Protein AF-A0A1I7CDZ8-F1 (afdb_monomer_lite)

Sequence (957 aa):
MADSITEDAATSIVWHSARNPETGARWKSVYTPDVLAVGEGPATWRDFFTQQHRWACGADQTILRHFRTSFWKLSWAGRAHYTMLLAYYPSAAISWVLGALNLTAFMLTGVGGLVVTAQVWLMLYVNSAVLHLGVYFWNRRHNVSPHEQEGSSGVAGMAMSAMSAPVYVQALSQALRQREPAFVVTRKGAVSGDHLGVFRRHLAWGALLVGVLVASVPLGHVHVAVSAWAVLSAVMCLFPVALLAGHHLHRPSPSGGRHLPDRGQHRPGTARHRSCGRRRTGAARGPPAGEPPMTRRVAGPLRRLRNAALVGAAVTGVVAANGPVVVDVADRLVYDFERNQQDYKQQYGFWETVELSEEYRLSAVHAALLSSGKVLLIAGSGNNAERFEAGTFRSIVWDPVTGDTKEVPTPEDLFCGGHAYLPNGNLLIAGGTRRYERLDEQVDRAAGVLSLTNEHDEPLTLPVGTTFTNGGLTYTSTEEVRLPAAHEMPDGSAMDGVADVWVEAEGTGDEYVVEEERTFGAPDLPAEHRGEVHVRGAGVTKDKQNFQGLDASYEFDVATETYRRTGRLDEARWYPTLIGLDGGRVLAVSGLDEYGRILPGDNELYDPATRTWTDQPDLFRYFPTFPALFRLADGRRVFYSGSNTGYGPAEAGRQPGIWDVSDNSWQDVHGLEDAEYNETSASFFLAPVQDQRVGIVGGGLVGDSPESTTRFNVVDLDGSVAPRYEPAPDYPSPVRYLNAVTLPDDTTLLTGGSEDYRGNEESDLHLTTIYDPETGTLDEAAPNFVGRNYHATALLLPDGRVMTMGSDPLFADAEETRTGTFDTRIEIYSPPYLFADERPAITGAPEEISRGSSFSVDVEGTEVAEARLLRPSAVTHQTDTEQRSVALDVRPASCPEGASGHTTADGGAHCPDGCCGSGTVELTVPEEEGLTPSGWYTLVVLDSDGVPSPARWVHVA

Structure (mmCIF, N/CA/C/O backbone):
data_AF-A0A1I7CDZ8-F1
#
_entry.id   AF-A0A1I7CDZ8-F1
#
loop_
_atom_site.group_PDB
_atom_site.id
_atom_site.type_symbol
_atom_site.label_atom_id
_atom_site.label_alt_id
_atom_site.label_comp_id
_atom_site.label_asym_id
_atom_site.label_entity_id
_atom_site.label_seq_id
_atom_site.pdbx_PDB_ins_code
_atom_site.Cartn_x
_atom_site.Cartn_y
_atom_site.Cartn_z
_atom_site.occupancy
_atom_site.B_iso_or_equiv
_atom_site.auth_seq_id
_atom_site.auth_comp_id
_atom_site.auth_asym_id
_atom_site.auth_atom_id
_atom_site.pdbx_PDB_model_num
ATOM 1 N N . MET A 1 1 ? 71.237 -8.829 31.958 1.00 38.34 1 MET A N 1
ATOM 2 C CA . MET A 1 1 ? 70.256 -8.000 31.231 1.00 38.34 1 MET A CA 1
ATOM 3 C C . MET A 1 1 ? 70.984 -7.398 30.044 1.00 38.34 1 MET A C 1
ATOM 5 O O . MET A 1 1 ? 72.159 -7.097 30.187 1.00 38.34 1 MET A O 1
ATOM 9 N N . ALA A 1 2 ? 70.355 -7.331 28.870 1.00 39.50 2 ALA A N 1
ATOM 10 C CA . ALA A 1 2 ? 70.866 -6.480 27.797 1.00 39.50 2 ALA A CA 1
ATOM 11 C C . ALA A 1 2 ? 70.647 -5.014 28.217 1.00 39.50 2 ALA A C 1
ATOM 13 O O . ALA A 1 2 ? 69.610 -4.734 28.820 1.00 39.50 2 ALA A O 1
ATOM 14 N N . ASP A 1 3 ? 71.594 -4.120 27.919 1.00 48.84 3 ASP A N 1
ATOM 15 C CA . ASP A 1 3 ? 71.579 -2.696 28.302 1.00 48.84 3 ASP A CA 1
ATOM 16 C C . ASP A 1 3 ? 70.377 -1.944 27.689 1.00 48.84 3 ASP A C 1
ATOM 18 O O . ASP A 1 3 ? 70.468 -1.280 26.647 1.00 48.84 3 ASP A O 1
ATOM 22 N N . SER A 1 4 ? 69.219 -2.042 28.341 1.00 56.09 4 SER A N 1
ATOM 23 C CA . SER A 1 4 ? 68.016 -1.275 28.027 1.00 56.09 4 SER A CA 1
ATOM 24 C C . SER A 1 4 ? 67.905 -0.088 28.976 1.00 56.09 4 SER A C 1
ATOM 26 O O . SER A 1 4 ? 68.057 -0.237 30.182 1.00 56.09 4 SER A O 1
ATOM 28 N N . ILE A 1 5 ? 67.531 1.089 28.463 1.00 60.44 5 ILE A N 1
ATOM 29 C CA . ILE A 1 5 ? 67.241 2.259 29.316 1.00 60.44 5 ILE A CA 1
ATOM 30 C C . ILE A 1 5 ? 66.019 1.997 30.232 1.00 60.44 5 ILE A C 1
ATOM 32 O O . ILE A 1 5 ? 65.785 2.726 31.187 1.00 60.44 5 ILE A O 1
ATOM 36 N N . THR A 1 6 ? 65.239 0.942 29.972 1.00 67.69 6 THR A N 1
ATOM 37 C CA . THR A 1 6 ? 64.107 0.511 30.808 1.00 67.69 6 THR A CA 1
ATOM 38 C C . THR A 1 6 ? 64.467 -0.597 31.807 1.00 67.69 6 THR A C 1
ATOM 40 O O . THR A 1 6 ? 63.564 -1.229 32.359 1.00 67.69 6 THR A O 1
ATOM 43 N N . GLU A 1 7 ? 65.756 -0.872 32.036 1.00 73.00 7 GLU A N 1
ATOM 44 C CA . GLU A 1 7 ? 66.220 -1.886 32.996 1.00 73.00 7 GLU A CA 1
ATOM 45 C C . GLU A 1 7 ? 65.650 -1.654 34.401 1.00 73.00 7 GLU A C 1
ATOM 47 O O . GLU A 1 7 ? 65.219 -2.608 35.050 1.00 73.00 7 GLU A O 1
ATOM 52 N N . ASP A 1 8 ? 65.535 -0.397 34.830 1.00 76.75 8 ASP A N 1
ATOM 53 C CA . ASP A 1 8 ? 64.936 -0.031 36.117 1.00 76.75 8 ASP A CA 1
ATOM 54 C C . ASP A 1 8 ? 63.470 -0.477 36.213 1.00 76.75 8 ASP A C 1
ATOM 56 O O . ASP A 1 8 ? 63.036 -1.027 37.229 1.00 76.75 8 ASP A O 1
ATOM 60 N N . ALA A 1 9 ? 62.705 -0.313 35.129 1.00 80.00 9 ALA A N 1
ATOM 61 C CA . ALA A 1 9 ? 61.312 -0.741 35.069 1.00 80.00 9 ALA A CA 1
ATOM 62 C C . ALA A 1 9 ? 61.206 -2.273 35.130 1.00 80.00 9 ALA A C 1
ATOM 64 O O . ALA A 1 9 ? 60.458 -2.800 35.954 1.00 80.00 9 ALA A O 1
ATOM 65 N N . ALA A 1 10 ? 62.003 -2.995 34.336 1.00 82.38 10 ALA A N 1
ATOM 66 C CA . ALA A 1 10 ? 62.044 -4.458 34.365 1.00 82.38 10 ALA A CA 1
ATOM 67 C C . ALA A 1 10 ? 62.472 -4.999 35.742 1.00 82.38 10 ALA A C 1
ATOM 69 O O . ALA A 1 10 ? 61.846 -5.916 36.276 1.00 82.38 10 ALA A O 1
ATOM 70 N N . THR A 1 11 ? 63.485 -4.383 36.352 1.00 85.44 11 THR A N 1
ATOM 71 C CA . THR A 1 11 ? 63.972 -4.707 37.697 1.00 85.44 11 THR A CA 1
ATOM 72 C C . THR A 1 11 ? 62.876 -4.482 38.732 1.00 85.44 11 THR A C 1
ATOM 74 O O . THR A 1 11 ? 62.584 -5.378 39.524 1.00 85.44 11 THR A O 1
ATOM 77 N N . SER A 1 12 ? 62.196 -3.334 38.689 1.00 86.12 12 SER A N 1
ATOM 78 C CA . SER A 1 12 ? 61.110 -3.026 39.622 1.00 86.12 12 SER A CA 1
ATOM 79 C C . SER A 1 12 ? 59.958 -4.039 39.542 1.00 86.12 12 SER A C 1
ATOM 81 O O . SER A 1 12 ? 59.493 -4.502 40.582 1.00 86.12 12 SER A O 1
ATOM 83 N N . ILE A 1 13 ? 59.578 -4.485 38.335 1.00 88.75 13 ILE A N 1
ATOM 84 C CA . ILE A 1 13 ? 58.550 -5.520 38.126 1.00 88.75 13 ILE A CA 1
ATOM 85 C C . ILE A 1 13 ? 58.965 -6.834 38.786 1.00 88.75 13 ILE A C 1
ATOM 87 O O . ILE A 1 13 ? 58.153 -7.471 39.460 1.00 88.75 13 ILE A O 1
ATOM 91 N N . VAL A 1 14 ? 60.227 -7.242 38.619 1.00 87.31 14 VAL A N 1
ATOM 92 C CA . VAL A 1 14 ? 60.755 -8.465 39.237 1.00 87.31 14 VAL A CA 1
ATOM 93 C C . VAL A 1 14 ? 60.692 -8.359 40.761 1.00 87.31 14 VAL A C 1
ATOM 95 O O . VAL A 1 14 ? 60.115 -9.244 41.395 1.00 87.31 14 VAL A O 1
ATOM 98 N N . TRP A 1 15 ? 61.179 -7.264 41.349 1.00 88.19 15 TRP A N 1
ATOM 99 C CA . TRP A 1 15 ? 61.152 -7.063 42.802 1.00 88.19 15 TRP A CA 1
ATOM 100 C C . TRP A 1 15 ? 59.730 -6.990 43.364 1.00 88.19 15 TRP A C 1
ATOM 102 O O . TRP A 1 15 ? 59.428 -7.677 44.336 1.00 88.19 15 TRP A O 1
ATOM 112 N N . HIS A 1 16 ? 58.822 -6.231 42.745 1.00 90.19 16 HIS A N 1
ATOM 113 C CA . HIS A 1 16 ? 57.424 -6.129 43.196 1.00 90.19 16 HIS A CA 1
ATOM 114 C C . HIS A 1 16 ? 56.636 -7.429 43.014 1.00 90.19 16 HIS A C 1
ATOM 116 O O . HIS A 1 16 ? 55.662 -7.665 43.733 1.00 90.19 16 HIS A O 1
ATOM 122 N N . SER A 1 17 ? 57.051 -8.284 42.075 1.00 88.06 17 SER A N 1
ATOM 123 C CA . SER A 1 17 ? 56.494 -9.631 41.901 1.00 88.06 17 SER A CA 1
ATOM 124 C C . SER A 1 17 ? 57.056 -10.656 42.894 1.00 88.06 17 SER A C 1
ATOM 126 O O . SER A 1 17 ? 56.474 -11.730 43.066 1.00 88.06 17 SER A O 1
ATOM 128 N N . ALA A 1 18 ? 58.166 -10.328 43.560 1.00 87.88 18 ALA A N 1
ATOM 129 C CA . ALA A 1 18 ? 58.827 -11.166 44.546 1.00 87.88 18 ALA A CA 1
ATOM 130 C C . ALA A 1 18 ? 58.397 -10.818 45.982 1.00 87.88 18 ALA A C 1
ATOM 132 O O . ALA A 1 18 ? 57.879 -9.740 46.288 1.00 87.88 18 ALA A O 1
ATOM 133 N N . ARG A 1 19 ? 58.640 -11.758 46.897 1.00 86.94 19 ARG A N 1
ATOM 134 C CA . ARG A 1 19 ? 58.535 -11.537 48.343 1.00 86.94 19 ARG A CA 1
ATOM 135 C C . ARG A 1 19 ? 59.935 -11.460 48.934 1.00 86.94 19 ARG A C 1
ATOM 137 O O . ARG A 1 19 ? 60.848 -12.131 48.460 1.00 86.94 19 ARG A O 1
ATOM 144 N N . ASN A 1 20 ? 60.098 -10.632 49.954 1.00 85.00 20 ASN A N 1
ATOM 145 C CA . ASN A 1 20 ? 61.309 -10.589 50.749 1.00 85.00 20 ASN A CA 1
ATOM 146 C C . ASN A 1 20 ? 61.481 -11.961 51.440 1.00 85.00 20 ASN A C 1
ATOM 148 O O . ASN A 1 20 ? 60.555 -12.396 52.128 1.00 85.00 20 ASN A O 1
ATOM 152 N N . PRO A 1 21 ? 62.615 -12.655 51.247 1.00 82.69 21 PRO A N 1
ATOM 153 C CA . PRO A 1 21 ? 62.815 -14.004 51.776 1.00 82.69 21 PRO A CA 1
ATOM 154 C C . PRO A 1 21 ? 62.925 -14.053 53.308 1.00 82.69 21 PRO A C 1
ATOM 156 O O . PRO A 1 21 ? 62.626 -15.086 53.893 1.00 82.69 21 PRO A O 1
ATOM 159 N N . GLU A 1 22 ? 63.304 -12.952 53.961 1.00 85.06 22 GLU A N 1
ATOM 160 C CA . GLU A 1 22 ? 63.434 -12.867 55.421 1.00 85.06 22 GLU A CA 1
ATOM 161 C C . GLU A 1 22 ? 62.103 -12.536 56.108 1.00 85.06 22 GLU A C 1
ATOM 163 O O . GLU A 1 22 ? 61.815 -13.049 57.184 1.00 85.06 22 GLU A O 1
ATOM 168 N N . THR A 1 23 ? 61.273 -11.683 55.496 1.00 88.00 23 THR A N 1
ATOM 169 C CA . THR A 1 23 ? 60.029 -11.186 56.122 1.00 88.00 23 THR A CA 1
ATOM 170 C C . THR A 1 23 ? 58.748 -11.751 55.509 1.00 88.00 23 THR A C 1
ATOM 172 O O . THR A 1 23 ? 57.662 -11.544 56.045 1.00 88.00 23 THR A O 1
ATOM 175 N N . GLY A 1 24 ? 58.828 -12.410 54.350 1.00 84.56 24 GLY A N 1
ATOM 176 C CA . GLY A 1 24 ? 57.675 -12.909 53.590 1.00 84.56 24 GLY A CA 1
ATOM 177 C C . GLY A 1 24 ? 56.776 -11.819 52.981 1.00 84.56 24 GLY A C 1
ATOM 178 O O . GLY A 1 24 ? 55.832 -12.135 52.243 1.00 84.56 24 GLY A O 1
ATOM 179 N N . ALA A 1 25 ? 57.049 -10.539 53.255 1.00 85.31 25 ALA A N 1
ATOM 180 C CA . ALA A 1 25 ? 56.298 -9.397 52.745 1.00 85.31 25 ALA A CA 1
ATOM 181 C C . ALA A 1 25 ? 56.669 -9.078 51.288 1.00 85.31 25 ALA A C 1
ATOM 183 O O . ALA A 1 25 ? 57.765 -9.382 50.823 1.00 85.31 25 ALA A O 1
ATOM 184 N N . ARG A 1 26 ? 55.755 -8.449 50.540 1.00 83.56 26 ARG A N 1
ATOM 185 C CA . ARG A 1 26 ? 56.053 -7.960 49.182 1.00 83.56 26 ARG A CA 1
ATOM 186 C C . ARG A 1 26 ? 56.919 -6.707 49.239 1.00 83.56 26 ARG A C 1
ATOM 188 O O . ARG A 1 26 ? 56.719 -5.861 50.112 1.00 83.56 26 ARG A O 1
ATOM 195 N N . TRP A 1 27 ? 57.819 -6.567 48.273 1.00 86.25 27 TRP A N 1
ATOM 196 C CA . TRP A 1 27 ? 58.584 -5.337 48.093 1.00 86.25 27 TRP A CA 1
ATOM 197 C C . TRP A 1 27 ? 57.664 -4.175 47.707 1.00 86.25 27 TRP A C 1
ATOM 199 O O . TRP A 1 27 ? 56.708 -4.349 46.951 1.00 86.25 27 TRP A O 1
ATOM 209 N N . LYS A 1 28 ? 57.953 -2.987 48.245 1.00 82.31 28 LYS A N 1
ATOM 210 C CA . LYS A 1 28 ? 57.250 -1.734 47.949 1.00 82.31 28 LYS A CA 1
ATOM 211 C C . LYS A 1 28 ? 58.274 -0.681 47.544 1.00 82.31 28 LYS A C 1
ATOM 213 O O . LYS A 1 28 ? 59.359 -0.640 48.118 1.00 82.31 28 LYS A O 1
ATOM 218 N N . SER A 1 29 ? 57.911 0.175 46.596 1.00 81.62 29 SER A N 1
ATOM 219 C CA . SER A 1 29 ? 58.701 1.360 46.254 1.00 81.62 29 SER A CA 1
ATOM 220 C C . SER A 1 29 ? 58.178 2.585 46.991 1.00 81.62 29 SER A C 1
ATOM 222 O O . SER A 1 29 ? 56.975 2.712 47.220 1.00 81.62 29 SER A O 1
ATOM 224 N N . VAL A 1 30 ? 59.086 3.499 47.318 1.00 79.94 30 VAL A N 1
ATOM 225 C CA . VAL A 1 30 ? 58.765 4.850 47.779 1.00 79.94 30 VAL A CA 1
ATOM 226 C C . VAL A 1 30 ? 59.178 5.806 46.669 1.00 79.94 30 VAL A C 1
ATOM 228 O O . VAL A 1 30 ? 60.310 5.747 46.197 1.00 79.94 30 VAL A O 1
ATOM 231 N N . TYR A 1 31 ? 58.250 6.649 46.227 1.00 72.81 31 TYR A N 1
ATOM 232 C CA . TYR A 1 31 ? 58.556 7.720 45.286 1.00 72.81 31 TYR A CA 1
ATOM 233 C C . TYR A 1 31 ? 59.167 8.895 46.049 1.00 72.81 31 TYR A C 1
ATOM 235 O O . TYR A 1 31 ? 58.586 9.345 47.037 1.00 72.81 31 TYR A O 1
ATOM 243 N N . THR A 1 32 ? 60.306 9.400 45.577 1.00 71.81 32 THR A N 1
ATOM 244 C CA . THR A 1 32 ? 60.838 10.693 46.011 1.00 71.81 32 THR A CA 1
ATOM 245 C C . THR A 1 32 ? 60.820 11.671 44.831 1.00 71.81 32 THR A C 1
ATOM 247 O O . THR A 1 32 ? 61.225 11.282 43.734 1.00 71.81 32 THR A O 1
ATOM 250 N N . PRO A 1 33 ? 60.346 12.919 45.013 1.00 62.72 33 PRO A N 1
ATOM 251 C CA . PRO A 1 33 ? 60.399 13.950 43.977 1.00 62.72 33 PRO A CA 1
ATOM 252 C C . PRO A 1 33 ? 61.808 14.542 43.783 1.00 62.72 33 PRO A C 1
ATOM 254 O O . PRO A 1 33 ? 61.970 15.459 42.978 1.00 62.72 33 PRO A O 1
ATOM 257 N N . ASP A 1 34 ? 62.816 14.060 44.515 1.00 72.56 34 ASP A N 1
ATOM 258 C CA . ASP A 1 34 ? 64.187 14.554 44.414 1.00 72.56 34 ASP A CA 1
ATOM 259 C C . ASP A 1 34 ? 64.779 14.270 43.026 1.00 72.56 34 ASP A C 1
ATOM 261 O O . ASP A 1 34 ? 64.844 13.127 42.565 1.00 72.56 34 ASP A O 1
ATOM 265 N N . VAL A 1 35 ? 65.271 15.314 42.358 1.00 67.06 35 VAL A N 1
ATOM 266 C CA . VAL A 1 35 ? 66.001 15.165 41.094 1.00 67.06 35 VAL A CA 1
ATOM 267 C C . VAL A 1 35 ? 67.400 14.632 41.404 1.00 67.06 35 VAL A C 1
ATOM 269 O O . VAL A 1 35 ? 68.291 15.383 41.791 1.00 67.06 35 VAL A O 1
ATOM 272 N N . LEU A 1 36 ? 67.593 13.322 41.240 1.00 65.19 36 LEU A N 1
ATOM 273 C CA . LEU A 1 36 ? 68.857 12.647 41.567 1.00 65.19 36 LEU A CA 1
ATOM 274 C C . LEU A 1 36 ? 69.955 12.848 40.507 1.00 65.19 36 LEU A C 1
ATOM 276 O O . LEU A 1 36 ? 71.138 12.740 40.823 1.00 65.19 36 LEU A O 1
ATOM 280 N N . ALA A 1 37 ? 69.582 13.143 39.258 1.00 66.06 37 ALA A N 1
ATOM 281 C CA . ALA A 1 37 ? 70.508 13.474 38.176 1.00 66.06 37 ALA A CA 1
ATOM 282 C C . ALA A 1 37 ? 69.796 14.246 37.053 1.00 66.06 37 ALA A C 1
ATOM 284 O O . ALA A 1 37 ? 68.650 13.948 36.718 1.00 66.06 37 ALA A O 1
ATOM 285 N N . VAL A 1 38 ? 70.498 15.197 36.430 1.00 63.03 38 VAL A N 1
ATOM 286 C CA . VAL A 1 38 ? 70.045 15.910 35.225 1.00 63.03 38 VAL A CA 1
ATOM 287 C C . VAL A 1 38 ? 70.972 15.529 34.075 1.00 63.03 38 VAL A C 1
ATOM 289 O O . VAL A 1 38 ? 72.188 15.690 34.168 1.00 63.03 38 VAL A O 1
ATOM 292 N N . GLY A 1 39 ? 70.407 14.974 33.006 1.00 63.44 39 GLY A N 1
ATOM 293 C CA . GLY A 1 39 ? 71.138 14.640 31.784 1.00 63.44 39 GLY A CA 1
ATOM 294 C C . GLY A 1 39 ? 70.936 15.695 30.698 1.00 63.44 39 GLY A C 1
ATOM 295 O O . GLY A 1 39 ? 69.878 16.314 30.625 1.00 63.44 39 GLY A O 1
ATOM 296 N N . GLU A 1 40 ? 71.930 15.871 29.828 1.00 65.38 40 GLU A N 1
ATOM 297 C CA . GLU A 1 40 ? 71.762 16.642 28.591 1.00 65.38 40 GLU A CA 1
ATOM 298 C C . GLU A 1 40 ? 70.789 15.919 27.643 1.00 65.38 40 GLU A C 1
ATOM 300 O O . GLU A 1 40 ? 70.895 14.705 27.440 1.00 65.38 40 GLU A O 1
ATOM 305 N N . GLY A 1 41 ? 69.832 16.665 27.084 1.00 68.31 41 GLY A N 1
ATOM 306 C CA . GLY A 1 41 ? 68.895 16.166 26.077 1.00 68.31 41 GLY A CA 1
ATOM 307 C C . GLY A 1 41 ? 69.540 16.014 24.690 1.00 68.31 41 GLY A C 1
ATOM 308 O O . GLY A 1 41 ? 70.629 16.540 24.452 1.00 68.31 41 GLY A O 1
ATOM 309 N N . PRO A 1 42 ? 68.885 15.301 23.758 1.00 76.06 42 PRO A N 1
ATOM 310 C CA . PRO A 1 42 ? 69.388 15.150 22.397 1.00 76.06 42 PRO A CA 1
ATOM 311 C C . PRO A 1 42 ? 69.431 16.502 21.673 1.00 76.06 42 PRO A C 1
ATOM 313 O O . PRO A 1 42 ? 68.471 17.268 21.714 1.00 76.06 42 PRO A O 1
ATOM 316 N N . ALA A 1 43 ? 70.542 16.773 20.983 1.00 77.38 43 ALA A N 1
ATOM 317 C CA . ALA A 1 43 ? 70.745 18.001 20.209 1.00 77.38 43 ALA A CA 1
ATOM 318 C C . ALA A 1 43 ? 70.424 17.840 18.707 1.00 77.38 43 ALA A C 1
ATOM 320 O O . ALA A 1 43 ? 70.486 18.816 17.964 1.00 77.38 43 ALA A O 1
ATOM 321 N N . THR A 1 44 ? 70.109 16.618 18.255 1.00 82.00 44 THR A N 1
ATOM 322 C CA . THR A 1 44 ? 69.807 16.272 16.853 1.00 82.00 44 THR A CA 1
ATOM 323 C C . THR A 1 44 ? 68.596 15.339 16.757 1.00 82.00 44 THR A C 1
ATOM 325 O O . THR A 1 44 ? 68.301 14.597 17.703 1.00 82.00 44 THR A O 1
ATOM 328 N N . TRP A 1 45 ? 67.916 15.318 15.605 1.00 84.44 45 TRP A N 1
ATOM 329 C CA . TRP A 1 45 ? 66.825 14.371 15.334 1.00 84.44 45 TRP A CA 1
ATOM 330 C C . TRP A 1 45 ? 67.307 12.924 15.360 1.00 84.44 45 TRP A C 1
ATOM 332 O O . TRP A 1 45 ? 66.594 12.042 15.843 1.00 84.44 45 TRP A O 1
ATOM 342 N N . ARG A 1 46 ? 68.532 12.665 14.887 1.00 84.00 46 ARG A N 1
ATOM 343 C CA . ARG A 1 46 ? 69.144 11.335 14.972 1.00 84.00 46 ARG A CA 1
ATOM 344 C C . ARG A 1 46 ? 69.231 10.846 16.415 1.00 84.00 46 ARG A C 1
ATOM 346 O O . ARG A 1 46 ? 68.826 9.716 16.691 1.00 84.00 46 ARG A O 1
ATOM 353 N N . ASP A 1 47 ? 69.762 11.667 17.318 1.00 82.25 47 ASP A N 1
ATOM 354 C CA . ASP A 1 47 ? 69.928 11.287 18.723 1.00 82.25 47 ASP A CA 1
ATOM 355 C C . ASP A 1 47 ? 68.569 11.136 19.413 1.00 82.25 47 ASP A C 1
ATOM 357 O O . ASP A 1 47 ? 68.360 10.170 20.149 1.00 82.25 47 ASP A O 1
ATOM 361 N N . PHE A 1 48 ? 67.619 12.027 19.109 1.00 86.44 48 PHE A N 1
ATOM 362 C CA . PHE A 1 48 ? 66.257 11.960 19.634 1.00 86.44 48 PHE A CA 1
ATOM 363 C C . PHE A 1 48 ? 65.538 10.676 19.200 1.00 86.44 48 PHE A C 1
ATOM 365 O O . PHE A 1 48 ? 65.084 9.912 20.050 1.00 86.44 48 PHE A O 1
ATOM 372 N N . PHE A 1 49 ? 65.494 10.365 17.901 1.00 88.31 49 PHE A N 1
ATOM 373 C CA . PHE A 1 49 ? 64.860 9.134 17.419 1.00 88.31 49 PHE A CA 1
ATOM 374 C C . PHE A 1 49 ? 65.585 7.876 17.889 1.00 88.31 49 PHE A C 1
ATOM 376 O O . PHE A 1 49 ? 64.936 6.870 18.168 1.00 88.31 49 PHE A O 1
ATOM 383 N N . THR A 1 50 ? 66.912 7.918 18.032 1.00 84.12 50 THR A N 1
ATOM 384 C CA . THR A 1 50 ? 67.673 6.803 18.614 1.00 84.12 50 THR A CA 1
ATOM 385 C C . THR A 1 50 ? 67.271 6.573 20.070 1.00 84.12 50 THR A C 1
ATOM 387 O O . THR A 1 50 ? 67.078 5.429 20.482 1.00 84.12 50 THR A O 1
ATOM 390 N N . GLN A 1 51 ? 67.091 7.643 20.848 1.00 84.31 51 GLN A N 1
ATOM 391 C CA . GLN A 1 51 ? 66.624 7.559 22.229 1.00 84.31 51 GLN A CA 1
ATOM 392 C C . GLN A 1 51 ? 65.185 7.025 22.311 1.00 84.31 51 GLN A C 1
ATOM 394 O O . GLN A 1 51 ? 64.940 6.068 23.046 1.00 84.31 51 GLN A O 1
ATOM 399 N N . GLN A 1 52 ? 64.264 7.566 21.507 1.00 88.44 52 GLN A N 1
ATOM 400 C CA . GLN A 1 52 ? 62.871 7.109 21.433 1.00 88.44 52 GLN A CA 1
ATOM 401 C C . GLN A 1 52 ? 62.769 5.631 21.028 1.00 88.44 52 GLN A C 1
ATOM 403 O O . GLN A 1 52 ? 62.038 4.864 21.651 1.00 88.44 52 GLN A O 1
ATOM 408 N N . HIS A 1 53 ? 63.562 5.199 20.041 1.00 87.31 53 HIS A N 1
ATOM 409 C CA . HIS A 1 53 ? 63.629 3.801 19.603 1.00 87.31 53 HIS A CA 1
ATOM 410 C C . HIS A 1 53 ? 64.070 2.865 20.732 1.00 87.31 53 HIS A C 1
ATOM 412 O O . HIS A 1 53 ? 63.515 1.778 20.884 1.00 87.31 53 HIS A O 1
ATOM 418 N N . ARG A 1 54 ? 65.052 3.281 21.546 1.00 84.50 54 ARG A N 1
ATOM 419 C CA . ARG A 1 54 ? 65.543 2.494 22.689 1.00 84.50 54 ARG A CA 1
ATOM 420 C C . ARG A 1 54 ? 64.503 2.389 23.801 1.00 84.50 54 ARG A C 1
ATOM 422 O O . ARG A 1 54 ? 64.339 1.304 24.350 1.00 84.50 54 ARG A O 1
ATOM 429 N N . TRP A 1 55 ? 63.805 3.480 24.119 1.00 85.75 55 TRP A N 1
ATOM 430 C CA . TRP A 1 55 ? 62.722 3.472 25.108 1.00 85.75 55 TRP A CA 1
ATOM 431 C C . TRP A 1 55 ? 61.559 2.582 24.680 1.00 85.75 55 TRP A C 1
ATOM 433 O O . TRP A 1 55 ? 61.144 1.729 25.462 1.00 85.75 55 TRP A O 1
ATOM 443 N N . ALA A 1 56 ? 61.107 2.713 23.432 1.00 89.19 56 ALA A N 1
ATOM 444 C CA . ALA A 1 56 ? 60.041 1.881 22.884 1.00 89.19 56 ALA A CA 1
ATOM 445 C C . ALA A 1 56 ? 60.434 0.394 22.862 1.00 89.19 56 ALA A C 1
ATOM 447 O O . ALA A 1 56 ? 59.740 -0.426 23.455 1.00 89.19 56 ALA A O 1
ATOM 448 N N . CYS A 1 57 ? 61.609 0.048 22.309 1.00 86.75 57 CYS A N 1
ATOM 449 C CA . CYS A 1 57 ? 62.095 -1.339 22.297 1.00 86.75 57 CYS A CA 1
ATOM 450 C C . CYS A 1 57 ? 62.197 -1.923 23.709 1.00 86.75 57 CYS A C 1
ATOM 452 O O . CYS A 1 57 ? 61.835 -3.076 23.933 1.00 86.75 57 CYS A O 1
ATOM 454 N N . GLY A 1 58 ? 62.719 -1.138 24.656 1.00 85.88 58 GLY A N 1
ATOM 455 C CA . GLY A 1 58 ? 62.874 -1.554 26.043 1.00 85.88 58 GLY A CA 1
ATOM 456 C C . GLY A 1 58 ? 61.533 -1.833 26.718 1.00 85.88 58 GLY A C 1
ATOM 457 O O . GLY A 1 58 ? 61.383 -2.867 27.373 1.00 85.88 58 GLY A O 1
ATOM 458 N N . ALA A 1 59 ? 60.546 -0.956 26.524 1.00 87.81 59 ALA A N 1
ATOM 459 C CA . ALA A 1 59 ? 59.195 -1.138 27.044 1.00 87.81 59 ALA A CA 1
ATOM 460 C C . ALA A 1 59 ? 58.523 -2.379 26.435 1.00 87.81 59 ALA A C 1
ATOM 462 O O . ALA A 1 59 ? 58.075 -3.252 27.181 1.00 87.81 59 ALA A O 1
ATOM 463 N N . ASP A 1 60 ? 58.552 -2.520 25.107 1.00 88.50 60 ASP A N 1
ATOM 464 C CA . ASP A 1 60 ? 57.950 -3.650 24.388 1.00 88.50 60 ASP A CA 1
ATOM 465 C C . ASP A 1 60 ? 58.587 -4.989 24.794 1.00 88.50 60 ASP A C 1
ATOM 467 O O . ASP A 1 60 ? 57.896 -5.969 25.079 1.00 88.50 60 ASP A O 1
ATOM 471 N N . GLN A 1 61 ? 59.917 -5.047 24.913 1.00 85.81 61 GLN A N 1
ATOM 472 C CA . GLN A 1 61 ? 60.609 -6.244 25.400 1.00 85.81 61 GLN A CA 1
ATOM 473 C C . GLN A 1 61 ? 60.298 -6.536 26.869 1.00 85.81 61 GLN A C 1
ATOM 475 O O . GLN A 1 61 ? 60.155 -7.703 27.239 1.00 85.81 61 GLN A O 1
ATOM 480 N N . THR A 1 62 ? 60.169 -5.502 27.706 1.00 87.12 62 THR A N 1
ATOM 481 C CA . THR A 1 62 ? 59.773 -5.662 29.112 1.00 87.12 62 THR A CA 1
ATOM 482 C C . THR A 1 62 ? 58.373 -6.260 29.203 1.00 87.12 62 THR A C 1
ATOM 484 O O . THR A 1 62 ? 58.171 -7.185 29.992 1.00 87.12 62 THR A O 1
ATOM 487 N N . ILE A 1 63 ? 57.437 -5.815 28.355 1.00 87.88 63 ILE A N 1
ATOM 488 C CA . ILE A 1 63 ? 56.097 -6.402 28.240 1.00 87.88 63 ILE A CA 1
ATOM 489 C C . ILE A 1 63 ? 56.193 -7.891 27.890 1.00 87.88 63 ILE A C 1
ATOM 491 O O . ILE A 1 63 ? 55.678 -8.738 28.626 1.00 87.88 63 ILE A O 1
ATOM 495 N N . LEU A 1 64 ? 56.890 -8.210 26.795 1.00 85.06 64 LEU A N 1
ATOM 496 C CA . LEU A 1 64 ? 56.940 -9.559 26.227 1.00 85.06 64 LEU A CA 1
ATOM 497 C C . LEU A 1 64 ? 57.692 -10.567 27.109 1.00 85.06 64 LEU A C 1
ATOM 499 O O . LEU A 1 64 ? 57.275 -11.722 27.205 1.00 85.06 64 LEU A O 1
ATOM 503 N N . ARG A 1 65 ? 58.796 -10.154 27.749 1.00 82.94 65 ARG A N 1
ATOM 504 C CA . ARG A 1 65 ? 59.704 -11.058 28.479 1.00 82.94 65 ARG A CA 1
ATOM 505 C C . ARG A 1 65 ? 59.466 -11.101 29.987 1.00 82.94 65 ARG A C 1
ATOM 507 O O . ARG A 1 65 ? 59.625 -12.166 30.572 1.00 82.94 65 ARG A O 1
ATOM 514 N N . HIS A 1 66 ? 59.116 -9.979 30.619 1.00 83.06 66 HIS A N 1
ATOM 515 C CA . HIS A 1 66 ? 59.090 -9.871 32.086 1.00 83.06 66 HIS A CA 1
ATOM 516 C C . HIS A 1 66 ? 57.689 -9.616 32.640 1.00 83.06 66 HIS A C 1
ATOM 518 O O . HIS A 1 66 ? 57.242 -10.318 33.549 1.00 83.06 66 HIS A O 1
ATOM 524 N N . PHE A 1 67 ? 56.967 -8.640 32.088 1.00 87.12 67 PHE A N 1
ATOM 525 C CA . PHE A 1 67 ? 55.644 -8.277 32.579 1.00 87.12 67 PHE A CA 1
ATOM 526 C C . PHE A 1 67 ? 54.644 -9.412 32.358 1.00 87.12 67 PHE A C 1
ATOM 528 O O . PHE A 1 67 ? 53.971 -9.796 33.309 1.00 87.12 67 PHE A O 1
ATOM 535 N N . ARG A 1 68 ? 54.626 -10.041 31.171 1.00 84.38 68 ARG A N 1
ATOM 536 C CA . ARG A 1 68 ? 53.753 -11.194 30.871 1.00 84.38 68 ARG A CA 1
ATOM 537 C C . ARG A 1 68 ? 53.883 -12.322 31.899 1.00 84.38 68 ARG A C 1
ATOM 539 O O . ARG A 1 68 ? 52.884 -12.880 32.339 1.00 84.38 68 ARG A O 1
ATOM 546 N N . THR A 1 69 ? 55.108 -12.653 32.305 1.00 84.81 69 THR A N 1
ATOM 547 C CA . THR A 1 69 ? 55.379 -13.745 33.258 1.00 84.81 69 THR A CA 1
ATOM 548 C C . THR A 1 69 ? 55.128 -13.359 34.715 1.00 84.81 69 THR A C 1
ATOM 550 O O . THR A 1 69 ? 54.830 -14.222 35.542 1.00 84.81 69 THR A O 1
ATOM 553 N N . SER A 1 70 ? 55.253 -12.073 35.049 1.00 86.81 70 SER A N 1
ATOM 554 C CA . SER A 1 70 ? 55.094 -11.559 36.414 1.00 86.81 70 SER A CA 1
ATOM 555 C C . SER A 1 70 ? 53.710 -10.962 36.689 1.00 86.81 70 SER A C 1
ATOM 557 O O . SER A 1 70 ? 53.386 -10.714 37.849 1.00 86.81 70 SER A O 1
ATOM 559 N N . PHE A 1 71 ? 52.869 -10.786 35.666 1.00 89.00 71 PHE A N 1
ATOM 560 C CA . PHE A 1 71 ? 51.563 -10.123 35.740 1.00 89.00 71 PHE A CA 1
ATOM 561 C C . PHE A 1 71 ? 50.683 -10.667 36.871 1.00 89.00 71 PHE A C 1
ATOM 563 O O . PHE A 1 71 ? 50.202 -9.929 37.735 1.00 89.00 71 PHE A O 1
ATOM 570 N N . TRP A 1 72 ? 50.543 -11.991 36.929 1.00 88.62 72 TRP A N 1
ATOM 571 C CA . TRP A 1 72 ? 49.710 -12.656 37.928 1.00 88.62 72 TRP A CA 1
ATOM 572 C C . TRP A 1 72 ? 50.303 -12.613 39.342 1.00 88.62 72 TRP A C 1
ATOM 574 O O . TRP A 1 72 ? 49.555 -12.679 40.316 1.00 88.62 72 TRP A O 1
ATOM 584 N N . LYS A 1 73 ? 51.621 -12.413 39.470 1.00 89.06 73 LYS A N 1
ATOM 585 C CA . LYS A 1 73 ? 52.340 -12.335 40.754 1.00 89.06 73 LYS A CA 1
ATOM 586 C C . LYS A 1 73 ? 52.246 -10.950 41.412 1.00 89.06 73 LYS A C 1
ATOM 588 O O . LYS A 1 73 ? 52.415 -10.834 42.626 1.00 89.06 73 LYS A O 1
ATOM 593 N N . LEU A 1 74 ? 51.940 -9.909 40.637 1.00 89.00 74 LEU A N 1
ATOM 594 C CA . LEU A 1 74 ? 51.757 -8.538 41.123 1.00 89.00 74 LEU A CA 1
ATOM 595 C C . LEU A 1 74 ? 50.432 -8.359 41.889 1.00 89.00 74 LEU A C 1
ATOM 597 O O . LEU A 1 74 ? 49.509 -9.170 41.798 1.00 89.00 74 LEU A O 1
ATOM 601 N N . SER A 1 75 ? 50.331 -7.290 42.688 1.00 88.31 75 SER A N 1
ATOM 602 C CA . SER A 1 75 ? 49.043 -6.837 43.244 1.00 88.31 75 SER A CA 1
ATOM 603 C C . SER A 1 75 ? 48.176 -6.215 42.149 1.00 88.31 75 SER A C 1
ATOM 605 O O . SER A 1 75 ? 48.697 -5.825 41.108 1.00 88.31 75 SER A O 1
ATOM 607 N N . TRP A 1 76 ? 46.874 -6.054 42.400 1.00 88.81 76 TRP A N 1
ATOM 608 C CA . TRP A 1 76 ? 45.982 -5.302 41.509 1.00 88.81 76 TRP A CA 1
ATOM 609 C C . TRP A 1 76 ? 46.542 -3.911 41.160 1.00 88.81 76 TRP A C 1
ATOM 611 O O . TRP A 1 76 ? 46.700 -3.588 39.986 1.00 88.81 76 TRP A O 1
ATOM 621 N N . ALA A 1 77 ? 46.957 -3.139 42.171 1.00 86.75 77 ALA A N 1
ATOM 622 C CA . ALA A 1 77 ? 47.563 -1.823 41.967 1.00 86.75 77 ALA A CA 1
ATOM 623 C C . ALA A 1 77 ? 48.865 -1.889 41.147 1.00 86.75 77 ALA A C 1
ATOM 625 O O . ALA A 1 77 ? 49.101 -1.035 40.299 1.00 86.75 77 ALA A O 1
ATOM 626 N N . GLY A 1 78 ? 49.688 -2.924 41.354 1.00 87.94 78 GLY A N 1
ATOM 627 C CA . GLY A 1 78 ? 50.894 -3.150 40.557 1.00 87.94 78 GLY A CA 1
ATOM 628 C C . GLY A 1 78 ? 50.575 -3.482 39.099 1.00 87.94 78 GLY A C 1
ATOM 629 O O . GLY A 1 78 ? 51.210 -2.939 38.200 1.00 87.94 78 GLY A O 1
ATOM 630 N N . ARG A 1 79 ? 49.558 -4.317 38.845 1.00 92.00 79 ARG A N 1
ATOM 631 C CA . ARG A 1 79 ? 49.091 -4.622 37.484 1.00 92.00 79 ARG A CA 1
ATOM 632 C C . ARG A 1 79 ? 48.633 -3.354 36.778 1.00 92.00 79 ARG A C 1
ATOM 634 O O . ARG A 1 79 ? 49.108 -3.091 35.679 1.00 92.00 79 ARG A O 1
ATOM 641 N N . ALA A 1 80 ? 47.781 -2.554 37.418 1.00 89.00 80 ALA A N 1
ATOM 642 C CA . ALA A 1 80 ? 47.302 -1.295 36.855 1.00 89.00 80 ALA A CA 1
ATOM 643 C C . ALA A 1 80 ? 48.462 -0.322 36.574 1.00 89.00 80 ALA A C 1
ATOM 645 O O . ALA A 1 80 ? 48.604 0.151 35.450 1.00 89.00 80 ALA A O 1
ATOM 646 N N . HIS A 1 81 ? 49.349 -0.103 37.551 1.00 87.94 81 HIS A N 1
ATOM 647 C CA . HIS A 1 81 ? 50.492 0.803 37.418 1.00 87.94 81 HIS A CA 1
ATOM 648 C C . HIS A 1 81 ? 51.416 0.433 36.250 1.00 87.94 81 HIS A C 1
ATOM 650 O O . HIS A 1 81 ? 51.690 1.269 35.392 1.00 87.94 81 HIS A O 1
ATOM 656 N N . TYR A 1 82 ? 51.874 -0.821 36.188 1.00 89.06 82 TYR A N 1
ATOM 657 C CA . TYR A 1 82 ? 52.803 -1.258 35.144 1.00 89.06 82 TYR A CA 1
ATOM 658 C C . TYR A 1 82 ? 52.141 -1.395 33.773 1.00 89.06 82 TYR A C 1
ATOM 660 O O . TYR A 1 82 ? 52.799 -1.136 32.768 1.00 89.06 82 TYR A O 1
ATOM 668 N N . THR A 1 83 ? 50.847 -1.732 33.717 1.00 89.50 83 THR A N 1
ATOM 669 C CA . THR A 1 83 ? 50.089 -1.711 32.456 1.00 89.50 83 THR A CA 1
ATOM 670 C C . THR A 1 83 ? 50.038 -0.290 31.904 1.00 89.50 83 THR A C 1
ATOM 672 O O . THR A 1 83 ? 50.421 -0.076 30.761 1.00 89.50 83 THR A O 1
ATOM 675 N N . MET A 1 84 ? 49.658 0.698 32.722 1.00 86.50 84 MET A N 1
ATOM 676 C CA . MET A 1 84 ? 49.606 2.101 32.292 1.00 86.50 84 MET A CA 1
ATOM 677 C C . MET A 1 84 ? 50.989 2.646 31.911 1.00 86.50 84 MET A C 1
ATOM 679 O O . MET A 1 84 ? 51.110 3.366 30.924 1.00 86.50 84 MET A O 1
ATOM 683 N N . LEU A 1 85 ? 52.035 2.285 32.662 1.00 86.19 85 LEU A N 1
ATOM 684 C CA . LEU A 1 85 ? 53.404 2.729 32.397 1.00 86.19 85 LEU A CA 1
ATOM 685 C C . LEU A 1 85 ? 53.948 2.191 31.065 1.00 86.19 85 LEU A C 1
ATOM 687 O O . LEU A 1 85 ? 54.613 2.919 30.332 1.00 86.19 85 LEU A O 1
ATOM 691 N N . LEU A 1 86 ? 53.696 0.913 30.766 1.00 88.94 86 LEU A N 1
ATOM 692 C CA . LEU A 1 86 ? 54.283 0.238 29.608 1.00 88.94 86 LEU A CA 1
ATOM 693 C C . LEU A 1 86 ? 53.426 0.349 28.338 1.00 88.94 86 LEU A C 1
ATOM 695 O O . LEU A 1 86 ? 53.960 0.174 27.248 1.00 88.94 86 LEU A O 1
ATOM 699 N N . ALA A 1 87 ? 52.128 0.656 28.444 1.00 88.94 87 ALA A N 1
ATOM 700 C CA . ALA A 1 87 ? 51.207 0.628 27.304 1.00 88.94 87 ALA A CA 1
ATOM 701 C C . ALA A 1 87 ? 51.424 1.746 26.267 1.00 88.94 87 ALA A C 1
ATOM 703 O O . ALA A 1 87 ? 50.974 1.602 25.131 1.00 88.94 87 ALA A O 1
ATOM 704 N N . TYR A 1 88 ? 52.100 2.849 26.612 1.00 88.06 88 TYR A N 1
ATOM 705 C CA . TYR A 1 88 ? 52.191 4.029 25.738 1.00 88.06 88 TYR A CA 1
ATOM 706 C C . TYR A 1 88 ? 52.814 3.733 24.361 1.00 88.06 88 TYR A C 1
ATOM 708 O O . TYR A 1 88 ? 52.187 3.972 23.334 1.00 88.06 88 TYR A O 1
ATOM 716 N N . TYR A 1 89 ? 54.028 3.179 24.322 1.00 90.50 89 TYR A N 1
ATOM 717 C CA . TYR A 1 89 ? 54.732 2.900 23.065 1.00 90.50 89 TYR A CA 1
ATOM 718 C C . TYR A 1 89 ? 54.035 1.861 22.167 1.00 90.50 89 TYR A C 1
ATOM 720 O O . TYR A 1 89 ? 53.854 2.154 20.980 1.00 90.50 89 TYR A O 1
ATOM 728 N N . PRO A 1 90 ? 53.589 0.693 22.676 1.00 90.25 90 PRO A N 1
ATOM 729 C CA . PRO A 1 90 ? 52.904 -0.284 21.836 1.00 90.25 90 PRO A CA 1
ATOM 730 C C . PRO A 1 90 ? 51.528 0.208 21.384 1.00 90.25 90 PRO A C 1
ATOM 732 O O . PRO A 1 90 ? 51.163 -0.042 20.240 1.00 90.25 90 PRO A O 1
ATOM 735 N N . SER A 1 91 ? 50.780 0.940 22.221 1.00 89.62 91 SER A N 1
ATOM 736 C CA . SER A 1 91 ? 49.487 1.505 21.799 1.00 89.62 91 SER A CA 1
ATOM 737 C C . SER A 1 91 ? 49.667 2.535 20.687 1.00 89.62 91 SER A C 1
ATOM 739 O O . SER A 1 91 ? 48.981 2.447 19.677 1.00 89.62 91 SER A O 1
ATOM 741 N N . ALA A 1 92 ? 50.648 3.437 20.793 1.00 89.31 92 ALA A N 1
ATOM 742 C CA . ALA A 1 92 ? 50.948 4.389 19.726 1.00 89.31 92 ALA A CA 1
ATOM 743 C C . ALA A 1 92 ? 51.338 3.687 18.411 1.00 89.31 92 ALA A C 1
ATOM 745 O O . ALA A 1 92 ? 50.883 4.086 17.340 1.00 89.31 92 ALA A O 1
ATOM 746 N N . ALA A 1 93 ? 52.142 2.621 18.482 1.00 91.44 93 ALA A N 1
ATOM 747 C CA . ALA A 1 93 ? 52.532 1.836 17.312 1.00 91.44 93 ALA A CA 1
ATOM 748 C C . ALA A 1 93 ? 51.349 1.085 16.673 1.00 91.44 93 ALA A C 1
ATOM 750 O O . ALA A 1 93 ? 51.185 1.126 15.455 1.00 91.44 93 ALA A O 1
ATOM 751 N N . ILE A 1 94 ? 50.524 0.413 17.480 1.00 91.88 94 ILE A N 1
ATOM 752 C CA . ILE A 1 94 ? 49.353 -0.338 17.008 1.00 91.88 94 ILE A CA 1
ATOM 753 C C . ILE A 1 94 ? 48.328 0.615 16.393 1.00 91.88 94 ILE A C 1
ATOM 755 O O . ILE A 1 94 ? 47.893 0.380 15.269 1.00 91.88 94 ILE A O 1
ATOM 759 N N . SER A 1 95 ? 47.999 1.714 17.077 1.00 88.56 95 SER A N 1
ATOM 760 C CA . SER A 1 95 ? 47.057 2.717 16.571 1.00 88.56 95 SER A CA 1
ATOM 761 C C . SER A 1 95 ? 47.527 3.329 15.254 1.00 88.56 95 SER A C 1
ATOM 763 O O . SER A 1 95 ? 46.717 3.527 14.355 1.00 88.56 95 SER A O 1
ATOM 765 N N . TRP A 1 96 ? 48.833 3.579 15.103 1.00 91.44 96 TRP A N 1
ATOM 766 C CA . TRP A 1 96 ? 49.396 4.074 13.847 1.00 91.44 96 TRP A CA 1
ATOM 767 C C . TRP A 1 96 ? 49.209 3.078 12.695 1.00 91.44 96 TRP A C 1
ATOM 769 O O . TRP A 1 96 ? 48.784 3.459 11.607 1.00 91.44 96 TRP A O 1
ATOM 779 N N . VAL A 1 97 ? 49.497 1.794 12.934 1.00 92.62 97 VAL A N 1
ATOM 780 C CA . VAL A 1 97 ? 49.353 0.740 11.917 1.00 92.62 97 VAL A CA 1
ATOM 781 C C . VAL A 1 97 ? 47.889 0.518 11.553 1.00 92.62 97 VAL A C 1
ATOM 783 O O . VAL A 1 97 ? 47.569 0.507 10.370 1.00 92.62 97 VAL A O 1
ATOM 786 N N . LEU A 1 98 ? 47.001 0.377 12.540 1.00 90.06 98 LEU A N 1
ATOM 787 C CA . LEU A 1 98 ? 45.569 0.182 12.295 1.00 90.06 98 LEU A CA 1
ATOM 788 C C . LEU A 1 98 ? 44.951 1.387 11.585 1.00 90.06 98 LEU A C 1
ATOM 790 O O . LEU A 1 98 ? 44.187 1.205 10.644 1.00 90.06 98 LEU A O 1
ATOM 794 N N . GLY A 1 99 ? 45.326 2.607 11.981 1.00 87.88 99 GLY A N 1
ATOM 795 C CA . GLY A 1 99 ? 44.881 3.827 11.315 1.00 87.88 99 GLY A CA 1
ATOM 796 C C . GLY A 1 99 ? 45.314 3.866 9.851 1.00 87.88 99 GLY A C 1
ATOM 797 O O . GLY A 1 99 ? 44.481 4.075 8.976 1.00 87.88 99 GLY A O 1
ATOM 798 N N . ALA A 1 100 ? 46.591 3.600 9.565 1.00 89.75 100 ALA A N 1
ATOM 799 C CA . ALA A 1 100 ? 47.086 3.577 8.191 1.00 89.75 100 ALA A CA 1
ATOM 800 C C . ALA A 1 100 ? 46.467 2.443 7.352 1.00 89.75 100 ALA A C 1
ATOM 802 O O . ALA A 1 100 ? 46.148 2.666 6.187 1.00 89.75 100 ALA A O 1
ATOM 803 N N . LEU A 1 101 ? 46.268 1.251 7.928 1.00 90.50 101 LEU A N 1
ATOM 804 C CA . LEU A 1 101 ? 45.610 0.126 7.252 1.00 90.50 101 LEU A CA 1
ATOM 805 C C . LEU A 1 101 ? 44.155 0.443 6.911 1.00 90.50 101 LEU A C 1
ATOM 807 O O . LEU A 1 101 ? 43.756 0.213 5.777 1.00 90.50 101 LEU A O 1
ATOM 811 N N . ASN A 1 102 ? 43.395 0.999 7.856 1.00 86.62 102 ASN A N 1
ATOM 812 C CA . ASN A 1 102 ? 41.992 1.346 7.638 1.00 86.62 102 ASN A CA 1
ATOM 813 C C . ASN A 1 102 ? 41.849 2.440 6.567 1.00 86.62 102 ASN A C 1
ATOM 815 O O . ASN A 1 102 ? 41.084 2.285 5.622 1.00 86.62 102 ASN A O 1
ATOM 819 N N . LEU A 1 103 ? 42.672 3.495 6.653 1.00 88.69 103 LEU A N 1
ATOM 820 C CA . LEU A 1 103 ? 42.756 4.527 5.613 1.00 88.69 103 LEU A CA 1
ATOM 821 C C . LEU A 1 103 ? 43.066 3.923 4.239 1.00 88.69 103 LEU A C 1
ATOM 823 O O . LEU A 1 103 ? 42.407 4.255 3.261 1.00 88.69 103 LEU A O 1
ATOM 827 N N . THR A 1 104 ? 44.061 3.034 4.171 1.00 90.00 104 THR A N 1
ATOM 828 C CA . THR A 1 104 ? 44.478 2.403 2.911 1.00 90.00 104 THR A CA 1
ATOM 829 C C . THR A 1 104 ? 43.387 1.510 2.338 1.00 90.00 104 THR A C 1
ATOM 831 O O . THR A 1 104 ? 43.134 1.571 1.142 1.00 90.00 104 THR A O 1
ATOM 834 N N . ALA A 1 105 ? 42.727 0.712 3.176 1.00 87.88 105 ALA A N 1
ATOM 835 C CA . ALA A 1 105 ? 41.638 -0.153 2.748 1.00 87.88 105 ALA A CA 1
ATOM 836 C C . ALA A 1 105 ? 40.484 0.669 2.163 1.00 87.88 105 ALA A C 1
ATOM 838 O O . ALA A 1 105 ? 40.114 0.444 1.015 1.00 87.88 105 ALA A O 1
ATOM 839 N N . PHE A 1 106 ? 39.995 1.675 2.891 1.00 86.00 106 PHE A N 1
ATOM 840 C CA . PHE A 1 106 ? 38.905 2.527 2.419 1.00 86.00 106 PHE A CA 1
ATOM 841 C C . PHE A 1 106 ? 39.271 3.259 1.120 1.00 86.00 106 PHE A C 1
ATOM 843 O O . PHE A 1 106 ? 38.565 3.158 0.127 1.00 86.00 106 PHE A O 1
ATOM 850 N N . MET A 1 107 ? 40.414 3.950 1.090 1.00 88.69 107 MET A N 1
ATOM 851 C CA . MET A 1 107 ? 40.799 4.775 -0.061 1.00 88.69 107 MET A CA 1
ATOM 852 C C . MET A 1 107 ? 41.103 3.961 -1.328 1.00 88.69 107 MET A C 1
ATOM 854 O O . MET A 1 107 ? 40.954 4.482 -2.431 1.00 88.69 107 MET A O 1
ATOM 858 N N . LEU A 1 108 ? 41.527 2.700 -1.198 1.00 89.75 108 LEU A N 1
ATOM 859 C CA . LEU A 1 108 ? 41.786 1.836 -2.354 1.00 89.75 108 LEU A CA 1
ATOM 860 C C . LEU A 1 108 ? 40.572 1.010 -2.790 1.00 89.75 108 LEU A C 1
ATOM 862 O O . LEU A 1 108 ? 40.514 0.642 -3.957 1.00 89.75 108 LEU A O 1
ATOM 866 N N . THR A 1 109 ? 39.635 0.697 -1.889 1.00 86.50 109 THR A N 1
ATOM 867 C CA . THR A 1 109 ? 38.553 -0.272 -2.169 1.00 86.50 109 THR A CA 1
ATOM 868 C C . THR A 1 109 ? 37.136 0.281 -2.040 1.00 86.50 109 THR A C 1
ATOM 870 O O . THR A 1 109 ? 36.209 -0.404 -2.442 1.00 86.50 109 THR A O 1
ATOM 873 N N . GLY A 1 110 ? 36.944 1.459 -1.441 1.00 79.50 110 GLY A N 1
ATOM 874 C CA . GLY A 1 110 ? 35.620 2.027 -1.156 1.00 79.50 110 GLY A CA 1
ATOM 875 C C . GLY A 1 110 ? 34.876 1.361 0.013 1.00 79.50 110 GLY A C 1
ATOM 876 O O . GLY A 1 110 ? 33.902 1.914 0.514 1.00 79.50 110 GLY A O 1
ATOM 877 N N . VAL A 1 111 ? 35.346 0.211 0.514 1.00 78.25 111 VAL A N 1
ATOM 878 C CA . VAL A 1 111 ? 34.657 -0.559 1.560 1.00 78.25 111 VAL A CA 1
ATOM 879 C C . VAL A 1 111 ? 34.852 0.081 2.941 1.00 78.25 111 VAL A C 1
ATOM 881 O O . VAL A 1 111 ? 35.962 0.111 3.483 1.00 78.25 111 VAL A O 1
ATOM 884 N N . GLY A 1 112 ? 33.759 0.564 3.538 1.00 68.56 112 GLY A N 1
ATOM 885 C CA . GLY A 1 112 ? 33.684 1.020 4.930 1.00 68.56 112 GLY A CA 1
ATOM 886 C C . GLY A 1 112 ? 32.944 0.012 5.817 1.00 68.56 112 GLY A C 1
ATOM 887 O O . GLY A 1 112 ? 31.913 -0.513 5.423 1.00 68.56 112 GLY A O 1
ATOM 888 N N . GLY A 1 113 ? 33.456 -0.273 7.020 1.00 56.78 113 GLY A N 1
ATOM 889 C CA . GLY A 1 113 ? 32.851 -1.263 7.931 1.00 56.78 113 GLY A CA 1
ATOM 890 C C . GLY A 1 113 ? 31.785 -0.725 8.898 1.00 56.78 113 GLY A C 1
ATOM 891 O O . GLY A 1 113 ? 31.142 -1.521 9.572 1.00 56.78 113 GLY A O 1
ATOM 892 N N . LEU A 1 114 ? 31.631 0.599 9.036 1.00 57.00 114 LEU A N 1
ATOM 893 C CA . LEU A 1 114 ? 30.652 1.214 9.944 1.00 57.00 114 LEU A CA 1
ATOM 894 C C . LEU A 1 114 ? 30.342 2.646 9.486 1.00 57.00 114 LEU A C 1
ATOM 896 O O . LEU A 1 114 ? 31.242 3.489 9.455 1.00 57.00 114 LEU A O 1
ATOM 900 N N . VAL A 1 115 ? 29.085 2.912 9.127 1.00 56.81 115 VAL A N 1
ATOM 901 C CA . VAL A 1 115 ? 28.603 4.250 8.759 1.00 56.81 115 VAL A CA 1
ATOM 902 C C . VAL A 1 115 ? 28.157 4.941 10.045 1.00 56.81 115 VAL A C 1
ATOM 904 O O . VAL A 1 115 ? 27.182 4.546 10.673 1.00 56.81 115 VAL A O 1
ATOM 907 N N . VAL A 1 116 ? 28.921 5.934 10.493 1.00 62.22 116 VAL A N 1
ATOM 908 C CA . VAL A 1 116 ? 28.563 6.777 11.640 1.00 62.22 116 VAL A CA 1
ATOM 909 C C . VAL A 1 116 ? 28.333 8.177 11.102 1.00 62.22 116 VAL A C 1
ATOM 911 O O . VAL A 1 116 ? 29.184 8.681 10.366 1.00 62.22 116 VAL A O 1
ATOM 914 N N . THR A 1 117 ? 27.221 8.815 11.477 1.00 65.44 117 THR A N 1
ATOM 915 C CA . THR A 1 117 ? 26.949 10.192 11.051 1.00 65.44 117 THR A CA 1
ATOM 916 C C . THR A 1 117 ? 28.101 11.108 11.466 1.00 65.44 117 THR A C 1
ATOM 918 O O . THR A 1 117 ? 28.723 10.936 12.525 1.00 65.44 117 THR A O 1
ATOM 921 N N . ALA A 1 118 ? 28.408 12.106 10.635 1.00 64.62 118 ALA A N 1
ATOM 922 C CA . ALA A 1 118 ? 29.504 13.036 10.904 1.00 64.62 118 ALA A CA 1
ATOM 923 C C . ALA A 1 118 ? 29.354 13.723 12.276 1.00 64.62 118 ALA A C 1
ATOM 925 O O . ALA A 1 118 ? 30.352 13.993 12.947 1.00 64.62 118 ALA A O 1
ATOM 926 N N . GLN A 1 119 ? 28.111 13.940 12.718 1.00 65.88 119 GLN A N 1
ATOM 927 C CA . GLN A 1 119 ? 27.774 14.531 14.013 1.00 65.88 119 GLN A CA 1
ATOM 928 C C . GLN A 1 119 ? 28.182 13.619 15.179 1.00 65.88 119 GLN A C 1
ATOM 930 O O . GLN A 1 119 ? 28.907 14.058 16.073 1.00 65.88 119 GLN A O 1
ATOM 935 N N . VAL A 1 120 ? 27.798 12.336 15.152 1.00 68.75 120 VAL A N 1
ATOM 936 C CA . VAL A 1 120 ? 28.158 11.366 16.203 1.00 68.75 120 VAL A CA 1
ATOM 937 C C . VAL A 1 120 ? 29.669 11.139 16.236 1.00 68.75 120 VAL A C 1
ATOM 939 O O . VAL A 1 120 ? 30.278 11.094 17.310 1.00 68.75 120 VAL A O 1
ATOM 942 N N . TRP A 1 121 ? 30.307 11.062 15.067 1.00 72.56 121 TRP A N 1
ATOM 943 C CA . TRP A 1 121 ? 31.761 10.962 14.974 1.00 72.56 121 TRP A CA 1
ATOM 944 C C . TRP A 1 121 ? 32.452 12.169 15.625 1.00 72.56 121 TRP A C 1
ATOM 946 O O . TRP A 1 121 ? 33.349 12.001 16.460 1.00 72.56 121 TRP A O 1
ATOM 956 N N . LEU A 1 122 ? 32.007 13.387 15.297 1.00 70.69 122 LEU A N 1
ATOM 957 C CA . LEU A 1 122 ? 32.556 14.623 15.851 1.00 70.69 122 LEU A CA 1
ATOM 958 C C . LEU A 1 122 ? 32.359 14.682 17.370 1.00 70.69 122 LEU A C 1
ATOM 960 O O . LEU A 1 122 ? 33.307 14.998 18.090 1.00 70.69 122 LEU A O 1
ATOM 964 N N . MET A 1 123 ? 31.173 14.310 17.861 1.00 80.06 123 MET A N 1
ATOM 965 C CA . MET A 1 123 ? 30.854 14.226 19.286 1.00 80.06 123 MET A CA 1
ATOM 966 C C . MET A 1 123 ? 31.865 13.345 20.036 1.00 80.06 123 MET A C 1
ATOM 968 O O . MET A 1 123 ? 32.509 13.795 20.988 1.00 80.06 123 MET A O 1
ATOM 972 N N . LEU A 1 124 ? 32.063 12.102 19.583 1.00 77.19 124 LEU A N 1
ATOM 973 C CA . LEU A 1 124 ? 32.956 11.139 20.237 1.00 77.19 124 LEU A CA 1
ATOM 974 C C . LEU A 1 124 ? 34.417 11.616 20.245 1.00 77.19 124 LEU A C 1
ATOM 976 O O . LEU A 1 124 ? 35.094 11.564 21.280 1.00 77.19 124 LEU A O 1
ATOM 980 N N . TYR A 1 125 ? 34.911 12.117 19.111 1.00 77.31 125 TYR A N 1
ATOM 981 C CA . TYR A 1 125 ? 36.308 12.532 18.978 1.00 77.31 125 TYR A CA 1
ATOM 982 C C . TYR A 1 125 ? 36.622 13.838 19.708 1.00 77.31 125 TYR A C 1
ATOM 984 O O . TYR A 1 125 ? 37.656 13.918 20.381 1.00 77.31 125 TYR A O 1
ATOM 992 N N . VAL A 1 126 ? 35.747 14.847 19.626 1.00 79.75 126 VAL A N 1
ATOM 993 C CA . VAL A 1 126 ? 35.925 16.123 20.340 1.00 79.75 126 VAL A CA 1
ATOM 994 C C . VAL A 1 126 ? 35.940 15.879 21.846 1.00 79.75 126 VAL A C 1
ATOM 996 O O . VAL A 1 126 ? 36.852 16.350 22.530 1.00 79.75 126 VAL A O 1
ATOM 999 N N . ASN A 1 127 ? 35.013 15.064 22.358 1.00 78.81 127 ASN A N 1
ATOM 1000 C CA . ASN A 1 127 ? 34.951 14.725 23.779 1.00 78.81 127 ASN A CA 1
ATOM 1001 C C . ASN A 1 127 ? 36.232 14.009 24.247 1.00 78.81 127 ASN A C 1
ATOM 1003 O O . ASN A 1 127 ? 36.836 14.397 25.254 1.00 78.81 127 ASN A O 1
ATOM 1007 N N . SER A 1 128 ? 36.712 13.022 23.481 1.00 79.94 128 SER A N 1
ATOM 1008 C CA . SER A 1 128 ? 37.968 12.319 23.778 1.00 79.94 128 SER A CA 1
ATOM 1009 C C . SER A 1 128 ? 39.189 13.252 23.745 1.00 79.94 128 SER A C 1
ATOM 1011 O O . SER A 1 128 ? 40.043 13.203 24.637 1.00 79.94 128 SER A O 1
ATOM 1013 N N . ALA A 1 129 ? 39.283 14.135 22.746 1.00 78.19 129 ALA A N 1
ATOM 1014 C CA . ALA A 1 129 ? 40.392 15.079 22.610 1.00 78.19 129 ALA A CA 1
ATOM 1015 C C . ALA A 1 129 ? 40.432 16.092 23.765 1.00 78.19 129 ALA A C 1
ATOM 1017 O O . ALA A 1 129 ? 41.497 16.329 24.344 1.00 78.19 129 ALA A O 1
ATOM 1018 N N . VAL A 1 130 ? 39.275 16.646 24.141 1.00 80.75 130 VAL A N 1
ATOM 1019 C CA . VAL A 1 130 ? 39.146 17.581 25.268 1.00 80.75 130 VAL A CA 1
ATOM 1020 C C . VAL A 1 130 ? 39.530 16.904 26.580 1.00 80.75 130 VAL A C 1
ATOM 1022 O O . VAL A 1 130 ? 40.307 17.477 27.348 1.00 80.75 130 VAL A O 1
ATOM 1025 N N . LEU A 1 131 ? 39.072 15.672 26.821 1.00 82.00 131 LEU A N 1
ATOM 1026 C CA . LEU A 1 131 ? 39.444 14.910 28.014 1.00 82.00 131 LEU A CA 1
ATOM 1027 C C . LEU A 1 131 ? 40.957 14.655 28.070 1.00 82.00 131 LEU A C 1
ATOM 1029 O O . LEU A 1 131 ? 41.591 14.909 29.097 1.00 82.00 131 LEU A O 1
ATOM 1033 N N . HIS A 1 132 ? 41.554 14.198 26.967 1.00 78.94 132 HIS A N 1
ATOM 1034 C CA . HIS A 1 132 ? 42.983 13.893 26.903 1.00 78.94 132 HIS A CA 1
ATOM 1035 C C . HIS A 1 132 ? 43.849 15.140 27.148 1.00 78.94 132 HIS A C 1
ATOM 1037 O O . HIS A 1 132 ? 44.768 15.110 27.975 1.00 78.94 132 HIS A O 1
ATOM 1043 N N . LEU A 1 133 ? 43.522 16.261 26.495 1.00 80.44 133 LEU A N 1
ATOM 1044 C CA . LEU A 1 133 ? 44.195 17.544 26.713 1.00 80.44 133 LEU A CA 1
ATOM 1045 C C . LEU A 1 133 ? 43.969 18.065 28.138 1.00 80.44 133 LEU A C 1
ATOM 1047 O O . LEU A 1 133 ? 44.911 18.540 28.776 1.00 80.44 133 LEU A O 1
ATOM 1051 N N . GLY A 1 134 ? 42.753 17.930 28.669 1.00 79.69 134 GLY A N 1
ATOM 1052 C CA . GLY A 1 134 ? 42.402 18.323 30.032 1.00 79.69 134 GLY A CA 1
ATOM 1053 C C . GLY A 1 134 ? 43.230 17.583 31.083 1.00 79.69 134 GLY A C 1
ATOM 1054 O O . GLY A 1 134 ? 43.860 18.216 31.934 1.00 79.69 134 GLY A O 1
ATOM 1055 N N . VAL A 1 135 ? 43.312 16.252 30.982 1.00 82.25 135 VAL A N 1
ATOM 1056 C CA . VAL A 1 135 ? 44.137 15.412 31.866 1.00 82.25 135 VAL A CA 1
ATOM 1057 C C . VAL A 1 135 ? 45.623 15.751 31.722 1.00 82.25 135 VAL A C 1
ATOM 1059 O O . VAL A 1 135 ? 46.329 15.842 32.728 1.00 82.25 135 VAL A O 1
ATOM 1062 N N . TYR A 1 136 ? 46.110 15.995 30.502 1.00 80.25 136 TYR A N 1
ATOM 1063 C CA . TYR A 1 136 ? 47.495 16.410 30.265 1.00 80.25 136 TYR A CA 1
ATOM 1064 C C . TYR A 1 136 ? 47.828 17.723 30.986 1.00 80.25 136 TYR A C 1
ATOM 1066 O O . TYR A 1 136 ? 48.780 17.782 31.774 1.00 80.25 136 TYR A O 1
ATOM 1074 N N . PHE A 1 137 ? 47.028 18.772 30.775 1.00 77.75 137 PHE A N 1
ATOM 1075 C CA . PHE A 1 137 ? 47.251 20.067 31.418 1.00 77.75 137 PHE A CA 1
ATOM 1076 C C . PHE A 1 137 ? 47.083 19.996 32.938 1.00 77.75 137 PHE A C 1
ATOM 1078 O O . PHE A 1 137 ? 47.854 20.627 33.664 1.00 77.75 137 PHE A O 1
ATOM 1085 N N . TRP A 1 138 ? 46.145 19.185 33.433 1.00 78.44 138 TRP A N 1
ATOM 1086 C CA . TRP A 1 138 ? 46.007 18.908 34.859 1.00 78.44 138 TRP A CA 1
ATOM 1087 C C . TRP A 1 138 ? 47.264 18.243 35.423 1.00 78.44 138 TRP A C 1
ATOM 1089 O O . TRP A 1 138 ? 47.778 18.684 36.447 1.00 78.44 138 TRP A O 1
ATOM 1099 N N . ASN A 1 139 ? 47.799 17.206 34.776 1.00 76.12 139 ASN A N 1
ATOM 1100 C CA . ASN A 1 139 ? 48.966 16.471 35.274 1.00 76.12 139 ASN A CA 1
ATOM 1101 C C . ASN A 1 139 ? 50.241 17.319 35.293 1.00 76.12 139 ASN A C 1
ATOM 1103 O O . ASN A 1 139 ? 51.058 17.183 36.208 1.00 76.12 139 ASN A O 1
ATOM 1107 N N . ARG A 1 140 ? 50.379 18.270 34.362 1.00 75.00 140 ARG A N 1
ATOM 1108 C CA . ARG A 1 140 ? 51.495 19.228 34.357 1.00 75.00 140 ARG A CA 1
ATOM 1109 C C . ARG A 1 140 ? 51.582 20.075 35.627 1.00 75.00 140 ARG A C 1
ATOM 1111 O O . ARG A 1 140 ? 52.667 20.535 35.956 1.00 75.00 140 ARG A O 1
ATOM 1118 N N . ARG A 1 141 ? 50.504 20.249 36.403 1.00 68.50 141 ARG A N 1
ATOM 1119 C CA . ARG A 1 141 ? 50.594 20.969 37.690 1.00 68.50 141 ARG A CA 1
ATOM 1120 C C . ARG A 1 141 ? 51.469 20.254 38.728 1.00 68.50 141 ARG A C 1
ATOM 1122 O O . ARG A 1 141 ? 51.901 20.893 39.681 1.00 68.50 141 ARG A O 1
ATOM 1129 N N . HIS A 1 142 ? 51.728 18.958 38.540 1.00 69.12 142 HIS A N 1
ATOM 1130 C CA . HIS A 1 142 ? 52.522 18.133 39.454 1.00 69.12 142 HIS A CA 1
ATOM 1131 C C . HIS A 1 142 ? 53.838 17.626 38.850 1.00 69.12 142 HIS A C 1
ATOM 1133 O O . HIS A 1 142 ? 54.694 17.168 39.598 1.00 69.12 142 HIS A O 1
ATOM 1139 N N . ASN A 1 143 ? 53.993 17.661 37.522 1.00 66.00 143 ASN A N 1
ATOM 1140 C CA . ASN A 1 143 ? 55.063 16.953 36.818 1.00 66.00 143 ASN A CA 1
ATOM 1141 C C . ASN A 1 143 ? 55.722 17.836 35.741 1.00 66.00 143 ASN A C 1
ATOM 1143 O O . ASN A 1 143 ? 55.671 17.532 34.550 1.00 66.00 143 ASN A O 1
ATOM 1147 N N . VAL A 1 144 ? 56.279 18.976 36.162 1.00 68.31 144 VAL A N 1
ATOM 1148 C CA . VAL A 1 144 ? 57.058 19.891 35.310 1.00 68.31 144 VAL A CA 1
ATOM 1149 C C . VAL A 1 144 ? 58.484 19.948 35.836 1.00 68.31 144 VAL A C 1
ATOM 1151 O O . VAL A 1 144 ? 58.707 20.171 37.026 1.00 68.31 144 VAL A O 1
ATOM 1154 N N . SER A 1 145 ? 59.448 19.733 34.940 1.00 64.81 145 SER A N 1
ATOM 1155 C CA . SER A 1 145 ? 60.866 19.815 35.286 1.00 64.81 145 SER A CA 1
ATOM 1156 C C . SER A 1 145 ? 61.219 21.243 35.714 1.00 64.81 145 SER A C 1
ATOM 1158 O O . SER A 1 145 ? 60.854 22.180 35.002 1.00 64.81 145 SER A O 1
ATOM 1160 N N . PRO A 1 146 ? 62.014 21.432 36.784 1.00 64.94 146 PRO A N 1
ATOM 1161 C CA . PRO A 1 146 ? 62.574 22.740 37.135 1.00 64.94 146 PRO A CA 1
ATOM 1162 C C . PRO A 1 146 ? 63.416 23.383 36.018 1.00 64.94 146 PRO A C 1
ATOM 1164 O O . PRO A 1 146 ? 63.695 24.574 36.073 1.00 64.94 146 PRO A O 1
ATOM 1167 N N . HIS A 1 147 ? 63.831 22.594 35.018 1.00 65.19 147 HIS A N 1
ATOM 1168 C CA . HIS A 1 147 ? 64.648 23.024 33.880 1.00 65.19 147 HIS A CA 1
ATOM 1169 C C . HIS A 1 147 ? 63.822 23.306 32.612 1.00 65.19 147 HIS A C 1
ATOM 1171 O O . HIS A 1 147 ? 64.390 23.663 31.581 1.00 65.19 147 HIS A O 1
ATOM 1177 N N . GLU A 1 148 ? 62.498 23.109 32.639 1.00 68.75 148 GLU A N 1
ATOM 1178 C CA . GLU A 1 148 ? 61.634 23.502 31.524 1.00 68.75 148 GLU A CA 1
ATOM 1179 C C . GLU A 1 148 ? 61.477 25.032 31.507 1.00 68.75 148 GLU A C 1
ATOM 1181 O O . GLU A 1 148 ? 61.310 25.653 32.556 1.00 68.75 148 GLU A O 1
ATOM 1186 N N . GLN A 1 149 ? 61.528 25.653 30.322 1.00 68.81 149 GLN A N 1
ATOM 1187 C CA . GLN A 1 149 ? 61.385 27.108 30.200 1.00 68.81 149 GLN A CA 1
ATOM 1188 C C . GLN A 1 149 ? 60.071 27.586 30.835 1.00 68.81 149 GLN A C 1
ATOM 1190 O O . GLN A 1 149 ? 58.990 27.061 30.537 1.00 68.81 149 GLN A O 1
ATOM 1195 N N . GLU A 1 150 ? 60.154 28.608 31.691 1.00 57.66 150 GLU A N 1
ATOM 1196 C CA . GLU A 1 150 ? 58.989 29.164 32.375 1.00 57.66 150 GLU A CA 1
ATOM 1197 C C . GLU A 1 150 ? 57.920 29.616 31.366 1.00 57.66 150 GLU A C 1
ATOM 1199 O O . GLU A 1 150 ? 58.151 30.461 30.506 1.00 57.66 150 GLU A O 1
ATOM 1204 N N . GLY A 1 151 ? 56.713 29.052 31.479 1.00 62.03 151 GLY A N 1
ATOM 1205 C CA . GLY A 1 151 ? 55.593 29.371 30.585 1.00 62.03 151 GLY A CA 1
ATOM 1206 C C . GLY A 1 151 ? 55.442 28.457 29.365 1.00 62.03 151 GLY A C 1
ATOM 1207 O O . GLY A 1 151 ? 54.470 28.634 28.625 1.00 62.03 151 GLY A O 1
ATOM 1208 N N . SER A 1 152 ? 56.316 27.459 29.192 1.00 71.81 152 SER A N 1
ATOM 1209 C CA . SER A 1 152 ? 56.141 26.384 28.209 1.00 71.81 152 SER A CA 1
ATOM 1210 C C . SER A 1 152 ? 54.814 25.639 28.418 1.00 71.81 152 SER A C 1
ATOM 1212 O O . SER A 1 152 ? 54.453 25.256 29.536 1.00 71.81 152 SER A O 1
ATOM 1214 N N . SER A 1 153 ? 54.084 25.415 27.322 1.00 69.44 153 SER A N 1
ATOM 1215 C CA . SER A 1 153 ? 52.893 24.555 27.293 1.00 69.44 153 SER A CA 1
ATOM 1216 C C . SER A 1 153 ? 53.241 23.066 27.176 1.00 69.44 153 SER A C 1
ATOM 1218 O O . SER A 1 153 ? 52.369 22.225 27.371 1.00 69.44 153 SER A O 1
ATOM 1220 N N . GLY A 1 154 ? 54.493 22.748 26.814 1.00 73.25 154 GLY A N 1
ATOM 1221 C CA . GLY A 1 154 ? 54.983 21.420 26.424 1.00 73.25 154 GLY A CA 1
ATOM 1222 C C . GLY A 1 154 ? 54.301 20.782 25.219 1.00 73.25 154 GLY A C 1
ATOM 1223 O O . GLY A 1 154 ? 54.580 19.623 24.913 1.00 73.25 154 GLY A O 1
ATOM 1224 N N . VAL A 1 155 ? 53.474 21.540 24.494 1.00 75.25 155 VAL A N 1
ATOM 1225 C CA . VAL A 1 155 ? 52.856 21.111 23.231 1.00 75.25 155 VAL A CA 1
ATOM 1226 C C . VAL A 1 155 ? 53.924 20.738 22.202 1.00 75.25 155 VAL A C 1
ATOM 1228 O O . VAL A 1 155 ? 53.756 19.765 21.480 1.00 75.25 155 VAL A O 1
ATOM 1231 N N . ALA A 1 156 ? 55.067 21.434 22.192 1.00 76.12 156 ALA A N 1
ATOM 1232 C CA . ALA A 1 156 ? 56.202 21.073 21.343 1.00 76.12 156 ALA A CA 1
ATOM 1233 C C . ALA A 1 156 ? 56.727 19.656 21.643 1.00 76.12 156 ALA A C 1
ATOM 1235 O O . ALA A 1 156 ? 56.985 18.887 20.724 1.00 76.12 156 ALA A O 1
ATOM 1236 N N . GLY A 1 157 ? 56.821 19.277 22.923 1.00 77.75 157 GLY A N 1
ATOM 1237 C CA . GLY A 1 157 ? 57.199 17.920 23.323 1.00 77.75 157 GLY A CA 1
ATOM 1238 C C . GLY A 1 157 ? 56.154 16.883 22.911 1.00 77.75 157 GLY A C 1
ATOM 1239 O O . GLY A 1 157 ? 56.513 15.841 22.375 1.00 77.75 157 GLY A O 1
ATOM 1240 N N . MET A 1 158 ? 54.864 17.196 23.080 1.00 79.19 158 MET A N 1
ATOM 1241 C CA . MET A 1 158 ? 53.759 16.337 22.634 1.00 79.19 158 MET A CA 1
ATOM 1242 C C . MET A 1 158 ? 53.788 16.113 21.116 1.00 79.19 158 MET A C 1
ATOM 1244 O O . MET A 1 158 ? 53.677 14.975 20.665 1.00 79.19 158 MET A O 1
ATOM 1248 N N . ALA A 1 159 ? 54.010 17.175 20.338 1.00 80.50 159 ALA A N 1
ATOM 1249 C CA . ALA A 1 159 ? 54.163 17.090 18.892 1.00 80.50 159 ALA A CA 1
ATOM 1250 C C . ALA A 1 159 ? 55.376 16.228 18.510 1.00 80.50 159 ALA A C 1
ATOM 1252 O O . ALA A 1 159 ? 55.261 15.360 17.650 1.00 80.50 159 ALA A O 1
ATOM 1253 N N . MET A 1 160 ? 56.526 16.397 19.175 1.00 84.62 160 MET A N 1
ATOM 1254 C CA . MET A 1 160 ? 57.707 15.555 18.928 1.00 84.62 160 MET A CA 1
ATOM 1255 C C . MET A 1 160 ? 57.480 14.076 19.263 1.00 84.62 160 MET A C 1
ATOM 1257 O O . MET A 1 160 ? 57.963 13.205 18.533 1.00 84.62 160 MET A O 1
ATOM 1261 N N . SER A 1 161 ? 56.718 13.772 20.316 1.00 82.94 161 SER A N 1
ATOM 1262 C CA . SER A 1 161 ? 56.315 12.397 20.624 1.00 82.94 161 SER A CA 1
ATOM 1263 C C . SER A 1 161 ? 55.362 11.828 19.568 1.00 82.94 161 SER A C 1
ATOM 1265 O O . SER A 1 161 ? 55.575 10.710 19.107 1.00 82.94 161 SER A O 1
ATOM 1267 N N . ALA A 1 162 ? 54.368 12.599 19.111 1.00 83.19 162 ALA A N 1
ATOM 1268 C CA . ALA A 1 162 ? 53.461 12.177 18.037 1.00 83.19 162 ALA A CA 1
ATOM 1269 C C . ALA A 1 162 ? 54.221 11.888 16.728 1.00 83.19 162 ALA A C 1
ATOM 1271 O O . ALA A 1 162 ? 54.041 10.838 16.114 1.00 83.19 162 ALA A O 1
ATOM 1272 N N . MET A 1 163 ? 55.173 12.753 16.364 1.00 88.75 163 MET A N 1
ATOM 1273 C CA . MET A 1 163 ? 56.051 12.572 15.199 1.00 88.75 163 MET A CA 1
ATOM 1274 C C . MET A 1 163 ? 57.004 11.370 15.328 1.00 88.75 163 MET A C 1
ATOM 1276 O O . MET A 1 163 ? 57.664 10.998 14.360 1.00 88.75 163 MET A O 1
ATOM 1280 N N . SER A 1 164 ? 57.091 10.731 16.497 1.00 91.25 164 SER A N 1
ATOM 1281 C CA . SER A 1 164 ? 57.901 9.526 16.710 1.00 91.25 164 SER A CA 1
ATOM 1282 C C . SER A 1 164 ? 57.141 8.223 16.427 1.00 91.25 164 SER A C 1
ATOM 1284 O O . SER A 1 164 ? 57.751 7.156 16.479 1.00 91.25 164 SER A O 1
ATOM 1286 N N . ALA A 1 165 ? 55.854 8.273 16.061 1.00 89.62 165 ALA A N 1
ATOM 1287 C CA . ALA A 1 165 ? 55.045 7.078 15.799 1.00 89.62 165 ALA A CA 1
ATOM 1288 C C . ALA A 1 165 ? 55.680 6.083 14.794 1.00 89.62 165 ALA A C 1
ATOM 1290 O O . ALA A 1 165 ? 55.777 4.899 15.134 1.00 89.62 165 ALA A O 1
ATOM 1291 N N . PRO A 1 166 ? 56.255 6.505 13.642 1.00 90.56 166 PRO A N 1
ATOM 1292 C CA . PRO A 1 166 ? 56.971 5.589 12.740 1.00 90.56 166 PRO A CA 1
ATOM 1293 C C . PRO A 1 166 ? 58.163 4.864 13.387 1.00 90.56 166 PRO A C 1
ATOM 1295 O O . PRO A 1 166 ? 58.538 3.761 12.980 1.00 90.56 166 PRO A O 1
ATOM 1298 N N . VAL A 1 167 ? 58.788 5.482 14.393 1.00 91.12 167 VAL A N 1
ATOM 1299 C CA . VAL A 1 167 ? 59.892 4.890 15.159 1.00 91.12 167 VAL A CA 1
ATOM 1300 C C . VAL A 1 167 ? 59.358 3.822 16.114 1.00 91.12 167 VAL A C 1
ATOM 1302 O O . VAL A 1 167 ? 59.947 2.743 16.193 1.00 91.12 167 VAL A O 1
ATOM 1305 N N . TYR A 1 168 ? 58.224 4.079 16.772 1.00 93.81 168 TYR A N 1
ATOM 1306 C CA . TYR A 1 168 ? 57.569 3.126 17.673 1.00 93.81 168 TYR A CA 1
ATOM 1307 C C . TYR A 1 168 ? 57.103 1.865 16.938 1.00 93.81 168 TYR A C 1
ATOM 1309 O O . TYR A 1 168 ? 57.334 0.761 17.424 1.00 93.81 168 TYR A O 1
ATOM 1317 N N . VAL A 1 169 ? 56.563 1.998 15.720 1.00 92.75 169 VAL A N 1
ATOM 1318 C CA . VAL A 1 169 ? 56.188 0.840 14.883 1.00 92.75 169 VAL A CA 1
ATOM 1319 C C . VAL A 1 169 ? 57.382 -0.074 14.616 1.00 92.75 169 VAL A C 1
ATOM 1321 O O . VAL A 1 169 ? 57.277 -1.301 14.711 1.00 92.75 169 VAL A O 1
ATOM 1324 N N . GLN A 1 170 ? 58.550 0.503 14.321 1.00 89.44 170 GLN A N 1
ATOM 1325 C CA . GLN A 1 170 ? 59.746 -0.310 14.135 1.00 89.44 170 GLN A CA 1
ATOM 1326 C C . GLN A 1 170 ? 60.186 -0.989 15.434 1.00 89.44 170 GLN A C 1
ATOM 1328 O O . GLN A 1 170 ? 60.581 -2.156 15.396 1.00 89.44 170 GLN A O 1
ATOM 1333 N N . ALA A 1 171 ? 60.173 -0.266 16.552 1.00 89.25 171 ALA A N 1
ATOM 1334 C CA . ALA A 1 171 ? 60.551 -0.818 17.845 1.00 89.25 171 ALA A CA 1
ATOM 1335 C C . ALA A 1 171 ? 59.683 -2.031 18.215 1.00 89.25 171 ALA A C 1
ATOM 1337 O O . ALA A 1 171 ? 60.227 -3.095 18.521 1.00 89.25 171 ALA A O 1
ATOM 1338 N N . LEU A 1 172 ? 58.365 -1.916 18.028 1.00 91.06 172 LEU A N 1
ATOM 1339 C CA . LEU A 1 172 ? 57.416 -2.999 18.262 1.00 91.06 172 LEU A CA 1
ATOM 1340 C C . LEU A 1 172 ? 57.683 -4.197 17.340 1.00 91.06 172 LEU A C 1
ATOM 1342 O O . LEU A 1 172 ? 57.793 -5.331 17.803 1.00 91.06 172 LEU A O 1
ATOM 1346 N N . SER A 1 173 ? 57.879 -3.958 16.038 1.00 88.88 173 SER A N 1
ATOM 1347 C CA . SER A 1 173 ? 58.226 -5.015 15.074 1.00 88.88 173 SER A CA 1
ATOM 1348 C C . SER A 1 173 ? 59.523 -5.746 15.452 1.00 88.88 173 SER A C 1
ATOM 1350 O O . SER A 1 173 ? 59.623 -6.971 15.347 1.00 88.88 173 SER A O 1
ATOM 1352 N N . GLN A 1 174 ? 60.528 -5.004 15.924 1.00 87.38 174 GLN A N 1
ATOM 1353 C CA . GLN A 1 174 ? 61.807 -5.557 16.355 1.00 87.38 174 GLN A CA 1
ATOM 1354 C C . GLN A 1 174 ? 61.668 -6.398 17.632 1.00 87.38 174 GLN A C 1
ATOM 1356 O O . GLN A 1 174 ? 62.245 -7.488 17.707 1.00 87.38 174 GLN A O 1
ATOM 1361 N N . ALA A 1 175 ? 60.887 -5.918 18.604 1.00 85.50 175 ALA A N 1
ATOM 1362 C CA . ALA A 1 175 ? 60.599 -6.626 19.846 1.00 85.50 175 ALA A CA 1
ATOM 1363 C C . ALA A 1 175 ? 59.818 -7.928 19.594 1.00 85.50 175 ALA A C 1
ATOM 1365 O O . ALA A 1 175 ? 60.208 -8.976 20.112 1.00 85.50 175 ALA A O 1
ATOM 1366 N N . LEU A 1 176 ? 58.795 -7.894 18.730 1.00 87.00 176 LEU A N 1
ATOM 1367 C CA . LEU A 1 176 ? 58.021 -9.074 18.320 1.00 87.00 176 LEU A CA 1
ATOM 1368 C C . LEU A 1 176 ? 58.889 -10.128 17.614 1.00 87.00 176 LEU A C 1
ATOM 1370 O O . LEU A 1 176 ? 58.730 -11.322 17.850 1.00 87.00 176 LEU A O 1
ATOM 1374 N N . ARG A 1 177 ? 59.864 -9.696 16.803 1.00 86.19 177 ARG A N 1
ATOM 1375 C CA . ARG A 1 177 ? 60.840 -10.578 16.130 1.00 86.19 177 ARG A CA 1
ATOM 1376 C C . ARG A 1 177 ? 62.004 -11.019 17.029 1.00 86.19 177 ARG A C 1
ATOM 1378 O O . ARG A 1 177 ? 62.952 -11.617 16.529 1.00 86.19 177 ARG A O 1
ATOM 1385 N N . GLN A 1 178 ? 61.962 -10.696 18.324 1.00 77.56 178 GLN A N 1
ATOM 1386 C CA . GLN A 1 178 ? 62.984 -11.020 19.328 1.00 77.56 178 GLN A CA 1
ATOM 1387 C C . GLN A 1 178 ? 64.417 -10.580 18.965 1.00 77.56 178 GLN A C 1
ATOM 1389 O O . GLN A 1 178 ? 65.387 -11.179 19.426 1.00 77.56 178 GLN A O 1
ATOM 1394 N N . ARG A 1 179 ? 64.580 -9.520 18.164 1.00 74.50 179 ARG A N 1
ATOM 1395 C CA . ARG A 1 179 ? 65.906 -9.019 17.763 1.00 74.50 179 ARG A CA 1
ATOM 1396 C C . ARG A 1 179 ? 66.444 -8.017 18.782 1.00 74.50 179 ARG A C 1
ATOM 1398 O O . ARG A 1 179 ? 65.754 -7.062 19.136 1.00 74.50 179 ARG A O 1
ATOM 1405 N N . GLU A 1 180 ? 67.694 -8.182 19.205 1.00 62.09 180 GLU A N 1
ATOM 1406 C CA . GLU A 1 180 ? 68.335 -7.246 20.137 1.00 62.09 180 GLU A CA 1
ATOM 1407 C C . GLU A 1 180 ? 68.710 -5.924 19.437 1.00 62.09 180 GLU A C 1
ATOM 1409 O O . GLU A 1 180 ? 69.178 -5.941 18.293 1.00 62.09 180 GLU A O 1
ATOM 1414 N N . PRO A 1 181 ? 68.466 -4.756 20.060 1.00 61.34 181 PRO A N 1
ATOM 1415 C CA . PRO A 1 181 ? 68.906 -3.478 19.512 1.00 61.34 181 PRO A CA 1
ATOM 1416 C C . PRO A 1 181 ? 70.433 -3.354 19.597 1.00 61.34 181 PRO A C 1
ATOM 1418 O O . PRO A 1 181 ? 71.034 -3.665 20.620 1.00 61.34 181 PRO A O 1
ATOM 1421 N N . ALA A 1 182 ? 71.067 -2.870 18.524 1.00 58.16 182 ALA A N 1
ATOM 1422 C CA . ALA A 1 182 ? 72.503 -2.604 18.522 1.00 58.16 182 ALA A CA 1
ATOM 1423 C C . ALA A 1 182 ? 72.853 -1.498 19.535 1.00 58.16 182 ALA A C 1
ATOM 1425 O O . ALA A 1 182 ? 72.164 -0.477 19.614 1.00 58.16 182 ALA A O 1
ATOM 1426 N N . PHE A 1 183 ? 73.936 -1.687 20.291 1.00 54.53 183 PHE A N 1
ATOM 1427 C CA . PHE A 1 183 ? 74.411 -0.706 21.262 1.00 54.53 183 PHE A CA 1
ATOM 1428 C C . PHE A 1 183 ? 74.997 0.516 20.544 1.00 54.53 183 PHE A C 1
ATOM 1430 O O . PHE A 1 183 ? 76.089 0.464 19.978 1.00 54.53 183 PHE A O 1
ATOM 1437 N N . VAL A 1 184 ? 74.260 1.627 20.561 1.00 57.66 184 VAL A N 1
ATOM 1438 C CA . VAL A 1 184 ? 74.702 2.913 20.011 1.00 57.66 184 VAL A CA 1
ATOM 1439 C C . VAL A 1 184 ? 74.787 3.921 21.152 1.00 57.66 184 VAL A C 1
ATOM 1441 O O . VAL A 1 184 ? 73.773 4.303 21.740 1.00 57.66 184 VAL A O 1
ATOM 1444 N N . VAL A 1 185 ? 76.007 4.354 21.477 1.00 54.28 185 VAL A N 1
ATOM 1445 C CA . VAL A 1 185 ? 76.235 5.445 22.430 1.00 54.28 185 VAL A CA 1
ATOM 1446 C C . VAL A 1 185 ? 75.855 6.757 21.750 1.00 54.28 185 VAL A C 1
ATOM 1448 O O . VAL A 1 185 ? 76.522 7.186 20.808 1.00 54.28 185 VAL A O 1
ATOM 1451 N N . THR A 1 186 ? 74.802 7.412 22.235 1.00 53.19 186 THR A N 1
ATOM 1452 C CA . THR A 1 186 ? 74.543 8.827 21.936 1.00 53.19 186 THR A CA 1
ATOM 1453 C C . THR A 1 186 ? 75.712 9.633 22.495 1.00 53.19 186 THR A C 1
ATOM 1455 O O . THR A 1 186 ? 75.886 9.702 23.716 1.00 53.19 186 THR A O 1
ATOM 1458 N N . ARG A 1 187 ? 76.574 10.169 21.624 1.00 54.25 187 ARG A N 1
ATOM 1459 C CA . ARG A 1 187 ? 77.732 10.960 22.060 1.00 54.25 187 ARG A CA 1
ATOM 1460 C C . ARG A 1 187 ? 77.229 12.242 22.719 1.00 54.25 187 ARG A C 1
ATOM 1462 O O . ARG A 1 187 ? 76.407 12.946 22.146 1.00 54.25 187 ARG A O 1
ATOM 1469 N N . LYS A 1 188 ? 77.727 12.532 23.921 1.00 45.06 188 LYS A N 1
ATOM 1470 C CA . LYS A 1 188 ? 77.512 13.816 24.598 1.00 45.06 188 LYS A CA 1
ATOM 1471 C C . LYS A 1 188 ? 78.586 14.792 24.116 1.00 45.06 188 LYS A C 1
ATOM 1473 O O . LYS A 1 188 ? 79.765 14.441 24.134 1.00 45.06 188 LYS A O 1
ATOM 1478 N N . GLY A 1 189 ? 78.183 15.981 23.677 1.00 48.94 189 GLY A N 1
ATOM 1479 C CA . GLY A 1 189 ? 79.073 16.956 23.039 1.00 48.94 189 GLY A CA 1
ATOM 1480 C C . GLY A 1 189 ? 79.236 16.735 21.528 1.00 48.94 189 GLY A C 1
ATOM 1481 O O . GLY A 1 189 ? 79.221 15.610 21.038 1.00 48.94 189 GLY A O 1
ATOM 1482 N N . ALA A 1 190 ? 79.332 17.849 20.798 1.00 48.56 190 ALA A N 1
ATOM 1483 C CA . ALA A 1 190 ? 79.162 17.989 19.349 1.00 48.56 190 ALA A CA 1
ATOM 1484 C C . ALA A 1 190 ? 79.757 16.874 18.455 1.00 48.56 190 ALA A C 1
ATOM 1486 O O . ALA A 1 190 ? 80.887 16.439 18.671 1.00 48.56 190 ALA A O 1
ATOM 1487 N N . VAL A 1 191 ? 79.013 16.525 17.383 1.00 52.25 191 VAL A N 1
ATOM 1488 C CA . VAL A 1 191 ? 79.442 16.278 15.974 1.00 52.25 191 VAL A CA 1
ATOM 1489 C C . VAL A 1 191 ? 78.574 15.195 15.290 1.00 52.25 191 VAL A C 1
ATOM 1491 O O . VAL A 1 191 ? 78.810 13.999 15.436 1.00 52.25 191 VAL A O 1
ATOM 1494 N N . SER A 1 192 ? 77.579 15.624 14.500 1.00 52.41 192 SER A N 1
ATOM 1495 C CA . SER A 1 192 ? 77.309 15.279 13.081 1.00 52.41 192 SER A CA 1
ATOM 1496 C C . SER A 1 192 ? 75.912 15.809 12.713 1.00 52.41 192 SER A C 1
ATOM 1498 O O . SER A 1 192 ? 74.991 15.672 13.509 1.00 52.41 192 SER A O 1
ATOM 1500 N N . GLY A 1 193 ? 75.752 16.462 11.558 1.00 64.00 193 GLY A N 1
ATOM 1501 C CA . GLY A 1 193 ? 74.464 17.045 11.158 1.00 64.00 193 GLY A CA 1
ATOM 1502 C C . GLY A 1 193 ? 73.395 15.988 10.869 1.00 64.00 193 GLY A C 1
ATOM 1503 O O . GLY A 1 193 ? 73.710 14.880 10.421 1.00 64.00 193 GLY A O 1
ATOM 1504 N N . ASP A 1 194 ? 72.132 16.344 11.105 1.00 73.94 194 ASP A N 1
ATOM 1505 C CA . ASP A 1 194 ? 70.998 15.570 10.611 1.00 73.94 194 ASP A CA 1
ATOM 1506 C C . ASP A 1 194 ? 71.048 15.493 9.075 1.00 73.94 194 ASP A C 1
ATOM 1508 O O . ASP A 1 194 ? 71.503 16.405 8.390 1.00 73.94 194 ASP A O 1
ATOM 1512 N N . HIS A 1 195 ? 70.624 14.358 8.531 1.00 79.38 195 HIS A N 1
ATOM 1513 C CA . HIS A 1 195 ? 70.626 14.073 7.094 1.00 79.38 195 HIS A CA 1
ATOM 1514 C C . HIS A 1 195 ? 69.373 13.264 6.765 1.00 79.38 195 HIS A C 1
ATOM 1516 O O . HIS A 1 195 ? 68.854 12.567 7.642 1.00 79.38 195 HIS A O 1
ATOM 1522 N N . LEU A 1 196 ? 68.910 13.314 5.512 1.00 80.56 196 LEU A N 1
ATOM 1523 C CA . LEU A 1 196 ? 67.645 12.698 5.082 1.00 80.56 196 LEU A CA 1
ATOM 1524 C C . LEU A 1 196 ? 67.525 11.208 5.448 1.00 80.56 196 LEU A C 1
ATOM 1526 O O . LEU A 1 196 ? 66.436 10.740 5.766 1.00 80.56 196 LEU A O 1
ATOM 1530 N N . GLY A 1 197 ? 68.644 10.476 5.504 1.00 79.69 197 GLY A N 1
ATOM 1531 C CA . GLY A 1 197 ? 68.671 9.067 5.912 1.00 79.69 197 GLY A CA 1
ATOM 1532 C C . GLY A 1 197 ? 68.130 8.793 7.325 1.00 79.69 197 GLY A C 1
ATOM 1533 O O . GLY A 1 197 ? 67.639 7.694 7.578 1.00 79.69 197 GLY A O 1
ATOM 1534 N N . VAL A 1 198 ? 68.149 9.783 8.229 1.00 84.00 198 VAL A N 1
ATOM 1535 C CA . VAL A 1 198 ? 67.529 9.686 9.571 1.00 84.00 198 VAL A CA 1
ATOM 1536 C C . VAL A 1 198 ? 66.013 9.509 9.467 1.00 84.00 198 VAL A C 1
ATOM 1538 O O . VAL A 1 198 ? 65.428 8.773 10.257 1.00 84.00 198 VAL A O 1
ATOM 1541 N N . PHE A 1 199 ? 65.393 10.115 8.455 1.00 88.06 199 PHE A N 1
ATOM 1542 C CA . PHE A 1 199 ? 63.945 10.167 8.263 1.00 88.06 199 PHE A CA 1
ATOM 1543 C C . PHE A 1 199 ? 63.425 9.114 7.282 1.00 88.06 199 PHE A C 1
ATOM 1545 O O . PHE A 1 199 ? 62.270 9.172 6.879 1.00 88.06 199 PHE A O 1
ATOM 1552 N N . ARG A 1 200 ? 64.236 8.117 6.895 1.00 88.56 200 ARG A N 1
ATOM 1553 C CA . ARG A 1 200 ? 63.843 7.088 5.909 1.00 88.56 200 ARG A CA 1
ATOM 1554 C C . ARG A 1 200 ? 62.482 6.445 6.213 1.00 88.56 200 ARG A C 1
ATOM 1556 O O . ARG A 1 200 ? 61.739 6.118 5.299 1.00 88.56 200 ARG A O 1
ATOM 1563 N N . ARG A 1 201 ? 62.163 6.245 7.495 1.00 86.88 201 ARG A N 1
ATOM 1564 C CA . ARG A 1 201 ? 60.903 5.622 7.940 1.00 86.88 201 ARG A CA 1
ATOM 1565 C C . ARG A 1 201 ? 59.728 6.579 7.789 1.00 86.88 201 ARG A C 1
ATOM 1567 O O . ARG A 1 201 ? 58.701 6.188 7.257 1.00 86.88 201 ARG A O 1
ATOM 1574 N N . HIS A 1 202 ? 59.907 7.825 8.213 1.00 91.12 202 HIS A N 1
ATOM 1575 C CA . HIS A 1 202 ? 58.942 8.901 8.012 1.00 91.12 202 HIS A CA 1
ATOM 1576 C C . HIS A 1 202 ? 58.642 9.122 6.531 1.00 91.12 202 HIS A C 1
ATOM 1578 O O . HIS A 1 202 ? 57.484 9.236 6.161 1.00 91.12 202 HIS A O 1
ATOM 1584 N N . LEU A 1 203 ? 59.669 9.089 5.679 1.00 91.62 203 LEU A N 1
ATOM 1585 C CA . LEU A 1 203 ? 59.513 9.173 4.228 1.00 91.62 203 LEU A CA 1
ATOM 1586 C C . LEU A 1 203 ? 58.754 7.970 3.654 1.00 91.62 203 LEU A C 1
ATOM 1588 O O . LEU A 1 203 ? 57.904 8.164 2.797 1.00 91.62 203 LEU A O 1
ATOM 1592 N N . ALA A 1 204 ? 59.011 6.749 4.136 1.00 91.69 204 ALA A N 1
ATOM 1593 C CA . ALA A 1 204 ? 58.288 5.559 3.682 1.00 91.69 204 ALA A CA 1
ATOM 1594 C C . ALA A 1 204 ? 56.792 5.606 4.044 1.00 91.69 204 ALA A C 1
ATOM 1596 O O . ALA A 1 204 ? 55.948 5.370 3.185 1.00 91.69 204 ALA A O 1
ATOM 1597 N N . TRP A 1 205 ? 56.457 5.957 5.291 1.00 92.06 205 TRP A N 1
ATOM 1598 C CA . TRP A 1 205 ? 55.062 6.124 5.719 1.00 92.06 205 TRP A CA 1
ATOM 1599 C C . TRP A 1 205 ? 54.384 7.317 5.038 1.00 92.06 205 TRP A C 1
ATOM 1601 O O . TRP A 1 205 ? 53.238 7.205 4.620 1.00 92.06 205 TRP A O 1
ATOM 1611 N N . GLY A 1 206 ? 55.098 8.434 4.872 1.00 92.69 206 GLY A N 1
ATOM 1612 C CA . GLY A 1 206 ? 54.603 9.598 4.141 1.00 92.69 206 GLY A CA 1
ATOM 1613 C C . GLY A 1 206 ? 54.315 9.283 2.672 1.00 92.69 206 GLY A C 1
ATOM 1614 O O . GLY A 1 206 ? 53.266 9.667 2.173 1.00 92.69 206 GLY A O 1
ATOM 1615 N N . ALA A 1 207 ? 55.194 8.533 2.000 1.00 93.38 207 ALA A N 1
ATOM 1616 C CA . ALA A 1 207 ? 54.986 8.102 0.618 1.00 93.38 207 ALA A CA 1
ATOM 1617 C C . ALA A 1 207 ? 53.769 7.177 0.476 1.00 93.38 207 ALA A C 1
ATOM 1619 O O . ALA A 1 207 ? 53.004 7.343 -0.467 1.00 93.38 207 ALA A O 1
ATOM 1620 N N . LEU A 1 208 ? 53.563 6.250 1.420 1.00 93.50 208 LEU A N 1
ATOM 1621 C CA . LEU A 1 208 ? 52.369 5.401 1.445 1.00 93.50 208 LEU A CA 1
ATOM 1622 C C . LEU A 1 208 ? 51.093 6.246 1.579 1.00 93.50 208 LEU A C 1
ATOM 1624 O O . LEU A 1 208 ? 50.200 6.133 0.749 1.00 93.50 208 LEU A O 1
ATOM 1628 N N . LEU A 1 209 ? 51.027 7.118 2.589 1.00 93.56 209 LEU A N 1
ATOM 1629 C CA . LEU A 1 209 ? 49.832 7.921 2.879 1.00 93.56 209 LEU A CA 1
ATOM 1630 C C . LEU A 1 209 ? 49.499 8.906 1.752 1.00 93.56 209 LEU A C 1
ATOM 1632 O O . LEU A 1 209 ? 48.341 9.028 1.370 1.00 93.56 209 LEU A O 1
ATOM 1636 N N . VAL A 1 210 ? 50.509 9.583 1.197 1.00 94.38 210 VAL A N 1
ATOM 1637 C CA . VAL A 1 210 ? 50.321 10.488 0.052 1.00 94.38 210 VAL A CA 1
ATOM 1638 C C . VAL A 1 210 ? 49.949 9.705 -1.205 1.00 94.38 210 VAL A C 1
ATOM 1640 O O . VAL A 1 210 ? 49.074 10.138 -1.943 1.00 94.38 210 VAL A O 1
ATOM 1643 N N . GLY A 1 211 ? 50.574 8.549 -1.446 1.00 93.69 211 GLY A N 1
ATOM 1644 C CA . GLY A 1 211 ? 50.276 7.714 -2.610 1.00 93.69 211 GLY A CA 1
ATOM 1645 C C . GLY A 1 211 ? 48.833 7.218 -2.617 1.00 93.69 211 GLY A C 1
ATOM 1646 O O . GLY A 1 211 ? 48.163 7.313 -3.638 1.00 93.69 211 GLY A O 1
ATOM 1647 N N . VAL A 1 212 ? 48.336 6.763 -1.467 1.00 92.75 212 VAL A N 1
ATOM 1648 C CA . VAL A 1 212 ? 46.942 6.329 -1.304 1.00 92.75 212 VAL A CA 1
ATOM 1649 C C . VAL A 1 212 ? 45.969 7.508 -1.447 1.00 92.75 212 VAL A C 1
ATOM 1651 O O . VAL A 1 212 ? 44.966 7.370 -2.135 1.00 92.75 212 VAL A O 1
ATOM 1654 N N . LEU A 1 213 ? 46.288 8.679 -0.879 1.00 92.00 213 LEU A N 1
ATOM 1655 C CA . LEU A 1 213 ? 45.468 9.893 -1.019 1.00 92.00 213 LEU A CA 1
ATOM 1656 C C . LEU A 1 213 ? 45.376 10.377 -2.476 1.00 92.00 213 LEU A C 1
ATOM 1658 O O . LEU A 1 213 ? 44.345 10.877 -2.906 1.00 92.00 213 LEU A O 1
ATOM 1662 N N . VAL A 1 214 ? 46.459 10.249 -3.247 1.00 93.19 214 VAL A N 1
ATOM 1663 C CA . VAL A 1 214 ? 46.454 10.584 -4.679 1.00 93.19 214 VAL A CA 1
ATOM 1664 C C . VAL A 1 214 ? 45.697 9.527 -5.481 1.00 93.19 214 VAL A C 1
ATOM 1666 O O . VAL A 1 214 ? 44.976 9.883 -6.406 1.00 93.19 214 VAL A O 1
ATOM 1669 N N . ALA A 1 215 ? 45.832 8.246 -5.128 1.00 90.75 215 ALA A N 1
ATOM 1670 C CA . ALA A 1 215 ? 45.134 7.150 -5.794 1.00 90.75 215 ALA A CA 1
ATOM 1671 C C . ALA A 1 215 ? 43.616 7.174 -5.556 1.00 90.75 215 ALA A C 1
ATOM 1673 O O . ALA A 1 215 ? 42.873 6.765 -6.440 1.00 90.75 215 ALA A O 1
ATOM 1674 N N . SER A 1 216 ? 43.141 7.682 -4.414 1.00 91.62 216 SER A N 1
ATOM 1675 C CA . SER A 1 216 ? 41.704 7.720 -4.110 1.00 91.62 216 SER A CA 1
ATOM 1676 C C . SER A 1 216 ? 40.912 8.668 -5.012 1.00 91.62 216 SER A C 1
ATOM 1678 O O . SER A 1 216 ? 39.724 8.452 -5.212 1.00 91.62 216 SER A O 1
ATOM 1680 N N . VAL A 1 217 ? 41.550 9.709 -5.562 1.00 88.88 217 VAL A N 1
ATOM 1681 C CA . VAL A 1 217 ? 40.896 10.704 -6.430 1.00 88.88 217 VAL A CA 1
ATOM 1682 C C . VAL A 1 217 ? 40.391 10.087 -7.743 1.00 88.88 217 VAL A C 1
ATOM 1684 O O . VAL A 1 217 ? 39.195 10.180 -7.993 1.00 88.88 217 VAL A O 1
ATOM 1687 N N . PRO A 1 218 ? 41.226 9.427 -8.574 1.00 85.62 218 PRO A N 1
ATOM 1688 C CA . PRO A 1 218 ? 40.740 8.767 -9.787 1.00 85.62 218 PRO A CA 1
ATOM 1689 C C . PRO A 1 218 ? 39.868 7.534 -9.509 1.00 85.62 218 PRO A C 1
ATOM 1691 O O . PRO A 1 218 ? 39.168 7.093 -10.409 1.00 85.62 218 PRO A O 1
ATOM 1694 N N . LEU A 1 219 ? 39.911 6.972 -8.295 1.00 83.88 219 LEU A N 1
ATOM 1695 C CA . LEU A 1 219 ? 39.057 5.850 -7.890 1.00 83.88 219 LEU A CA 1
ATOM 1696 C C . LEU A 1 219 ? 37.668 6.291 -7.391 1.00 83.88 219 LEU A C 1
ATOM 1698 O O . LEU A 1 219 ? 36.862 5.436 -7.063 1.00 83.88 219 LEU A O 1
ATOM 1702 N N . GLY A 1 220 ? 37.389 7.594 -7.265 1.00 82.62 220 GLY A N 1
ATOM 1703 C CA . GLY A 1 220 ? 36.115 8.094 -6.724 1.00 82.62 220 GLY A CA 1
ATOM 1704 C C . GLY A 1 220 ? 35.939 7.907 -5.207 1.00 82.62 220 GLY A C 1
ATOM 1705 O O . GLY A 1 220 ? 34.932 8.315 -4.642 1.00 82.62 220 GLY A O 1
ATOM 1706 N N . HIS A 1 221 ? 36.928 7.356 -4.499 1.00 84.81 221 HIS A N 1
ATOM 1707 C CA . HIS A 1 221 ? 36.839 7.015 -3.072 1.00 84.81 221 HIS A CA 1
ATOM 1708 C C . HIS A 1 221 ? 37.241 8.180 -2.145 1.00 84.81 221 HIS A C 1
ATOM 1710 O O . HIS A 1 221 ? 38.082 8.031 -1.248 1.00 84.81 221 HIS A O 1
ATOM 1716 N N . VAL A 1 222 ? 36.690 9.376 -2.364 1.00 80.00 222 VAL A N 1
ATOM 1717 C CA . VAL A 1 222 ? 37.051 10.583 -1.600 1.00 80.00 222 VAL A CA 1
ATOM 1718 C C . VAL A 1 222 ? 36.033 10.843 -0.488 1.00 80.00 222 VAL A C 1
ATOM 1720 O O . VAL A 1 222 ? 34.935 11.316 -0.736 1.00 80.00 222 VAL A O 1
ATOM 1723 N N . HIS A 1 223 ? 36.426 10.605 0.768 1.00 79.62 223 HIS A N 1
ATOM 1724 C CA . HIS A 1 223 ? 35.613 10.947 1.944 1.00 79.62 223 HIS A CA 1
ATOM 1725 C C . HIS A 1 223 ? 36.309 11.998 2.815 1.00 79.62 223 HIS A C 1
ATOM 1727 O O . HIS A 1 223 ? 37.498 11.865 3.129 1.00 79.62 223 HIS A O 1
ATOM 1733 N N . VAL A 1 224 ? 35.576 13.025 3.262 1.00 77.69 224 VAL A N 1
ATOM 1734 C CA . VAL A 1 224 ? 36.136 14.203 3.958 1.00 77.69 224 VAL A CA 1
ATOM 1735 C C . VAL A 1 224 ? 36.892 13.820 5.233 1.00 77.69 224 VAL A C 1
ATOM 1737 O O . VAL A 1 224 ? 38.054 14.194 5.402 1.00 77.69 224 VAL A O 1
ATOM 1740 N N . ALA A 1 225 ? 36.282 13.023 6.117 1.00 72.81 225 ALA A N 1
ATOM 1741 C CA . ALA A 1 225 ? 36.899 12.652 7.396 1.00 72.81 225 ALA A CA 1
ATOM 1742 C C . ALA A 1 225 ? 38.152 11.769 7.222 1.00 72.81 225 ALA A C 1
ATOM 1744 O O . ALA A 1 225 ? 39.165 11.955 7.901 1.00 72.81 225 ALA A O 1
ATOM 1745 N N . VAL A 1 226 ? 38.100 10.835 6.268 1.00 81.94 226 VAL A N 1
ATOM 1746 C CA . VAL A 1 226 ? 39.187 9.893 5.963 1.00 81.94 226 VAL A CA 1
ATOM 1747 C C . VAL A 1 226 ? 40.358 10.660 5.337 1.00 81.94 226 VAL A C 1
ATOM 1749 O O . VAL A 1 226 ? 41.508 10.492 5.745 1.00 81.94 226 VAL A O 1
ATOM 1752 N N . SER A 1 227 ? 40.057 11.590 4.428 1.00 84.12 227 SER A N 1
ATOM 1753 C CA . SER A 1 227 ? 41.035 12.479 3.794 1.00 84.12 227 SER A CA 1
ATOM 1754 C C . SER A 1 227 ? 41.705 13.407 4.805 1.00 84.12 227 SER A C 1
ATOM 1756 O O . SER A 1 227 ? 42.929 13.522 4.812 1.00 84.12 227 SER A O 1
ATOM 1758 N N . ALA A 1 228 ? 40.941 14.010 5.720 1.00 81.69 228 ALA A N 1
ATOM 1759 C CA . ALA A 1 228 ? 41.490 14.860 6.774 1.00 81.69 228 ALA A CA 1
ATOM 1760 C C . ALA A 1 228 ? 42.484 14.096 7.669 1.00 81.69 228 ALA A C 1
ATOM 1762 O O . ALA A 1 228 ? 43.563 14.607 7.986 1.00 81.69 228 ALA A O 1
ATOM 1763 N N . TRP A 1 229 ? 42.162 12.851 8.036 1.00 83.75 229 TRP A N 1
ATOM 1764 C CA . TRP A 1 229 ? 43.046 12.015 8.849 1.00 83.75 229 TRP A CA 1
ATOM 1765 C C . TRP A 1 229 ? 44.295 11.547 8.088 1.00 83.75 229 TRP A C 1
ATOM 1767 O O . TRP A 1 229 ? 45.400 11.551 8.647 1.00 83.75 229 TRP A O 1
ATOM 1777 N N . ALA A 1 230 ? 44.155 11.206 6.803 1.00 88.12 230 ALA A N 1
ATOM 1778 C CA . ALA A 1 230 ? 45.278 10.866 5.931 1.00 88.12 230 ALA A CA 1
ATOM 1779 C C . ALA A 1 230 ? 46.239 12.053 5.753 1.00 88.12 230 ALA A C 1
ATOM 1781 O O . ALA A 1 230 ? 47.451 11.895 5.920 1.00 88.12 230 ALA A O 1
ATOM 1782 N N . VAL A 1 231 ? 45.704 13.255 5.513 1.00 89.62 231 VAL A N 1
ATOM 1783 C CA . VAL A 1 231 ? 46.480 14.500 5.414 1.00 89.62 231 VAL A CA 1
ATOM 1784 C C . VAL A 1 231 ? 47.205 14.791 6.725 1.00 89.62 231 VAL A C 1
ATOM 1786 O O . VAL A 1 231 ? 48.415 15.013 6.715 1.00 89.62 231 VAL A O 1
ATOM 1789 N N . LEU A 1 232 ? 46.511 14.739 7.865 1.00 87.12 232 LEU A N 1
ATOM 1790 C CA . LEU A 1 232 ? 47.128 14.978 9.171 1.00 87.12 232 LEU A CA 1
ATOM 1791 C C . LEU A 1 232 ? 48.273 13.989 9.450 1.00 87.12 232 LEU A C 1
ATOM 1793 O O . LEU A 1 232 ? 49.355 14.395 9.882 1.00 87.12 232 LEU A O 1
ATOM 1797 N N . SER A 1 233 ? 48.068 12.705 9.152 1.00 89.19 233 SER A N 1
ATOM 1798 C CA . SER A 1 233 ? 49.077 11.652 9.330 1.00 89.19 233 SER A CA 1
ATOM 1799 C C . SER A 1 233 ? 50.280 11.837 8.395 1.00 89.19 233 SER A C 1
ATOM 1801 O O . SER A 1 233 ? 51.432 11.661 8.812 1.00 89.19 233 SER A O 1
ATOM 1803 N N . ALA A 1 234 ? 50.039 12.252 7.147 1.00 90.62 234 ALA A N 1
ATOM 1804 C CA . ALA A 1 234 ? 51.089 12.583 6.188 1.00 90.62 234 ALA A CA 1
ATOM 1805 C C . ALA A 1 234 ? 51.902 13.802 6.650 1.00 90.62 234 ALA A C 1
ATOM 1807 O O . ALA A 1 234 ? 53.135 13.764 6.634 1.00 90.62 234 ALA A O 1
ATOM 1808 N N . VAL A 1 235 ? 51.237 14.846 7.157 1.00 89.62 235 VAL A N 1
ATOM 1809 C CA . VAL A 1 235 ? 51.893 16.020 7.752 1.00 89.62 235 VAL A CA 1
ATOM 1810 C C . VAL A 1 235 ? 52.763 15.605 8.936 1.00 89.62 235 VAL A C 1
ATOM 1812 O O . VAL A 1 235 ? 53.932 15.981 8.980 1.00 89.62 235 VAL A O 1
ATOM 1815 N N . MET A 1 236 ? 52.266 14.771 9.856 1.00 87.06 236 MET A N 1
ATOM 1816 C CA . MET A 1 236 ? 53.064 14.280 10.991 1.00 87.06 236 MET A CA 1
ATOM 1817 C C . MET A 1 236 ? 54.328 13.522 10.553 1.00 87.06 236 MET A C 1
ATOM 1819 O O . MET A 1 236 ? 55.360 13.610 11.222 1.00 87.06 236 MET A O 1
ATOM 1823 N N . CYS A 1 237 ? 54.282 12.810 9.424 1.00 88.88 237 CYS A N 1
ATOM 1824 C CA . CYS A 1 237 ? 55.452 12.136 8.860 1.00 88.88 237 CYS A CA 1
ATOM 1825 C C . CYS A 1 237 ? 56.439 13.110 8.210 1.00 88.88 237 CYS A C 1
ATOM 1827 O O . CYS A 1 237 ? 57.647 13.006 8.417 1.00 88.88 237 CYS A O 1
ATOM 1829 N N . LEU A 1 238 ? 55.943 14.045 7.403 1.00 89.38 238 LEU A N 1
ATOM 1830 C CA . LEU A 1 238 ? 56.779 14.880 6.540 1.00 89.38 238 LEU A CA 1
ATOM 1831 C C . LEU A 1 238 ? 57.286 16.150 7.237 1.00 89.38 238 LEU A C 1
ATOM 1833 O O . LEU A 1 238 ? 58.315 16.699 6.842 1.00 89.38 238 LEU A O 1
ATOM 1837 N N . PHE A 1 239 ? 56.631 16.595 8.309 1.00 87.19 239 PHE A N 1
ATOM 1838 C CA . PHE A 1 239 ? 56.978 17.828 9.017 1.00 87.19 239 PHE A CA 1
ATOM 1839 C C . PHE A 1 239 ? 58.409 17.843 9.598 1.00 87.19 239 PHE A C 1
ATOM 1841 O O . PHE A 1 239 ? 59.124 18.818 9.353 1.00 87.19 239 PHE A O 1
ATOM 1848 N N . PRO A 1 240 ? 58.917 16.784 10.268 1.00 83.75 240 PRO A N 1
ATOM 1849 C CA . PRO A 1 240 ? 60.321 16.739 10.697 1.00 83.75 240 PRO A CA 1
ATOM 1850 C C . PRO A 1 240 ? 61.324 16.864 9.537 1.00 83.75 240 PRO A C 1
ATOM 1852 O O . PRO A 1 240 ? 62.392 17.457 9.693 1.00 83.75 240 PRO A O 1
ATOM 1855 N N . VAL A 1 241 ? 60.970 16.337 8.359 1.00 84.44 241 VAL A N 1
ATOM 1856 C CA . VAL A 1 241 ? 61.792 16.413 7.141 1.00 84.44 241 VAL A CA 1
ATOM 1857 C C . VAL A 1 241 ? 61.806 17.838 6.589 1.00 84.44 241 VAL A C 1
ATOM 1859 O O . VAL A 1 241 ? 62.866 18.352 6.227 1.00 84.44 241 VAL A O 1
ATOM 1862 N N . ALA A 1 242 ? 60.648 18.501 6.579 1.00 82.56 242 ALA A N 1
ATOM 1863 C CA . ALA A 1 242 ? 60.516 19.895 6.165 1.00 82.56 242 ALA A CA 1
ATOM 1864 C C . ALA A 1 242 ? 61.328 20.842 7.068 1.00 82.56 242 ALA A C 1
ATOM 1866 O O . ALA A 1 242 ? 62.014 21.735 6.566 1.00 82.56 242 ALA A O 1
ATOM 1867 N N . LEU A 1 243 ? 61.334 20.605 8.387 1.00 82.00 243 LEU A N 1
ATOM 1868 C CA . LEU A 1 243 ? 62.152 21.372 9.335 1.00 82.00 243 LEU A CA 1
ATOM 1869 C C . LEU A 1 243 ? 63.658 21.240 9.057 1.00 82.00 243 LEU A C 1
ATOM 1871 O O . LEU A 1 243 ? 64.385 22.232 9.141 1.00 82.00 243 LEU A O 1
ATOM 1875 N N . LEU A 1 244 ? 64.133 20.046 8.679 1.00 78.06 244 LEU A N 1
ATOM 1876 C CA . LEU A 1 244 ? 65.527 19.847 8.269 1.00 78.06 244 LEU A CA 1
ATOM 1877 C C . LEU A 1 244 ? 65.857 20.642 6.993 1.00 78.06 244 LEU A C 1
ATOM 1879 O O . LEU A 1 244 ? 66.882 21.325 6.940 1.00 78.06 244 LEU A O 1
ATOM 1883 N N . ALA A 1 245 ? 64.994 20.575 5.975 1.00 72.12 245 ALA A N 1
ATOM 1884 C CA . ALA A 1 245 ? 65.186 21.285 4.709 1.00 72.12 245 ALA A CA 1
ATOM 1885 C C . ALA A 1 245 ? 65.238 22.812 4.906 1.00 72.12 245 ALA A C 1
ATOM 1887 O O . ALA A 1 245 ? 66.136 23.474 4.380 1.00 72.12 245 ALA A O 1
ATOM 1888 N N . GLY A 1 246 ? 64.347 23.360 5.740 1.00 69.94 246 GLY A N 1
ATOM 1889 C CA . GLY A 1 246 ? 64.343 24.779 6.106 1.00 69.94 246 GLY A CA 1
ATOM 1890 C C . GLY A 1 246 ? 65.616 25.221 6.835 1.00 69.94 246 GLY A C 1
ATOM 1891 O O . GLY A 1 246 ? 66.139 26.302 6.570 1.00 69.94 246 GLY A O 1
ATOM 1892 N N . HIS A 1 247 ? 66.184 24.368 7.695 1.00 68.56 247 HIS A N 1
ATOM 1893 C CA . HIS A 1 247 ? 67.426 24.683 8.407 1.00 68.56 247 HIS A CA 1
ATOM 1894 C C . HIS A 1 247 ? 68.659 24.727 7.482 1.00 68.56 247 HIS A C 1
ATOM 1896 O O . HIS A 1 247 ? 69.570 25.530 7.698 1.00 68.56 247 HIS A O 1
ATOM 1902 N N . HIS A 1 248 ? 68.685 23.920 6.414 1.00 62.34 248 HIS A N 1
ATOM 1903 C CA . HIS A 1 248 ? 69.748 23.962 5.402 1.00 62.34 248 HIS A CA 1
ATOM 1904 C C . HIS A 1 248 ? 69.675 25.193 4.485 1.00 62.34 248 HIS A C 1
ATOM 1906 O O . HIS A 1 248 ? 70.720 25.668 4.039 1.00 62.34 248 HIS A O 1
ATOM 1912 N N . LEU A 1 249 ? 68.478 25.743 4.258 1.00 56.47 249 LEU A N 1
ATOM 1913 C CA . LEU A 1 249 ? 68.245 26.943 3.442 1.00 56.47 249 LEU A CA 1
ATOM 1914 C C . LEU A 1 249 ? 68.601 28.264 4.156 1.00 56.47 249 LEU A C 1
ATOM 1916 O O . LEU A 1 249 ? 68.627 29.308 3.513 1.00 56.47 249 LEU A O 1
ATOM 1920 N N . HIS A 1 250 ? 68.866 28.254 5.469 1.00 50.47 250 HIS A N 1
ATOM 1921 C CA . HIS A 1 250 ? 69.080 29.460 6.294 1.00 50.47 250 HIS A CA 1
ATOM 1922 C C . HIS A 1 250 ? 70.491 29.585 6.912 1.00 50.47 250 HIS A C 1
ATOM 1924 O O . HIS A 1 250 ? 70.675 30.269 7.919 1.00 50.47 250 HIS A O 1
ATOM 1930 N N . ARG A 1 251 ? 71.528 28.965 6.329 1.00 43.69 251 ARG A N 1
ATOM 1931 C CA . ARG A 1 251 ? 72.920 29.206 6.772 1.00 43.69 251 ARG A CA 1
ATOM 1932 C C . ARG A 1 251 ? 73.453 30.556 6.252 1.00 43.69 251 ARG A C 1
ATOM 1934 O O . ARG A 1 251 ? 73.509 30.724 5.037 1.00 43.69 251 ARG A O 1
ATOM 1941 N N . PRO A 1 252 ? 73.930 31.483 7.110 1.00 42.75 252 PRO A N 1
ATOM 1942 C CA . PRO A 1 252 ? 74.674 32.659 6.656 1.00 42.75 252 PRO A CA 1
ATOM 1943 C C . PRO A 1 252 ? 76.095 32.269 6.207 1.00 42.75 252 PRO A C 1
ATOM 1945 O O . PRO A 1 252 ? 76.741 31.433 6.844 1.00 42.75 252 PRO A O 1
ATOM 1948 N N . SER A 1 253 ? 76.592 32.884 5.128 1.00 33.41 253 SER A N 1
ATOM 1949 C CA . SER A 1 253 ? 77.958 32.698 4.604 1.00 33.41 253 SER A CA 1
ATOM 1950 C C . SER A 1 253 ? 79.057 33.119 5.596 1.00 33.41 253 SER A C 1
ATOM 1952 O O . SER A 1 253 ? 78.867 34.075 6.350 1.00 33.41 253 SER A O 1
ATOM 1954 N N . PRO A 1 254 ? 80.248 32.483 5.571 1.00 44.69 254 PRO A N 1
ATOM 1955 C CA . PRO A 1 254 ? 81.382 32.909 6.379 1.00 44.69 254 PRO A CA 1
ATOM 1956 C C . PRO A 1 254 ? 82.112 34.081 5.703 1.00 44.69 254 PRO A C 1
ATOM 1958 O O . PRO A 1 254 ? 82.700 33.922 4.635 1.00 44.69 254 PRO A O 1
ATOM 1961 N N . SER A 1 255 ? 82.134 35.252 6.341 1.00 35.34 255 SER A N 1
ATOM 1962 C CA . SER A 1 255 ? 83.010 36.360 5.940 1.00 35.34 255 SER A CA 1
ATOM 1963 C C . SER A 1 255 ? 83.502 37.182 7.133 1.00 35.34 255 SER A C 1
ATOM 1965 O O . SER A 1 255 ? 82.696 37.755 7.859 1.00 35.34 255 SER A O 1
ATOM 1967 N N . GLY A 1 256 ? 84.830 37.306 7.246 1.00 31.86 256 GLY A N 1
ATOM 1968 C CA . GLY A 1 256 ? 85.505 38.544 7.665 1.00 31.86 256 GLY A CA 1
ATOM 1969 C C . GLY A 1 256 ? 85.761 38.740 9.162 1.00 31.86 256 GLY A C 1
ATOM 1970 O O . GLY A 1 256 ? 84.879 39.138 9.909 1.00 31.86 256 GLY A O 1
ATOM 1971 N N . GLY A 1 257 ? 87.010 38.517 9.578 1.00 29.89 257 GLY A N 1
ATOM 1972 C CA . GLY A 1 257 ? 87.497 38.598 10.959 1.00 29.89 257 GLY A CA 1
ATOM 1973 C C . GLY A 1 257 ? 87.330 39.926 11.715 1.00 29.89 257 GLY A C 1
ATOM 1974 O O . GLY A 1 257 ? 87.200 40.999 11.134 1.00 29.89 257 GLY A O 1
ATOM 1975 N N . ARG A 1 258 ? 87.519 39.835 13.039 1.00 30.16 258 ARG A N 1
ATOM 1976 C CA . ARG A 1 258 ? 88.340 40.771 13.828 1.00 30.16 258 ARG A CA 1
ATOM 1977 C C . ARG A 1 258 ? 88.939 40.057 15.047 1.00 30.16 258 ARG A C 1
ATOM 1979 O O . ARG A 1 258 ? 88.227 39.485 15.863 1.00 30.16 258 ARG A O 1
ATOM 1986 N N . HIS A 1 259 ? 90.267 40.093 15.119 1.00 30.66 259 HIS A N 1
ATOM 1987 C CA . HIS A 1 259 ? 91.095 39.723 16.268 1.00 30.66 259 HIS A CA 1
ATOM 1988 C C . HIS A 1 259 ? 90.825 40.622 17.483 1.00 30.66 259 HIS A C 1
ATOM 1990 O O . HIS A 1 259 ? 90.625 41.819 17.289 1.00 30.66 259 HIS A O 1
ATOM 1996 N N . LEU A 1 260 ? 90.942 40.060 18.700 1.00 29.92 260 LEU A N 1
ATOM 1997 C CA . LEU A 1 260 ? 91.732 40.544 19.862 1.00 29.92 260 LEU A CA 1
ATOM 1998 C C . LEU A 1 260 ? 91.563 39.563 21.065 1.00 29.92 260 LEU A C 1
ATOM 2000 O O . LEU A 1 260 ? 90.664 38.729 21.011 1.00 29.92 260 LEU A O 1
ATOM 2004 N N . PRO A 1 261 ? 92.473 39.520 22.068 1.00 39.91 261 PRO A N 1
ATOM 2005 C CA . PRO A 1 261 ? 93.423 38.413 22.180 1.00 39.91 261 PRO A CA 1
ATOM 2006 C C . PRO A 1 261 ? 93.317 37.536 23.444 1.00 39.91 261 PRO A C 1
ATOM 2008 O O . PRO A 1 261 ? 92.661 37.846 24.434 1.00 39.91 261 PRO A O 1
ATOM 2011 N N . ASP A 1 262 ? 94.082 36.453 23.342 1.00 34.59 262 ASP A N 1
ATOM 2012 C CA . ASP A 1 262 ? 94.553 35.465 24.310 1.00 34.59 262 ASP A CA 1
ATOM 2013 C C . ASP A 1 262 ? 94.917 35.993 25.719 1.00 34.59 262 ASP A C 1
ATOM 2015 O O . ASP A 1 262 ? 95.689 36.944 25.868 1.00 34.59 262 ASP A O 1
ATOM 2019 N N . ARG A 1 263 ? 94.438 35.287 26.755 1.00 29.94 263 ARG A N 1
ATOM 2020 C CA . ARG A 1 263 ? 95.133 35.127 28.042 1.00 29.94 263 ARG A CA 1
ATOM 2021 C C . ARG A 1 263 ? 94.833 33.752 28.647 1.00 29.94 263 ARG A C 1
ATOM 2023 O O . ARG A 1 263 ? 93.806 33.559 29.288 1.00 29.94 263 ARG A O 1
ATOM 2030 N N . GLY A 1 264 ? 95.834 32.876 28.583 1.00 29.00 264 GLY A N 1
ATOM 2031 C CA . GLY A 1 264 ? 96.335 32.220 29.794 1.00 29.00 264 GLY A CA 1
ATOM 2032 C C . GLY A 1 264 ? 96.063 30.725 29.922 1.00 29.00 264 GLY A C 1
ATOM 2033 O O . GLY A 1 264 ? 95.089 30.297 30.531 1.00 29.00 264 GLY A O 1
ATOM 2034 N N . GLN A 1 265 ? 97.022 29.939 29.437 1.00 32.19 265 GLN A N 1
ATOM 2035 C CA . GLN A 1 265 ? 97.259 28.548 29.817 1.00 32.19 265 GLN A CA 1
ATOM 2036 C C . GLN A 1 265 ? 97.327 28.365 31.344 1.00 32.19 265 GLN A C 1
ATOM 2038 O O . GLN A 1 265 ? 98.041 29.103 32.015 1.00 32.19 265 GLN A O 1
ATOM 2043 N N . HIS A 1 266 ? 96.760 27.271 31.862 1.00 28.48 266 HIS A N 1
ATOM 2044 C CA . HIS A 1 266 ? 97.441 26.501 32.906 1.00 28.48 266 HIS A CA 1
ATOM 2045 C C . HIS A 1 266 ? 97.203 24.995 32.743 1.00 28.48 266 HIS A C 1
ATOM 2047 O O . HIS A 1 266 ? 96.080 24.511 32.629 1.00 28.48 266 HIS A O 1
ATOM 2053 N N . ARG A 1 267 ? 98.329 24.275 32.685 1.00 29.72 267 ARG A N 1
ATOM 2054 C CA . ARG A 1 267 ? 98.482 22.817 32.613 1.00 29.72 267 ARG A CA 1
ATOM 2055 C C . ARG A 1 267 ? 98.177 22.129 33.962 1.00 29.72 267 ARG A C 1
ATOM 2057 O O . ARG A 1 267 ? 98.156 22.804 34.988 1.00 29.72 267 ARG A O 1
ATOM 2064 N N . PRO A 1 268 ? 97.991 20.793 33.968 1.00 39.09 268 PRO A N 1
ATOM 2065 C CA . PRO A 1 268 ? 97.370 20.046 35.057 1.00 39.09 268 PRO A CA 1
ATOM 2066 C C . PRO A 1 268 ? 98.377 19.547 36.103 1.00 39.09 268 PRO A C 1
ATOM 2068 O O . PRO A 1 268 ? 99.506 19.186 35.774 1.00 39.09 268 PRO A O 1
ATOM 2071 N N . GLY A 1 269 ? 97.932 19.469 37.360 1.00 27.70 269 GLY A N 1
ATOM 2072 C CA . GLY A 1 269 ? 98.663 18.876 38.477 1.00 27.70 269 GLY A CA 1
ATOM 2073 C C . GLY A 1 269 ? 97.888 17.710 39.091 1.00 27.70 269 GLY A C 1
ATOM 2074 O O . GLY A 1 269 ? 96.794 17.877 39.617 1.00 27.70 269 GLY A O 1
ATOM 2075 N N . THR A 1 270 ? 98.477 16.524 39.005 1.00 31.97 270 THR A N 1
ATOM 2076 C CA . THR A 1 270 ? 98.091 15.270 39.662 1.00 31.97 270 THR A CA 1
ATOM 2077 C C . THR A 1 270 ? 98.268 15.326 41.183 1.00 31.97 270 THR A C 1
ATOM 2079 O O . THR A 1 270 ? 99.314 15.793 41.625 1.00 31.97 270 THR A O 1
ATOM 2082 N N . ALA A 1 271 ? 97.386 14.700 41.973 1.00 27.56 271 ALA A N 1
ATOM 2083 C CA . ALA A 1 271 ? 97.791 14.052 43.230 1.00 27.56 271 ALA A CA 1
ATOM 2084 C C . ALA A 1 271 ? 96.759 13.044 43.763 1.00 27.56 271 ALA A C 1
ATOM 2086 O O . ALA A 1 271 ? 95.550 13.219 43.668 1.00 27.56 271 ALA A O 1
ATOM 2087 N N . ARG A 1 272 ? 97.324 11.971 44.318 1.00 27.47 272 ARG A N 1
ATOM 2088 C CA . ARG A 1 272 ? 96.753 10.720 44.822 1.00 27.47 272 ARG A CA 1
ATOM 2089 C C . ARG A 1 272 ? 96.171 10.814 46.245 1.00 27.47 272 ARG A C 1
ATOM 2091 O O . ARG A 1 272 ? 96.600 11.641 47.035 1.00 27.47 272 ARG A O 1
ATOM 2098 N N . HIS A 1 273 ? 95.332 9.813 46.546 1.00 29.45 273 HIS A N 1
ATOM 2099 C CA . HIS A 1 273 ? 95.176 9.034 47.793 1.00 29.45 273 HIS A CA 1
ATOM 2100 C C . HIS A 1 273 ? 95.350 9.698 49.170 1.00 29.45 273 HIS A C 1
ATOM 2102 O O . HIS A 1 273 ? 96.454 10.102 49.521 1.00 29.45 273 HIS A O 1
ATOM 2108 N N . ARG A 1 274 ? 94.343 9.494 50.039 1.00 27.27 274 ARG A N 1
ATOM 2109 C CA . ARG A 1 274 ? 94.421 8.805 51.360 1.00 27.27 274 ARG A CA 1
ATOM 2110 C C . ARG A 1 274 ? 93.047 8.888 52.049 1.00 27.27 274 ARG A C 1
ATOM 2112 O O . ARG A 1 274 ? 92.458 9.952 52.113 1.00 27.27 274 ARG A O 1
ATOM 2119 N N . SER A 1 275 ? 92.366 7.763 52.263 1.00 26.16 275 SER A N 1
ATOM 2120 C CA . SER A 1 275 ? 92.438 6.836 53.409 1.00 26.16 275 SER A CA 1
ATOM 2121 C C . SER A 1 275 ? 91.509 7.200 54.575 1.00 26.16 275 SER A C 1
ATOM 2123 O O . SER A 1 275 ? 91.589 8.274 55.157 1.00 26.16 275 SER A O 1
ATOM 2125 N N . CYS A 1 276 ? 90.687 6.204 54.901 1.00 26.84 276 CYS A N 1
ATOM 2126 C CA . CYS A 1 276 ? 89.817 5.999 56.054 1.00 26.84 276 CYS A CA 1
ATOM 2127 C C . CYS A 1 276 ? 90.365 6.521 57.401 1.00 26.84 276 CYS A C 1
ATOM 2129 O O . CYS A 1 276 ? 91.531 6.302 57.726 1.00 26.84 276 CYS A O 1
ATOM 2131 N N . GLY A 1 277 ? 89.492 7.123 58.220 1.00 27.36 277 GLY A N 1
ATOM 2132 C CA . GLY A 1 277 ? 89.797 7.562 59.585 1.00 27.36 277 GLY A CA 1
ATOM 2133 C C . GLY A 1 277 ? 88.531 7.777 60.419 1.00 27.36 277 GLY A C 1
ATOM 2134 O O . GLY A 1 277 ? 87.758 8.694 60.184 1.00 27.36 277 GLY A O 1
ATOM 2135 N N . ARG A 1 278 ? 88.321 6.868 61.370 1.00 29.12 278 ARG A N 1
ATOM 2136 C CA . ARG A 1 278 ? 87.177 6.691 62.279 1.00 29.12 278 ARG A CA 1
ATOM 2137 C C . ARG A 1 278 ? 87.132 7.720 63.424 1.00 29.12 278 ARG A C 1
ATOM 2139 O O . ARG A 1 278 ? 88.174 7.975 64.014 1.00 29.12 278 ARG A O 1
ATOM 2146 N N . ARG A 1 279 ? 85.897 7.985 63.901 1.00 27.83 279 ARG A N 1
ATOM 2147 C CA . ARG A 1 279 ? 85.489 8.364 65.288 1.00 27.83 279 ARG A CA 1
ATOM 2148 C C . ARG A 1 279 ? 85.897 9.794 65.708 1.00 27.83 279 ARG A C 1
ATOM 2150 O O . ARG A 1 279 ? 86.950 10.261 65.332 1.00 27.83 279 ARG A O 1
ATOM 2157 N N . ARG A 1 280 ? 85.152 10.557 66.514 1.00 28.00 280 ARG A N 1
ATOM 2158 C CA . ARG A 1 280 ? 84.265 10.246 67.646 1.00 28.00 280 ARG A CA 1
ATOM 2159 C C . ARG A 1 280 ? 83.555 11.567 68.044 1.00 28.00 280 ARG A C 1
ATOM 2161 O O . ARG A 1 280 ? 84.196 12.603 67.978 1.00 28.00 280 ARG A O 1
ATOM 2168 N N . THR A 1 281 ? 82.301 11.484 68.502 1.00 30.55 281 THR A N 1
ATOM 2169 C CA . THR A 1 281 ? 81.660 12.321 69.553 1.00 30.55 281 THR A CA 1
ATOM 2170 C C . THR A 1 281 ? 81.729 13.855 69.505 1.00 30.55 281 THR A C 1
ATOM 2172 O O . THR A 1 281 ? 82.797 14.438 69.627 1.00 30.55 281 THR A O 1
ATOM 2175 N N . GLY A 1 282 ? 80.550 14.477 69.632 1.00 28.67 282 GLY A N 1
ATOM 2176 C CA . GLY A 1 282 ? 80.376 15.639 70.513 1.00 28.67 282 GLY A CA 1
ATOM 2177 C C . GLY A 1 282 ? 79.851 16.917 69.857 1.00 28.67 282 GLY A C 1
ATOM 2178 O O . GLY A 1 282 ? 80.579 17.585 69.142 1.00 28.67 282 GLY A O 1
ATOM 2179 N N . ALA A 1 283 ? 78.608 17.254 70.215 1.00 29.62 283 ALA A N 1
ATOM 2180 C CA . ALA A 1 283 ? 78.013 18.592 70.332 1.00 29.62 283 ALA A CA 1
ATOM 2181 C C . ALA A 1 283 ? 77.954 19.553 69.113 1.00 29.62 283 ALA A C 1
ATOM 2183 O O . ALA A 1 283 ? 78.945 20.094 68.641 1.00 29.62 283 ALA A O 1
ATOM 2184 N N . ALA A 1 284 ? 76.702 19.823 68.721 1.00 33.47 284 ALA A N 1
ATOM 2185 C CA . ALA A 1 284 ? 76.100 21.076 68.244 1.00 33.47 284 ALA A CA 1
ATOM 2186 C C . ALA A 1 284 ? 76.947 22.107 67.459 1.00 33.47 284 ALA A C 1
ATOM 2188 O O . ALA A 1 284 ? 77.742 22.857 68.022 1.00 33.47 284 ALA A O 1
ATOM 2189 N N . ARG A 1 285 ? 76.580 22.303 66.184 1.00 31.61 285 ARG A N 1
ATOM 2190 C CA . ARG A 1 285 ? 76.600 23.608 65.499 1.00 31.61 285 ARG A CA 1
ATOM 2191 C C . ARG A 1 285 ? 75.296 23.773 64.716 1.00 31.61 285 ARG A C 1
ATOM 2193 O O . ARG A 1 285 ? 74.931 22.883 63.954 1.00 31.61 285 ARG A O 1
ATOM 2200 N N . GLY A 1 286 ? 74.592 24.881 64.952 1.00 33.34 286 GLY A N 1
ATOM 2201 C CA . GLY A 1 286 ? 73.392 25.260 64.200 1.00 33.34 286 GLY A CA 1
ATOM 2202 C C . GLY A 1 286 ? 73.701 25.522 62.717 1.00 33.34 286 GLY A C 1
ATOM 2203 O O . GLY A 1 286 ? 74.849 25.842 62.391 1.00 33.34 286 GLY A O 1
ATOM 2204 N N . PRO A 1 287 ? 72.715 25.366 61.815 1.00 37.09 287 PRO A N 1
ATOM 2205 C CA . PRO A 1 287 ? 72.920 25.580 60.390 1.00 37.09 287 PRO A CA 1
ATOM 2206 C C . PRO A 1 287 ? 72.948 27.083 60.035 1.00 37.09 287 PRO A C 1
ATOM 2208 O O . PRO A 1 287 ? 72.273 27.881 60.690 1.00 37.09 287 PRO A O 1
ATOM 2211 N N . PRO A 1 288 ? 73.741 27.478 59.020 1.00 37.59 288 PRO A N 1
ATOM 2212 C CA . PRO A 1 288 ? 73.904 28.861 58.586 1.00 37.59 288 PRO A CA 1
ATOM 2213 C C . PRO A 1 288 ? 72.737 29.351 57.708 1.00 37.59 288 PRO A C 1
ATOM 2215 O O . PRO A 1 288 ? 71.916 28.570 57.235 1.00 37.59 288 PRO A O 1
ATOM 2218 N N . ALA A 1 289 ? 72.696 30.675 57.542 1.00 34.50 289 ALA A N 1
ATOM 2219 C CA . ALA A 1 289 ? 71.640 31.503 56.964 1.00 34.50 289 ALA A CA 1
ATOM 2220 C C . ALA A 1 289 ? 71.062 31.030 55.614 1.00 34.50 289 ALA A C 1
ATOM 2222 O O . ALA A 1 289 ? 71.791 30.605 54.721 1.00 34.50 289 ALA A O 1
ATOM 2223 N N . GLY A 1 290 ? 69.737 31.169 55.492 1.00 33.53 290 GLY A N 1
ATOM 2224 C CA . GLY A 1 290 ? 68.947 30.807 54.319 1.00 33.53 290 GLY A CA 1
ATOM 2225 C C . GLY A 1 290 ? 69.091 31.759 53.128 1.00 33.53 290 GLY A C 1
ATOM 2226 O O . GLY A 1 290 ? 69.273 32.968 53.281 1.00 33.53 290 GLY A O 1
ATOM 2227 N N . GLU A 1 291 ? 68.960 31.173 51.940 1.00 36.91 291 GLU A N 1
ATOM 2228 C CA . GLU A 1 291 ? 68.703 31.850 50.668 1.00 36.91 291 GLU A CA 1
ATOM 2229 C C . GLU A 1 291 ? 67.302 32.507 50.664 1.00 36.91 291 GLU A C 1
ATOM 2231 O O . GLU A 1 291 ? 66.396 32.039 51.362 1.00 36.91 291 GLU A O 1
ATOM 2236 N N . PRO A 1 292 ? 67.096 33.610 49.919 1.00 35.16 292 PRO A N 1
ATOM 2237 C CA . PRO A 1 292 ? 65.870 34.401 49.992 1.00 35.16 292 PRO A CA 1
ATOM 2238 C C . PRO A 1 292 ? 64.649 33.669 49.396 1.00 35.16 292 PRO A C 1
ATOM 2240 O O . PRO A 1 292 ? 64.789 32.860 48.478 1.00 35.16 292 PRO A O 1
ATOM 2243 N N . PRO A 1 293 ? 63.424 33.973 49.869 1.00 35.09 293 PRO A N 1
ATOM 2244 C CA . PRO A 1 293 ? 62.211 33.286 49.439 1.00 35.09 293 PRO A CA 1
ATOM 2245 C C . PRO A 1 293 ? 61.834 33.642 47.992 1.00 35.09 293 PRO A C 1
ATOM 2247 O O . PRO A 1 293 ? 61.722 34.816 47.632 1.00 35.09 293 PRO A O 1
ATOM 2250 N N . MET A 1 294 ? 61.555 32.623 47.169 1.00 33.75 294 MET A N 1
ATOM 2251 C CA . MET A 1 294 ? 60.918 32.803 45.861 1.00 33.75 294 MET A CA 1
ATOM 2252 C C . MET A 1 294 ? 59.493 33.343 46.043 1.00 33.75 294 MET A C 1
ATOM 2254 O O . MET A 1 294 ? 58.593 32.658 46.528 1.00 33.75 294 MET A O 1
ATOM 2258 N N . THR A 1 295 ? 59.278 34.591 45.636 1.00 34.16 295 THR A N 1
ATOM 2259 C CA . THR A 1 295 ? 57.957 35.222 45.585 1.00 34.16 295 THR A CA 1
ATOM 2260 C C . THR A 1 295 ? 57.157 34.666 44.402 1.00 34.16 295 THR A C 1
ATOM 2262 O O . THR A 1 295 ? 57.565 34.763 43.246 1.00 34.16 295 THR A O 1
ATOM 2265 N N . ARG A 1 296 ? 55.984 34.081 44.673 1.00 40.03 296 ARG A N 1
ATOM 2266 C CA . ARG A 1 296 ? 55.048 33.593 43.647 1.00 40.03 296 ARG A CA 1
ATOM 2267 C C . ARG A 1 296 ? 54.407 34.804 42.948 1.00 40.03 296 ARG A C 1
ATOM 2269 O O . ARG A 1 296 ? 53.456 35.385 43.466 1.00 40.03 296 ARG A O 1
ATOM 2276 N N . ARG A 1 297 ? 54.938 35.235 41.796 1.00 42.66 297 ARG A N 1
ATOM 2277 C CA . ARG A 1 297 ? 54.340 36.333 41.011 1.00 42.66 297 ARG A CA 1
ATOM 2278 C C . ARG A 1 297 ? 53.033 35.879 40.350 1.00 42.66 297 ARG A C 1
ATOM 2280 O O . ARG A 1 297 ? 52.977 34.847 39.686 1.00 42.66 297 ARG A O 1
ATOM 2287 N N . VAL A 1 298 ? 51.978 36.672 40.539 1.00 44.22 298 VAL A N 1
ATOM 2288 C CA . VAL A 1 298 ? 50.649 36.481 39.939 1.00 44.22 298 VAL A CA 1
ATOM 2289 C C . VAL A 1 298 ? 50.753 36.582 38.410 1.00 44.22 298 VAL A C 1
ATOM 2291 O O . VAL A 1 298 ? 51.367 37.509 37.889 1.00 44.22 298 VAL A O 1
ATOM 2294 N N . ALA A 1 299 ? 50.163 35.625 37.684 1.00 44.75 299 ALA A N 1
ATOM 2295 C CA . ALA A 1 299 ? 50.183 35.593 36.219 1.00 44.75 299 ALA A CA 1
ATOM 2296 C C . ALA A 1 299 ? 49.572 36.870 35.604 1.00 44.75 299 ALA A C 1
ATOM 2298 O O . ALA A 1 299 ? 48.467 37.263 35.980 1.00 44.75 299 ALA A O 1
ATOM 2299 N N . GLY A 1 300 ? 50.275 37.478 34.641 1.00 53.00 300 GLY A N 1
ATOM 2300 C CA . GLY A 1 300 ? 49.851 38.710 33.969 1.00 53.00 300 GLY A CA 1
ATOM 2301 C C . GLY A 1 300 ? 48.546 38.578 33.154 1.00 53.00 300 GLY A C 1
ATOM 2302 O O . GLY A 1 300 ? 48.186 37.471 32.738 1.00 53.00 300 GLY A O 1
ATOM 2303 N N . PRO A 1 301 ? 47.844 39.698 32.892 1.00 54.94 301 PRO A N 1
ATOM 2304 C CA . PRO A 1 301 ? 46.491 39.730 32.317 1.00 54.94 301 PRO A CA 1
ATOM 2305 C C . PRO A 1 301 ? 46.371 39.048 30.944 1.00 54.94 301 PRO A C 1
ATOM 2307 O O . PRO A 1 301 ? 45.418 38.308 30.712 1.00 54.94 301 PRO A O 1
ATOM 2310 N N . LEU A 1 302 ? 47.382 39.176 30.079 1.00 57.25 302 LEU A N 1
ATOM 2311 C CA . LEU A 1 302 ? 47.426 38.525 28.759 1.00 57.25 302 LEU A CA 1
ATOM 2312 C C . LEU A 1 302 ? 47.386 36.988 28.836 1.00 57.25 302 LEU A C 1
ATOM 2314 O O . LEU A 1 302 ? 46.790 36.327 27.988 1.00 57.25 302 LEU A O 1
ATOM 2318 N N . ARG A 1 303 ? 47.980 36.396 29.880 1.00 57.75 303 ARG A N 1
ATOM 2319 C CA . ARG A 1 303 ? 48.000 34.937 30.071 1.00 57.75 303 ARG A CA 1
ATOM 2320 C C . ARG A 1 303 ? 46.647 34.410 30.550 1.00 57.75 303 ARG A C 1
ATOM 2322 O O . ARG A 1 303 ? 46.268 33.302 30.181 1.00 57.75 303 ARG A O 1
ATOM 2329 N N . ARG A 1 304 ? 45.913 35.202 31.341 1.00 57.06 304 ARG A N 1
ATOM 2330 C CA . ARG A 1 304 ? 44.541 34.879 31.765 1.00 57.06 304 ARG A CA 1
ATOM 2331 C C . ARG A 1 304 ? 43.570 34.954 30.590 1.00 57.06 304 ARG A C 1
ATOM 2333 O O . ARG A 1 304 ? 42.795 34.025 30.417 1.00 57.06 304 ARG A O 1
ATOM 2340 N N . LEU A 1 305 ? 43.692 35.987 29.755 1.00 63.44 305 LEU A N 1
ATOM 2341 C CA . LEU A 1 305 ? 42.908 36.152 28.525 1.00 63.44 305 LEU A CA 1
ATOM 2342 C C . LEU A 1 305 ? 43.118 34.993 27.545 1.00 63.44 305 LEU A C 1
ATOM 2344 O O . LEU A 1 305 ? 42.149 34.394 27.095 1.00 63.44 305 LEU A O 1
ATOM 2348 N N . ARG A 1 306 ? 44.373 34.601 27.289 1.00 66.19 306 ARG A N 1
ATOM 2349 C CA . ARG A 1 306 ? 44.684 33.443 26.434 1.00 66.19 306 ARG A CA 1
ATOM 2350 C C . ARG A 1 306 ? 44.084 32.141 26.969 1.00 66.19 306 ARG A C 1
ATOM 2352 O O . ARG A 1 306 ? 43.540 31.355 26.204 1.00 66.19 306 ARG A O 1
ATOM 2359 N N . ASN A 1 307 ? 44.191 31.901 28.275 1.00 63.78 307 ASN A N 1
ATOM 2360 C CA . ASN A 1 307 ? 43.645 30.690 28.885 1.00 63.78 307 ASN A CA 1
ATOM 2361 C C . ASN A 1 307 ? 42.109 30.688 28.872 1.00 63.78 307 ASN A C 1
ATOM 2363 O O . ASN A 1 307 ? 41.519 29.651 28.598 1.00 63.78 307 ASN A O 1
ATOM 2367 N N . ALA A 1 308 ? 41.472 31.834 29.123 1.00 64.00 308 ALA A N 1
ATOM 2368 C CA . ALA A 1 308 ? 40.022 31.979 29.032 1.00 64.00 308 ALA A CA 1
ATOM 2369 C C . ALA A 1 308 ? 39.520 31.761 27.596 1.00 64.00 308 ALA A C 1
ATOM 2371 O O . ALA A 1 308 ? 38.541 31.052 27.408 1.00 64.00 308 ALA A O 1
ATOM 2372 N N . ALA A 1 309 ? 40.230 32.282 26.590 1.00 66.44 309 ALA A N 1
ATOM 2373 C CA . ALA A 1 309 ? 39.908 32.056 25.181 1.00 66.44 309 ALA A CA 1
ATOM 2374 C C . ALA A 1 309 ? 40.027 30.574 24.785 1.00 66.44 309 ALA A C 1
ATOM 2376 O O . ALA A 1 309 ? 39.156 30.053 24.100 1.00 66.44 309 ALA A O 1
ATOM 2377 N N . LEU A 1 310 ? 41.064 29.871 25.256 1.00 67.50 310 LEU A N 1
ATOM 2378 C CA . LEU A 1 310 ? 41.233 28.434 25.000 1.00 67.50 310 LEU A CA 1
ATOM 2379 C C . LEU A 1 310 ? 40.147 27.585 25.673 1.00 67.50 310 LEU A C 1
ATOM 2381 O O . LEU A 1 310 ? 39.646 26.645 25.065 1.00 67.50 310 LEU A O 1
ATOM 2385 N N . VAL A 1 311 ? 39.766 27.922 26.910 1.00 69.50 311 VAL A N 1
ATOM 2386 C CA . VAL A 1 311 ? 38.658 27.253 27.611 1.00 69.50 311 VAL A CA 1
ATOM 2387 C C . VAL A 1 311 ? 37.330 27.546 26.913 1.00 69.50 311 VAL A C 1
ATOM 2389 O O . VAL A 1 311 ? 36.561 26.622 26.682 1.00 69.50 311 VAL A O 1
ATOM 2392 N N . GLY A 1 312 ? 37.088 28.798 26.516 1.00 69.50 312 GLY A N 1
ATOM 2393 C CA . GLY A 1 312 ? 35.896 29.189 25.764 1.00 69.50 312 GLY A CA 1
ATOM 2394 C C . GLY A 1 312 ? 35.783 28.454 24.428 1.00 69.50 312 GLY A C 1
ATOM 2395 O O . GLY A 1 312 ? 34.725 27.913 24.122 1.00 69.50 312 GLY A O 1
ATOM 2396 N N . ALA A 1 313 ? 36.879 28.348 23.673 1.00 71.81 313 ALA A N 1
ATOM 2397 C CA . ALA A 1 313 ? 36.919 27.590 22.424 1.00 71.81 313 ALA A CA 1
ATOM 2398 C C . ALA A 1 313 ? 36.651 26.090 22.642 1.00 71.81 313 ALA A C 1
ATOM 2400 O O . ALA A 1 313 ? 35.904 25.489 21.876 1.00 71.81 313 ALA A O 1
ATOM 2401 N N . ALA A 1 314 ? 37.202 25.491 23.705 1.00 69.69 314 ALA A N 1
ATOM 2402 C CA . ALA A 1 314 ? 36.952 24.088 24.038 1.00 69.69 314 ALA A CA 1
ATOM 2403 C C . ALA A 1 314 ? 35.486 23.835 24.427 1.00 69.69 314 ALA A C 1
ATOM 2405 O O . ALA A 1 314 ? 34.882 22.890 23.932 1.00 69.69 314 ALA A O 1
ATOM 2406 N N . VAL A 1 315 ? 34.899 24.694 25.268 1.00 73.31 315 VAL A N 1
ATOM 2407 C CA . VAL A 1 315 ? 33.482 24.599 25.657 1.00 73.31 315 VAL A CA 1
ATOM 2408 C C . VAL A 1 315 ? 32.573 24.781 24.443 1.00 73.31 315 VAL A C 1
ATOM 2410 O O . VAL A 1 315 ? 31.661 23.987 24.249 1.00 73.31 315 VAL A O 1
ATOM 2413 N N . THR A 1 316 ? 32.859 25.768 23.590 1.00 74.88 316 THR A N 1
ATOM 2414 C CA . THR A 1 316 ? 32.089 26.009 22.358 1.00 74.88 316 THR A CA 1
ATOM 2415 C C . THR A 1 316 ? 32.167 24.810 21.417 1.00 74.88 316 THR A C 1
ATOM 2417 O O . THR A 1 316 ? 31.145 24.383 20.898 1.00 74.88 316 THR A O 1
ATOM 2420 N N . GLY A 1 317 ? 33.354 24.218 21.243 1.00 73.19 317 GLY A N 1
ATOM 2421 C CA . GLY A 1 317 ? 33.528 23.016 20.426 1.00 73.19 317 GLY A CA 1
ATOM 2422 C C . GLY A 1 317 ? 32.755 21.808 20.959 1.00 73.19 317 GLY A C 1
ATOM 2423 O O . GLY A 1 317 ? 32.156 21.081 20.175 1.00 73.19 317 GLY A O 1
ATOM 2424 N N . VAL A 1 318 ? 32.709 21.617 22.283 1.00 77.25 318 VAL A N 1
ATOM 2425 C CA . VAL A 1 318 ? 31.897 20.558 22.908 1.00 77.25 318 VAL A CA 1
ATOM 2426 C C . VAL A 1 318 ? 30.407 20.824 22.693 1.00 77.25 318 VAL A C 1
ATOM 2428 O O . VAL A 1 318 ? 29.703 19.928 22.243 1.00 77.25 318 VAL A O 1
ATOM 2431 N N . VAL A 1 319 ? 29.919 22.040 22.953 1.00 75.56 319 VAL A N 1
ATOM 2432 C CA . VAL A 1 319 ? 28.497 22.377 22.766 1.00 75.56 319 VAL A CA 1
ATOM 2433 C C . VAL A 1 319 ? 28.082 22.245 21.300 1.00 75.56 319 VAL A C 1
ATOM 2435 O O . VAL A 1 319 ? 27.056 21.641 21.029 1.00 75.56 319 VAL A O 1
ATOM 2438 N N . ALA A 1 320 ? 28.888 22.722 20.352 1.00 74.56 320 ALA A N 1
ATOM 2439 C CA . ALA A 1 320 ? 28.590 22.593 18.926 1.00 74.56 320 ALA A CA 1
ATOM 2440 C C . ALA A 1 320 ? 28.581 21.128 18.451 1.00 74.56 320 ALA A C 1
ATOM 2442 O O . ALA A 1 320 ? 27.761 20.764 17.617 1.00 74.56 320 ALA A O 1
ATOM 2443 N N . ALA A 1 321 ? 29.462 20.280 18.993 1.00 74.31 321 ALA A N 1
ATOM 2444 C CA . ALA A 1 321 ? 29.527 18.866 18.625 1.00 74.31 321 ALA A CA 1
ATOM 2445 C C . ALA A 1 321 ? 28.440 18.003 19.291 1.00 74.31 321 ALA A C 1
ATOM 2447 O O . ALA A 1 321 ? 28.057 16.984 18.730 1.00 74.31 321 ALA A O 1
ATOM 2448 N N . ASN A 1 322 ? 27.969 18.376 20.487 1.00 72.56 322 ASN A N 1
ATOM 2449 C CA . ASN A 1 322 ? 27.000 17.581 21.255 1.00 72.56 322 ASN A CA 1
ATOM 2450 C C . ASN A 1 322 ? 25.567 18.137 21.163 1.00 72.56 322 ASN A C 1
ATOM 2452 O O . ASN A 1 322 ? 24.623 17.372 21.294 1.00 72.56 322 ASN A O 1
ATOM 2456 N N . GLY A 1 323 ? 25.387 19.444 20.951 1.00 74.62 323 GLY A N 1
ATOM 2457 C CA . GLY A 1 323 ? 24.092 20.131 21.005 1.00 74.62 323 GLY A CA 1
ATOM 2458 C C . GLY A 1 323 ? 23.024 19.520 20.093 1.00 74.62 323 GLY A C 1
ATOM 2459 O O . GLY A 1 323 ? 21.993 19.113 20.616 1.00 74.62 323 GLY A O 1
ATOM 2460 N N . PRO A 1 324 ? 23.273 19.380 18.777 1.00 77.50 324 PRO A N 1
ATOM 2461 C CA . PRO A 1 324 ? 22.306 18.778 17.856 1.00 77.50 324 PRO A CA 1
ATOM 2462 C C . PRO A 1 324 ? 21.925 17.340 18.226 1.00 77.50 324 PRO A C 1
ATOM 2464 O O . PRO A 1 324 ? 20.756 16.990 18.182 1.00 77.50 324 PRO A O 1
ATOM 2467 N N . VAL A 1 325 ? 22.895 16.528 18.664 1.00 73.69 325 VAL A N 1
ATOM 2468 C CA . VAL A 1 325 ? 22.647 15.137 19.084 1.00 73.69 325 VAL A CA 1
ATOM 2469 C C . VAL A 1 325 ? 21.803 15.089 20.358 1.00 73.69 325 VAL A C 1
ATOM 2471 O O . VAL A 1 325 ? 20.930 14.244 20.486 1.00 73.69 325 VAL A O 1
ATOM 2474 N N . VAL A 1 326 ? 22.051 15.989 21.313 1.00 74.44 326 VAL A N 1
ATOM 2475 C CA . VAL A 1 326 ? 21.264 16.062 22.552 1.00 74.44 326 VAL A CA 1
ATOM 2476 C C . VAL A 1 326 ? 19.830 16.496 22.271 1.00 74.44 326 VAL A C 1
ATOM 2478 O O . VAL A 1 326 ? 18.934 15.957 22.906 1.00 74.44 326 VAL A O 1
ATOM 2481 N N . VAL A 1 327 ? 19.618 17.438 21.348 1.00 77.12 327 VAL A N 1
ATOM 2482 C CA . VAL A 1 327 ? 18.274 17.871 20.936 1.00 77.12 327 VAL A CA 1
ATOM 2483 C C . VAL A 1 327 ? 17.544 16.731 20.231 1.00 77.12 327 VAL A C 1
ATOM 2485 O O . VAL A 1 327 ? 16.497 16.336 20.712 1.00 77.12 327 VAL A O 1
ATOM 2488 N N . ASP A 1 328 ? 18.143 16.111 19.211 1.00 73.19 328 ASP A N 1
ATOM 2489 C CA . ASP A 1 328 ? 17.540 14.973 18.495 1.00 73.19 328 ASP A CA 1
ATOM 2490 C C . ASP A 1 328 ? 17.186 13.810 19.439 1.00 73.19 328 ASP A C 1
ATOM 2492 O O . ASP A 1 328 ? 16.087 13.265 19.397 1.00 73.19 328 ASP A O 1
ATOM 2496 N N . VAL A 1 329 ? 18.084 13.454 20.363 1.00 73.94 329 VAL A N 1
ATOM 2497 C CA . VAL A 1 329 ? 17.797 12.415 21.365 1.00 73.94 329 VAL A CA 1
ATOM 2498 C C . VAL A 1 329 ? 16.709 12.860 22.345 1.00 73.94 329 VAL A C 1
ATOM 2500 O O . VAL A 1 329 ? 15.888 12.038 22.740 1.00 73.94 329 VAL A O 1
ATOM 2503 N N . ALA A 1 330 ? 16.700 14.126 22.768 1.00 76.31 330 ALA A N 1
ATOM 2504 C CA . ALA A 1 330 ? 15.676 14.642 23.671 1.00 76.31 330 ALA A CA 1
ATOM 2505 C C . ALA A 1 330 ? 14.297 14.652 23.004 1.00 76.31 330 ALA A C 1
ATOM 2507 O O . ALA A 1 330 ? 13.352 14.165 23.615 1.00 76.31 330 ALA A O 1
ATOM 2508 N N . ASP A 1 331 ? 14.203 15.125 21.763 1.00 78.00 331 ASP A N 1
ATOM 2509 C CA . ASP A 1 331 ? 12.964 15.170 20.989 1.00 78.00 331 ASP A CA 1
ATOM 2510 C C . ASP A 1 331 ? 12.422 13.755 20.766 1.00 78.00 331 ASP A C 1
ATOM 2512 O O . ASP A 1 331 ? 11.249 13.506 21.030 1.00 78.00 331 ASP A O 1
ATOM 2516 N N . ARG A 1 332 ? 13.283 12.783 20.424 1.00 79.81 332 ARG A N 1
ATOM 2517 C CA . ARG A 1 332 ? 12.878 11.368 20.331 1.00 79.81 332 ARG A CA 1
ATOM 2518 C C . ARG A 1 332 ? 12.373 10.807 21.652 1.00 79.81 332 ARG A C 1
ATOM 2520 O O . ARG A 1 332 ? 11.361 10.124 21.663 1.00 79.81 332 ARG A O 1
ATOM 2527 N N . LEU A 1 333 ? 13.050 11.090 22.767 1.00 81.19 333 LEU A N 1
ATOM 2528 C CA . LEU A 1 333 ? 12.623 10.602 24.083 1.00 81.19 333 LEU A CA 1
ATOM 2529 C C . LEU A 1 333 ? 11.303 11.233 24.538 1.00 81.19 333 LEU A C 1
ATOM 2531 O O . LEU A 1 333 ? 10.510 10.558 25.191 1.00 81.19 333 LEU A O 1
ATOM 2535 N N . VAL A 1 334 ? 11.082 12.514 24.231 1.00 84.88 334 VAL A N 1
ATOM 2536 C CA . VAL A 1 334 ? 9.822 13.210 24.518 1.00 84.88 334 VAL A CA 1
ATOM 2537 C C . VAL A 1 334 ? 8.708 12.643 23.649 1.00 84.88 334 VAL A C 1
ATOM 2539 O O . VAL A 1 334 ? 7.701 12.213 24.200 1.00 84.88 334 VAL A O 1
ATOM 2542 N N . TYR A 1 335 ? 8.921 12.534 22.338 1.00 83.31 335 TYR A N 1
ATOM 2543 C CA . TYR A 1 335 ? 7.960 11.934 21.416 1.00 83.31 335 TYR A CA 1
ATOM 2544 C C . TYR A 1 335 ? 7.618 10.490 21.808 1.00 83.31 335 TYR A C 1
ATOM 2546 O O . TYR A 1 335 ? 6.449 10.125 21.898 1.00 83.31 335 TYR A O 1
ATOM 2554 N N . ASP A 1 336 ? 8.627 9.678 22.142 1.00 85.12 336 ASP A N 1
ATOM 2555 C CA . ASP A 1 336 ? 8.441 8.314 22.639 1.00 85.12 336 ASP A CA 1
ATOM 2556 C C . ASP A 1 336 ? 7.637 8.271 23.937 1.00 85.12 336 ASP A C 1
ATOM 2558 O O . ASP A 1 336 ? 6.830 7.363 24.135 1.00 85.12 336 ASP A O 1
ATOM 2562 N N . PHE A 1 337 ? 7.851 9.227 24.838 1.00 88.56 337 PHE A N 1
ATOM 2563 C CA . PHE A 1 337 ? 7.090 9.321 26.075 1.00 88.56 337 PHE A CA 1
ATOM 2564 C C . PHE A 1 337 ? 5.636 9.738 25.824 1.00 88.56 337 PHE A C 1
ATOM 2566 O O . PHE A 1 337 ? 4.735 9.131 26.405 1.00 88.56 337 PHE A O 1
ATOM 2573 N N . GLU A 1 338 ? 5.412 10.742 24.974 1.00 89.88 338 GLU A N 1
ATOM 2574 C CA . GLU A 1 338 ? 4.097 11.294 24.634 1.00 89.88 338 GLU A CA 1
ATOM 2575 C C . GLU A 1 338 ? 3.239 10.270 23.891 1.00 89.88 338 GLU A C 1
ATOM 2577 O O . GLU A 1 338 ? 2.141 9.961 24.351 1.00 89.88 338 GLU A O 1
ATOM 2582 N N . ARG A 1 339 ? 3.770 9.638 22.836 1.00 90.25 339 ARG A N 1
ATOM 2583 C CA . ARG A 1 339 ? 3.030 8.640 22.041 1.00 90.25 339 ARG A CA 1
ATOM 2584 C C . ARG A 1 339 ? 2.623 7.394 22.827 1.00 90.25 339 ARG A C 1
ATOM 2586 O O . ARG A 1 339 ? 1.740 6.643 22.423 1.00 90.25 339 ARG A O 1
ATOM 2593 N N . ASN A 1 340 ? 3.303 7.128 23.943 1.00 91.38 340 ASN A N 1
ATOM 2594 C CA . ASN A 1 340 ? 2.995 6.002 24.818 1.00 91.38 340 ASN A CA 1
ATOM 2595 C C . ASN A 1 340 ? 1.973 6.336 25.915 1.00 91.38 340 ASN A C 1
ATOM 2597 O O . ASN A 1 340 ? 1.557 5.416 26.624 1.00 91.38 340 ASN A O 1
ATOM 2601 N N . GLN A 1 341 ? 1.554 7.599 26.053 1.00 93.44 341 GLN A N 1
ATOM 2602 C CA . GLN A 1 341 ? 0.478 7.982 26.969 1.00 93.44 341 GLN A CA 1
ATOM 2603 C C . GLN A 1 341 ? -0.879 7.492 26.459 1.00 93.44 341 GLN A C 1
ATOM 2605 O O . GLN A 1 341 ? -1.127 7.471 25.257 1.00 93.44 341 GLN A O 1
ATOM 2610 N N . GLN A 1 342 ? -1.769 7.137 27.387 1.00 93.88 342 GLN A N 1
ATOM 2611 C CA . GLN A 1 342 ? -3.119 6.682 27.053 1.00 93.88 342 GLN A CA 1
ATOM 2612 C C . GLN A 1 342 ? -3.911 7.768 26.314 1.00 93.88 342 GLN A C 1
ATOM 2614 O O . GLN A 1 342 ? -4.464 7.482 25.260 1.00 93.88 342 GLN A O 1
ATOM 2619 N N . ASP A 1 343 ? -3.879 9.008 26.811 1.00 94.62 343 ASP A N 1
ATOM 2620 C CA . ASP A 1 343 ? -4.591 10.144 26.210 1.00 94.62 343 ASP A CA 1
ATOM 2621 C C . ASP A 1 343 ? -4.164 10.385 24.751 1.00 94.62 343 ASP A C 1
ATOM 2623 O O . ASP A 1 343 ? -5.000 10.663 23.898 1.00 94.62 343 ASP A O 1
ATOM 2627 N N . TYR A 1 344 ? -2.871 10.217 24.439 1.00 94.94 344 TYR A N 1
ATOM 2628 C CA . TYR A 1 344 ? -2.379 10.318 23.062 1.00 94.94 344 TYR A CA 1
ATOM 2629 C C . TYR A 1 344 ? -2.960 9.205 22.187 1.00 94.94 344 TYR A C 1
ATOM 2631 O O . TYR A 1 344 ? -3.451 9.472 21.097 1.00 94.94 344 TYR A O 1
ATOM 2639 N N . LYS A 1 345 ? -2.933 7.955 22.662 1.00 96.44 345 LYS A N 1
ATOM 2640 C CA . LYS A 1 345 ? -3.427 6.799 21.899 1.00 96.44 345 LYS A CA 1
ATOM 2641 C C . LYS A 1 345 ? -4.936 6.852 21.672 1.00 96.44 345 LYS A C 1
ATOM 2643 O O . LYS A 1 345 ? -5.396 6.504 20.592 1.00 96.44 345 LYS A O 1
ATOM 2648 N N . GLN A 1 346 ? -5.690 7.330 22.660 1.00 94.75 346 GLN A N 1
ATOM 2649 C CA . GLN A 1 346 ? -7.132 7.558 22.548 1.00 94.75 346 GLN A CA 1
ATOM 2650 C C . GLN A 1 346 ? -7.487 8.678 21.571 1.00 94.75 346 GLN A C 1
ATOM 2652 O O . GLN A 1 346 ? -8.602 8.693 21.070 1.00 94.75 346 GLN A O 1
ATOM 2657 N N . GLN A 1 347 ? -6.567 9.605 21.304 1.00 94.88 347 GLN A N 1
ATOM 2658 C CA . GLN A 1 347 ? -6.796 10.688 20.354 1.00 94.88 347 GLN A CA 1
ATOM 2659 C C . GLN A 1 347 ? -6.298 10.345 18.944 1.00 94.88 347 GLN A C 1
ATOM 2661 O O . GLN A 1 347 ? -6.996 10.595 17.972 1.00 94.88 347 GLN A O 1
ATOM 2666 N N . TYR A 1 348 ? -5.098 9.777 18.828 1.00 97.31 348 TYR A N 1
ATOM 2667 C CA . TYR A 1 348 ? -4.376 9.653 17.558 1.00 97.31 348 TYR A CA 1
ATOM 2668 C C . TYR A 1 348 ? -4.150 8.201 17.116 1.00 97.31 348 TYR A C 1
ATOM 2670 O O . TYR A 1 348 ? -3.671 7.956 16.008 1.00 97.31 348 TYR A O 1
ATOM 2678 N N . GLY A 1 349 ? -4.447 7.218 17.965 1.00 97.62 349 GLY A N 1
ATOM 2679 C CA . GLY A 1 349 ? -4.063 5.827 17.746 1.00 97.62 349 GLY A CA 1
ATOM 2680 C C . GLY A 1 349 ? -2.570 5.577 17.987 1.00 97.62 349 GLY A C 1
ATOM 2681 O O . GLY A 1 349 ? -1.880 6.341 18.669 1.00 97.62 349 GLY A O 1
ATOM 2682 N N . PHE A 1 350 ? -2.058 4.461 17.468 1.00 97.50 350 PHE A N 1
ATOM 2683 C CA . PHE A 1 350 ? -0.682 4.030 17.719 1.00 97.50 350 PHE A CA 1
ATOM 2684 C C . PHE A 1 350 ? -0.126 3.157 16.595 1.00 97.50 350 PHE A C 1
ATOM 2686 O O . PHE A 1 350 ? -0.755 2.176 16.209 1.00 97.50 350 PHE A O 1
ATOM 2693 N N . TRP A 1 351 ? 1.087 3.463 16.137 1.00 97.38 351 TRP A N 1
ATOM 2694 C CA . TRP A 1 351 ? 1.831 2.629 15.196 1.00 97.38 351 TRP A CA 1
ATOM 2695 C C . TRP A 1 351 ? 2.830 1.720 15.910 1.00 97.38 351 TRP A C 1
ATOM 2697 O O . TRP A 1 351 ? 3.522 2.135 16.844 1.00 97.38 351 TRP A O 1
ATOM 2707 N N . GLU A 1 352 ? 2.973 0.499 15.406 1.00 95.06 352 GLU A N 1
ATOM 2708 C CA . GLU A 1 352 ? 4.060 -0.418 15.737 1.00 95.06 352 GLU A CA 1
ATOM 2709 C C . GLU A 1 352 ? 4.665 -1.031 14.471 1.00 95.06 352 GLU A C 1
ATOM 2711 O O . GLU A 1 352 ? 3.970 -1.257 13.486 1.00 95.06 352 GLU A O 1
ATOM 2716 N N . THR A 1 353 ? 5.966 -1.319 14.486 1.00 93.56 353 THR A N 1
ATOM 2717 C CA . THR A 1 353 ? 6.642 -1.995 13.370 1.00 93.56 353 THR A CA 1
ATOM 2718 C C . THR A 1 353 ? 6.791 -3.481 13.678 1.00 93.56 353 THR A C 1
ATOM 2720 O O . THR A 1 353 ? 7.331 -3.858 14.721 1.00 93.56 353 THR A O 1
ATOM 2723 N N . VAL A 1 354 ? 6.365 -4.323 12.741 1.00 90.56 354 VAL A N 1
ATOM 2724 C CA . VAL A 1 354 ? 6.533 -5.774 12.761 1.00 90.56 354 VAL A CA 1
ATOM 2725 C C . VAL A 1 354 ? 7.571 -6.152 11.708 1.00 90.56 354 VAL A C 1
ATOM 2727 O O . VAL A 1 354 ? 7.435 -5.854 10.521 1.00 90.56 354 VAL A O 1
ATOM 2730 N N . GLU A 1 355 ? 8.635 -6.827 12.136 1.00 81.94 355 GLU A N 1
ATOM 2731 C CA . GLU A 1 355 ? 9.634 -7.370 11.220 1.00 81.94 355 GLU A CA 1
ATOM 2732 C C . GLU A 1 355 ? 9.437 -8.873 11.051 1.00 81.94 355 GLU A C 1
ATOM 2734 O O . GLU A 1 355 ? 9.528 -9.640 12.011 1.00 81.94 355 GLU A O 1
ATOM 2739 N N . LEU A 1 356 ? 9.244 -9.300 9.804 1.00 87.25 356 LEU A N 1
ATOM 2740 C CA . LEU A 1 356 ? 9.333 -10.710 9.448 1.00 87.25 356 LEU A CA 1
ATOM 2741 C C . LEU A 1 356 ? 10.775 -11.209 9.617 1.00 87.25 356 LEU A C 1
ATOM 2743 O O . LEU A 1 356 ? 11.749 -10.451 9.458 1.00 87.25 356 LEU A O 1
ATOM 2747 N N . SER A 1 357 ? 10.915 -12.505 9.911 1.00 87.19 357 SER A N 1
ATOM 2748 C CA . SER A 1 357 ? 12.222 -13.164 9.901 1.00 87.19 357 SER A CA 1
ATOM 2749 C C . SER A 1 357 ? 12.873 -13.016 8.524 1.00 87.19 357 SER A C 1
ATOM 2751 O O . SER A 1 357 ? 12.197 -12.930 7.501 1.00 87.19 357 SER A O 1
ATOM 2753 N N . GLU A 1 358 ? 14.206 -12.971 8.496 1.00 87.06 358 GLU A N 1
ATOM 2754 C CA . GLU A 1 358 ? 14.984 -12.678 7.283 1.00 87.06 358 GLU A CA 1
ATOM 2755 C C . GLU A 1 358 ? 14.626 -13.596 6.100 1.00 87.06 358 GLU A C 1
ATOM 2757 O O . GLU A 1 358 ? 14.592 -13.140 4.962 1.00 87.06 358 GLU A O 1
ATOM 2762 N N . GLU A 1 359 ? 14.274 -14.858 6.367 1.00 88.06 359 GLU A N 1
ATOM 2763 C CA . GLU A 1 359 ? 13.857 -15.828 5.344 1.00 88.06 359 GLU A CA 1
ATOM 2764 C C . GLU A 1 359 ? 12.521 -15.476 4.660 1.00 88.06 359 GLU A C 1
ATOM 2766 O O . GLU A 1 359 ? 12.342 -15.774 3.478 1.00 88.06 359 GLU A O 1
ATOM 2771 N N . TYR A 1 360 ? 11.601 -14.810 5.366 1.00 90.12 360 TYR A N 1
ATOM 2772 C CA . TYR A 1 360 ? 10.277 -14.440 4.855 1.00 90.12 360 TYR A CA 1
ATOM 2773 C C . TYR A 1 360 ? 10.183 -12.976 4.431 1.00 90.12 360 TYR A C 1
ATOM 2775 O O . TYR A 1 360 ? 9.120 -12.536 4.006 1.00 90.12 360 TYR A O 1
ATOM 2783 N N . ARG A 1 361 ? 11.280 -12.213 4.489 1.00 89.94 361 ARG A N 1
ATOM 2784 C CA . ARG A 1 361 ? 11.316 -10.881 3.878 1.00 89.94 361 ARG A CA 1
ATOM 2785 C C . ARG A 1 361 ? 11.236 -11.033 2.362 1.00 89.94 361 ARG A C 1
ATOM 2787 O O . ARG A 1 361 ? 12.044 -11.728 1.741 1.00 89.94 361 ARG A O 1
ATOM 2794 N N . LEU A 1 362 ? 10.245 -10.386 1.766 1.00 89.25 362 LEU A N 1
ATOM 2795 C CA . LEU A 1 362 ? 10.024 -10.352 0.328 1.00 89.25 362 LEU A CA 1
ATOM 2796 C C . LEU A 1 362 ? 9.496 -8.976 -0.074 1.00 89.25 362 LEU A C 1
ATOM 2798 O O . LEU A 1 362 ? 8.875 -8.286 0.733 1.00 89.25 362 LEU A O 1
ATOM 2802 N N . SER A 1 363 ? 9.739 -8.602 -1.328 1.00 91.31 363 SER A N 1
ATOM 2803 C CA . SER A 1 363 ? 9.240 -7.358 -1.915 1.00 91.31 363 SER A CA 1
ATOM 2804 C C . SER A 1 363 ? 7.782 -7.541 -2.344 1.00 91.31 363 SER A C 1
ATOM 2806 O O . SER A 1 363 ? 7.484 -7.621 -3.532 1.00 91.31 363 SER A O 1
ATOM 2808 N N . ALA A 1 364 ? 6.895 -7.781 -1.377 1.00 91.81 364 ALA A N 1
ATOM 2809 C CA . ALA A 1 364 ? 5.486 -8.014 -1.662 1.00 91.81 364 ALA A CA 1
ATOM 2810 C C . ALA A 1 364 ? 4.800 -6.703 -2.059 1.00 91.81 364 ALA A C 1
ATOM 2812 O O . ALA A 1 364 ? 4.988 -5.683 -1.405 1.00 91.81 364 ALA A O 1
ATOM 2813 N N . VAL A 1 365 ? 4.020 -6.758 -3.135 1.00 94.69 365 VAL A N 1
ATOM 2814 C CA . VAL A 1 365 ? 3.361 -5.595 -3.760 1.00 94.69 365 VAL A CA 1
ATOM 2815 C C . VAL A 1 365 ? 1.839 -5.757 -3.787 1.00 94.69 365 VAL A C 1
ATOM 2817 O O . VAL A 1 365 ? 1.104 -4.793 -3.985 1.00 94.69 365 VAL A O 1
ATOM 2820 N N . HIS A 1 366 ? 1.351 -6.974 -3.542 1.00 97.81 366 HIS A N 1
ATOM 2821 C CA . HIS A 1 366 ? -0.066 -7.257 -3.353 1.00 97.81 366 HIS A CA 1
ATOM 2822 C C . HIS A 1 366 ? -0.284 -7.828 -1.957 1.00 97.81 366 HIS A C 1
ATOM 2824 O O . HIS A 1 366 ? 0.494 -8.679 -1.501 1.00 97.81 366 HIS A O 1
ATOM 2830 N N . ALA A 1 367 ? -1.369 -7.403 -1.319 1.00 98.06 367 ALA A N 1
ATOM 2831 C CA . ALA A 1 367 ? -1.808 -7.915 -0.032 1.00 98.06 367 ALA A CA 1
ATOM 2832 C C . ALA A 1 367 ? -3.309 -8.225 -0.070 1.00 98.06 367 ALA A C 1
ATOM 2834 O O . ALA A 1 367 ? -4.101 -7.429 -0.569 1.00 98.06 367 ALA A O 1
ATOM 2835 N N . ALA A 1 368 ? -3.704 -9.379 0.465 1.00 98.56 368 ALA A N 1
ATOM 2836 C CA . ALA A 1 368 ? -5.101 -9.798 0.520 1.00 98.56 368 ALA A CA 1
ATOM 2837 C C . ALA A 1 368 ? -5.437 -10.439 1.873 1.00 98.56 368 ALA A C 1
ATOM 2839 O O . ALA A 1 368 ? -4.746 -11.365 2.312 1.00 98.56 368 ALA A O 1
ATOM 2840 N N . LEU A 1 369 ? -6.497 -9.957 2.533 1.00 98.62 369 LEU A N 1
ATOM 2841 C CA . LEU A 1 369 ? -7.002 -10.548 3.775 1.00 98.62 369 LEU A CA 1
ATOM 2842 C C . LEU A 1 369 ? -7.870 -11.776 3.470 1.00 98.62 369 LEU A C 1
ATOM 2844 O O . LEU A 1 369 ? -8.999 -11.670 3.004 1.00 98.62 369 LEU A O 1
ATOM 2848 N N . LEU A 1 370 ? -7.377 -12.958 3.814 1.00 98.31 370 LEU A N 1
ATOM 2849 C CA . LEU A 1 370 ? -8.089 -14.207 3.581 1.00 98.31 370 LEU A CA 1
ATOM 2850 C C . LEU A 1 370 ? -9.172 -14.440 4.643 1.00 98.31 370 LEU A C 1
ATOM 2852 O O . LEU A 1 370 ? -9.001 -14.068 5.804 1.00 98.31 370 LEU A O 1
ATOM 2856 N N . SER A 1 371 ? -10.226 -15.188 4.297 1.00 96.50 371 SER A N 1
ATOM 2857 C CA . SER A 1 371 ? -11.295 -15.581 5.238 1.00 96.50 371 SER A CA 1
ATOM 2858 C C . SER A 1 371 ? -10.830 -16.465 6.405 1.00 96.50 371 SER A C 1
ATOM 2860 O O . SER A 1 371 ? -11.562 -16.675 7.368 1.00 96.50 371 SER A O 1
ATOM 2862 N N . SER A 1 372 ? -9.588 -16.955 6.365 1.00 96.25 372 SER A N 1
ATOM 2863 C CA . SER A 1 372 ? -8.922 -17.596 7.504 1.00 96.25 372 SER A CA 1
ATOM 2864 C C . SER A 1 372 ? -8.424 -16.604 8.567 1.00 96.25 372 SER A C 1
ATOM 2866 O O . SER A 1 372 ? -7.964 -17.036 9.622 1.00 96.25 372 SER A O 1
ATOM 2868 N N . GLY A 1 373 ? -8.480 -15.293 8.300 1.00 96.31 373 GLY A N 1
ATOM 2869 C CA . GLY A 1 373 ? -7.903 -14.226 9.125 1.00 96.31 373 GLY A CA 1
ATOM 2870 C C . GLY A 1 373 ? -6.417 -13.956 8.868 1.00 96.31 373 GLY A C 1
ATOM 2871 O O . GLY A 1 373 ? -5.847 -13.060 9.487 1.00 96.31 373 GLY A O 1
ATOM 2872 N N . LYS A 1 374 ? -5.788 -14.714 7.964 1.00 98.12 374 LYS A N 1
ATOM 2873 C CA . LYS A 1 374 ? -4.388 -14.535 7.558 1.00 98.12 374 LYS A CA 1
ATOM 2874 C C . LYS A 1 374 ? -4.272 -13.600 6.360 1.00 98.12 374 LYS A C 1
ATOM 2876 O O . LYS A 1 374 ? -5.230 -13.419 5.615 1.00 98.12 374 LYS A O 1
ATOM 2881 N N . VAL A 1 375 ? -3.076 -13.077 6.129 1.00 98.38 375 VAL A N 1
ATOM 2882 C CA . VAL A 1 375 ? -2.781 -12.188 5.004 1.00 98.38 375 VAL A CA 1
ATOM 2883 C C . VAL A 1 375 ? -1.928 -12.921 3.972 1.00 98.38 375 VAL A C 1
ATOM 2885 O O . VAL A 1 375 ? -0.850 -13.422 4.295 1.00 98.38 375 VAL A O 1
ATOM 2888 N N . LEU A 1 376 ? -2.400 -12.986 2.727 1.00 98.50 376 LEU A N 1
ATOM 2889 C CA . LEU A 1 376 ? -1.597 -13.413 1.582 1.00 98.50 376 LEU A CA 1
ATOM 2890 C C . LEU A 1 376 ? -0.804 -12.218 1.058 1.00 98.50 376 LEU A C 1
ATOM 2892 O O . LEU A 1 376 ? -1.391 -11.205 0.687 1.00 98.50 376 LEU A O 1
ATOM 2896 N N . LEU A 1 377 ? 0.516 -12.365 0.993 1.00 97.69 377 LEU A N 1
ATOM 2897 C CA . LEU A 1 377 ? 1.440 -11.373 0.457 1.00 97.69 377 LEU A CA 1
ATOM 2898 C C . LEU A 1 377 ? 2.102 -11.928 -0.802 1.00 97.69 377 LEU A C 1
ATOM 2900 O O . LEU A 1 377 ? 2.776 -12.963 -0.757 1.00 97.69 377 LEU A O 1
ATOM 2904 N N . ILE A 1 378 ? 1.915 -11.245 -1.929 1.00 97.06 378 ILE A N 1
ATOM 2905 C CA . ILE A 1 378 ? 2.402 -11.684 -3.240 1.00 97.06 378 ILE A CA 1
ATOM 2906 C C . ILE A 1 378 ? 3.496 -10.721 -3.691 1.00 97.06 378 ILE A C 1
ATOM 2908 O O . ILE A 1 378 ? 3.252 -9.529 -3.881 1.00 97.06 378 ILE A O 1
ATOM 2912 N N . ALA A 1 379 ? 4.712 -11.243 -3.851 1.00 93.50 379 ALA A N 1
ATOM 2913 C CA . ALA A 1 379 ? 5.802 -10.510 -4.487 1.00 93.50 379 ALA A CA 1
ATOM 2914 C C . ALA A 1 379 ? 5.940 -10.870 -5.962 1.00 93.50 379 ALA A C 1
ATOM 2916 O O . ALA A 1 379 ? 6.299 -10.008 -6.754 1.00 93.50 379 ALA A O 1
ATOM 2917 N N . GLY A 1 380 ? 5.712 -12.139 -6.323 1.00 90.69 380 GLY A N 1
ATOM 2918 C CA . GLY A 1 380 ? 6.189 -12.624 -7.614 1.00 90.69 380 GLY A CA 1
ATOM 2919 C C . GLY A 1 380 ? 7.719 -12.610 -7.608 1.00 90.69 380 GLY A C 1
ATOM 2920 O O . GLY A 1 380 ? 8.315 -13.093 -6.637 1.00 90.69 380 GLY A O 1
ATOM 2921 N N . SER A 1 381 ? 8.377 -12.024 -8.607 1.00 84.62 381 SER A N 1
ATOM 2922 C CA . SER A 1 381 ? 9.812 -11.710 -8.482 1.00 84.62 381 SER A CA 1
ATOM 2923 C C . SER A 1 381 ? 10.089 -10.546 -7.514 1.00 84.62 381 SER A C 1
ATOM 2925 O O . SER A 1 381 ? 11.196 -10.432 -6.978 1.00 84.62 381 SER A O 1
ATOM 2927 N N . GLY A 1 382 ? 9.083 -9.715 -7.220 1.00 78.38 382 GLY A N 1
ATOM 2928 C CA . GLY A 1 382 ? 9.190 -8.577 -6.313 1.00 78.38 382 GLY A CA 1
ATOM 2929 C C . GLY A 1 382 ? 9.933 -7.397 -6.932 1.00 78.38 382 GLY A C 1
ATOM 2930 O O . GLY A 1 382 ? 10.838 -6.853 -6.298 1.00 78.38 382 GLY A O 1
ATOM 2931 N N . ASN A 1 383 ? 9.592 -7.081 -8.185 1.00 74.56 383 ASN A N 1
ATOM 2932 C CA . ASN A 1 383 ? 10.249 -6.070 -9.014 1.00 74.56 383 ASN A CA 1
ATOM 2933 C C . ASN A 1 383 ? 11.777 -6.259 -9.102 1.00 74.56 383 ASN A C 1
ATOM 2935 O O . ASN A 1 383 ? 12.557 -5.322 -8.942 1.00 74.56 383 ASN A O 1
ATOM 2939 N N . ASN A 1 384 ? 12.228 -7.506 -9.284 1.00 73.69 384 ASN A N 1
ATOM 2940 C CA . ASN A 1 384 ? 13.649 -7.845 -9.279 1.00 73.69 384 ASN A CA 1
ATOM 2941 C C . ASN A 1 384 ? 14.012 -8.748 -10.464 1.00 73.69 384 ASN A C 1
ATOM 2943 O O . ASN A 1 384 ? 13.676 -9.934 -10.490 1.00 73.69 384 ASN A O 1
ATOM 2947 N N . ALA A 1 385 ? 14.767 -8.187 -11.410 1.00 70.19 385 ALA A N 1
ATOM 2948 C CA . ALA A 1 385 ? 15.163 -8.874 -12.637 1.00 70.19 385 ALA A CA 1
ATOM 2949 C C . ALA A 1 385 ? 15.953 -10.170 -12.379 1.00 70.19 385 ALA A C 1
ATOM 2951 O O . ALA A 1 385 ? 15.703 -11.173 -13.040 1.00 70.19 385 ALA A O 1
ATOM 2952 N N . GLU A 1 386 ? 16.853 -10.202 -11.388 1.00 72.44 386 GLU A N 1
ATOM 2953 C CA . GLU A 1 386 ? 17.634 -11.411 -11.078 1.00 72.44 386 GLU A CA 1
ATOM 2954 C C . GLU A 1 386 ? 16.740 -12.561 -10.591 1.00 72.44 386 GLU A C 1
ATOM 2956 O O . GLU A 1 386 ? 16.919 -13.711 -10.997 1.00 72.44 386 GLU A O 1
ATOM 2961 N N . ARG A 1 387 ? 15.746 -12.262 -9.743 1.00 77.00 387 ARG A N 1
ATOM 2962 C CA . ARG A 1 387 ? 14.756 -13.247 -9.277 1.00 77.00 387 ARG A CA 1
ATOM 2963 C C . ARG A 1 387 ? 13.850 -13.716 -10.409 1.00 77.00 387 ARG A C 1
ATOM 2965 O O . ARG A 1 387 ? 13.510 -14.899 -10.449 1.00 77.00 387 ARG A O 1
ATOM 2972 N N . PHE A 1 388 ? 13.482 -12.816 -11.319 1.00 79.12 388 PHE A N 1
ATOM 2973 C CA . PHE A 1 388 ? 12.704 -13.164 -12.501 1.00 79.12 388 PHE A CA 1
ATOM 2974 C C . PHE A 1 388 ? 13.472 -14.110 -13.432 1.00 79.12 388 PHE A C 1
ATOM 2976 O O . PHE A 1 388 ? 12.978 -15.188 -13.756 1.00 79.12 388 PHE A O 1
ATOM 2983 N N . GLU A 1 389 ? 14.710 -13.761 -13.796 1.00 73.81 389 GLU A N 1
ATOM 2984 C CA . GLU A 1 389 ? 15.593 -14.587 -14.634 1.00 73.81 389 GLU A CA 1
ATOM 2985 C C . GLU A 1 389 ? 15.866 -15.965 -14.005 1.00 73.81 389 GLU A C 1
ATOM 2987 O O . GLU A 1 389 ? 16.004 -16.967 -14.711 1.00 73.81 389 GLU A O 1
ATOM 2992 N N . ALA A 1 390 ? 15.907 -16.038 -12.671 1.00 76.31 390 ALA A N 1
ATOM 2993 C CA . ALA A 1 390 ? 16.044 -17.288 -11.929 1.00 76.31 390 ALA A CA 1
ATOM 2994 C C . ALA A 1 390 ? 14.747 -18.121 -11.851 1.00 76.31 390 ALA A C 1
ATOM 2996 O O . ALA A 1 390 ? 14.794 -19.262 -11.381 1.00 76.31 390 ALA A O 1
ATOM 2997 N N . GLY A 1 391 ? 13.600 -17.577 -12.275 1.00 78.06 391 GLY A N 1
ATOM 2998 C CA . GLY A 1 391 ? 12.282 -18.201 -12.124 1.00 78.06 391 GLY A CA 1
ATOM 2999 C C . GLY A 1 391 ? 11.859 -18.370 -10.662 1.00 78.06 391 GLY A C 1
ATOM 3000 O O . GLY A 1 391 ? 11.135 -19.307 -10.328 1.00 78.06 391 GLY A O 1
ATOM 3001 N N . THR A 1 392 ? 12.369 -17.521 -9.764 1.00 83.38 392 THR A N 1
ATOM 3002 C CA . THR A 1 392 ? 12.093 -17.591 -8.324 1.00 83.38 392 THR A CA 1
ATOM 3003 C C . THR A 1 392 ? 10.989 -16.613 -7.951 1.00 83.38 392 THR A C 1
ATOM 3005 O O . THR A 1 392 ? 11.260 -15.470 -7.582 1.00 83.38 392 THR A O 1
ATOM 3008 N N . PHE A 1 393 ? 9.745 -17.079 -8.030 1.00 91.19 393 PHE A N 1
ATOM 3009 C CA . PHE A 1 393 ? 8.562 -16.307 -7.655 1.00 91.19 393 PHE A CA 1
ATOM 3010 C C . PHE A 1 393 ? 8.112 -16.678 -6.247 1.00 91.19 393 PHE A C 1
ATOM 3012 O O . PHE A 1 393 ? 8.098 -17.858 -5.885 1.00 91.19 393 PHE A O 1
ATOM 3019 N N . ARG A 1 394 ? 7.766 -15.672 -5.440 1.00 93.00 394 ARG A N 1
ATOM 3020 C CA . ARG A 1 394 ? 7.472 -15.868 -4.018 1.00 93.00 394 ARG A CA 1
ATOM 3021 C C . ARG A 1 394 ? 6.152 -15.241 -3.598 1.00 93.00 394 ARG A C 1
ATOM 3023 O O . ARG A 1 394 ? 5.790 -14.127 -3.990 1.00 93.00 394 ARG A O 1
ATOM 3030 N N . SER A 1 395 ? 5.473 -15.953 -2.714 1.00 96.94 395 SER A N 1
ATOM 3031 C CA . SER A 1 395 ? 4.346 -15.474 -1.929 1.00 96.94 395 SER A CA 1
ATOM 3032 C C . SER A 1 395 ? 4.464 -16.045 -0.524 1.00 96.94 395 SER A C 1
ATOM 3034 O O . SER A 1 395 ? 5.005 -17.136 -0.335 1.00 96.94 395 SER A O 1
ATOM 3036 N N . ILE A 1 396 ? 3.942 -15.331 0.464 1.00 97.19 396 ILE A N 1
ATOM 3037 C CA . ILE A 1 396 ? 3.825 -15.843 1.828 1.00 97.19 396 ILE A CA 1
ATOM 3038 C C . ILE A 1 396 ? 2.397 -15.678 2.327 1.00 97.19 396 ILE A C 1
ATOM 3040 O O . ILE A 1 396 ? 1.679 -14.778 1.905 1.00 97.19 396 ILE A O 1
ATOM 3044 N N . VAL A 1 397 ? 2.001 -16.545 3.248 1.00 98.00 397 VAL A N 1
ATOM 3045 C CA . VAL A 1 397 ? 0.831 -16.342 4.096 1.00 98.00 397 VAL A CA 1
ATOM 3046 C C . VAL A 1 397 ? 1.343 -16.017 5.491 1.00 98.00 397 VAL A C 1
ATOM 3048 O O . VAL A 1 397 ? 2.114 -16.791 6.066 1.00 98.00 397 VAL A O 1
ATOM 3051 N N . TRP A 1 398 ? 0.926 -14.869 6.009 1.00 97.06 398 TRP A N 1
ATOM 3052 C CA . TRP A 1 398 ? 1.288 -14.362 7.325 1.00 97.06 398 TRP A CA 1
ATOM 3053 C C . TRP A 1 398 ? 0.066 -14.361 8.244 1.00 97.06 398 TRP A C 1
ATOM 3055 O O . TRP A 1 398 ? -1.006 -13.888 7.869 1.00 97.06 398 TRP A O 1
ATOM 3065 N N . ASP A 1 399 ? 0.216 -14.917 9.442 1.00 96.44 399 ASP A N 1
ATOM 3066 C CA . ASP A 1 399 ? -0.799 -14.890 10.490 1.00 96.44 399 ASP A CA 1
ATOM 3067 C C . ASP A 1 399 ? -0.574 -13.663 11.398 1.00 96.44 399 ASP A C 1
ATOM 3069 O O . ASP A 1 399 ? 0.404 -13.637 12.152 1.00 96.44 399 ASP A O 1
ATOM 3073 N N . PRO A 1 400 ? -1.455 -12.645 11.362 1.00 94.50 400 PRO A N 1
ATOM 3074 C CA . PRO A 1 400 ? -1.291 -11.427 12.156 1.00 94.50 400 PRO A CA 1
ATOM 3075 C C . PRO A 1 400 ? -1.506 -11.636 13.663 1.00 94.50 400 PRO A C 1
ATOM 3077 O O . PRO A 1 400 ? -1.157 -10.762 14.460 1.00 94.50 400 PRO A O 1
ATOM 3080 N N . VAL A 1 401 ? -2.083 -12.771 14.072 1.00 93.19 401 VAL A N 1
ATOM 3081 C CA . VAL A 1 401 ? -2.360 -13.089 15.478 1.00 93.19 401 VAL A CA 1
ATOM 3082 C C . VAL A 1 401 ? -1.175 -13.811 16.107 1.00 93.19 401 VAL A C 1
ATOM 3084 O O . VAL A 1 401 ? -0.747 -13.450 17.205 1.00 93.19 401 VAL A O 1
ATOM 3087 N N . THR A 1 402 ? -0.641 -14.838 15.440 1.00 93.19 402 THR A N 1
ATOM 3088 C CA . THR A 1 402 ? 0.472 -15.639 15.985 1.00 93.19 402 THR A CA 1
ATOM 3089 C C . THR A 1 402 ? 1.848 -15.156 15.532 1.00 93.19 402 THR A C 1
ATOM 3091 O O . THR A 1 402 ? 2.846 -15.458 16.187 1.00 93.19 402 THR A O 1
ATOM 3094 N N . GLY A 1 403 ? 1.914 -14.409 14.426 1.00 91.25 403 GLY A N 1
ATOM 3095 C CA . GLY A 1 403 ? 3.152 -14.071 13.727 1.00 91.25 403 GLY A CA 1
ATOM 3096 C C . GLY A 1 403 ? 3.705 -15.215 12.867 1.00 91.25 403 GLY A C 1
ATOM 3097 O O . GLY A 1 403 ? 4.760 -15.052 12.247 1.00 91.25 403 GLY A O 1
ATOM 3098 N N . ASP A 1 404 ? 3.024 -16.367 12.812 1.00 93.94 404 ASP A N 1
ATOM 3099 C CA . ASP A 1 404 ? 3.458 -17.499 11.997 1.00 93.94 404 ASP A CA 1
ATOM 3100 C C . ASP A 1 404 ? 3.439 -17.122 10.517 1.00 93.94 404 ASP A C 1
ATOM 3102 O O . ASP A 1 404 ? 2.506 -16.502 10.010 1.00 93.94 404 ASP A O 1
ATOM 3106 N N . THR A 1 405 ? 4.490 -17.513 9.807 1.00 95.75 405 THR A N 1
ATOM 3107 C CA . THR A 1 405 ? 4.648 -17.203 8.388 1.00 95.75 405 THR A CA 1
ATOM 3108 C C . THR A 1 405 ? 4.984 -18.467 7.623 1.00 95.75 405 THR A C 1
ATOM 3110 O O . THR A 1 405 ? 5.768 -19.300 8.082 1.00 95.75 405 THR A O 1
ATOM 3113 N N . LYS A 1 406 ? 4.378 -18.614 6.448 1.00 94.94 406 LYS A N 1
ATOM 3114 C CA . LYS A 1 406 ? 4.576 -19.756 5.562 1.00 94.94 406 LYS A CA 1
ATOM 3115 C C . LYS A 1 406 ? 4.802 -19.270 4.141 1.00 94.94 406 LYS A C 1
ATOM 3117 O O . LYS A 1 406 ? 3.999 -18.511 3.612 1.00 94.94 406 LYS A O 1
ATOM 3122 N N . GLU A 1 407 ? 5.848 -19.774 3.500 1.00 95.44 407 GLU A N 1
ATOM 3123 C CA . GLU A 1 407 ? 6.044 -19.590 2.064 1.00 95.44 407 GLU A CA 1
ATOM 3124 C C . GLU A 1 407 ? 5.073 -20.462 1.260 1.00 95.44 407 GLU A C 1
ATOM 3126 O O . GLU A 1 407 ? 4.855 -21.640 1.567 1.00 95.44 407 GLU A O 1
ATOM 3131 N N . VAL A 1 408 ? 4.485 -19.868 0.226 1.00 95.06 408 VAL A N 1
ATOM 3132 C CA . VAL A 1 408 ? 3.610 -20.540 -0.728 1.00 95.06 408 VAL A CA 1
ATOM 3133 C C . VAL A 1 408 ? 4.346 -20.640 -2.061 1.00 95.06 408 VAL A C 1
ATOM 3135 O O . VAL A 1 408 ? 4.803 -19.616 -2.566 1.00 95.06 408 VAL A O 1
ATOM 3138 N N . PRO A 1 409 ? 4.449 -21.839 -2.662 1.00 91.75 409 PRO A N 1
ATOM 3139 C CA . PRO A 1 409 ? 4.999 -21.984 -4.004 1.00 91.75 409 PRO A CA 1
ATOM 3140 C C . PRO A 1 409 ? 4.203 -21.160 -5.023 1.00 91.75 409 PRO A C 1
ATOM 3142 O O . PRO A 1 409 ? 3.033 -21.458 -5.273 1.00 91.75 409 PRO A O 1
ATOM 3145 N N . THR A 1 410 ? 4.838 -20.154 -5.620 1.00 93.62 410 THR A N 1
ATOM 3146 C CA . THR A 1 410 ? 4.218 -19.274 -6.617 1.00 93.62 410 THR A CA 1
ATOM 3147 C C . THR A 1 410 ? 4.586 -19.761 -8.023 1.00 93.62 410 THR A C 1
ATOM 3149 O O . THR A 1 410 ? 5.771 -19.871 -8.333 1.00 93.62 410 THR A O 1
ATOM 3152 N N . PRO A 1 411 ? 3.603 -20.129 -8.862 1.00 90.00 411 PRO A N 1
ATOM 3153 C CA . PRO A 1 411 ? 3.861 -20.884 -10.092 1.00 90.00 411 PRO A CA 1
ATOM 3154 C C . PRO A 1 411 ? 4.418 -20.041 -11.247 1.00 90.00 411 PRO A C 1
ATOM 3156 O O . PRO A 1 411 ? 5.201 -20.548 -12.046 1.00 90.00 411 PRO A O 1
ATOM 3159 N N . GLU A 1 412 ? 4.006 -18.780 -11.340 1.00 92.31 412 GLU A N 1
ATOM 3160 C CA . GLU A 1 412 ? 4.391 -17.809 -12.370 1.00 92.31 412 GLU A CA 1
ATOM 3161 C C . GLU A 1 412 ? 4.583 -16.435 -11.707 1.00 92.31 412 GLU A C 1
ATOM 3163 O O . GLU A 1 412 ? 4.292 -16.283 -10.515 1.00 92.31 412 GLU A O 1
ATOM 3168 N N . ASP A 1 413 ? 5.081 -15.438 -12.442 1.00 91.31 413 ASP A N 1
ATOM 3169 C CA . ASP A 1 413 ? 5.263 -14.106 -11.871 1.00 91.31 413 ASP A CA 1
ATOM 3170 C C . ASP A 1 413 ? 3.942 -13.332 -11.814 1.00 91.31 413 ASP A C 1
ATOM 3172 O O . ASP A 1 413 ? 3.551 -12.635 -12.748 1.00 91.31 413 ASP A O 1
ATOM 3176 N N . LEU A 1 414 ? 3.244 -13.492 -10.691 1.00 92.94 414 LEU A N 1
ATOM 3177 C CA . LEU A 1 414 ? 1.980 -12.815 -10.407 1.00 92.94 414 LEU A CA 1
ATOM 3178 C C . LEU A 1 414 ? 2.167 -11.357 -9.946 1.00 92.94 414 LEU A C 1
ATOM 3180 O O . LEU A 1 414 ? 1.180 -10.716 -9.588 1.00 92.94 414 LEU A O 1
ATOM 3184 N N . PHE A 1 415 ? 3.401 -10.831 -9.923 1.00 88.81 415 PHE A N 1
ATOM 3185 C CA . PHE A 1 415 ? 3.633 -9.394 -9.768 1.00 88.81 415 PHE A CA 1
ATOM 3186 C C . PHE A 1 415 ? 2.840 -8.639 -10.832 1.00 88.81 415 PHE A C 1
ATOM 3188 O O . PHE A 1 415 ? 2.877 -9.021 -12.000 1.00 88.81 415 PHE A O 1
ATOM 3195 N N . CYS A 1 416 ? 2.139 -7.580 -10.425 1.00 89.25 416 CYS A N 1
ATOM 3196 C CA . CYS A 1 416 ? 1.314 -6.742 -11.298 1.00 89.25 416 CYS A CA 1
ATOM 3197 C C . CYS A 1 416 ? 0.063 -7.414 -11.874 1.00 89.25 416 CYS A C 1
ATOM 3199 O O . CYS A 1 416 ? -0.555 -6.864 -12.786 1.00 89.25 416 CYS A O 1
ATOM 3201 N N . GLY A 1 417 ? -0.332 -8.576 -11.352 1.00 95.25 417 GLY A N 1
ATOM 3202 C CA . GLY A 1 417 ? -1.638 -9.160 -11.644 1.00 95.25 417 GLY A CA 1
ATOM 3203 C C . GLY A 1 417 ? -2.773 -8.403 -10.948 1.00 95.25 417 GLY A C 1
ATOM 3204 O O . GLY A 1 417 ? -2.585 -7.797 -9.893 1.00 95.25 417 GLY A O 1
ATOM 3205 N N . GLY A 1 418 ? -3.968 -8.471 -11.524 1.00 97.56 418 GLY A N 1
ATOM 3206 C CA . GLY A 1 418 ? -5.201 -8.050 -10.868 1.00 97.56 418 GLY A CA 1
ATOM 3207 C C . GLY A 1 418 ? -5.779 -9.175 -10.015 1.00 97.56 418 GLY A C 1
ATOM 3208 O O . GLY A 1 418 ? -5.486 -10.354 -10.236 1.00 97.56 418 GLY A O 1
ATOM 3209 N N . HIS A 1 419 ? -6.615 -8.822 -9.042 1.00 98.12 419 HIS A N 1
ATOM 3210 C CA . HIS A 1 419 ? -7.205 -9.785 -8.116 1.00 98.12 419 HIS A CA 1
ATOM 3211 C C . HIS A 1 419 ? -8.634 -9.423 -7.713 1.00 98.12 419 HIS A C 1
ATOM 3213 O O . HIS A 1 419 ? -8.944 -8.246 -7.556 1.00 98.12 419 HIS A O 1
ATOM 3219 N N . ALA A 1 420 ? -9.477 -10.444 -7.534 1.00 98.06 420 ALA A N 1
ATOM 3220 C CA . ALA A 1 420 ? -10.851 -10.300 -7.054 1.00 98.06 420 ALA A CA 1
ATOM 3221 C C . ALA A 1 420 ? -11.308 -11.533 -6.256 1.00 98.06 420 ALA A C 1
ATOM 3223 O O . ALA A 1 420 ? -10.937 -12.668 -6.580 1.00 98.06 420 ALA A O 1
ATOM 3224 N N . TYR A 1 421 ? -12.130 -11.343 -5.223 1.00 97.88 421 TYR A N 1
ATOM 3225 C CA . TYR A 1 421 ? -12.684 -12.461 -4.451 1.00 97.88 421 TYR A CA 1
ATOM 3226 C C . TYR A 1 421 ? -13.851 -13.121 -5.186 1.00 97.88 421 TYR A C 1
ATOM 3228 O O . TYR A 1 421 ? -14.806 -12.474 -5.616 1.00 97.88 421 TYR A O 1
ATOM 3236 N N . LEU A 1 422 ? -13.811 -14.449 -5.248 1.00 97.62 422 LEU A N 1
ATOM 3237 C CA . LEU A 1 422 ? -14.902 -15.279 -5.747 1.00 97.62 422 LEU A CA 1
ATOM 3238 C C . LEU A 1 422 ? -15.937 -15.552 -4.641 1.00 97.62 422 LEU A C 1
ATOM 3240 O O . LEU A 1 422 ? -15.595 -15.510 -3.455 1.00 97.62 422 LEU A O 1
ATOM 3244 N N . PRO A 1 423 ? -17.182 -15.941 -4.987 1.00 96.00 423 PRO A N 1
ATOM 3245 C CA . PRO A 1 423 ? -18.226 -16.216 -3.995 1.00 96.00 423 PRO A CA 1
ATOM 3246 C C . PRO A 1 423 ? -17.856 -17.255 -2.934 1.00 96.00 423 PRO A C 1
ATOM 3248 O O . PRO A 1 423 ? -18.379 -17.217 -1.829 1.00 96.00 423 PRO A O 1
ATOM 3251 N N . ASN A 1 424 ? -16.956 -18.191 -3.236 1.00 95.06 424 ASN A N 1
ATOM 3252 C CA . ASN A 1 424 ? -16.498 -19.207 -2.282 1.00 95.06 424 ASN A CA 1
ATOM 3253 C C . ASN A 1 424 ? -15.415 -18.704 -1.302 1.00 95.06 424 ASN A C 1
ATOM 3255 O O . ASN A 1 424 ? -15.051 -19.438 -0.384 1.00 95.06 424 ASN A O 1
ATOM 3259 N N . GLY A 1 425 ? -14.899 -17.484 -1.485 1.00 95.12 425 GLY A N 1
ATOM 3260 C CA . GLY A 1 425 ? -13.806 -16.904 -0.702 1.00 95.12 425 GLY A CA 1
ATOM 3261 C C . GLY A 1 425 ? -12.409 -17.102 -1.277 1.00 95.12 425 GLY A C 1
ATOM 3262 O O . GLY A 1 425 ? -11.459 -16.561 -0.719 1.00 95.12 425 GLY A O 1
ATOM 3263 N N . ASN A 1 426 ? -12.257 -17.853 -2.370 1.00 97.81 426 ASN A N 1
ATOM 3264 C CA . ASN A 1 426 ? -10.979 -17.925 -3.069 1.00 97.81 426 ASN A CA 1
ATOM 3265 C C . ASN A 1 426 ? -10.675 -16.585 -3.738 1.00 97.81 426 ASN A C 1
ATOM 3267 O O . ASN A 1 426 ? -11.584 -15.876 -4.172 1.00 97.81 426 ASN A O 1
ATOM 3271 N N . LEU A 1 427 ? -9.390 -16.272 -3.862 1.00 98.44 427 LEU A N 1
ATOM 3272 C CA . LEU A 1 427 ? -8.936 -15.076 -4.562 1.00 98.44 427 LEU A CA 1
ATOM 3273 C C . LEU A 1 427 ? -8.558 -15.455 -5.995 1.00 98.44 427 LEU A C 1
ATOM 3275 O O . LEU A 1 427 ? -7.614 -16.219 -6.197 1.00 98.44 427 LEU A O 1
ATOM 3279 N N . LEU A 1 428 ? -9.295 -14.953 -6.984 1.00 98.62 428 LEU A N 1
ATOM 3280 C CA . LEU A 1 428 ? -8.869 -15.011 -8.378 1.00 98.62 428 LEU A CA 1
ATOM 3281 C C . LEU A 1 428 ? -7.735 -14.010 -8.568 1.00 98.62 428 LEU A C 1
ATOM 3283 O O . LEU A 1 428 ? -7.852 -12.865 -8.144 1.00 98.62 428 LEU A O 1
ATOM 3287 N N . ILE A 1 429 ? -6.660 -14.443 -9.212 1.00 98.44 429 ILE A N 1
ATOM 3288 C CA . ILE A 1 429 ? -5.515 -13.620 -9.588 1.00 98.44 429 ILE A CA 1
ATOM 3289 C C . ILE A 1 429 ? -5.261 -13.876 -11.067 1.00 98.44 429 ILE A C 1
ATOM 3291 O O . ILE A 1 429 ? -5.162 -15.034 -11.482 1.00 98.44 429 ILE A O 1
ATOM 3295 N N . ALA A 1 430 ? -5.185 -12.819 -11.867 1.00 98.12 430 ALA A N 1
ATOM 3296 C CA . ALA A 1 430 ? -4.964 -12.935 -13.301 1.00 98.12 430 ALA A CA 1
ATOM 3297 C C . ALA A 1 430 ? -4.090 -11.800 -13.828 1.00 98.12 430 ALA A C 1
ATOM 3299 O O . ALA A 1 430 ? -4.075 -10.700 -13.275 1.00 98.12 430 ALA A O 1
ATOM 3300 N N . GLY A 1 431 ? -3.362 -12.082 -14.898 1.00 97.06 431 GLY A N 1
ATOM 3301 C CA . GLY A 1 431 ? -2.309 -11.207 -15.378 1.00 97.06 431 GLY A CA 1
ATOM 3302 C C . GLY A 1 431 ? -0.968 -11.503 -14.711 1.00 97.06 431 GLY A C 1
ATOM 3303 O O . GLY A 1 431 ? -0.762 -12.550 -14.088 1.00 97.06 431 GLY A O 1
ATOM 3304 N N . GLY A 1 432 ? -0.054 -10.553 -14.833 1.00 92.62 432 GLY A N 1
ATOM 3305 C CA . GLY A 1 432 ? 1.253 -10.594 -14.197 1.00 92.62 432 GLY A CA 1
ATOM 3306 C C . GLY A 1 432 ? 2.347 -10.083 -15.122 1.00 92.62 432 GLY A C 1
ATOM 3307 O O . GLY A 1 432 ? 2.071 -9.401 -16.111 1.00 92.62 432 GLY A O 1
ATOM 3308 N N . THR A 1 433 ? 3.590 -10.452 -14.829 1.00 86.69 433 THR A N 1
ATOM 3309 C CA . THR A 1 433 ? 4.746 -10.053 -15.632 1.00 86.69 433 THR A CA 1
ATOM 3310 C C . THR A 1 433 ? 5.330 -11.233 -16.402 1.00 86.69 433 THR A C 1
ATOM 3312 O O . THR A 1 433 ? 5.776 -12.230 -15.837 1.00 86.69 433 THR A O 1
ATOM 3315 N N . ARG A 1 434 ? 5.393 -11.094 -17.727 1.00 80.44 434 ARG A N 1
ATOM 3316 C CA . ARG A 1 434 ? 6.097 -12.017 -18.627 1.00 80.44 434 ARG A CA 1
ATOM 3317 C C . ARG A 1 434 ? 7.565 -11.642 -18.831 1.00 80.44 434 ARG A C 1
ATOM 3319 O O . ARG A 1 434 ? 8.351 -12.498 -19.237 1.00 80.44 434 ARG A O 1
ATOM 3326 N N . ARG A 1 435 ? 7.944 -10.389 -18.563 1.00 71.25 435 ARG A N 1
ATOM 3327 C CA . ARG A 1 435 ? 9.322 -9.892 -18.669 1.00 71.25 435 ARG A CA 1
ATOM 3328 C C . ARG A 1 435 ? 9.517 -8.598 -17.876 1.00 71.25 435 ARG A C 1
ATOM 3330 O O . ARG A 1 435 ? 8.649 -7.732 -17.905 1.00 71.25 435 ARG A O 1
ATOM 3337 N N . TYR A 1 436 ? 10.677 -8.474 -17.226 1.00 63.56 436 TYR A N 1
ATOM 3338 C CA . TYR A 1 436 ? 11.191 -7.209 -16.689 1.00 63.56 436 TYR A CA 1
ATOM 3339 C C . TYR A 1 436 ? 12.263 -6.646 -17.610 1.00 63.56 436 TYR A C 1
ATOM 3341 O O . TYR A 1 436 ? 13.070 -7.396 -18.171 1.00 63.56 436 TYR A O 1
ATOM 3349 N N . GLU A 1 437 ? 12.342 -5.324 -17.681 1.00 57.53 437 GLU A N 1
ATOM 3350 C CA . GLU A 1 437 ? 13.529 -4.655 -18.190 1.00 57.53 437 GLU A CA 1
ATOM 3351 C C . GLU A 1 437 ? 14.551 -4.416 -17.071 1.00 57.53 437 GLU A C 1
ATOM 3353 O O . GLU A 1 437 ? 14.207 -4.071 -15.940 1.00 57.53 437 GLU A O 1
ATOM 3358 N N . ARG A 1 438 ? 15.835 -4.581 -17.404 1.00 48.16 438 ARG A N 1
ATOM 3359 C CA . ARG A 1 438 ? 16.939 -4.044 -16.612 1.00 48.16 438 ARG A CA 1
ATOM 3360 C C . ARG A 1 438 ? 17.021 -2.541 -16.855 1.00 48.16 438 ARG A C 1
ATOM 3362 O O . ARG A 1 438 ? 17.379 -2.123 -17.954 1.00 48.16 438 ARG A O 1
ATOM 3369 N N . LEU A 1 439 ? 16.832 -1.747 -15.808 1.00 44.41 439 LEU A N 1
ATOM 3370 C CA . LEU A 1 439 ? 17.475 -0.438 -15.720 1.00 44.41 439 LEU A CA 1
ATOM 3371 C C . LEU A 1 439 ? 18.964 -0.672 -15.401 1.00 44.41 439 LEU A C 1
ATOM 3373 O O . LEU A 1 439 ? 19.416 -0.444 -14.283 1.00 44.41 439 LEU A O 1
ATOM 3377 N N . ASP A 1 440 ? 19.731 -1.215 -16.354 1.00 41.53 440 ASP A N 1
ATOM 3378 C CA . ASP A 1 440 ? 21.188 -1.062 -16.284 1.00 41.53 440 ASP A CA 1
ATOM 3379 C C . ASP A 1 440 ? 21.486 0.449 -16.408 1.00 41.53 440 ASP A C 1
ATOM 3381 O O . ASP A 1 440 ? 20.762 1.161 -17.104 1.00 41.53 440 ASP A O 1
ATOM 3385 N N . GLU A 1 441 ? 22.560 0.951 -15.783 1.00 44.06 441 GLU A N 1
ATOM 3386 C CA . GLU A 1 441 ? 22.980 2.374 -15.790 1.00 44.06 441 GLU A CA 1
ATOM 3387 C C . GLU A 1 441 ? 23.213 2.991 -17.199 1.00 44.06 441 GLU A C 1
ATOM 3389 O O . GLU A 1 441 ? 23.687 4.120 -17.310 1.00 44.06 441 GLU A O 1
ATOM 3394 N N . GLN A 1 442 ? 22.903 2.283 -18.289 1.00 45.72 442 GLN A N 1
ATOM 3395 C CA . GLN A 1 442 ? 23.039 2.725 -19.677 1.00 45.72 442 GLN A CA 1
ATOM 3396 C C . GLN A 1 442 ? 21.899 2.174 -20.544 1.00 45.72 442 GLN A C 1
ATOM 3398 O O . GLN A 1 442 ? 22.037 1.143 -21.211 1.00 45.72 442 GLN A O 1
ATOM 3403 N N . VAL A 1 443 ? 20.777 2.897 -20.597 1.00 54.47 443 VAL A N 1
ATOM 3404 C CA . VAL A 1 443 ? 19.760 2.711 -21.639 1.00 54.47 443 VAL A CA 1
ATOM 3405 C C . VAL A 1 443 ? 20.250 3.326 -22.953 1.00 54.47 443 VAL A C 1
ATOM 3407 O O . VAL A 1 443 ? 19.789 4.359 -23.429 1.00 54.47 443 VAL A O 1
ATOM 3410 N N . ASP A 1 444 ? 21.259 2.697 -23.541 1.00 64.69 444 ASP A N 1
ATOM 3411 C CA . ASP A 1 444 ? 21.937 3.279 -24.692 1.00 64.69 444 ASP A CA 1
ATOM 3412 C C . ASP A 1 444 ? 21.365 2.773 -26.030 1.00 64.69 444 ASP A C 1
ATOM 3414 O O . ASP A 1 444 ? 21.465 3.466 -27.036 1.00 64.69 444 ASP A O 1
ATOM 3418 N N . ARG A 1 445 ? 20.740 1.588 -26.084 1.00 74.75 445 ARG A N 1
ATOM 3419 C CA . ARG A 1 445 ? 20.216 0.984 -27.332 1.00 74.75 445 ARG A CA 1
ATOM 3420 C C . ARG A 1 445 ? 18.718 1.197 -27.486 1.00 74.75 445 ARG A C 1
ATOM 3422 O O . ARG A 1 445 ? 17.984 0.901 -26.552 1.00 74.75 445 ARG A O 1
ATOM 3429 N N . ALA A 1 446 ? 18.261 1.617 -28.663 1.00 78.19 446 ALA A N 1
ATOM 3430 C CA . ALA A 1 446 ? 16.829 1.738 -28.922 1.00 78.19 446 ALA A CA 1
ATOM 3431 C C . ALA A 1 446 ? 16.161 0.352 -29.023 1.00 78.19 446 ALA A C 1
ATOM 3433 O O . ALA A 1 446 ? 16.732 -0.565 -29.615 1.00 78.19 446 ALA A O 1
ATOM 3434 N N . ALA A 1 447 ? 14.970 0.184 -28.461 1.00 75.56 447 ALA A N 1
ATOM 3435 C CA . ALA A 1 447 ? 14.196 -1.053 -28.529 1.00 75.56 447 ALA A CA 1
ATOM 3436 C C . ALA A 1 447 ? 12.704 -0.739 -28.663 1.00 75.56 447 ALA A C 1
ATOM 3438 O O . ALA A 1 447 ? 12.271 0.352 -28.306 1.00 75.56 447 ALA A O 1
ATOM 3439 N N . GLY A 1 448 ? 11.934 -1.668 -29.219 1.00 73.56 448 GLY A N 1
ATOM 3440 C CA . GLY A 1 448 ? 10.494 -1.503 -29.390 1.00 73.56 448 GLY A CA 1
ATOM 3441 C C . GLY A 1 448 ? 9.873 -2.643 -30.184 1.00 73.56 448 GLY A C 1
ATOM 3442 O O . GLY A 1 448 ? 10.525 -3.651 -30.467 1.00 73.56 448 GLY A O 1
ATOM 3443 N N . VAL A 1 449 ? 8.608 -2.476 -30.555 1.00 80.38 449 VAL A N 1
ATOM 3444 C CA . VAL A 1 449 ? 7.810 -3.509 -31.223 1.00 80.38 449 VAL A CA 1
ATOM 3445 C C . VAL A 1 449 ? 7.718 -3.224 -32.719 1.00 80.38 449 VAL A C 1
ATOM 3447 O O . VAL A 1 449 ? 7.440 -2.098 -33.136 1.00 80.38 449 VAL A O 1
ATOM 3450 N N . LEU A 1 450 ? 7.931 -4.253 -33.538 1.00 85.56 450 LEU A N 1
ATOM 3451 C CA . LEU A 1 450 ? 7.593 -4.235 -34.957 1.00 85.56 450 LEU A CA 1
ATOM 3452 C C . LEU A 1 450 ? 6.387 -5.140 -35.211 1.00 85.56 450 LEU A C 1
ATOM 3454 O O . LEU A 1 450 ? 6.367 -6.278 -34.756 1.00 85.56 450 LEU A O 1
ATOM 3458 N N . SER A 1 451 ? 5.439 -4.664 -36.007 1.00 86.44 451 SER A N 1
ATOM 3459 C CA . SER A 1 451 ? 4.317 -5.433 -36.534 1.00 86.44 451 SER A CA 1
ATOM 3460 C C . SER A 1 451 ? 4.669 -6.028 -37.890 1.00 86.44 451 SER A C 1
ATOM 3462 O O . SER A 1 451 ? 5.098 -5.320 -38.808 1.00 86.44 451 SER A O 1
ATOM 3464 N N . LEU A 1 452 ? 4.481 -7.337 -38.019 1.00 91.19 452 LEU A N 1
ATOM 3465 C CA . LEU A 1 452 ? 4.632 -8.090 -39.252 1.00 91.19 452 LEU A CA 1
ATOM 3466 C C . LEU A 1 452 ? 3.248 -8.439 -39.787 1.00 91.19 452 LEU A C 1
ATOM 3468 O O . LEU A 1 452 ? 2.425 -9.012 -39.082 1.00 91.19 452 LEU A O 1
ATOM 3472 N N . THR A 1 453 ? 3.024 -8.142 -41.058 1.00 90.88 453 THR A N 1
ATOM 3473 C CA . THR A 1 453 ? 1.836 -8.533 -41.817 1.00 90.88 453 THR A CA 1
ATOM 3474 C C . THR A 1 453 ? 2.261 -9.531 -42.882 1.00 90.88 453 THR A C 1
ATOM 3476 O O . THR A 1 453 ? 3.244 -9.279 -43.573 1.00 90.88 453 THR A O 1
ATOM 3479 N N . ASN A 1 454 ? 1.558 -10.651 -43.005 1.00 91.50 454 ASN A N 1
ATOM 3480 C CA . ASN A 1 454 ? 1.800 -11.728 -43.956 1.00 91.50 454 ASN A CA 1
ATOM 3481 C C . ASN A 1 454 ? 0.598 -11.893 -44.876 1.00 91.50 454 ASN A C 1
ATOM 3483 O O . ASN A 1 454 ? -0.432 -12.432 -44.472 1.00 91.50 454 ASN A O 1
ATOM 3487 N N . GLU A 1 455 ? 0.770 -11.461 -46.117 1.00 91.69 455 GLU A N 1
ATOM 3488 C CA . GLU A 1 455 ? -0.209 -11.631 -47.192 1.00 91.69 455 GLU A CA 1
ATOM 3489 C C . GLU A 1 455 ? -0.074 -13.011 -47.878 1.00 91.69 455 GLU A C 1
ATOM 3491 O O . GLU A 1 455 ? -0.894 -13.367 -48.724 1.00 91.69 455 GLU A O 1
ATOM 3496 N N . HIS A 1 456 ? 0.942 -13.810 -47.514 1.00 90.25 456 HIS A N 1
ATOM 3497 C CA . HIS A 1 456 ? 1.171 -15.149 -48.068 1.00 90.25 456 HIS A CA 1
ATOM 3498 C C . HIS A 1 456 ? 0.213 -16.178 -47.446 1.00 90.25 456 HIS A C 1
ATOM 3500 O O . HIS A 1 456 ? -0.103 -16.138 -46.255 1.00 90.25 456 HIS A O 1
ATOM 3506 N N . ASP A 1 457 ? -0.185 -17.179 -48.230 1.00 88.62 457 ASP A N 1
ATOM 3507 C CA . ASP A 1 457 ? -1.098 -18.264 -47.837 1.00 88.62 457 ASP A CA 1
ATOM 3508 C C . ASP A 1 457 ? -0.462 -19.358 -46.947 1.00 88.62 457 ASP A C 1
ATOM 3510 O O . ASP A 1 457 ? -1.113 -20.348 -46.606 1.00 88.62 457 ASP A O 1
ATOM 3514 N N . GLU A 1 458 ? 0.789 -19.167 -46.509 1.00 88.81 458 GLU A N 1
ATOM 3515 C CA . GLU A 1 458 ? 1.514 -20.077 -45.617 1.00 88.81 458 GLU A CA 1
ATOM 3516 C C . GLU A 1 458 ? 2.026 -19.317 -44.380 1.00 88.81 458 GLU A C 1
ATOM 3518 O O . GLU A 1 458 ? 2.442 -18.158 -44.491 1.00 88.81 458 GLU A O 1
ATOM 3523 N N . PRO A 1 459 ? 1.993 -19.936 -43.183 1.00 90.38 459 PRO A N 1
ATOM 3524 C CA . PRO A 1 459 ? 2.503 -19.311 -41.971 1.00 90.38 459 PRO A CA 1
ATOM 3525 C C . PRO A 1 459 ? 4.035 -19.319 -41.960 1.00 90.38 459 PRO A C 1
ATOM 3527 O O . PRO A 1 459 ? 4.674 -20.242 -42.465 1.00 90.38 459 PRO A O 1
ATOM 3530 N N . LEU A 1 460 ? 4.628 -18.337 -41.290 1.00 92.12 460 LEU A N 1
ATOM 3531 C CA . LEU A 1 460 ? 6.071 -18.155 -41.192 1.00 92.12 460 LEU A CA 1
ATOM 3532 C C . LEU A 1 460 ? 6.514 -18.14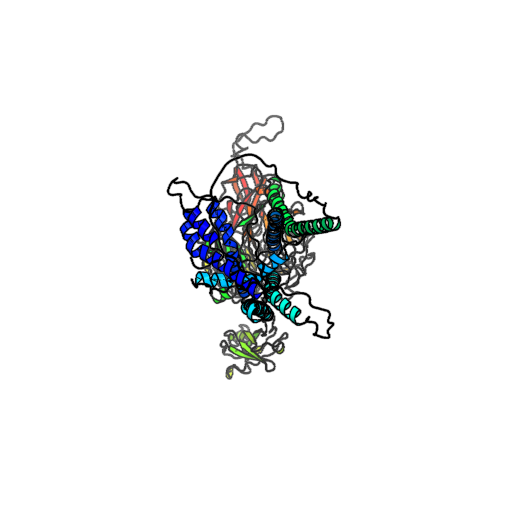0 -39.727 1.00 92.12 460 LEU A C 1
ATOM 3534 O O . LEU A 1 460 ? 5.924 -17.465 -38.893 1.00 92.12 460 LEU A O 1
ATOM 3538 N N . THR A 1 461 ? 7.579 -18.868 -39.392 1.00 91.06 461 THR A N 1
ATOM 3539 C CA . THR A 1 461 ? 8.226 -18.765 -38.073 1.00 91.06 461 THR A CA 1
ATOM 3540 C C . THR A 1 461 ? 9.618 -18.168 -38.223 1.00 91.06 461 THR A C 1
ATOM 3542 O O . THR A 1 461 ? 10.452 -18.718 -38.944 1.00 91.06 461 THR A O 1
ATOM 3545 N N . LEU A 1 462 ? 9.870 -17.053 -37.541 1.00 90.62 462 LEU A N 1
ATOM 3546 C CA . LEU A 1 462 ? 11.155 -16.362 -37.523 1.00 90.62 462 LEU A CA 1
ATOM 3547 C C . LEU A 1 462 ? 11.855 -16.632 -36.187 1.00 90.62 462 LEU A C 1
ATOM 3549 O O . LEU A 1 462 ? 11.257 -16.383 -35.141 1.00 90.62 462 LEU A O 1
ATOM 3553 N N . PRO A 1 463 ? 13.092 -17.157 -36.179 1.00 90.38 463 PRO A N 1
ATOM 3554 C CA . PRO A 1 463 ? 13.792 -17.475 -34.938 1.00 90.38 463 PRO A CA 1
ATOM 3555 C C . PRO A 1 463 ? 14.217 -16.214 -34.169 1.00 90.38 463 PRO A C 1
ATOM 3557 O O . PRO A 1 463 ? 14.331 -15.128 -34.741 1.00 90.38 463 PRO A O 1
ATOM 3560 N N . VAL A 1 464 ? 14.541 -16.382 -32.882 1.00 87.75 464 VAL A N 1
ATOM 3561 C CA . VAL A 1 464 ? 15.276 -15.372 -32.097 1.00 87.75 464 VAL A CA 1
ATOM 3562 C C . VAL A 1 464 ? 16.536 -14.962 -32.857 1.00 87.75 464 VAL A C 1
ATOM 3564 O O . VAL A 1 464 ? 17.271 -15.829 -33.338 1.00 87.75 464 VAL A O 1
ATOM 3567 N N . GLY A 1 465 ? 16.818 -13.664 -32.938 1.00 87.69 465 GLY A N 1
ATOM 3568 C CA . GLY A 1 465 ? 17.966 -13.161 -33.686 1.00 87.69 465 GLY A CA 1
ATOM 3569 C C . GLY A 1 465 ? 17.652 -12.733 -35.122 1.00 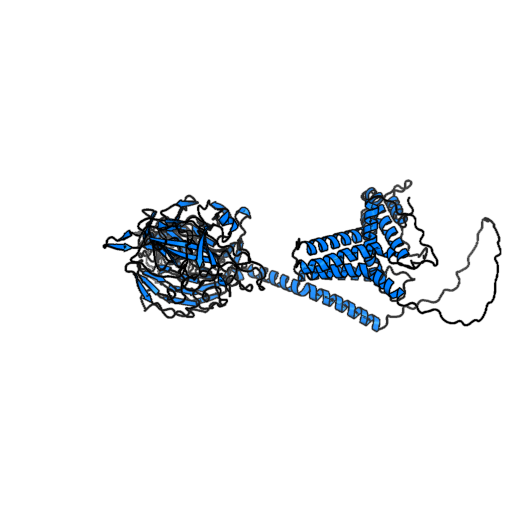87.69 465 GLY A C 1
ATOM 3570 O O . GLY A 1 465 ? 18.583 -12.489 -35.882 1.00 87.69 465 GLY A O 1
ATOM 3571 N N . THR A 1 466 ? 16.378 -12.672 -35.518 1.00 94.25 466 THR A N 1
ATOM 3572 C CA . THR A 1 466 ? 15.983 -12.269 -36.875 1.00 94.25 466 THR A CA 1
ATOM 3573 C C . THR A 1 466 ? 16.243 -10.783 -37.092 1.00 94.25 466 THR A C 1
ATOM 3575 O O . THR A 1 466 ? 15.851 -9.950 -36.274 1.00 94.25 466 THR A O 1
ATOM 3578 N N . THR A 1 467 ? 16.886 -10.449 -38.208 1.00 95.19 467 THR A N 1
ATOM 3579 C CA . THR A 1 467 ? 17.325 -9.088 -38.510 1.00 95.19 467 THR A CA 1
ATOM 3580 C C . THR A 1 467 ? 16.236 -8.264 -39.196 1.00 95.19 467 THR A C 1
ATOM 3582 O O . THR A 1 467 ? 15.643 -8.689 -40.190 1.00 95.19 467 THR A O 1
ATOM 3585 N N . PHE A 1 468 ? 16.071 -7.026 -38.736 1.00 94.56 468 PHE A N 1
ATOM 3586 C CA . PHE A 1 468 ? 15.259 -5.971 -39.332 1.00 94.56 468 PHE A CA 1
ATOM 3587 C C . PHE A 1 468 ? 16.105 -4.717 -39.556 1.00 94.56 468 PHE A C 1
ATOM 3589 O O . PHE A 1 468 ? 17.050 -4.441 -38.821 1.00 94.56 468 PHE A O 1
ATOM 3596 N N . THR A 1 469 ? 15.795 -3.946 -40.595 1.00 93.75 469 THR A N 1
ATOM 3597 C CA . THR A 1 469 ? 16.620 -2.813 -41.026 1.00 93.75 469 THR A CA 1
ATOM 3598 C C . THR A 1 469 ? 15.786 -1.581 -41.343 1.00 93.75 469 THR A C 1
ATOM 3600 O O . THR A 1 469 ? 14.801 -1.662 -42.071 1.00 93.75 469 THR A O 1
ATOM 3603 N N . ASN A 1 470 ? 16.203 -0.416 -40.853 1.00 91.38 470 ASN A N 1
ATOM 3604 C CA . ASN A 1 470 ? 15.609 0.872 -41.211 1.00 91.38 470 ASN A CA 1
ATOM 3605 C C . ASN A 1 470 ? 16.721 1.901 -41.433 1.00 91.38 470 ASN A C 1
ATOM 3607 O O . ASN A 1 470 ? 17.644 1.995 -40.634 1.00 91.38 470 ASN A O 1
ATOM 3611 N N . GLY A 1 471 ? 16.705 2.620 -42.561 1.00 85.31 471 GLY A N 1
ATOM 3612 C CA . GLY A 1 471 ? 17.715 3.654 -42.838 1.00 85.31 471 GLY A CA 1
ATOM 3613 C C . GLY A 1 471 ? 19.177 3.168 -42.892 1.00 85.31 471 GLY A C 1
ATOM 3614 O O . GLY A 1 471 ? 20.085 3.990 -42.834 1.00 85.31 471 GLY A O 1
ATOM 3615 N N . GLY A 1 472 ? 19.421 1.856 -43.019 1.00 85.31 472 GLY A N 1
ATOM 3616 C CA . GLY A 1 472 ? 20.759 1.249 -42.943 1.00 85.31 472 GLY A CA 1
ATOM 3617 C C . GLY A 1 472 ? 21.207 0.852 -41.529 1.00 85.31 472 GLY A C 1
ATOM 3618 O O . GLY A 1 472 ? 22.328 0.373 -41.376 1.00 85.31 472 GLY A O 1
ATOM 3619 N N . LEU A 1 473 ? 20.345 1.032 -40.527 1.00 91.75 473 LEU A N 1
ATOM 3620 C CA . LEU A 1 473 ? 20.532 0.601 -39.144 1.00 91.75 473 LEU A CA 1
ATOM 3621 C C . LEU A 1 473 ? 19.865 -0.752 -38.913 1.00 91.75 473 LEU A C 1
ATOM 3623 O O . LEU A 1 473 ? 18.852 -1.059 -39.546 1.00 91.75 473 LEU A O 1
ATOM 3627 N N . THR A 1 474 ? 20.441 -1.537 -38.006 1.00 93.69 474 THR A N 1
ATOM 3628 C CA . THR A 1 474 ? 20.057 -2.927 -37.754 1.00 93.69 474 THR A CA 1
ATOM 3629 C C . THR A 1 474 ? 19.394 -3.086 -36.392 1.00 93.69 474 THR A C 1
ATOM 3631 O O . THR A 1 474 ? 19.898 -2.588 -35.383 1.00 93.69 474 THR A O 1
ATOM 3634 N N . TYR A 1 475 ? 18.303 -3.842 -36.381 1.00 92.38 475 TYR A N 1
ATOM 3635 C CA . TYR A 1 475 ? 17.541 -4.249 -35.210 1.00 92.38 475 TYR A CA 1
ATOM 3636 C C . TYR A 1 475 ? 17.378 -5.766 -35.247 1.00 92.38 475 TYR A C 1
ATOM 3638 O O . TYR A 1 475 ? 17.247 -6.346 -36.322 1.00 92.38 475 TYR A O 1
ATOM 3646 N N . THR A 1 476 ? 17.387 -6.414 -34.092 1.00 92.00 476 THR A N 1
ATOM 3647 C CA . THR A 1 476 ? 17.362 -7.876 -33.996 1.00 92.00 476 THR A CA 1
ATOM 3648 C C . THR A 1 476 ? 16.213 -8.322 -33.105 1.00 92.00 476 THR A C 1
ATOM 3650 O O . THR A 1 476 ? 16.040 -7.757 -32.024 1.00 92.00 476 THR A O 1
ATOM 3653 N N . SER A 1 477 ? 15.441 -9.333 -33.524 1.00 88.06 477 SER A N 1
ATOM 3654 C CA . SER A 1 477 ? 14.403 -9.908 -32.666 1.00 88.06 477 SER A CA 1
ATOM 3655 C C . SER A 1 477 ? 15.013 -10.532 -31.418 1.00 88.06 477 SER A C 1
ATOM 3657 O O . SER A 1 477 ? 15.987 -11.288 -31.486 1.00 88.06 477 SER A O 1
ATOM 3659 N N . THR A 1 478 ? 14.412 -10.250 -30.266 1.00 78.00 478 THR A N 1
ATOM 3660 C CA . THR A 1 478 ? 14.801 -10.901 -29.002 1.00 78.00 478 THR A CA 1
ATOM 3661 C C . THR A 1 478 ? 13.992 -12.167 -28.723 1.00 78.00 478 THR A C 1
ATOM 3663 O O . THR A 1 478 ? 14.286 -12.895 -27.779 1.00 78.00 478 THR A O 1
ATOM 3666 N N . GLU A 1 479 ? 13.023 -12.465 -29.588 1.00 70.88 479 GLU A N 1
ATOM 3667 C CA . GLU A 1 479 ? 12.109 -13.595 -29.477 1.00 70.88 479 GLU A CA 1
ATOM 3668 C C . GLU A 1 479 ? 11.850 -14.286 -30.829 1.00 70.88 479 GLU A C 1
ATOM 3670 O O . GLU A 1 479 ? 12.201 -13.771 -31.898 1.00 70.88 479 GLU A O 1
ATOM 3675 N N . GLU A 1 480 ? 11.274 -15.491 -30.755 1.00 86.69 480 GLU A N 1
ATOM 3676 C CA . GLU A 1 480 ? 10.726 -16.208 -31.909 1.00 86.69 480 GLU A CA 1
ATOM 3677 C C . GLU A 1 480 ? 9.353 -15.623 -32.254 1.00 86.69 480 GLU A C 1
ATOM 3679 O O . GLU A 1 480 ? 8.511 -15.466 -31.374 1.00 86.69 480 GLU A O 1
ATOM 3684 N N . VAL A 1 481 ? 9.105 -15.374 -33.537 1.00 84.25 481 VAL A N 1
ATOM 3685 C CA . VAL A 1 481 ? 7.817 -14.883 -34.042 1.00 84.25 481 VAL A CA 1
ATOM 3686 C C . VAL A 1 481 ? 7.141 -15.972 -34.830 1.00 84.25 481 VAL A C 1
ATOM 3688 O O . VAL A 1 481 ? 7.740 -16.536 -35.746 1.00 84.25 481 VAL A O 1
ATOM 3691 N N . ARG A 1 482 ? 5.868 -16.217 -34.532 1.00 84.88 482 ARG A N 1
ATOM 3692 C CA . ARG A 1 482 ? 5.002 -17.070 -35.345 1.00 84.88 482 ARG A CA 1
ATOM 3693 C C . ARG A 1 482 ? 3.988 -16.193 -36.047 1.00 84.88 482 ARG A C 1
ATOM 3695 O O . ARG A 1 482 ? 3.020 -15.762 -35.441 1.00 84.88 482 ARG A O 1
ATOM 3702 N N . LEU A 1 483 ? 4.241 -15.940 -37.319 1.00 88.44 483 LEU A N 1
ATOM 3703 C CA . LEU A 1 483 ? 3.423 -15.116 -38.186 1.00 88.44 483 LEU A CA 1
ATOM 3704 C C . LEU A 1 483 ? 2.404 -16.011 -38.917 1.00 88.44 483 LEU A C 1
ATOM 3706 O O . LEU A 1 483 ? 2.815 -16.865 -39.709 1.00 88.44 483 LEU A O 1
ATOM 3710 N N . PRO A 1 484 ? 1.093 -15.885 -38.641 1.00 80.62 484 PRO A N 1
ATOM 3711 C CA . PRO A 1 484 ? 0.063 -16.695 -39.292 1.00 80.62 484 PRO A CA 1
ATOM 3712 C C . PRO A 1 484 ? 0.021 -16.486 -40.813 1.00 80.62 484 PRO A C 1
ATOM 3714 O O . PRO A 1 484 ? 0.576 -15.519 -41.329 1.00 80.62 484 PRO A O 1
ATOM 3717 N N . ALA A 1 485 ? -0.640 -17.392 -41.536 1.00 87.94 485 ALA A N 1
ATOM 3718 C CA . ALA A 1 485 ? -0.951 -17.201 -42.955 1.00 87.94 485 ALA A CA 1
ATOM 3719 C C . ALA A 1 485 ? -2.093 -16.190 -43.140 1.00 87.94 485 ALA A C 1
ATOM 3721 O O . ALA A 1 485 ? -2.960 -16.071 -42.264 1.00 87.94 485 ALA A O 1
ATOM 3722 N N . ALA A 1 486 ? -2.152 -15.550 -44.307 1.00 87.50 486 ALA A N 1
ATOM 3723 C CA . ALA A 1 486 ? -3.369 -14.891 -44.759 1.00 87.50 486 ALA A CA 1
ATOM 3724 C C . ALA A 1 486 ? -4.516 -15.912 -44.867 1.00 87.50 486 ALA A C 1
ATOM 3726 O O . ALA A 1 486 ? -4.326 -17.047 -45.317 1.00 87.50 486 ALA A O 1
ATOM 3727 N N . HIS A 1 487 ? -5.713 -15.525 -44.436 1.00 81.12 487 HIS A N 1
ATOM 3728 C CA . HIS A 1 487 ? -6.887 -16.392 -44.409 1.00 81.12 487 HIS A CA 1
ATOM 3729 C C . HIS A 1 487 ? -8.162 -15.642 -44.804 1.00 81.12 487 HIS A C 1
ATOM 3731 O O . HIS A 1 487 ? -8.238 -14.418 -44.758 1.00 81.12 487 HIS A O 1
ATOM 3737 N N . GLU A 1 488 ? -9.177 -16.390 -45.232 1.00 80.56 488 GLU A N 1
ATOM 3738 C CA . GLU A 1 488 ? -10.475 -15.837 -45.621 1.00 80.56 488 GLU A CA 1
ATOM 3739 C C . GLU A 1 488 ? -11.432 -15.863 -44.422 1.00 80.56 488 GLU A C 1
ATOM 3741 O O . GLU A 1 488 ? -11.626 -16.900 -43.779 1.00 80.56 488 GLU A O 1
ATOM 3746 N N . MET A 1 489 ? -12.027 -14.714 -44.119 1.00 65.44 489 MET A N 1
ATOM 3747 C CA . MET A 1 489 ? -13.025 -14.546 -43.070 1.00 65.44 489 MET A CA 1
ATOM 3748 C C . MET A 1 489 ? -14.360 -15.196 -43.478 1.00 65.44 489 MET A C 1
ATOM 3750 O O . MET A 1 489 ? -14.629 -15.384 -44.667 1.00 65.44 489 MET A O 1
ATOM 3754 N N . PRO A 1 490 ? -15.264 -15.513 -42.528 1.00 61.59 490 PRO A N 1
ATOM 3755 C CA . PRO A 1 490 ? -16.559 -16.136 -42.834 1.00 61.59 490 PRO A CA 1
ATOM 3756 C C . PRO A 1 490 ? -17.458 -15.349 -43.805 1.00 61.59 490 PRO A C 1
ATOM 3758 O O . PRO A 1 490 ? -18.391 -15.919 -44.375 1.00 61.59 490 PRO A O 1
ATOM 3761 N N . ASP A 1 491 ? -17.206 -14.051 -43.981 1.00 63.53 491 ASP A N 1
ATOM 3762 C CA . ASP A 1 491 ? -17.909 -13.160 -44.908 1.00 63.53 491 ASP A CA 1
ATOM 3763 C C . ASP A 1 491 ? -17.274 -13.086 -46.314 1.00 63.53 491 ASP A C 1
ATOM 3765 O O . ASP A 1 491 ? -17.806 -12.401 -47.192 1.00 63.53 491 ASP A O 1
ATOM 3769 N N . GLY A 1 492 ? -16.180 -13.819 -46.545 1.00 64.25 492 GLY A N 1
ATOM 3770 C CA . GLY A 1 492 ? -15.446 -13.880 -47.809 1.00 64.25 492 GLY A CA 1
ATOM 3771 C C . GLY A 1 492 ? -14.394 -12.781 -47.999 1.00 64.25 492 GLY A C 1
ATOM 3772 O O . GLY A 1 492 ? -13.869 -12.625 -49.104 1.00 64.25 492 GLY A O 1
ATOM 3773 N N . SER A 1 493 ? -14.108 -11.973 -46.972 1.00 69.00 493 SER A N 1
ATOM 3774 C CA . SER A 1 493 ? -13.007 -11.004 -47.006 1.00 69.00 493 SER A CA 1
ATOM 3775 C C . SER A 1 493 ? -11.662 -11.680 -46.710 1.00 69.00 493 SER A C 1
ATOM 3777 O O . SER A 1 493 ? -11.585 -12.600 -45.901 1.00 69.00 493 SER A O 1
ATOM 3779 N N . ALA A 1 494 ? -10.594 -11.255 -47.391 1.00 75.00 494 ALA A N 1
ATOM 3780 C CA . ALA A 1 494 ? -9.239 -11.727 -47.110 1.00 75.00 494 ALA A CA 1
ATOM 3781 C C . ALA A 1 494 ? -8.648 -10.918 -45.948 1.00 75.00 494 ALA A C 1
ATOM 3783 O O . ALA A 1 494 ? -8.728 -9.688 -45.959 1.00 75.00 494 ALA A O 1
ATOM 3784 N N . MET A 1 495 ? -8.075 -11.611 -44.970 1.00 73.25 495 MET A N 1
ATOM 3785 C CA . MET A 1 495 ? -7.391 -11.035 -43.820 1.00 73.25 495 MET A CA 1
ATOM 3786 C C . MET A 1 495 ? -5.954 -11.549 -43.778 1.00 73.25 495 MET A C 1
ATOM 3788 O O . MET A 1 495 ? -5.712 -12.755 -43.842 1.00 73.25 495 MET A O 1
ATOM 3792 N N . ASP A 1 496 ? -5.004 -10.631 -43.662 1.00 85.75 496 ASP A N 1
ATOM 3793 C CA . ASP A 1 496 ? -3.586 -10.968 -43.586 1.00 85.75 496 ASP A CA 1
ATOM 3794 C C . ASP A 1 496 ? -3.254 -11.597 -42.228 1.00 85.75 496 ASP A C 1
ATOM 3796 O O . ASP A 1 496 ? -3.881 -11.298 -41.207 1.00 85.75 496 ASP A O 1
ATOM 3800 N N . GLY A 1 497 ? -2.241 -12.461 -42.191 1.00 76.50 497 GLY A N 1
ATOM 3801 C CA . GLY A 1 497 ? -1.695 -12.935 -40.925 1.00 76.50 497 GLY A CA 1
ATOM 3802 C C . GLY A 1 497 ? -0.894 -11.822 -40.257 1.00 76.50 497 GLY A C 1
ATOM 3803 O O . GLY A 1 497 ? -0.018 -11.241 -40.887 1.00 76.50 497 GLY A O 1
ATOM 3804 N N . VAL A 1 498 ? -1.161 -11.514 -38.991 1.00 82.44 498 VAL A N 1
ATOM 3805 C CA . VAL A 1 498 ? -0.438 -10.464 -38.258 1.00 82.44 498 VAL A CA 1
ATOM 3806 C C . VAL A 1 498 ? 0.251 -11.070 -37.043 1.00 82.44 498 VAL A C 1
ATOM 3808 O O . VAL A 1 498 ? -0.314 -11.936 -36.379 1.00 82.44 498 VAL A O 1
ATOM 3811 N N . ALA A 1 499 ? 1.484 -10.647 -36.779 1.00 79.62 499 ALA A N 1
ATOM 3812 C CA . ALA A 1 499 ? 2.187 -10.935 -35.535 1.00 79.62 499 ALA A CA 1
ATOM 3813 C C . ALA A 1 499 ? 3.147 -9.797 -35.197 1.00 79.62 499 ALA A C 1
ATOM 3815 O O . ALA A 1 499 ? 3.761 -9.212 -36.089 1.00 79.62 499 ALA A O 1
ATOM 3816 N N . ASP A 1 500 ? 3.320 -9.527 -33.912 1.00 81.06 500 ASP A N 1
ATOM 3817 C CA . ASP A 1 500 ? 4.256 -8.524 -33.423 1.00 81.06 500 ASP A CA 1
ATOM 3818 C C . ASP A 1 500 ? 5.541 -9.166 -32.895 1.00 81.06 500 ASP A C 1
ATOM 3820 O O . ASP A 1 500 ? 5.574 -10.342 -32.516 1.00 81.06 500 ASP A O 1
ATOM 3824 N N . VAL A 1 501 ? 6.626 -8.392 -32.904 1.00 84.38 501 VAL A N 1
ATOM 3825 C CA . VAL A 1 501 ? 7.939 -8.820 -32.422 1.00 84.38 501 VAL A CA 1
ATOM 3826 C C . VAL A 1 501 ? 8.673 -7.717 -31.694 1.00 84.38 501 VAL A C 1
ATOM 3828 O O . VAL A 1 501 ? 8.814 -6.605 -32.203 1.00 84.38 501 VAL A O 1
ATOM 3831 N N . TRP A 1 502 ? 9.246 -8.052 -30.543 1.00 78.56 502 TRP A N 1
ATOM 3832 C CA . TRP A 1 502 ? 10.195 -7.182 -29.872 1.00 78.56 502 TRP A CA 1
ATOM 3833 C C . TRP A 1 502 ? 11.568 -7.206 -30.546 1.00 78.56 502 TRP A C 1
ATOM 3835 O O . TRP A 1 502 ? 12.215 -8.261 -30.657 1.00 78.56 502 TRP A O 1
ATOM 3845 N N . VAL A 1 503 ? 12.063 -6.025 -30.916 1.00 84.50 503 VAL A N 1
ATOM 3846 C CA . VAL A 1 503 ? 13.393 -5.834 -31.498 1.00 84.50 503 VAL A CA 1
ATOM 3847 C C . VAL A 1 503 ? 14.255 -4.898 -30.661 1.00 84.50 503 VAL A C 1
ATOM 3849 O O . VAL A 1 503 ? 13.775 -3.947 -30.050 1.00 84.50 503 VAL A O 1
ATOM 3852 N N . GLU A 1 504 ? 15.561 -5.143 -30.680 1.00 85.81 504 GLU A N 1
ATOM 3853 C CA . GLU A 1 504 ? 16.564 -4.251 -30.096 1.00 85.81 504 GLU A CA 1
ATOM 3854 C C . GLU A 1 504 ? 17.572 -3.821 -31.165 1.00 85.81 504 GLU A C 1
ATOM 3856 O O . GLU A 1 504 ? 18.006 -4.624 -31.994 1.00 85.81 504 GLU A O 1
ATOM 3861 N N . ALA A 1 505 ? 17.957 -2.548 -31.144 1.00 87.56 505 ALA A N 1
ATOM 3862 C CA . ALA A 1 505 ? 19.020 -1.998 -31.967 1.00 87.56 505 ALA A CA 1
ATOM 3863 C C . ALA A 1 505 ? 20.371 -2.668 -31.675 1.00 87.56 505 ALA A C 1
ATOM 3865 O O . ALA A 1 505 ? 20.759 -2.856 -30.524 1.00 87.56 505 ALA A O 1
ATOM 3866 N N . GLU A 1 506 ? 21.162 -2.949 -32.712 1.00 88.94 506 GLU A N 1
ATOM 3867 C CA . GLU A 1 506 ? 22.534 -3.441 -32.513 1.00 88.94 506 GLU A CA 1
ATOM 3868 C C . GLU A 1 506 ? 23.481 -2.357 -31.943 1.00 88.94 506 GLU A C 1
ATOM 3870 O O . GLU A 1 506 ? 24.517 -2.682 -31.346 1.00 88.94 506 GLU A O 1
ATOM 3875 N N . GLY A 1 507 ? 23.138 -1.071 -32.109 1.00 83.62 507 GLY A N 1
ATOM 3876 C CA . GLY A 1 507 ? 23.936 0.088 -31.692 1.00 83.62 507 GLY A CA 1
ATOM 3877 C C . GLY A 1 507 ? 23.252 1.007 -30.672 1.00 83.62 507 GLY A C 1
ATOM 3878 O O . GLY A 1 507 ? 22.091 0.825 -30.324 1.00 83.62 507 GLY A O 1
ATOM 3879 N N . THR A 1 508 ? 24.010 1.990 -30.173 1.00 79.06 508 THR A N 1
ATOM 3880 C CA . THR A 1 508 ? 23.690 2.798 -28.978 1.00 79.06 508 THR A CA 1
ATOM 3881 C C . THR A 1 508 ? 23.373 4.286 -29.242 1.00 79.06 508 THR A C 1
ATOM 3883 O O . THR A 1 508 ? 23.304 5.114 -28.332 1.00 79.06 508 THR A O 1
ATOM 3886 N N . GLY A 1 509 ? 23.254 4.685 -30.505 1.00 77.06 509 GLY A N 1
ATOM 3887 C CA . GLY A 1 509 ? 23.049 6.085 -30.887 1.00 77.06 509 GLY A CA 1
ATOM 3888 C C . GLY A 1 509 ? 21.574 6.482 -30.993 1.00 77.06 509 GLY A C 1
ATOM 3889 O O . GLY A 1 509 ? 20.705 5.625 -31.144 1.00 77.06 509 GLY A O 1
ATOM 3890 N N . ASP A 1 510 ? 21.281 7.783 -30.923 1.00 81.44 510 ASP A N 1
ATOM 3891 C CA . ASP A 1 510 ? 19.915 8.311 -31.110 1.00 81.44 510 ASP A CA 1
ATOM 3892 C C . ASP A 1 510 ? 19.412 8.092 -32.542 1.00 81.44 510 ASP A C 1
ATOM 3894 O O . ASP A 1 510 ? 18.213 8.089 -32.790 1.00 81.44 510 ASP A O 1
ATOM 3898 N N . GLU A 1 511 ? 20.313 7.835 -33.495 1.00 84.94 511 GLU A N 1
ATOM 3899 C CA . GLU A 1 511 ? 19.945 7.460 -34.858 1.00 84.94 511 GLU A CA 1
ATOM 3900 C C . GLU A 1 511 ? 19.105 6.176 -34.931 1.00 84.94 511 GLU A C 1
ATOM 3902 O O . GLU A 1 511 ? 18.379 6.001 -35.904 1.00 84.94 511 GLU A O 1
ATOM 3907 N N . TYR A 1 512 ? 19.174 5.306 -33.914 1.00 85.44 512 TYR A N 1
ATOM 3908 C CA . TYR A 1 512 ? 18.366 4.087 -33.834 1.00 85.44 512 TYR A CA 1
ATOM 3909 C C . TYR A 1 512 ? 16.937 4.337 -33.334 1.00 85.44 512 TYR A C 1
ATOM 3911 O O . TYR A 1 512 ? 16.131 3.405 -33.361 1.00 85.44 512 TYR A O 1
ATOM 3919 N N . VAL A 1 513 ? 16.612 5.556 -32.894 1.00 81.94 513 VAL A N 1
ATOM 3920 C CA . VAL A 1 513 ? 15.283 5.898 -32.387 1.00 81.94 513 VAL A CA 1
ATOM 3921 C C . VAL A 1 513 ? 14.296 6.084 -33.542 1.00 81.94 513 VAL A C 1
ATOM 3923 O O . VAL A 1 513 ? 14.554 6.813 -34.501 1.00 81.94 513 VAL A O 1
ATOM 3926 N N . VAL A 1 514 ? 13.140 5.431 -33.439 1.00 82.12 514 VAL A N 1
ATOM 3927 C CA . VAL A 1 514 ? 12.044 5.497 -34.409 1.00 82.12 514 VAL A CA 1
ATOM 3928 C C . VAL A 1 514 ? 10.766 5.878 -33.672 1.00 82.12 514 VAL A C 1
ATOM 3930 O O . VAL A 1 514 ? 10.048 5.012 -33.191 1.00 82.12 514 VAL A O 1
ATOM 3933 N N . GLU A 1 515 ? 10.493 7.178 -33.564 1.00 74.25 515 GLU A N 1
ATOM 3934 C CA . GLU A 1 515 ? 9.293 7.692 -32.878 1.00 74.25 515 GLU A CA 1
ATOM 3935 C C . GLU A 1 515 ? 8.029 7.558 -33.739 1.00 74.25 515 GLU A C 1
ATOM 3937 O O . GLU A 1 515 ? 6.974 7.166 -33.253 1.00 74.25 515 GLU A O 1
ATOM 3942 N N . GLU A 1 516 ? 8.138 7.844 -35.038 1.00 75.88 516 GLU A N 1
ATOM 3943 C CA . GLU A 1 516 ? 7.038 7.739 -36.003 1.00 75.88 516 GLU A CA 1
ATOM 3944 C C . GLU A 1 516 ? 7.020 6.377 -36.698 1.00 75.88 516 GLU A C 1
ATOM 3946 O O . GLU A 1 516 ? 8.062 5.748 -36.869 1.00 75.88 516 GLU A O 1
ATOM 3951 N N . GLU A 1 517 ? 5.860 5.969 -37.215 1.00 82.56 517 GLU A N 1
ATOM 3952 C CA . GLU A 1 517 ? 5.736 4.735 -37.993 1.00 82.56 517 GLU A CA 1
ATOM 3953 C C . GLU A 1 517 ? 6.680 4.724 -39.210 1.00 82.56 517 GLU A C 1
ATOM 3955 O O . GLU A 1 517 ? 6.691 5.623 -40.065 1.00 82.56 517 GLU A O 1
ATOM 3960 N N . ARG A 1 518 ? 7.492 3.668 -39.302 1.00 87.31 518 ARG A N 1
ATOM 3961 C CA . ARG A 1 518 ? 8.408 3.403 -40.412 1.00 87.31 518 ARG A CA 1
ATOM 3962 C C . ARG A 1 518 ? 8.279 1.963 -40.885 1.00 87.31 518 ARG A C 1
A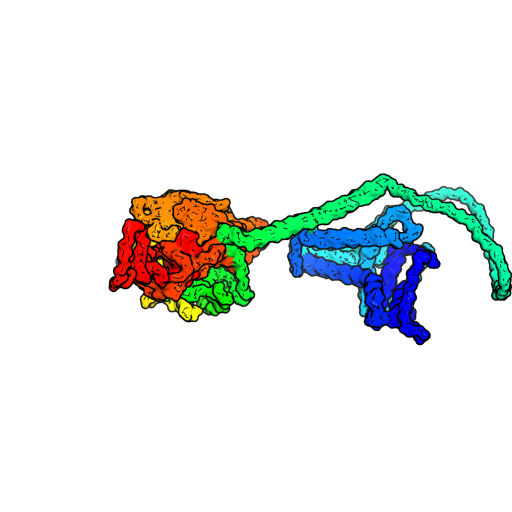TOM 3964 O O . ARG A 1 518 ? 7.935 1.062 -40.130 1.00 87.31 518 ARG A O 1
ATOM 3971 N N . THR A 1 519 ? 8.617 1.736 -42.151 1.00 90.06 519 THR A N 1
ATOM 3972 C CA . THR A 1 519 ? 8.761 0.388 -42.715 1.00 90.06 519 THR A CA 1
ATOM 3973 C C . THR A 1 519 ? 10.168 -0.140 -42.462 1.00 90.06 519 THR A C 1
ATOM 3975 O O . THR A 1 519 ? 11.149 0.580 -42.661 1.00 90.06 519 THR A O 1
ATOM 3978 N N . PHE A 1 520 ? 10.271 -1.405 -42.073 1.00 92.94 520 PHE A N 1
ATOM 3979 C CA . PHE A 1 520 ? 11.533 -2.100 -41.858 1.00 92.94 520 PHE A CA 1
ATOM 3980 C C . PHE A 1 520 ? 11.752 -3.131 -42.967 1.00 92.94 520 PHE A C 1
ATOM 3982 O O . PHE A 1 520 ? 10.836 -3.833 -43.390 1.00 92.94 520 PHE A O 1
ATOM 3989 N N . GLY A 1 521 ? 12.981 -3.226 -43.467 1.00 91.88 521 GLY A N 1
ATOM 3990 C CA . GLY A 1 521 ? 13.399 -4.327 -44.324 1.00 91.88 521 GLY A CA 1
ATOM 3991 C C . GLY A 1 521 ? 13.768 -5.535 -43.472 1.00 91.88 521 GLY A C 1
ATOM 3992 O O . GLY A 1 521 ? 14.553 -5.391 -42.542 1.00 91.88 521 GLY A O 1
ATOM 3993 N N . ALA A 1 522 ? 13.267 -6.718 -43.808 1.00 91.94 522 ALA A N 1
ATOM 3994 C CA . ALA A 1 522 ? 13.590 -7.963 -43.113 1.00 91.94 522 ALA A CA 1
ATOM 3995 C C . ALA A 1 522 ? 14.461 -8.863 -44.019 1.00 91.94 522 ALA A C 1
ATOM 3997 O O . ALA A 1 522 ? 13.931 -9.686 -44.772 1.00 91.94 522 ALA A O 1
ATOM 3998 N N . PRO A 1 523 ? 15.799 -8.671 -44.045 1.00 89.25 523 PRO A N 1
ATOM 3999 C CA . PRO A 1 523 ? 16.700 -9.399 -44.949 1.00 89.25 523 PRO A CA 1
ATOM 4000 C C . PRO A 1 523 ? 16.695 -10.919 -44.736 1.00 89.25 523 PRO A C 1
ATOM 4002 O O . PRO A 1 523 ? 16.938 -11.670 -45.687 1.00 89.25 523 PRO A O 1
ATOM 4005 N N . ASP A 1 524 ? 16.379 -11.357 -43.518 1.00 90.00 524 ASP A N 1
ATOM 4006 C CA . ASP A 1 524 ? 16.374 -12.764 -43.119 1.00 90.00 524 ASP A CA 1
ATOM 4007 C C . ASP A 1 524 ? 15.083 -13.507 -43.512 1.00 90.00 524 ASP A C 1
ATOM 4009 O O . ASP A 1 524 ? 14.993 -14.718 -43.311 1.00 90.00 524 ASP A O 1
ATOM 4013 N N . LEU A 1 525 ? 14.105 -12.829 -44.136 1.00 90.81 525 LEU A N 1
ATOM 4014 C CA . LEU A 1 525 ? 12.901 -13.488 -44.652 1.00 90.81 525 LEU A CA 1
ATOM 4015 C C . LEU A 1 525 ? 13.253 -14.553 -45.710 1.00 90.81 525 LEU A C 1
ATOM 4017 O O . LEU A 1 525 ? 14.046 -14.264 -46.630 1.00 90.81 525 LEU A O 1
ATOM 4021 N N . PRO A 1 526 ? 12.628 -15.750 -45.650 1.00 89.00 526 PRO A N 1
ATOM 4022 C CA . PRO A 1 526 ? 12.718 -16.746 -46.712 1.00 89.00 526 PRO A CA 1
ATOM 4023 C C . PRO A 1 526 ? 12.287 -16.162 -48.058 1.00 89.00 526 PRO A C 1
ATOM 4025 O O . PRO A 1 526 ? 11.437 -15.279 -48.123 1.00 89.00 526 PRO A O 1
ATOM 4028 N N . ALA A 1 527 ? 12.882 -16.649 -49.149 1.00 86.50 527 ALA A N 1
ATOM 4029 C CA . ALA A 1 527 ? 12.693 -16.057 -50.474 1.00 86.50 527 ALA A CA 1
ATOM 4030 C C . ALA A 1 527 ? 11.231 -16.058 -50.958 1.00 86.50 527 ALA A C 1
ATOM 4032 O O . ALA A 1 527 ? 10.875 -15.170 -51.725 1.00 86.50 527 ALA A O 1
ATOM 4033 N N . GLU A 1 528 ? 10.426 -17.024 -50.512 1.00 86.50 528 GLU A N 1
ATOM 4034 C CA . GLU A 1 528 ? 8.998 -17.150 -50.839 1.00 86.50 528 GLU A CA 1
ATOM 4035 C C . GLU A 1 528 ? 8.120 -16.083 -50.171 1.00 86.50 528 GLU A C 1
ATOM 4037 O O . GLU A 1 528 ? 7.210 -15.577 -50.807 1.00 86.50 528 GLU A O 1
ATOM 4042 N N . HIS A 1 529 ? 8.474 -15.616 -48.970 1.00 87.69 529 HIS A N 1
ATOM 4043 C CA . HIS A 1 529 ? 7.723 -14.580 -48.245 1.00 87.69 529 HIS A CA 1
ATOM 4044 C C . HIS A 1 529 ? 8.179 -13.141 -48.568 1.00 87.69 529 HIS A C 1
ATOM 4046 O O . HIS A 1 529 ? 7.640 -12.159 -48.047 1.00 87.69 529 HIS A O 1
ATOM 4052 N N . ARG A 1 530 ? 9.211 -12.965 -49.408 1.00 85.81 530 ARG A N 1
ATOM 4053 C CA . ARG A 1 530 ? 9.760 -11.636 -49.730 1.00 85.81 530 ARG A CA 1
ATOM 4054 C C . ARG A 1 530 ? 8.827 -10.863 -50.656 1.00 85.81 530 ARG A C 1
ATOM 4056 O O . ARG A 1 530 ? 8.705 -11.192 -51.829 1.00 85.81 530 ARG A O 1
ATOM 4063 N N . GLY A 1 531 ? 8.298 -9.750 -50.155 1.00 83.81 531 GLY A N 1
ATOM 4064 C CA . GLY A 1 531 ? 7.391 -8.869 -50.896 1.00 83.81 531 GLY A CA 1
ATOM 4065 C C . GLY A 1 531 ? 5.922 -9.041 -50.518 1.00 83.81 531 GLY A C 1
ATOM 4066 O O . GLY A 1 531 ? 5.143 -8.167 -50.873 1.00 83.81 531 GLY A O 1
ATOM 4067 N N . GLU A 1 532 ? 5.597 -10.096 -49.769 1.00 89.62 532 GLU A N 1
ATOM 4068 C CA . GLU A 1 532 ? 4.263 -10.383 -49.213 1.00 89.62 532 GLU A CA 1
ATOM 4069 C C . GLU A 1 532 ? 4.253 -10.290 -47.679 1.00 89.62 532 GLU A C 1
ATOM 4071 O O . GLU A 1 532 ? 3.200 -10.153 -47.067 1.00 89.62 532 GLU A O 1
ATOM 4076 N N . VAL A 1 533 ? 5.434 -10.313 -47.043 1.00 89.94 533 VAL A N 1
ATOM 4077 C CA . VAL A 1 533 ? 5.586 -9.917 -45.641 1.00 89.94 533 VAL A CA 1
ATOM 4078 C C . VAL A 1 533 ? 6.026 -8.460 -45.546 1.00 89.94 533 VAL A C 1
ATOM 4080 O O . VAL A 1 533 ? 7.065 -8.055 -46.087 1.00 89.94 533 VAL A O 1
ATOM 4083 N N . HIS A 1 534 ? 5.243 -7.669 -44.824 1.00 91.00 534 HIS A N 1
ATOM 4084 C CA . HIS A 1 534 ? 5.484 -6.257 -44.571 1.00 91.00 534 HIS A CA 1
ATOM 4085 C C . HIS A 1 534 ? 5.759 -6.030 -43.091 1.00 91.00 534 HIS A C 1
ATOM 4087 O O . HIS A 1 534 ? 5.012 -6.496 -42.242 1.00 91.00 534 HIS A O 1
ATOM 4093 N N . VAL A 1 535 ? 6.837 -5.306 -42.785 1.00 92.00 535 VAL A N 1
ATOM 4094 C CA . VAL A 1 535 ? 7.234 -5.017 -41.403 1.00 92.00 535 VAL A CA 1
ATOM 4095 C C . VAL A 1 535 ? 7.158 -3.521 -41.166 1.00 92.00 535 VAL A C 1
ATOM 4097 O O . VAL A 1 535 ? 7.758 -2.739 -41.913 1.00 92.00 535 VAL A O 1
ATOM 4100 N N . ARG A 1 536 ? 6.425 -3.110 -40.136 1.00 88.75 536 ARG A N 1
ATOM 4101 C CA . ARG A 1 536 ? 6.295 -1.711 -39.725 1.00 88.75 536 ARG A CA 1
ATOM 4102 C C . ARG A 1 536 ? 6.482 -1.579 -38.226 1.00 88.75 536 ARG A C 1
ATOM 4104 O O . ARG A 1 536 ? 6.263 -2.529 -37.496 1.00 88.75 536 ARG A O 1
ATOM 4111 N N . GLY A 1 537 ? 6.899 -0.411 -37.771 1.00 80.25 537 GLY A N 1
ATOM 4112 C CA . GLY A 1 537 ? 7.010 -0.134 -36.345 1.00 80.25 537 GLY A CA 1
ATOM 4113 C C . GLY A 1 537 ? 7.229 1.343 -36.074 1.00 80.25 537 GLY A C 1
ATOM 4114 O O . GLY A 1 537 ? 7.734 2.075 -36.929 1.00 80.25 537 GLY A O 1
ATOM 4115 N N . ALA A 1 538 ? 6.824 1.755 -34.883 1.00 73.69 538 ALA A N 1
ATOM 4116 C CA . ALA A 1 538 ? 7.035 3.062 -34.274 1.00 73.69 538 ALA A CA 1
ATOM 4117 C C . ALA A 1 538 ? 7.425 2.831 -32.805 1.00 73.69 538 ALA A C 1
ATOM 4119 O O . ALA A 1 538 ? 7.390 1.694 -32.335 1.00 73.69 538 ALA A O 1
ATOM 4120 N N . GLY A 1 539 ? 7.781 3.884 -32.071 1.00 65.44 539 GLY A N 1
ATOM 4121 C CA . GLY A 1 539 ? 8.125 3.768 -30.652 1.00 65.44 539 GLY A CA 1
ATOM 4122 C C . GLY A 1 539 ? 9.331 2.867 -30.360 1.00 65.44 539 GLY A C 1
ATOM 4123 O O . GLY A 1 539 ? 9.417 2.312 -29.271 1.00 65.44 539 GLY A O 1
ATOM 4124 N N . VAL A 1 540 ? 10.268 2.710 -31.306 1.00 76.44 540 VAL A N 1
ATOM 4125 C CA . VAL A 1 540 ? 11.563 2.072 -31.019 1.00 76.44 540 VAL A CA 1
ATOM 4126 C C . VAL A 1 540 ? 12.444 3.136 -30.378 1.00 76.44 540 VAL A C 1
ATOM 4128 O O . VAL A 1 540 ? 13.094 3.897 -31.089 1.00 76.44 540 VAL A O 1
ATOM 4131 N N . THR A 1 541 ? 12.414 3.266 -29.055 1.00 74.69 541 THR A N 1
ATOM 4132 C CA . THR A 1 541 ? 13.049 4.382 -28.335 1.00 74.69 541 THR A CA 1
ATOM 4133 C C . THR A 1 541 ? 14.072 3.896 -27.316 1.00 74.69 541 THR A C 1
ATOM 4135 O O . THR A 1 541 ? 14.317 2.699 -27.156 1.00 74.69 541 THR A O 1
ATOM 4138 N N . LYS A 1 542 ? 14.723 4.855 -26.655 1.00 64.38 542 LYS A N 1
ATOM 4139 C CA . LYS A 1 542 ? 15.584 4.618 -25.496 1.00 64.38 542 LYS A CA 1
ATOM 4140 C C . LYS A 1 542 ? 14.810 4.738 -24.175 1.00 64.38 542 LYS A C 1
ATOM 4142 O O . LYS A 1 542 ? 15.422 4.674 -23.124 1.00 64.38 542 LYS A O 1
ATOM 4147 N N . ASP A 1 543 ? 13.488 4.867 -24.194 1.00 53.78 543 ASP A N 1
ATOM 4148 C CA . ASP A 1 543 ? 12.677 4.874 -22.971 1.00 53.78 543 ASP A CA 1
ATOM 4149 C C . ASP A 1 543 ? 12.257 3.437 -22.663 1.00 53.78 543 ASP A C 1
ATOM 4151 O O . ASP A 1 543 ? 11.132 3.001 -22.900 1.00 53.78 543 ASP A O 1
ATOM 4155 N N . LYS A 1 544 ? 13.245 2.659 -22.222 1.00 51.81 544 LYS A N 1
ATOM 4156 C CA . LYS A 1 544 ? 13.129 1.230 -21.941 1.00 51.81 544 LYS A CA 1
ATOM 4157 C C . LYS A 1 544 ? 12.284 0.974 -20.687 1.00 51.81 544 LYS A C 1
ATOM 4159 O O . LYS A 1 544 ? 12.810 0.939 -19.575 1.00 51.81 544 LYS A O 1
ATOM 4164 N N . GLN A 1 545 ? 10.977 0.800 -20.870 1.00 53.12 545 GLN A N 1
ATOM 4165 C CA . GLN A 1 545 ? 10.099 0.143 -19.898 1.00 53.12 545 GLN A CA 1
ATOM 4166 C C . GLN A 1 545 ? 9.379 -1.038 -20.561 1.00 53.12 545 GLN A C 1
ATOM 4168 O O . GLN A 1 545 ? 8.202 -0.979 -20.897 1.00 53.12 545 GLN A O 1
ATOM 4173 N N . ASN A 1 546 ? 10.108 -2.128 -20.787 1.00 61.44 546 ASN A N 1
ATOM 4174 C CA . ASN A 1 546 ? 9.592 -3.371 -21.354 1.00 61.44 546 ASN A CA 1
ATOM 4175 C C . ASN A 1 546 ? 8.897 -4.230 -20.284 1.00 61.44 546 ASN A C 1
ATOM 4177 O O . ASN A 1 546 ? 9.364 -5.320 -19.938 1.00 61.44 546 ASN A O 1
ATOM 4181 N N . PHE A 1 547 ? 7.798 -3.712 -19.735 1.00 74.00 547 PHE A N 1
ATOM 4182 C CA . PHE A 1 547 ? 6.882 -4.487 -18.905 1.00 74.00 547 PHE A CA 1
ATOM 4183 C C . PHE A 1 547 ? 5.877 -5.202 -19.802 1.00 74.00 547 PHE A C 1
ATOM 4185 O O . PHE A 1 547 ? 5.023 -4.574 -20.420 1.00 74.00 547 PHE A O 1
ATOM 4192 N N . GLN A 1 548 ? 5.999 -6.524 -19.885 1.00 82.69 548 GLN A N 1
ATOM 4193 C CA . GLN A 1 548 ? 5.144 -7.356 -20.731 1.00 82.69 548 GLN A CA 1
ATOM 4194 C C . GLN A 1 548 ? 4.097 -8.076 -19.889 1.00 82.69 548 GLN A C 1
ATOM 4196 O O . GLN A 1 548 ? 4.437 -8.696 -18.873 1.00 82.69 548 GLN A O 1
ATOM 4201 N N . GLY A 1 549 ? 2.847 -8.036 -20.344 1.00 88.75 549 GLY A N 1
ATOM 4202 C CA . GLY A 1 549 ? 1.727 -8.765 -19.770 1.00 88.75 549 GLY A CA 1
ATOM 4203 C C . GLY A 1 549 ? 1.917 -10.270 -19.789 1.00 88.75 549 GLY A C 1
ATOM 4204 O O . GLY A 1 549 ? 2.521 -10.848 -20.696 1.00 88.75 549 GLY A O 1
ATOM 4205 N N . LEU A 1 550 ? 1.366 -10.912 -18.766 1.00 92.81 550 LEU A N 1
ATOM 4206 C CA . LEU A 1 550 ? 1.237 -12.358 -18.667 1.00 92.81 550 LEU A CA 1
ATOM 4207 C C . LEU A 1 550 ? -0.242 -12.743 -18.813 1.00 92.81 550 LEU A C 1
ATOM 4209 O O . LEU A 1 550 ? -1.117 -12.049 -18.314 1.00 92.81 550 LEU A O 1
ATOM 4213 N N . ASP A 1 551 ? -0.530 -13.867 -19.455 1.00 95.56 551 ASP A N 1
ATOM 4214 C CA . ASP A 1 551 ? -1.877 -14.441 -19.641 1.00 95.56 551 ASP A CA 1
ATOM 4215 C C . ASP A 1 551 ? -2.261 -15.427 -18.511 1.00 95.56 551 ASP A C 1
ATOM 4217 O O . ASP A 1 551 ? -3.181 -16.244 -18.617 1.00 95.56 551 ASP A O 1
ATOM 4221 N N . ALA A 1 552 ? -1.505 -15.415 -17.412 1.00 95.94 552 ALA A N 1
ATOM 4222 C CA . ALA A 1 552 ? -1.678 -16.330 -16.295 1.00 95.94 552 ALA A CA 1
ATOM 4223 C C . ALA A 1 552 ? -2.985 -16.062 -15.544 1.00 95.94 552 ALA A C 1
ATOM 4225 O O . ALA A 1 552 ? -3.419 -14.925 -15.383 1.00 95.94 552 ALA A O 1
ATOM 4226 N N . SER A 1 553 ? -3.584 -17.131 -15.021 1.00 97.88 553 SER A N 1
ATOM 4227 C CA . SER A 1 553 ? -4.748 -17.041 -14.147 1.00 97.88 553 SER A CA 1
ATOM 4228 C C . SER A 1 553 ? -4.753 -18.196 -13.146 1.00 97.88 553 SER A C 1
ATOM 4230 O O . SER A 1 553 ? -4.469 -19.357 -13.481 1.00 97.88 553 SER A O 1
ATOM 4232 N N . TYR A 1 554 ? -5.022 -17.852 -11.888 1.00 98.31 554 TYR A N 1
ATOM 4233 C CA . TYR A 1 554 ? -5.009 -18.758 -10.751 1.00 98.31 554 TYR A CA 1
ATOM 4234 C C . TYR A 1 554 ? -6.100 -18.385 -9.747 1.00 98.31 554 TYR A C 1
ATOM 4236 O O . TYR A 1 554 ? -6.323 -17.218 -9.455 1.00 98.31 554 TYR A O 1
ATOM 4244 N N . GLU A 1 555 ? -6.721 -19.389 -9.138 1.00 98.12 555 GLU A N 1
ATOM 4245 C CA . GLU A 1 555 ? -7.456 -19.228 -7.886 1.00 98.12 555 GLU A CA 1
ATOM 4246 C C . GLU A 1 555 ? -6.521 -19.569 -6.724 1.00 98.12 555 GLU A C 1
ATOM 4248 O O . GLU A 1 555 ? -6.047 -20.705 -6.618 1.00 98.12 555 GLU A O 1
ATOM 4253 N N . PHE A 1 556 ? -6.266 -18.626 -5.823 1.00 98.50 556 PHE A N 1
ATOM 4254 C CA . PHE A 1 556 ? -5.683 -18.949 -4.529 1.00 98.50 556 PHE A CA 1
ATOM 4255 C C . PHE A 1 556 ? -6.759 -19.583 -3.645 1.00 98.50 556 PHE A C 1
ATOM 4257 O O . PHE A 1 556 ? -7.714 -18.927 -3.223 1.00 98.50 556 PHE A O 1
ATOM 4264 N N . ASP A 1 557 ? -6.613 -20.879 -3.376 1.00 97.75 557 ASP A N 1
ATOM 4265 C CA . ASP A 1 557 ? -7.525 -21.604 -2.504 1.00 97.75 557 ASP A CA 1
ATOM 4266 C C . ASP A 1 557 ? -7.156 -21.373 -1.038 1.00 97.75 557 ASP A C 1
ATOM 4268 O O . ASP A 1 557 ? -6.117 -21.840 -0.562 1.00 97.75 557 ASP A O 1
ATOM 4272 N N . VAL A 1 558 ? -8.033 -20.669 -0.322 1.00 96.88 558 VAL A N 1
ATOM 4273 C CA . VAL A 1 558 ? -7.796 -20.243 1.066 1.00 96.88 558 VAL A CA 1
ATOM 4274 C C . VAL A 1 558 ? -7.697 -21.430 2.022 1.00 96.88 558 VAL A C 1
ATOM 4276 O O . VAL A 1 558 ? -6.870 -21.424 2.931 1.00 96.88 558 VAL A O 1
ATOM 4279 N N . ALA A 1 559 ? -8.498 -22.474 1.806 1.00 95.50 559 ALA A N 1
ATOM 4280 C CA . ALA A 1 559 ? -8.547 -23.635 2.692 1.00 95.50 559 ALA A CA 1
ATOM 4281 C C . ALA A 1 559 ? -7.255 -24.467 2.648 1.00 95.50 559 ALA A C 1
ATOM 4283 O O . ALA A 1 559 ? -6.844 -25.051 3.651 1.00 95.50 559 ALA A O 1
ATOM 4284 N N . THR A 1 560 ? -6.623 -24.546 1.478 1.00 96.38 560 THR A N 1
ATOM 4285 C CA . THR A 1 560 ? -5.385 -25.308 1.261 1.00 96.38 560 THR A CA 1
ATOM 4286 C C . THR A 1 560 ? -4.130 -24.438 1.255 1.00 96.38 560 THR A C 1
ATOM 4288 O O . THR A 1 560 ? -3.030 -24.983 1.351 1.00 96.38 560 THR A O 1
ATOM 4291 N N . GLU A 1 561 ? -4.285 -23.112 1.182 1.00 97.44 561 GLU A N 1
ATOM 4292 C CA . GLU A 1 561 ? -3.213 -22.124 1.023 1.00 97.44 561 GLU A CA 1
ATOM 4293 C C . GLU A 1 561 ? -2.322 -22.452 -0.191 1.00 97.44 561 GLU A C 1
ATOM 4295 O O . GLU A 1 561 ? -1.097 -22.568 -0.073 1.00 97.44 561 GLU A O 1
ATOM 4300 N N . THR A 1 562 ? -2.949 -22.684 -1.353 1.00 97.00 562 THR A N 1
ATOM 4301 C CA . THR A 1 562 ? -2.256 -23.032 -2.608 1.00 97.00 562 THR A CA 1
ATOM 4302 C C . THR A 1 562 ? -2.884 -22.377 -3.834 1.00 97.00 562 THR A C 1
ATOM 4304 O O . THR A 1 562 ? -4.097 -22.188 -3.899 1.00 97.00 562 THR A O 1
ATOM 4307 N N . TYR A 1 563 ? -2.059 -22.097 -4.845 1.00 97.75 563 TYR A N 1
ATOM 4308 C CA . TYR A 1 563 ? -2.519 -21.650 -6.159 1.00 97.75 563 TYR A CA 1
ATOM 4309 C C . TYR A 1 563 ? -3.066 -22.818 -6.985 1.00 97.75 563 TYR A C 1
ATOM 4311 O O . TYR A 1 563 ? -2.393 -23.835 -7.183 1.00 97.75 563 TYR A O 1
ATOM 4319 N N . ARG A 1 564 ? -4.275 -22.656 -7.519 1.00 96.62 564 ARG A N 1
ATOM 4320 C CA . ARG A 1 564 ? -4.914 -23.583 -8.454 1.00 96.62 564 ARG A CA 1
ATOM 4321 C C . ARG A 1 564 ? -5.022 -22.931 -9.818 1.00 96.62 564 ARG A C 1
ATOM 4323 O O . ARG A 1 564 ? -5.635 -21.884 -9.959 1.00 96.62 564 ARG A O 1
ATOM 4330 N N . ARG A 1 565 ? -4.431 -23.569 -10.823 1.00 96.19 565 ARG A N 1
ATOM 4331 C CA . ARG A 1 565 ? -4.464 -23.088 -12.207 1.00 96.19 565 ARG A CA 1
ATOM 4332 C C . ARG A 1 565 ? -5.888 -23.123 -12.768 1.00 96.19 565 ARG A C 1
ATOM 4334 O O . ARG A 1 565 ? -6.586 -24.123 -12.584 1.00 96.19 565 ARG A O 1
ATOM 4341 N N . THR A 1 566 ? -6.263 -22.076 -13.488 1.00 97.25 566 THR A N 1
ATOM 4342 C CA . THR A 1 566 ? -7.535 -21.927 -14.213 1.00 97.25 566 THR A CA 1
ATOM 4343 C C . THR A 1 566 ? -7.277 -21.857 -15.729 1.00 97.25 566 THR A C 1
ATOM 4345 O O . THR A 1 566 ? -6.160 -22.136 -16.187 1.00 97.25 566 THR A O 1
ATOM 4348 N N . GLY A 1 567 ? -8.305 -21.575 -16.539 1.00 96.12 567 GLY A N 1
ATOM 4349 C CA . GLY A 1 567 ? -8.106 -21.157 -17.931 1.00 96.12 567 GLY A CA 1
ATOM 4350 C C . GLY A 1 567 ? -7.262 -19.881 -17.991 1.00 96.12 567 GLY A C 1
ATOM 4351 O O . GLY A 1 567 ? -7.351 -19.059 -17.086 1.00 96.12 567 GLY A O 1
ATOM 4352 N N . ARG A 1 568 ? -6.425 -19.741 -19.022 1.00 96.50 568 ARG A N 1
ATOM 4353 C CA . ARG A 1 568 ? -5.642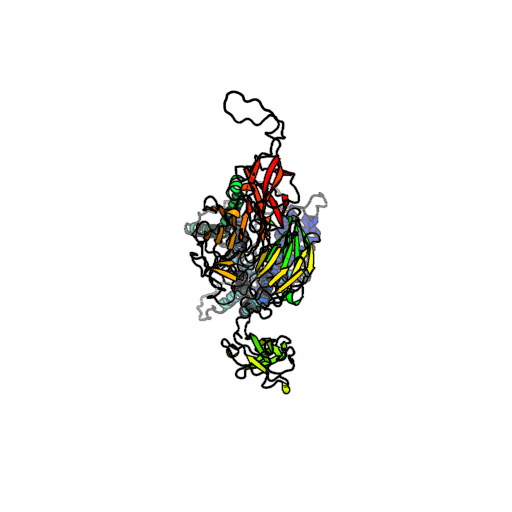 -18.517 -19.245 1.00 96.50 568 ARG A CA 1
ATOM 4354 C C . ARG A 1 568 ? -6.534 -17.397 -19.769 1.00 96.50 568 ARG A C 1
ATOM 4356 O O . ARG A 1 568 ? -7.616 -17.697 -20.269 1.00 96.50 568 ARG A O 1
ATOM 4363 N N . LEU A 1 569 ? -6.075 -16.163 -19.600 1.00 96.75 569 LEU A N 1
ATOM 4364 C CA . LEU A 1 569 ? -6.633 -15.030 -20.331 1.00 96.75 569 LEU A CA 1
ATOM 4365 C C . LEU A 1 569 ? -6.354 -15.230 -21.829 1.00 96.75 569 LEU A C 1
ATOM 4367 O O . LEU A 1 569 ? -5.321 -15.801 -22.187 1.00 96.75 569 LEU A O 1
ATOM 4371 N N . ASP A 1 570 ? -7.277 -14.788 -22.667 1.00 92.31 570 ASP A N 1
ATOM 4372 C CA . ASP A 1 570 ? -7.100 -14.674 -24.110 1.00 92.31 570 ASP A CA 1
ATOM 4373 C C . ASP A 1 570 ? -6.158 -13.492 -24.425 1.00 92.31 570 ASP A C 1
ATOM 4375 O O . ASP A 1 570 ? -5.273 -13.637 -25.269 1.00 92.31 570 ASP A O 1
ATOM 4379 N N . GLU A 1 571 ? -6.238 -12.395 -23.654 1.00 92.31 571 GLU A N 1
ATOM 4380 C CA . GLU A 1 571 ? -5.302 -11.264 -23.714 1.00 92.31 571 GLU A CA 1
ATOM 4381 C C . GLU A 1 571 ? -4.313 -11.282 -22.539 1.00 92.31 571 GLU A C 1
ATOM 4383 O O . GLU A 1 571 ? -4.691 -11.361 -21.364 1.00 92.31 571 GLU A O 1
ATOM 4388 N N . ALA A 1 572 ? -3.015 -11.158 -22.818 1.00 94.81 572 ALA A N 1
ATOM 4389 C CA . ALA A 1 572 ? -2.027 -10.999 -21.758 1.00 94.81 572 ALA A CA 1
ATOM 4390 C C . ALA A 1 572 ? -2.202 -9.639 -21.063 1.00 94.81 572 ALA A C 1
ATOM 4392 O O . ALA A 1 572 ? -2.497 -8.636 -21.706 1.00 94.81 572 ALA A O 1
ATOM 4393 N N . ARG A 1 573 ? -2.043 -9.587 -19.733 1.00 97.25 573 ARG A N 1
ATOM 4394 C CA . ARG A 1 573 ? -2.320 -8.362 -18.967 1.00 97.25 573 ARG A CA 1
ATOM 4395 C C . ARG A 1 573 ? -1.284 -8.107 -17.880 1.00 97.25 573 ARG A C 1
ATOM 4397 O O . ARG A 1 573 ? -1.153 -8.881 -16.933 1.00 97.25 573 ARG A O 1
ATOM 4404 N N . TRP A 1 574 ? -0.598 -6.975 -17.970 1.00 94.94 574 TRP A N 1
ATOM 4405 C CA . TRP A 1 574 ? 0.134 -6.352 -16.865 1.00 94.94 574 TRP A CA 1
ATOM 4406 C C . TRP A 1 574 ? -0.675 -5.167 -16.335 1.00 94.94 574 TRP A C 1
ATOM 4408 O O . TRP A 1 574 ? -1.092 -4.331 -17.128 1.00 94.94 574 TRP A O 1
ATOM 4418 N N . TYR A 1 575 ? -0.922 -5.093 -15.027 1.00 96.56 575 TYR A N 1
ATOM 4419 C CA . TYR A 1 575 ? -1.819 -4.106 -14.402 1.00 96.56 575 TYR A CA 1
ATOM 4420 C C . TYR A 1 575 ? -3.298 -4.119 -14.843 1.00 96.56 575 TYR A C 1
ATOM 4422 O O . TYR A 1 575 ? -3.879 -3.047 -15.061 1.00 96.56 575 TYR A O 1
ATOM 4430 N N . PRO A 1 576 ? -3.960 -5.288 -14.957 1.00 98.25 576 PRO A N 1
ATOM 4431 C CA . PRO A 1 576 ? -5.404 -5.308 -15.144 1.00 98.25 576 PRO A CA 1
ATOM 4432 C C . PRO A 1 576 ? -6.142 -5.020 -13.834 1.00 98.25 576 PRO A C 1
ATOM 4434 O O . PRO A 1 576 ? -5.766 -5.526 -12.778 1.00 98.25 576 PRO A O 1
ATOM 4437 N N . THR A 1 577 ? -7.274 -4.324 -13.905 1.00 98.69 577 THR A N 1
ATOM 4438 C CA . THR A 1 577 ? -8.251 -4.359 -12.807 1.00 98.69 577 THR A CA 1
ATOM 4439 C C . THR A 1 577 ? -9.143 -5.582 -12.977 1.00 98.69 577 THR A C 1
ATOM 4441 O O . THR A 1 577 ? -9.693 -5.807 -14.055 1.00 98.69 577 THR A O 1
ATOM 4444 N N . LEU A 1 578 ? -9.320 -6.355 -11.901 1.00 98.62 578 LEU A N 1
ATOM 4445 C CA . LEU A 1 578 ? -10.366 -7.371 -11.816 1.00 98.62 578 LEU A CA 1
ATOM 4446 C C . LEU A 1 578 ? -11.528 -6.837 -10.978 1.00 98.62 578 LEU A C 1
ATOM 4448 O O . LEU A 1 578 ? -11.323 -6.330 -9.874 1.00 98.62 578 LEU A O 1
ATOM 4452 N N . ILE A 1 579 ? -12.750 -6.965 -11.493 1.00 97.12 579 ILE A N 1
ATOM 4453 C CA . ILE A 1 579 ? -13.957 -6.557 -10.768 1.00 97.12 579 ILE A CA 1
ATOM 4454 C C . ILE A 1 579 ? -15.036 -7.638 -10.795 1.00 97.12 579 ILE A C 1
ATOM 4456 O O . ILE A 1 579 ? -15.396 -8.164 -11.849 1.00 97.12 579 ILE A O 1
ATOM 4460 N N . GLY A 1 580 ? -15.553 -7.980 -9.612 1.00 95.81 580 GLY A N 1
ATOM 4461 C CA . GLY A 1 580 ? -16.634 -8.949 -9.451 1.00 95.81 580 GLY A CA 1
ATOM 4462 C C . GLY A 1 580 ? -17.991 -8.392 -9.889 1.00 95.81 580 GLY A C 1
ATOM 4463 O O . GLY A 1 580 ? -18.422 -7.338 -9.424 1.00 95.81 580 GLY A O 1
ATOM 4464 N N . LEU A 1 581 ? -18.695 -9.136 -10.737 1.00 93.12 581 LEU A N 1
ATOM 4465 C CA . LEU A 1 581 ? -20.017 -8.832 -11.289 1.00 93.12 581 LEU A CA 1
ATOM 4466 C C . LEU A 1 581 ? -21.102 -9.765 -10.723 1.00 93.12 581 LEU A C 1
ATOM 4468 O O . LEU A 1 581 ? -20.835 -10.646 -9.901 1.00 93.12 581 LEU A O 1
ATOM 4472 N N . ASP A 1 582 ? -22.339 -9.567 -11.184 1.00 85.19 582 ASP A N 1
ATOM 4473 C CA . ASP A 1 582 ? -23.494 -10.396 -10.831 1.00 85.19 582 ASP A CA 1
ATOM 4474 C C . ASP A 1 582 ? -23.232 -11.894 -11.045 1.00 85.19 582 ASP A C 1
ATOM 4476 O O . ASP A 1 582 ? -22.746 -12.338 -12.102 1.00 85.19 582 ASP A O 1
ATOM 4480 N N . GLY A 1 583 ? -23.608 -12.678 -10.033 1.00 82.88 583 GLY A N 1
ATOM 4481 C CA . GLY A 1 583 ? -23.449 -14.132 -10.025 1.00 82.88 583 GLY A CA 1
ATOM 4482 C C . GLY A 1 583 ? -22.011 -14.600 -9.782 1.00 82.88 583 GLY A C 1
ATOM 4483 O O . GLY A 1 583 ? -21.712 -15.774 -9.992 1.00 82.88 583 GLY A O 1
ATOM 4484 N N . GLY A 1 584 ? -21.115 -13.702 -9.357 1.00 89.62 584 GLY A N 1
ATOM 4485 C CA . GLY A 1 584 ? -19.735 -14.032 -8.991 1.00 89.62 584 GLY A CA 1
ATOM 4486 C C . GLY A 1 584 ? -18.759 -14.167 -10.158 1.00 89.62 584 GLY A C 1
ATOM 4487 O O . GLY A 1 584 ? -17.638 -14.631 -9.957 1.00 89.62 584 GLY A O 1
ATOM 4488 N N . ARG A 1 585 ? -19.175 -13.786 -11.369 1.00 95.56 585 ARG A N 1
ATOM 4489 C CA . ARG A 1 585 ? -18.278 -13.669 -12.528 1.00 95.56 585 ARG A CA 1
ATOM 4490 C C . ARG A 1 585 ? -17.329 -12.491 -12.325 1.00 95.56 585 ARG A C 1
ATOM 4492 O O . ARG A 1 585 ? -17.676 -11.554 -11.614 1.00 95.56 585 ARG A O 1
ATOM 4499 N N . VAL A 1 586 ? -16.157 -12.515 -12.948 1.00 98.12 586 VAL A N 1
ATOM 4500 C CA . VAL A 1 586 ? -15.150 -11.450 -12.788 1.00 98.12 586 VAL A CA 1
ATOM 4501 C C . VAL A 1 586 ? -14.757 -10.902 -14.149 1.00 98.12 586 VAL A C 1
ATOM 4503 O O . VAL A 1 586 ? -14.433 -11.675 -15.041 1.00 98.12 586 VAL A O 1
ATOM 4506 N N . LEU A 1 587 ? -14.789 -9.584 -14.313 1.00 98.19 587 LEU A N 1
ATOM 4507 C CA . LEU A 1 587 ? -14.354 -8.910 -15.533 1.00 98.19 587 LEU A CA 1
ATOM 4508 C C . LEU A 1 587 ? -12.895 -8.469 -15.387 1.00 98.19 587 LEU A C 1
ATOM 4510 O O . LEU A 1 587 ? -12.559 -7.810 -14.401 1.00 98.19 587 LEU A O 1
ATOM 4514 N N . ALA A 1 588 ? -12.052 -8.821 -16.357 1.00 98.50 588 ALA A N 1
ATOM 4515 C CA . ALA A 1 588 ? -10.709 -8.272 -16.505 1.00 98.50 588 ALA A CA 1
ATOM 4516 C C . ALA A 1 588 ? -10.757 -7.047 -17.416 1.00 98.50 588 ALA A C 1
ATOM 4518 O O . ALA A 1 588 ? -11.278 -7.121 -18.531 1.00 98.50 588 ALA A O 1
ATOM 4519 N N . VAL A 1 589 ? -10.226 -5.931 -16.920 1.00 98.31 589 VAL A N 1
ATOM 4520 C CA . VAL A 1 589 ? -10.262 -4.636 -17.600 1.00 98.31 589 VAL A CA 1
ATOM 4521 C C . VAL A 1 589 ? -8.858 -4.069 -17.722 1.00 98.31 589 VAL A C 1
ATOM 4523 O O . VAL A 1 589 ? -8.126 -4.004 -16.731 1.00 98.31 589 VAL A O 1
ATOM 4526 N N . SER A 1 590 ? -8.528 -3.585 -18.923 1.00 97.62 590 SER A N 1
ATOM 4527 C CA . SER A 1 590 ? -7.245 -2.943 -19.235 1.00 97.62 590 SER A CA 1
ATOM 4528 C C . SER A 1 590 ? -6.028 -3.865 -19.033 1.00 97.62 590 SER A C 1
ATOM 4530 O O . SER A 1 590 ? -6.151 -5.090 -18.955 1.00 97.62 590 SER A O 1
ATOM 4532 N N . GLY A 1 591 ? -4.848 -3.260 -18.989 1.00 96.06 591 GLY A N 1
ATOM 4533 C CA . GLY A 1 591 ? -3.549 -3.891 -18.847 1.00 96.06 591 GLY A CA 1
ATOM 4534 C C . GLY A 1 591 ? -2.676 -3.694 -20.084 1.00 96.06 591 GLY A C 1
ATOM 4535 O O . GLY A 1 591 ? -3.163 -3.312 -21.150 1.00 96.06 591 GLY A O 1
ATOM 4536 N N . LEU A 1 592 ? -1.376 -3.938 -19.930 1.00 90.44 592 LEU A N 1
ATOM 4537 C CA . LEU A 1 592 ? -0.472 -4.058 -21.069 1.00 90.44 592 LEU A CA 1
ATOM 4538 C C . LEU A 1 592 ? -0.454 -5.493 -21.588 1.00 90.44 592 LEU A C 1
ATOM 4540 O O . LEU A 1 592 ? -0.388 -6.427 -20.785 1.00 90.44 592 LEU A O 1
ATOM 4544 N N . ASP A 1 593 ? -0.461 -5.634 -22.907 1.00 89.25 593 ASP A N 1
ATOM 4545 C CA . ASP A 1 593 ? -0.342 -6.905 -23.615 1.00 89.25 593 ASP A CA 1
ATOM 4546 C C . ASP A 1 593 ? 1.056 -7.531 -23.458 1.00 89.25 593 ASP A C 1
ATOM 4548 O O . ASP A 1 593 ? 1.961 -6.988 -22.809 1.00 89.25 593 ASP A O 1
ATOM 4552 N N . GLU A 1 594 ? 1.275 -8.697 -24.061 1.00 84.25 594 GLU A N 1
ATOM 4553 C CA . GLU A 1 594 ? 2.549 -9.419 -24.017 1.00 84.25 594 GLU A CA 1
ATOM 4554 C C . GLU A 1 594 ? 3.716 -8.673 -24.685 1.00 84.25 594 GLU A C 1
ATOM 4556 O O . GLU A 1 594 ? 4.866 -9.103 -24.571 1.00 84.25 594 GLU A O 1
ATOM 4561 N N . TYR A 1 595 ? 3.439 -7.552 -25.350 1.00 77.50 595 TYR A N 1
ATOM 4562 C CA . TYR A 1 595 ? 4.410 -6.680 -25.997 1.00 77.50 595 TYR A CA 1
ATOM 4563 C C . TYR A 1 595 ? 4.595 -5.346 -25.257 1.00 77.50 595 TYR A C 1
ATOM 4565 O O . TYR A 1 595 ? 5.393 -4.516 -25.695 1.00 77.50 595 TYR A O 1
ATOM 4573 N N . GLY A 1 596 ? 3.892 -5.140 -24.137 1.00 75.88 596 GLY A N 1
ATOM 4574 C CA . GLY A 1 596 ? 3.945 -3.914 -23.340 1.00 75.88 596 GLY A CA 1
ATOM 4575 C C . GLY A 1 596 ? 3.096 -2.770 -23.899 1.00 75.88 596 GLY A C 1
ATOM 4576 O O . GLY A 1 596 ? 3.289 -1.613 -23.523 1.00 75.88 596 GLY A O 1
ATOM 4577 N N . ARG A 1 597 ? 2.158 -3.055 -24.805 1.00 82.88 597 ARG A N 1
ATOM 4578 C CA . ARG A 1 597 ? 1.228 -2.060 -25.351 1.00 82.88 597 ARG A CA 1
ATOM 4579 C C . ARG A 1 597 ? -0.047 -2.050 -24.531 1.00 82.88 597 ARG A C 1
ATOM 4581 O O . ARG A 1 597 ? -0.549 -3.098 -24.147 1.00 82.88 597 ARG A O 1
ATOM 4588 N N . ILE A 1 598 ? -0.599 -0.865 -24.296 1.00 87.38 598 ILE A N 1
ATOM 4589 C CA . ILE A 1 598 ? -1.898 -0.743 -23.633 1.00 87.38 598 ILE A CA 1
ATOM 4590 C C . ILE A 1 598 ? -2.985 -1.404 -24.487 1.00 87.38 598 ILE A C 1
ATOM 4592 O O . ILE A 1 598 ? -3.084 -1.129 -25.687 1.00 87.38 598 ILE A O 1
ATOM 4596 N N . LEU A 1 599 ? -3.802 -2.258 -23.871 1.00 91.38 599 LEU A N 1
ATOM 4597 C CA . LEU A 1 599 ? -4.941 -2.861 -24.552 1.00 91.38 599 LEU A CA 1
ATOM 4598 C C . LEU A 1 599 ? -5.931 -1.766 -24.994 1.00 91.38 599 LEU A C 1
ATOM 4600 O O . LEU A 1 599 ? -6.247 -0.859 -24.216 1.00 91.38 599 LEU A O 1
ATOM 4604 N N . PRO A 1 600 ? -6.453 -1.817 -26.233 1.00 89.31 600 PRO A N 1
ATOM 4605 C CA . PRO A 1 600 ? -7.274 -0.743 -26.790 1.00 89.31 600 PRO A CA 1
ATOM 4606 C C . PRO A 1 600 ? -8.712 -0.736 -26.246 1.00 89.31 600 PRO A C 1
ATOM 4608 O O . PRO A 1 600 ? -9.478 0.178 -26.556 1.00 89.31 600 PRO A O 1
ATOM 4611 N N . GLY A 1 601 ? -9.074 -1.724 -25.425 1.00 92.94 601 GLY A N 1
ATOM 4612 C CA . GLY A 1 601 ? -10.373 -1.827 -24.767 1.00 92.94 601 GLY A CA 1
ATOM 4613 C C . GLY A 1 601 ? -10.932 -3.242 -24.669 1.00 92.94 601 GLY A C 1
ATOM 4614 O O . GLY A 1 601 ? -12.076 -3.390 -24.239 1.00 92.94 601 GLY A O 1
ATOM 4615 N N . ASP A 1 602 ? -10.165 -4.254 -25.072 1.00 95.25 602 ASP A N 1
ATOM 4616 C CA . ASP A 1 602 ? -10.559 -5.658 -25.000 1.00 95.25 602 ASP A CA 1
ATOM 4617 C C . ASP A 1 602 ? -10.688 -6.117 -23.544 1.00 95.25 602 ASP A C 1
ATOM 4619 O O . ASP A 1 602 ? -9.760 -6.018 -22.731 1.00 95.25 602 ASP A O 1
ATOM 4623 N N . ASN A 1 603 ? -11.877 -6.616 -23.216 1.00 96.88 603 ASN A N 1
ATOM 4624 C CA . ASN A 1 603 ? -12.256 -7.050 -21.879 1.00 96.88 603 ASN A CA 1
ATOM 4625 C C . ASN A 1 603 ? -12.724 -8.506 -21.930 1.00 96.88 603 ASN A C 1
ATOM 4627 O O . ASN A 1 603 ? -13.342 -8.943 -22.901 1.00 96.88 603 ASN A O 1
ATOM 4631 N N . GLU A 1 604 ? -12.470 -9.246 -20.857 1.00 97.38 604 GLU A N 1
ATOM 4632 C CA . GLU A 1 604 ? -12.739 -10.683 -20.785 1.00 97.38 604 GLU A CA 1
ATOM 4633 C C . GLU A 1 604 ? -13.443 -11.040 -19.483 1.00 97.38 604 GLU A C 1
ATOM 4635 O O . GLU A 1 604 ? -13.201 -10.431 -18.438 1.00 97.38 604 GLU A O 1
ATOM 4640 N N . LEU A 1 605 ? -14.307 -12.053 -19.529 1.00 97.62 605 LEU A N 1
ATOM 4641 C CA . LEU A 1 605 ? -15.106 -12.479 -18.387 1.00 97.62 605 LEU A CA 1
ATOM 4642 C C . LEU A 1 605 ? -14.679 -13.861 -17.893 1.00 97.62 605 LEU A C 1
ATOM 4644 O O . LEU A 1 605 ? -14.721 -14.837 -18.639 1.00 97.62 605 LEU A O 1
ATOM 4648 N N . TYR A 1 606 ? -14.351 -13.954 -16.611 1.00 98.44 606 TYR A N 1
ATOM 4649 C CA . TYR A 1 606 ? -14.123 -15.207 -15.908 1.00 98.44 606 TYR A CA 1
ATOM 4650 C C . TYR A 1 606 ? -15.426 -15.778 -15.355 1.00 98.44 606 TYR A C 1
ATOM 4652 O O . TYR A 1 606 ? -16.137 -15.114 -14.590 1.00 98.44 606 TYR A O 1
ATOM 4660 N N . ASP A 1 607 ? -15.701 -17.041 -15.676 1.00 97.06 607 ASP A N 1
ATOM 4661 C CA . ASP A 1 607 ? -16.770 -17.820 -15.054 1.00 97.06 607 ASP A CA 1
ATOM 4662 C C . ASP A 1 607 ? -16.184 -18.788 -14.003 1.00 97.06 607 ASP A C 1
ATOM 4664 O O . ASP A 1 607 ? -15.495 -19.750 -14.367 1.00 97.06 607 ASP A O 1
ATOM 4668 N N . PRO A 1 608 ? -16.462 -18.601 -12.696 1.00 95.69 608 PRO A N 1
ATOM 4669 C CA . PRO A 1 608 ? -15.951 -19.484 -11.646 1.00 95.69 608 PRO A CA 1
ATOM 4670 C C . PRO A 1 608 ? -16.531 -20.908 -11.690 1.00 95.69 608 PRO A C 1
ATOM 4672 O O . PRO A 1 608 ? -15.939 -21.829 -11.120 1.00 95.69 608 PRO A O 1
ATOM 4675 N N . ALA A 1 609 ? -17.674 -21.130 -12.350 1.00 94.88 609 ALA A N 1
ATOM 4676 C CA . ALA A 1 609 ? -18.280 -22.455 -12.464 1.00 94.88 609 ALA A CA 1
ATOM 4677 C C . ALA A 1 609 ? -17.501 -23.355 -13.435 1.00 94.88 609 ALA A C 1
ATOM 4679 O O . ALA A 1 609 ? -17.325 -24.550 -13.173 1.00 94.88 609 ALA A O 1
ATOM 4680 N N . THR A 1 610 ? -17.012 -22.789 -14.541 1.00 96.00 610 THR A N 1
ATOM 4681 C CA . THR A 1 610 ? -16.204 -23.498 -15.548 1.00 96.00 610 THR A CA 1
ATOM 4682 C C . THR A 1 610 ? -14.703 -23.292 -15.358 1.00 96.00 610 THR A C 1
ATOM 4684 O O . THR A 1 610 ? -13.919 -24.113 -15.836 1.00 96.00 610 THR A O 1
ATOM 4687 N N . ARG A 1 611 ? -14.309 -22.248 -14.618 1.00 96.88 611 ARG A N 1
ATOM 4688 C CA . ARG A 1 611 ? -12.933 -21.763 -14.438 1.00 96.88 611 ARG A CA 1
ATOM 4689 C C . ARG A 1 611 ? -12.254 -21.381 -15.749 1.00 96.88 611 ARG A C 1
ATOM 4691 O O . ARG A 1 611 ? -11.096 -21.735 -15.979 1.00 96.88 611 ARG A O 1
ATOM 4698 N N . THR A 1 612 ? -12.987 -20.699 -16.620 1.00 97.31 612 THR A N 1
ATOM 4699 C CA . THR A 1 612 ? -12.521 -20.282 -17.948 1.00 97.31 612 THR A CA 1
ATOM 4700 C C . THR A 1 612 ? -12.798 -18.807 -18.184 1.00 97.31 612 THR A C 1
ATOM 4702 O O . THR A 1 612 ? -13.775 -18.277 -17.653 1.00 97.31 612 THR A O 1
ATOM 4705 N N . TRP A 1 613 ? -11.963 -18.185 -19.012 1.00 98.25 613 TRP A N 1
ATOM 4706 C CA . TRP A 1 613 ? -12.181 -16.845 -19.546 1.00 98.25 613 TRP A CA 1
ATOM 4707 C C . TRP A 1 613 ? -12.968 -16.905 -20.855 1.00 98.25 613 TRP A C 1
ATOM 4709 O O . TRP A 1 613 ? -13.082 -17.962 -21.486 1.00 98.25 613 TRP A O 1
ATOM 4719 N N . THR A 1 614 ? -13.622 -15.803 -21.198 1.00 97.38 614 THR A N 1
ATOM 4720 C CA . THR A 1 614 ? -14.364 -15.634 -22.446 1.00 97.38 614 THR A CA 1
ATOM 4721 C C . THR A 1 614 ? -14.347 -14.165 -22.838 1.00 97.38 614 THR A C 1
ATOM 4723 O O . THR A 1 614 ? -14.880 -13.331 -22.094 1.00 97.38 614 THR A O 1
ATOM 4726 N N . ASP A 1 615 ? -13.808 -13.880 -24.019 1.00 95.88 615 ASP A N 1
ATOM 4727 C CA . ASP A 1 615 ? -13.839 -12.562 -24.654 1.00 95.88 615 ASP A CA 1
ATOM 4728 C C . ASP A 1 615 ? -15.220 -11.901 -24.613 1.00 95.88 615 ASP A C 1
ATOM 4730 O O . ASP A 1 615 ? -16.259 -12.533 -24.842 1.00 95.88 615 ASP A O 1
ATOM 4734 N N . GLN A 1 616 ? -15.227 -10.594 -24.353 1.00 95.88 616 GLN A N 1
ATOM 4735 C CA . GLN A 1 616 ? -16.418 -9.747 -24.370 1.00 95.88 616 GLN A CA 1
ATOM 4736 C C . GLN A 1 616 ? -16.273 -8.642 -25.429 1.00 95.88 616 GLN A C 1
ATOM 4738 O O . GLN A 1 616 ? -16.138 -7.469 -25.073 1.00 95.88 616 GLN A O 1
ATOM 4743 N N . PRO A 1 617 ? -16.344 -8.965 -26.736 1.00 93.19 617 PRO A N 1
ATOM 4744 C CA . PRO A 1 617 ? -16.163 -7.976 -27.805 1.00 93.19 617 PRO A CA 1
ATOM 4745 C C . PRO A 1 617 ? -17.221 -6.859 -27.778 1.00 93.19 617 PRO A C 1
ATOM 4747 O O . PRO A 1 617 ? -16.963 -5.740 -28.214 1.00 93.19 617 PRO A O 1
ATOM 4750 N N . ASP A 1 618 ? -18.406 -7.130 -27.222 1.00 94.38 618 ASP A N 1
ATOM 4751 C CA . ASP A 1 618 ? -19.464 -6.127 -27.050 1.00 94.38 618 ASP A CA 1
ATOM 4752 C C . ASP A 1 618 ? -19.168 -5.141 -25.900 1.00 94.38 618 ASP A C 1
ATOM 4754 O O . ASP A 1 618 ? -19.701 -4.028 -25.875 1.00 94.38 618 ASP A O 1
ATOM 4758 N N . LEU A 1 619 ? -18.281 -5.512 -24.970 1.00 94.81 619 LEU A N 1
ATOM 4759 C CA . LEU A 1 619 ? -17.815 -4.680 -23.858 1.00 94.81 619 LEU A CA 1
ATOM 4760 C C . LEU A 1 619 ? -16.493 -3.977 -24.175 1.00 94.81 619 LEU A C 1
ATOM 4762 O O . LEU A 1 619 ? -15.721 -3.693 -23.267 1.00 94.81 619 LEU A O 1
ATOM 4766 N N . PHE A 1 620 ? -16.235 -3.664 -25.444 1.00 95.62 620 PHE A N 1
ATOM 4767 C CA . PHE A 1 620 ? -15.035 -2.946 -25.861 1.00 95.62 620 PHE A CA 1
ATOM 4768 C C . PHE A 1 620 ? -14.997 -1.525 -25.271 1.00 95.62 620 PHE A C 1
ATOM 4770 O O . PHE A 1 620 ? -15.819 -0.670 -25.629 1.00 95.62 620 PHE A O 1
ATOM 4777 N N . ARG A 1 621 ? -14.064 -1.265 -24.347 1.00 94.06 621 ARG A N 1
ATOM 4778 C CA . ARG A 1 621 ? -13.907 0.039 -23.685 1.00 94.06 621 ARG A CA 1
ATOM 4779 C C . ARG A 1 621 ? -12.489 0.255 -23.175 1.00 94.06 621 ARG A C 1
ATOM 4781 O O . ARG A 1 621 ? -12.014 -0.474 -22.312 1.00 94.06 621 ARG A O 1
ATOM 4788 N N . TYR A 1 622 ? -11.858 1.309 -23.680 1.00 95.25 622 TYR A N 1
ATOM 4789 C CA . TYR A 1 622 ? -10.511 1.713 -23.294 1.00 95.25 622 TYR A CA 1
ATOM 4790 C C . TYR A 1 622 ? -10.456 2.310 -21.878 1.00 95.25 622 TYR A C 1
ATOM 4792 O O . TYR A 1 622 ? -11.241 3.204 -21.551 1.00 95.25 622 TYR A O 1
ATOM 4800 N N . PHE A 1 623 ? -9.456 1.887 -21.103 1.00 97.00 623 PHE A N 1
ATOM 4801 C CA . PHE A 1 623 ? -9.034 2.494 -19.841 1.00 97.00 623 PHE A CA 1
ATOM 4802 C C . PHE A 1 623 ? -7.495 2.481 -19.745 1.00 97.00 623 PHE A C 1
ATOM 4804 O O . PHE A 1 623 ? -6.870 1.606 -20.342 1.00 97.00 623 PHE A O 1
ATOM 4811 N N . PRO A 1 624 ? -6.869 3.385 -18.969 1.00 95.44 624 PRO A N 1
ATOM 4812 C CA . PRO A 1 624 ? -5.480 3.231 -18.521 1.00 95.44 624 PRO A CA 1
ATOM 4813 C C . PRO A 1 624 ? -5.328 2.009 -17.598 1.00 95.44 624 PRO A C 1
ATOM 4815 O O . PRO A 1 624 ? -6.320 1.345 -17.292 1.00 95.44 624 PRO A O 1
ATOM 4818 N N . THR A 1 625 ? -4.113 1.680 -17.158 1.00 96.81 625 THR A N 1
ATOM 4819 C CA . THR A 1 625 ? -3.865 0.520 -16.282 1.00 96.81 625 THR A CA 1
ATOM 4820 C C . THR A 1 625 ? -4.423 0.710 -14.870 1.00 96.81 625 THR A C 1
ATOM 4822 O O . THR A 1 625 ? -4.550 1.842 -14.400 1.00 96.81 625 THR A O 1
ATOM 4825 N N . PHE A 1 626 ? -4.762 -0.401 -14.199 1.00 98.00 626 PHE A N 1
ATOM 4826 C CA . PHE A 1 626 ? -5.455 -0.438 -12.900 1.00 98.00 626 PHE A CA 1
ATOM 4827 C C . PHE A 1 626 ? -6.518 0.667 -12.731 1.00 98.00 626 PHE A C 1
ATOM 4829 O O . PHE A 1 626 ? -6.427 1.489 -11.816 1.00 98.00 626 PHE A O 1
ATOM 4836 N N . PRO A 1 627 ? -7.529 0.747 -13.616 1.00 98.31 627 PRO A N 1
ATOM 4837 C CA . PRO A 1 627 ? -8.600 1.712 -13.426 1.00 98.31 627 PRO A CA 1
ATOM 4838 C C . PRO A 1 627 ? -9.337 1.395 -12.118 1.00 98.31 627 PRO A C 1
ATOM 4840 O O . PRO A 1 627 ? -9.718 0.244 -11.882 1.00 98.31 627 PRO A O 1
ATOM 4843 N N . ALA A 1 628 ? -9.556 2.399 -11.269 1.00 98.38 628 ALA A N 1
ATOM 4844 C CA . ALA A 1 628 ? -10.306 2.231 -10.029 1.00 98.38 628 ALA A CA 1
ATOM 4845 C C . ALA A 1 628 ? -11.807 2.098 -10.336 1.00 98.38 628 ALA A C 1
ATOM 4847 O O . ALA A 1 628 ? -12.487 3.078 -10.664 1.00 98.38 628 ALA A O 1
ATOM 4848 N N . LEU A 1 629 ? -12.301 0.859 -10.275 1.00 98.38 629 LEU A N 1
ATOM 4849 C CA . LEU A 1 629 ? -13.662 0.482 -10.645 1.00 98.38 629 LEU A CA 1
ATOM 4850 C C . LEU A 1 629 ? -14.480 0.069 -9.417 1.00 98.38 629 LEU A C 1
ATOM 4852 O O . LEU A 1 629 ? -14.045 -0.750 -8.610 1.00 98.38 629 LEU A O 1
ATOM 4856 N N . PHE A 1 630 ? -15.704 0.584 -9.325 1.00 97.56 630 PHE A N 1
ATOM 4857 C CA . PHE A 1 630 ? -16.608 0.392 -8.194 1.00 97.56 630 PHE A CA 1
ATOM 4858 C C . PHE A 1 630 ? -17.964 -0.127 -8.676 1.00 97.56 630 PHE A C 1
ATOM 4860 O O . PHE A 1 630 ? -18.690 0.571 -9.382 1.00 97.56 630 PHE A O 1
ATOM 4867 N N . ARG A 1 631 ? -18.333 -1.357 -8.307 1.00 95.69 631 ARG A N 1
ATOM 4868 C CA . ARG A 1 631 ? -19.657 -1.916 -8.634 1.00 95.69 631 ARG A CA 1
ATOM 4869 C C . ARG A 1 631 ? -20.736 -1.220 -7.806 1.00 95.69 631 ARG A C 1
ATOM 4871 O O . ARG A 1 631 ? -20.644 -1.214 -6.580 1.00 95.69 631 ARG A O 1
ATOM 4878 N N . LEU A 1 632 ? -21.739 -0.664 -8.483 1.00 95.44 632 LEU A N 1
ATOM 4879 C CA . LEU A 1 632 ? -22.844 0.062 -7.860 1.00 95.44 632 LEU A CA 1
ATOM 4880 C C . LEU A 1 632 ? -23.919 -0.885 -7.310 1.00 95.44 632 LEU A C 1
ATOM 4882 O O . LEU A 1 632 ? -23.951 -2.075 -7.629 1.00 95.44 632 LEU A O 1
ATOM 4886 N N . ALA A 1 633 ? -24.822 -0.336 -6.495 1.00 94.12 633 ALA A N 1
ATOM 4887 C CA . ALA A 1 633 ? -25.865 -1.065 -5.771 1.00 94.12 633 ALA A CA 1
ATOM 4888 C C . ALA A 1 633 ? -26.748 -1.950 -6.667 1.00 94.12 633 ALA A C 1
ATOM 4890 O O . ALA A 1 633 ? -27.140 -3.042 -6.263 1.00 94.12 633 ALA A O 1
ATOM 4891 N N . ASP A 1 634 ? -27.030 -1.511 -7.895 1.00 91.44 634 ASP A N 1
ATOM 4892 C CA . ASP A 1 634 ? -27.853 -2.271 -8.843 1.00 91.44 634 ASP A CA 1
ATOM 4893 C C . ASP A 1 634 ? -27.156 -3.481 -9.478 1.00 91.44 634 ASP A C 1
ATOM 4895 O O . ASP A 1 634 ? -27.799 -4.236 -10.204 1.00 91.44 634 ASP A O 1
ATOM 4899 N N . GLY A 1 635 ? -25.852 -3.649 -9.247 1.00 90.00 635 GLY A N 1
ATOM 4900 C CA . GLY A 1 635 ? -25.043 -4.752 -9.754 1.00 90.00 635 GLY A CA 1
ATOM 4901 C C . GLY A 1 635 ? -24.661 -4.677 -11.240 1.00 90.00 635 GLY A C 1
ATOM 4902 O O . GLY A 1 635 ? -23.630 -5.237 -11.618 1.00 90.00 635 GLY A O 1
ATOM 4903 N N . ARG A 1 636 ? -25.422 -3.940 -12.063 1.00 91.62 636 ARG A N 1
ATOM 4904 C CA . ARG A 1 636 ? -25.233 -3.796 -13.521 1.00 91.62 636 ARG A CA 1
ATOM 4905 C C . ARG A 1 636 ? -24.282 -2.657 -13.889 1.00 91.62 636 ARG A C 1
ATOM 4907 O O . ARG A 1 636 ? -23.647 -2.711 -14.941 1.00 91.62 636 ARG A O 1
ATOM 4914 N N . ARG A 1 637 ? -24.206 -1.606 -13.073 1.00 95.38 637 ARG A N 1
ATOM 4915 C CA . ARG A 1 637 ? -23.368 -0.432 -13.340 1.00 95.38 637 ARG A CA 1
ATOM 4916 C C . ARG A 1 637 ? -22.075 -0.468 -12.530 1.00 95.38 637 ARG A C 1
ATOM 4918 O O . ARG A 1 637 ? -22.048 -0.863 -11.366 1.00 95.38 637 ARG A O 1
ATOM 4925 N N . VAL A 1 638 ? -21.001 -0.014 -13.162 1.00 97.31 638 VAL A N 1
ATOM 4926 C CA . VAL A 1 638 ? -19.666 0.137 -12.586 1.00 97.31 638 VAL A CA 1
ATOM 4927 C C . VAL A 1 638 ? -19.256 1.595 -12.716 1.00 97.31 638 VAL A C 1
ATOM 4929 O O . VAL A 1 638 ? -19.292 2.164 -13.802 1.00 97.31 638 VAL A O 1
ATOM 4932 N N . PHE A 1 639 ? -18.860 2.214 -11.617 1.00 98.50 639 PHE A N 1
ATOM 4933 C CA . PHE A 1 639 ? -18.313 3.558 -11.614 1.00 98.50 639 PHE A CA 1
ATOM 4934 C C . PHE A 1 639 ? -16.790 3.532 -11.747 1.00 98.50 639 PHE A C 1
ATOM 4936 O O . PHE A 1 639 ? -16.115 2.800 -11.028 1.00 98.50 639 PHE A O 1
ATOM 4943 N N . TYR A 1 640 ? -16.259 4.345 -12.654 1.00 98.75 640 TYR A N 1
ATOM 4944 C CA . TYR A 1 640 ? -14.839 4.641 -12.787 1.00 98.75 640 TYR A CA 1
ATOM 4945 C C . TYR A 1 640 ? -14.549 6.016 -12.187 1.00 98.75 640 TYR A C 1
ATOM 4947 O O . TYR A 1 640 ? -15.073 7.022 -12.676 1.00 98.75 640 TYR A O 1
ATOM 4955 N N . SER A 1 641 ? -13.692 6.069 -11.164 1.00 98.38 641 SER A N 1
ATOM 4956 C CA . SER A 1 641 ? -13.405 7.316 -10.437 1.00 98.38 641 SER A CA 1
ATOM 4957 C C . SER A 1 641 ? -12.446 8.269 -11.160 1.00 98.38 641 SER A C 1
ATOM 4959 O O . SER A 1 641 ? -12.251 9.400 -10.725 1.00 98.38 641 SER A O 1
ATOM 4961 N N . GLY A 1 642 ? -11.801 7.821 -12.239 1.00 97.06 642 GLY A N 1
ATOM 4962 C CA . GLY A 1 642 ? -10.673 8.525 -12.852 1.00 97.06 642 GLY A CA 1
ATOM 4963 C C . GLY A 1 642 ? -9.311 8.067 -12.328 1.00 97.06 642 GLY A C 1
ATOM 4964 O O . GLY A 1 642 ? -8.335 8.149 -13.073 1.00 97.06 642 GLY A O 1
ATOM 4965 N N . SER A 1 643 ? -9.223 7.533 -11.102 1.00 98.06 643 SER A N 1
ATOM 4966 C CA . SER A 1 643 ? -7.959 7.006 -10.566 1.00 98.06 643 SER A CA 1
ATOM 4967 C C . SER A 1 643 ? -7.454 5.819 -11.391 1.00 98.06 643 SER A C 1
ATOM 4969 O O . SER A 1 643 ? -8.237 4.979 -11.846 1.00 98.06 643 SER A O 1
ATOM 4971 N N . ASN A 1 644 ? -6.147 5.802 -11.652 1.00 97.62 644 ASN A N 1
ATOM 4972 C CA . ASN A 1 644 ? -5.464 4.791 -12.455 1.00 97.62 644 ASN A CA 1
ATOM 4973 C C . ASN A 1 644 ? -3.942 4.833 -12.215 1.00 97.62 644 ASN A C 1
ATOM 4975 O O . ASN A 1 644 ? -3.436 5.753 -11.571 1.00 97.62 644 ASN A O 1
ATOM 4979 N N . THR A 1 645 ? -3.196 3.874 -12.763 1.00 93.56 645 THR A N 1
ATOM 4980 C CA . THR A 1 645 ? -1.723 3.811 -12.640 1.00 93.56 645 THR A CA 1
ATOM 4981 C C . THR A 1 645 ? -0.967 4.268 -13.887 1.00 93.56 645 THR A C 1
ATOM 4983 O O . THR A 1 645 ? 0.248 4.102 -13.966 1.00 93.56 645 THR A O 1
ATOM 4986 N N . GLY A 1 646 ? -1.674 4.871 -14.841 1.00 88.19 646 GLY A N 1
ATOM 4987 C CA . GLY A 1 646 ? -1.111 5.467 -16.043 1.00 88.19 646 GLY A CA 1
ATOM 4988 C C . GLY A 1 646 ? -1.168 4.575 -17.275 1.00 88.19 646 GLY A C 1
ATOM 4989 O O . GLY A 1 646 ? -2.098 3.790 -17.450 1.00 88.19 646 GLY A O 1
ATOM 4990 N N . TYR A 1 647 ? -0.181 4.752 -18.153 1.00 83.81 647 TYR A N 1
ATOM 4991 C CA . TYR A 1 647 ? -0.115 4.174 -19.499 1.00 83.81 647 TYR A CA 1
ATOM 4992 C C . TYR A 1 647 ? -1.203 4.649 -20.474 1.00 83.81 647 TYR A C 1
ATOM 4994 O O . TYR A 1 647 ? -2.260 5.179 -20.122 1.00 83.81 647 TYR A O 1
ATOM 5002 N N . GLY A 1 648 ? -0.882 4.479 -21.758 1.00 78.50 648 GLY A N 1
ATOM 5003 C CA . GLY A 1 648 ? -1.702 4.918 -22.879 1.00 78.50 648 GLY A CA 1
ATOM 5004 C C . GLY A 1 648 ? -1.896 6.441 -22.971 1.00 78.50 648 GLY A C 1
ATOM 5005 O O . GLY A 1 648 ? -1.287 7.209 -22.224 1.00 78.50 648 GLY A O 1
ATOM 5006 N N . PRO A 1 649 ? -2.690 6.921 -23.943 1.00 76.38 649 PRO A N 1
ATOM 5007 C CA . PRO A 1 649 ? -2.838 8.351 -24.213 1.00 76.38 649 PRO A CA 1
ATOM 5008 C C . PRO A 1 649 ? -3.417 9.140 -23.026 1.00 76.38 649 PRO A C 1
ATOM 5010 O O . PRO A 1 649 ? -4.399 8.734 -22.404 1.00 76.38 649 PRO A O 1
ATOM 5013 N N . ALA A 1 650 ? -2.859 10.327 -22.772 1.00 73.81 650 ALA A N 1
ATOM 5014 C CA . ALA A 1 650 ? -3.355 11.264 -21.756 1.00 73.81 650 ALA A CA 1
ATOM 5015 C C . ALA A 1 650 ? -4.770 11.804 -22.062 1.00 73.81 650 ALA A C 1
ATOM 5017 O O . ALA A 1 650 ? -5.492 12.194 -21.156 1.00 73.81 650 ALA A O 1
ATOM 5018 N N . GLU A 1 651 ? -5.186 11.786 -23.333 1.00 77.38 651 GLU A N 1
ATOM 5019 C CA . GLU A 1 651 ? -6.456 12.370 -23.798 1.00 77.38 651 GLU A CA 1
ATOM 5020 C C . GLU A 1 651 ? -7.610 11.353 -23.910 1.00 77.38 651 GLU A C 1
ATOM 5022 O O . GLU A 1 651 ? -8.722 11.719 -24.291 1.00 77.38 651 GLU A O 1
ATOM 5027 N N . ALA A 1 652 ? -7.375 10.066 -23.623 1.00 85.31 652 ALA A N 1
ATOM 5028 C CA . ALA A 1 652 ? -8.410 9.032 -23.699 1.00 85.31 652 ALA A CA 1
ATOM 5029 C C . ALA A 1 652 ? -8.518 8.250 -22.386 1.00 85.31 652 ALA A C 1
ATOM 5031 O O . ALA A 1 652 ? -7.535 8.066 -21.676 1.00 85.31 652 ALA A O 1
ATOM 5032 N N . GLY A 1 653 ? -9.731 7.794 -22.055 1.00 89.56 653 GLY A N 1
ATOM 5033 C CA . GLY A 1 653 ? -9.986 6.945 -20.884 1.00 89.56 653 GLY A CA 1
ATOM 5034 C C . GLY A 1 653 ? -9.736 7.598 -19.518 1.00 89.56 653 GLY A C 1
ATOM 5035 O O . GLY A 1 653 ? -9.740 6.885 -18.526 1.00 89.56 653 GLY A O 1
ATOM 5036 N N . ARG A 1 654 ? -9.511 8.921 -19.446 1.00 93.25 654 ARG A N 1
ATOM 5037 C CA . ARG A 1 654 ? -9.224 9.645 -18.187 1.00 93.25 654 ARG A CA 1
ATOM 5038 C C . ARG A 1 654 ? -10.450 10.284 -17.527 1.00 93.25 654 ARG A C 1
ATOM 5040 O O . ARG A 1 654 ? -10.404 10.626 -16.351 1.00 93.25 654 ARG A O 1
ATOM 5047 N N . GLN A 1 655 ? -11.537 10.460 -18.277 1.00 96.25 655 GLN A N 1
ATOM 5048 C CA . GLN A 1 655 ? -12.776 11.070 -17.790 1.00 96.25 655 GLN A CA 1
ATOM 5049 C C . GLN A 1 655 ? -13.514 10.092 -16.855 1.00 96.25 655 GLN A C 1
ATOM 5051 O O . GLN A 1 655 ? -13.851 8.998 -17.309 1.00 96.25 655 GLN A O 1
ATOM 5056 N N . PRO A 1 656 ? -13.810 10.462 -15.592 1.00 98.25 656 PRO A N 1
ATOM 5057 C CA . PRO A 1 656 ? -14.655 9.657 -14.713 1.00 98.25 656 PRO A CA 1
ATOM 5058 C C . PRO A 1 656 ? -16.061 9.465 -15.279 1.00 98.25 656 PRO A C 1
ATOM 5060 O O . PRO A 1 656 ? -16.611 10.358 -15.941 1.00 98.25 656 PRO A O 1
ATOM 5063 N N . GLY A 1 657 ? -16.675 8.327 -14.969 1.00 98.12 657 GLY A N 1
ATOM 5064 C CA . GLY A 1 657 ? -18.020 8.036 -15.441 1.00 98.12 657 GLY A CA 1
ATOM 5065 C C . GLY A 1 657 ? -18.583 6.704 -14.974 1.00 98.12 657 GLY A C 1
ATOM 5066 O O . GLY A 1 657 ? -17.908 5.888 -14.352 1.00 98.12 657 GLY A O 1
ATOM 5067 N N . ILE A 1 658 ? -19.862 6.508 -15.265 1.00 98.38 658 ILE A N 1
ATOM 5068 C CA . ILE A 1 658 ? -20.611 5.297 -14.955 1.00 98.38 658 ILE A CA 1
ATOM 5069 C C . ILE A 1 658 ? -20.715 4.468 -16.233 1.00 98.38 658 ILE A C 1
ATOM 5071 O O . ILE A 1 658 ? -21.275 4.912 -17.239 1.00 98.38 658 ILE A O 1
ATOM 5075 N N . TRP A 1 659 ? -20.176 3.259 -16.173 1.00 98.00 659 TRP A N 1
ATOM 5076 C CA . TRP A 1 659 ? -20.216 2.251 -17.217 1.00 98.00 659 TRP A CA 1
ATOM 5077 C C . TRP A 1 659 ? -21.309 1.232 -16.934 1.00 98.00 659 TRP A C 1
ATOM 5079 O O . TRP A 1 659 ? -21.346 0.620 -15.868 1.00 98.00 659 TRP A O 1
ATOM 5089 N N . ASP A 1 660 ? -22.182 1.008 -17.905 1.00 96.69 660 ASP A N 1
ATOM 5090 C CA . ASP A 1 660 ? -23.123 -0.094 -17.850 1.00 96.69 660 ASP A CA 1
ATOM 5091 C C . ASP A 1 660 ? -22.556 -1.338 -18.540 1.00 96.69 660 ASP A C 1
ATOM 5093 O O . ASP A 1 660 ? -22.425 -1.381 -19.766 1.00 96.69 660 ASP A O 1
ATOM 5097 N N . VAL A 1 661 ? -22.231 -2.375 -17.764 1.00 95.19 661 VAL A N 1
ATOM 5098 C CA . VAL A 1 661 ? -21.536 -3.563 -18.290 1.00 95.19 661 VAL A CA 1
ATOM 5099 C C . VAL A 1 661 ? -22.455 -4.537 -19.030 1.00 95.19 661 VAL A C 1
ATOM 5101 O O . VAL A 1 661 ? -22.018 -5.612 -19.423 1.00 95.19 661 VAL A O 1
ATOM 5104 N N . SER A 1 662 ? -23.735 -4.210 -19.217 1.00 92.69 662 SER A N 1
ATOM 5105 C CA . SER A 1 662 ? -24.669 -5.086 -19.939 1.00 92.69 662 SER A CA 1
ATOM 5106 C C . SER A 1 662 ? -24.968 -4.638 -21.369 1.00 92.69 662 SER A C 1
ATOM 5108 O O . SER A 1 662 ? -25.377 -5.455 -22.191 1.00 92.69 662 SER A O 1
ATOM 5110 N N . ASP A 1 663 ? -24.776 -3.353 -21.665 1.00 95.00 663 ASP A N 1
ATOM 5111 C CA . ASP A 1 663 ? -24.979 -2.767 -22.995 1.00 95.00 663 ASP A CA 1
ATOM 5112 C C . ASP A 1 663 ? -23.821 -1.851 -23.430 1.00 95.00 663 ASP A C 1
ATOM 5114 O O . ASP A 1 663 ? -23.884 -1.232 -24.494 1.00 95.00 663 ASP A O 1
ATOM 5118 N N . ASN A 1 664 ? -22.760 -1.783 -22.619 1.00 96.62 664 ASN A N 1
ATOM 5119 C CA . ASN A 1 664 ? -21.574 -0.957 -22.815 1.00 96.62 664 ASN A CA 1
ATOM 5120 C C . ASN A 1 664 ? -21.865 0.555 -22.903 1.00 96.62 664 ASN A C 1
ATOM 5122 O O . ASN A 1 664 ? -21.044 1.319 -23.418 1.00 96.62 664 ASN A O 1
ATOM 5126 N N . SER A 1 665 ? -23.015 1.027 -22.411 1.00 97.38 665 SER A N 1
ATOM 5127 C CA . SER A 1 665 ? -23.312 2.461 -22.360 1.00 97.38 665 SER A CA 1
ATOM 5128 C C . SER A 1 665 ? -22.482 3.187 -21.295 1.00 97.38 665 SER A C 1
ATOM 5130 O O . SER A 1 665 ? -21.975 2.590 -20.345 1.00 97.38 665 SER A O 1
ATOM 5132 N N . TRP A 1 666 ? -22.298 4.495 -21.487 1.00 97.31 666 TRP A N 1
ATOM 5133 C CA . TRP A 1 666 ? -21.447 5.331 -20.643 1.00 97.31 666 TRP A CA 1
ATOM 5134 C C . TRP A 1 666 ? -22.109 6.660 -20.313 1.00 97.31 666 TRP A C 1
ATOM 5136 O O . TRP A 1 666 ? -22.696 7.303 -21.188 1.00 97.31 666 TRP A O 1
ATOM 5146 N N . GLN A 1 667 ? -21.966 7.078 -19.060 1.00 97.19 667 GLN A N 1
ATOM 5147 C CA . GLN A 1 667 ? -22.396 8.373 -18.556 1.00 97.19 667 GLN A CA 1
ATOM 5148 C C . GLN A 1 667 ? -21.213 9.087 -17.900 1.00 97.19 667 GLN A C 1
ATOM 5150 O O . GLN A 1 667 ? -20.692 8.613 -16.895 1.00 97.19 667 GLN A O 1
ATOM 5155 N N . ASP A 1 668 ? -20.836 10.255 -18.418 1.00 97.44 668 ASP A N 1
ATOM 5156 C CA . ASP A 1 668 ? -19.801 11.079 -17.792 1.00 97.44 668 ASP A CA 1
ATOM 5157 C C . ASP A 1 668 ? -20.236 11.579 -16.409 1.00 97.44 668 ASP A C 1
ATOM 5159 O O . ASP A 1 668 ? -21.384 11.989 -16.199 1.00 97.44 668 ASP A O 1
ATOM 5163 N N . VAL A 1 669 ? -19.278 11.604 -15.484 1.00 98.31 669 VAL A N 1
ATOM 5164 C CA . VAL A 1 669 ? -19.401 12.231 -14.167 1.00 98.31 669 VAL A CA 1
ATOM 5165 C C . VAL A 1 669 ? -18.403 13.382 -14.099 1.00 98.31 669 VAL A C 1
ATOM 5167 O O . VAL A 1 669 ? -17.189 13.188 -14.094 1.00 98.31 669 VAL A O 1
ATOM 5170 N N . HIS A 1 670 ? -18.917 14.608 -14.084 1.00 96.94 670 HIS A N 1
ATOM 5171 C CA . HIS A 1 670 ? -18.098 15.821 -14.125 1.00 96.94 670 HIS A CA 1
ATOM 5172 C C . HIS A 1 670 ? -17.828 16.392 -12.724 1.00 96.94 670 HIS A C 1
ATOM 5174 O O . HIS A 1 670 ? -18.347 15.906 -11.723 1.00 96.94 670 HIS A O 1
ATOM 5180 N N . GLY A 1 671 ? -17.065 17.487 -12.665 1.00 97.00 671 GLY A N 1
ATOM 5181 C CA . GLY A 1 671 ? -16.859 18.280 -11.448 1.00 97.00 671 GLY A CA 1
ATOM 5182 C C . GLY A 1 671 ? -15.608 17.933 -10.649 1.00 97.00 671 GLY A C 1
ATOM 5183 O O . GLY A 1 671 ? -15.376 18.588 -9.644 1.00 97.00 671 GLY A O 1
ATOM 5184 N N . LEU A 1 672 ? -14.833 16.942 -11.094 1.00 97.94 672 LEU A N 1
ATOM 5185 C CA . LEU A 1 672 ? -13.574 16.563 -10.467 1.00 97.94 672 LEU A CA 1
ATOM 5186 C C . LEU A 1 672 ? -12.557 17.698 -10.644 1.0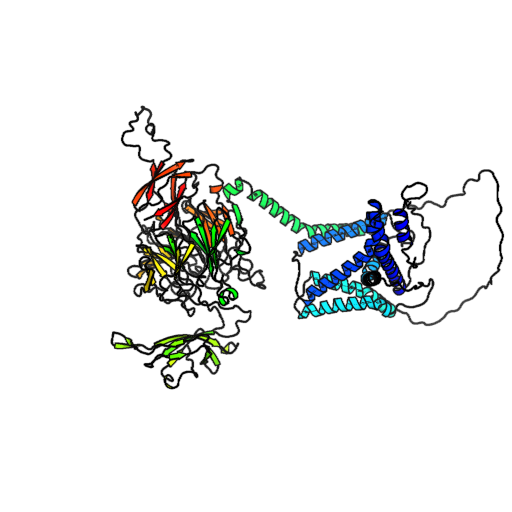0 97.94 672 LEU A C 1
ATOM 5188 O O . LEU A 1 672 ? -12.312 18.123 -11.776 1.00 97.94 672 LEU A O 1
ATOM 5192 N N . GLU A 1 673 ? -12.009 18.203 -9.543 1.00 97.56 673 GLU A N 1
ATOM 5193 C CA . GLU A 1 673 ? -10.920 19.183 -9.572 1.00 97.56 673 GLU A CA 1
ATOM 5194 C C . GLU A 1 673 ? -9.617 18.474 -9.956 1.00 97.56 673 GLU A C 1
ATOM 5196 O O . GLU A 1 673 ? -9.507 17.260 -9.780 1.00 97.56 673 GLU A O 1
ATOM 5201 N N . ASP A 1 674 ? -8.657 19.199 -10.536 1.00 96.38 674 ASP A N 1
ATOM 5202 C CA . ASP A 1 674 ? -7.331 18.671 -10.897 1.00 96.38 674 ASP A CA 1
ATOM 5203 C C . ASP A 1 674 ? -7.390 17.294 -11.599 1.00 96.38 674 ASP A C 1
ATOM 5205 O O . ASP A 1 674 ? -6.672 16.356 -11.250 1.00 96.38 674 ASP A O 1
ATOM 5209 N N . ALA A 1 675 ? -8.314 17.125 -12.553 1.00 94.81 675 ALA A N 1
ATOM 5210 C CA . ALA A 1 675 ? -8.603 15.832 -13.180 1.00 94.81 675 ALA A CA 1
ATOM 5211 C C . ALA A 1 675 ? -7.410 15.258 -13.974 1.00 94.81 675 ALA A C 1
ATOM 5213 O O . ALA A 1 675 ? -7.360 14.060 -14.250 1.00 94.81 675 ALA A O 1
ATOM 5214 N N . GLU A 1 676 ? -6.436 16.093 -14.326 1.00 92.69 676 GLU A N 1
ATOM 5215 C CA . GLU A 1 676 ? -5.162 15.705 -14.925 1.00 92.69 676 GLU A CA 1
ATOM 5216 C C . GLU A 1 676 ? -4.180 15.054 -13.926 1.00 92.69 676 GLU A C 1
ATOM 5218 O O . GLU A 1 676 ? -3.236 14.392 -14.356 1.00 92.69 676 GLU A O 1
ATOM 5223 N N . TYR A 1 677 ? -4.430 15.161 -12.614 1.00 95.94 677 TYR A N 1
ATOM 5224 C CA . TYR A 1 677 ? -3.609 14.597 -11.531 1.00 95.94 677 TYR A CA 1
ATOM 5225 C C . TYR A 1 677 ? -4.157 13.261 -10.995 1.00 95.94 677 TYR A C 1
ATOM 5227 O O . TYR A 1 677 ? -4.024 12.942 -9.818 1.00 95.94 677 TYR A O 1
ATOM 5235 N N . ASN A 1 678 ? -4.833 12.470 -11.831 1.00 95.50 678 ASN A N 1
ATOM 5236 C CA . ASN A 1 678 ? -5.493 11.241 -11.380 1.00 95.50 678 ASN A CA 1
ATOM 5237 C C . ASN A 1 678 ? -4.567 10.022 -11.262 1.00 95.50 678 ASN A C 1
ATOM 5239 O O . ASN A 1 678 ? -4.951 9.040 -10.614 1.00 95.50 678 ASN A O 1
ATOM 5243 N N . GLU A 1 679 ? -3.384 10.049 -11.883 1.00 94.88 679 GLU A N 1
ATOM 5244 C CA . GLU A 1 679 ? -2.457 8.922 -11.785 1.00 94.88 679 GLU A CA 1
ATOM 5245 C C . GLU A 1 679 ? -1.988 8.771 -10.338 1.00 94.88 679 GLU A C 1
ATOM 5247 O O . GLU A 1 679 ? -1.647 9.751 -9.680 1.00 94.88 679 GLU A O 1
ATOM 5252 N N . THR A 1 680 ? -2.005 7.536 -9.840 1.00 96.75 680 THR A N 1
ATOM 5253 C CA . THR A 1 680 ? -1.536 7.166 -8.495 1.00 96.75 680 THR A CA 1
ATOM 5254 C C . THR A 1 680 ? -2.302 7.816 -7.329 1.00 96.75 680 THR A C 1
ATOM 5256 O O . THR A 1 680 ? -1.817 7.828 -6.194 1.00 96.75 680 THR A O 1
ATOM 5259 N N . SER A 1 681 ? -3.514 8.321 -7.593 1.00 98.25 681 SER A N 1
ATOM 5260 C CA . SER A 1 681 ? -4.476 8.767 -6.572 1.00 98.25 681 SER A CA 1
ATOM 5261 C C . SER A 1 681 ? -5.131 7.591 -5.843 1.00 98.25 681 SER A C 1
ATOM 5263 O O . SER A 1 681 ? -5.278 6.504 -6.403 1.00 98.25 681 SER A O 1
ATOM 5265 N N . ALA A 1 682 ? -5.594 7.811 -4.612 1.00 98.00 682 ALA A N 1
ATOM 5266 C CA . ALA A 1 682 ? -6.414 6.835 -3.897 1.00 98.00 682 ALA A CA 1
ATOM 5267 C C . ALA A 1 682 ? -7.892 7.016 -4.261 1.00 98.00 682 ALA A C 1
ATOM 5269 O O . ALA A 1 682 ? -8.376 8.144 -4.342 1.00 98.00 682 ALA A O 1
ATOM 5270 N N . SER A 1 683 ? -8.636 5.926 -4.447 1.00 98.31 683 SER A N 1
ATOM 5271 C CA . SER A 1 683 ? -10.101 5.958 -4.561 1.00 98.31 683 SER A CA 1
ATOM 5272 C C . SER A 1 683 ? -10.728 4.839 -3.742 1.00 98.31 683 SER A C 1
ATOM 5274 O O . SER A 1 683 ? -10.208 3.727 -3.723 1.00 98.31 683 SER A O 1
ATOM 5276 N N . PHE A 1 684 ? -11.842 5.126 -3.073 1.00 98.31 684 PHE A N 1
ATOM 5277 C CA . PHE A 1 684 ? -12.495 4.189 -2.157 1.00 98.31 684 PHE A CA 1
ATOM 5278 C C . PHE A 1 684 ? -13.976 4.536 -1.978 1.00 98.31 684 PHE A C 1
ATOM 5280 O O . PHE A 1 684 ? -14.380 5.692 -2.130 1.00 98.31 684 PHE A O 1
ATOM 5287 N N . PHE A 1 685 ? -14.791 3.537 -1.632 1.00 98.12 685 PHE A N 1
ATOM 5288 C CA . PHE A 1 685 ? -16.145 3.793 -1.147 1.00 98.12 685 PHE A CA 1
ATOM 5289 C C . PHE A 1 685 ? -16.082 4.478 0.218 1.00 98.12 685 PHE A C 1
ATOM 5291 O O . PHE A 1 685 ? -15.396 4.001 1.121 1.00 98.12 685 PHE A O 1
ATOM 5298 N N . LEU A 1 686 ? -16.843 5.558 0.381 1.00 98.25 686 LEU A N 1
ATOM 5299 C CA . LEU A 1 686 ? -17.186 6.043 1.710 1.00 98.25 686 LEU A CA 1
ATOM 5300 C C . LEU A 1 686 ? -18.201 5.087 2.329 1.00 98.25 686 LEU A C 1
ATOM 5302 O O . LEU A 1 686 ? -19.087 4.570 1.644 1.00 98.25 686 LEU A O 1
ATOM 5306 N N . ALA A 1 687 ? -18.049 4.842 3.623 1.00 97.31 687 ALA A N 1
ATOM 5307 C CA . ALA A 1 687 ? -18.970 4.012 4.368 1.00 97.31 687 ALA A CA 1
ATOM 5308 C C . ALA A 1 687 ? -20.153 4.837 4.923 1.00 97.31 687 ALA A C 1
ATOM 5310 O O . ALA A 1 687 ? -19.983 6.027 5.198 1.00 97.31 687 ALA A O 1
ATOM 5311 N N . PRO A 1 688 ? -21.333 4.213 5.090 1.00 97.38 688 PRO A N 1
ATOM 5312 C CA . PRO A 1 688 ? -21.674 2.879 4.600 1.00 97.38 688 PRO A CA 1
ATOM 5313 C C . PRO A 1 688 ? -21.887 2.872 3.073 1.00 97.38 688 PRO A C 1
ATOM 5315 O O . PRO A 1 688 ? -22.348 3.845 2.481 1.00 97.38 688 PRO A O 1
ATOM 5318 N N . VAL A 1 689 ? -21.598 1.744 2.414 1.00 97.31 689 VAL A N 1
ATOM 5319 C CA . VAL A 1 689 ? -21.673 1.620 0.944 1.00 97.31 689 VAL A CA 1
ATOM 5320 C C . VAL A 1 689 ? -23.083 1.864 0.398 1.00 97.31 689 VAL A C 1
ATOM 5322 O O . VAL A 1 689 ? -23.238 2.209 -0.770 1.00 97.31 689 VAL A O 1
ATOM 5325 N N . GLN A 1 690 ? -24.117 1.724 1.228 1.00 95.94 690 GLN A N 1
ATOM 5326 C CA . GLN A 1 690 ? -25.500 2.088 0.916 1.00 95.94 690 GLN A CA 1
ATOM 5327 C C . GLN A 1 690 ? -25.648 3.522 0.398 1.00 95.94 690 GLN A C 1
ATOM 5329 O O . GLN A 1 690 ? -26.491 3.754 -0.465 1.00 95.94 690 GLN A O 1
ATOM 5334 N N . ASP A 1 691 ? -24.809 4.448 0.865 1.00 96.19 691 ASP A N 1
ATOM 5335 C CA . ASP A 1 691 ? -24.840 5.847 0.436 1.00 96.19 691 ASP A CA 1
ATOM 5336 C C . ASP A 1 691 ? -24.289 6.037 -0.983 1.00 96.19 691 ASP A C 1
ATOM 5338 O O . ASP A 1 691 ? -24.422 7.109 -1.556 1.00 96.19 691 ASP A O 1
ATOM 5342 N N . GLN A 1 692 ? -23.636 5.015 -1.553 1.00 97.19 692 GLN A N 1
ATOM 5343 C CA . GLN A 1 692 ? -23.063 5.043 -2.903 1.00 97.19 692 GLN A CA 1
ATOM 5344 C C . GLN A 1 692 ? -22.140 6.252 -3.143 1.00 97.19 692 GLN A C 1
ATOM 5346 O O . GLN A 1 692 ? -22.053 6.778 -4.253 1.00 97.19 692 GLN A O 1
ATOM 5351 N N . ARG A 1 693 ? -21.410 6.675 -2.104 1.00 97.94 693 ARG A N 1
ATOM 5352 C CA . ARG A 1 693 ? -20.435 7.765 -2.182 1.00 97.94 693 ARG A CA 1
ATOM 5353 C C . ARG A 1 693 ? -19.028 7.223 -2.424 1.00 97.94 693 ARG A C 1
ATOM 5355 O O . ARG A 1 693 ? -18.602 6.284 -1.756 1.00 97.94 693 ARG A O 1
ATOM 5362 N N . VAL A 1 694 ? -18.288 7.822 -3.356 1.00 98.56 694 VAL A N 1
ATOM 5363 C CA . VAL A 1 694 ? -16.893 7.451 -3.662 1.00 98.56 694 VAL A CA 1
ATOM 5364 C C . VAL A 1 694 ? -15.988 8.663 -3.486 1.00 98.56 694 VAL A C 1
ATOM 5366 O O . VAL A 1 694 ? -16.249 9.724 -4.053 1.00 98.56 694 VAL A O 1
ATOM 5369 N N . GLY A 1 695 ? -14.924 8.499 -2.702 1.00 98.31 695 GLY A N 1
ATOM 5370 C CA . GLY A 1 695 ? -13.875 9.497 -2.517 1.00 98.31 695 GLY A CA 1
ATOM 5371 C C . GLY A 1 695 ? -12.711 9.284 -3.482 1.00 98.31 695 GLY A C 1
ATOM 5372 O O . GLY A 1 695 ? -12.385 8.145 -3.820 1.00 98.31 695 GLY A O 1
ATOM 5373 N N . ILE A 1 696 ? -12.071 10.375 -3.903 1.00 98.62 696 ILE A N 1
ATOM 5374 C CA . ILE A 1 696 ? -10.782 10.372 -4.603 1.00 98.62 696 ILE A CA 1
ATOM 5375 C C . ILE A 1 696 ? -9.844 11.392 -3.956 1.00 98.62 696 ILE A C 1
ATOM 5377 O O . ILE A 1 696 ? -10.215 12.556 -3.790 1.00 98.62 696 ILE A O 1
ATOM 5381 N N . VAL A 1 697 ? -8.641 10.949 -3.580 1.00 98.69 697 VAL A N 1
ATOM 5382 C CA . VAL A 1 697 ? -7.669 11.750 -2.821 1.00 98.69 697 VAL A CA 1
ATOM 5383 C C . VAL A 1 697 ? -6.314 11.760 -3.518 1.00 98.69 697 VAL A C 1
ATOM 5385 O O . VAL A 1 697 ? -5.784 10.709 -3.894 1.00 98.69 697 VAL A O 1
ATOM 5388 N N . GLY A 1 698 ? -5.752 12.958 -3.647 1.00 98.31 698 GLY A N 1
ATOM 5389 C CA . GLY A 1 698 ? -4.447 13.215 -4.229 1.00 98.31 698 GLY A CA 1
ATOM 5390 C C . GLY A 1 698 ? -4.332 12.713 -5.664 1.00 98.31 698 GLY A C 1
ATOM 5391 O O . GLY A 1 698 ? -5.265 12.832 -6.469 1.00 98.31 698 GLY A O 1
ATOM 5392 N N . GLY A 1 699 ? -3.175 12.119 -5.928 1.00 97.75 699 GLY A N 1
ATOM 5393 C CA . GLY A 1 699 ? -2.655 11.733 -7.227 1.00 97.75 699 GLY A CA 1
ATOM 5394 C C . GLY A 1 699 ? -1.643 12.742 -7.742 1.00 97.75 699 GLY A C 1
ATOM 5395 O O . GLY A 1 699 ? -1.393 13.793 -7.140 1.00 97.75 699 GLY A O 1
ATOM 5396 N N . GLY A 1 700 ? -1.028 12.405 -8.864 1.00 93.88 700 GLY A N 1
ATOM 5397 C CA . GLY A 1 700 ? -0.169 13.339 -9.555 1.00 93.88 700 GLY A CA 1
ATOM 5398 C C . GLY A 1 700 ? -0.323 13.297 -11.058 1.00 93.88 700 GLY A C 1
ATOM 5399 O O . GLY A 1 700 ? -1.086 12.503 -11.616 1.00 93.88 700 GLY A O 1
ATOM 5400 N N . LEU A 1 701 ? 0.388 14.215 -11.701 1.00 86.38 701 LEU A N 1
ATOM 5401 C CA . LEU A 1 701 ? 0.339 14.382 -13.144 1.00 86.38 701 LEU A CA 1
ATOM 5402 C C . LEU A 1 701 ? 0.881 13.122 -13.847 1.00 86.38 701 LEU A C 1
ATOM 5404 O O . LEU A 1 701 ? 1.540 12.282 -13.233 1.00 86.38 701 LEU A O 1
ATOM 5408 N N . VAL A 1 702 ? 0.591 12.980 -15.135 1.00 78.31 702 VAL A N 1
ATOM 5409 C CA . VAL A 1 702 ? 0.954 11.791 -15.915 1.00 78.31 702 VAL A CA 1
ATOM 5410 C C . VAL A 1 702 ? 2.445 11.428 -15.827 1.00 78.31 702 VAL A C 1
ATOM 5412 O O . VAL A 1 702 ? 3.315 12.297 -15.929 1.00 78.31 702 VAL A O 1
ATOM 5415 N N . GLY A 1 703 ? 2.732 10.134 -15.677 1.00 72.38 703 GLY A N 1
ATOM 5416 C CA . GLY A 1 703 ? 4.082 9.572 -15.712 1.00 72.38 703 GLY A CA 1
ATOM 5417 C C . GLY A 1 703 ? 4.940 9.900 -14.487 1.00 72.38 703 GLY A C 1
ATOM 5418 O O . GLY A 1 703 ? 4.492 9.821 -13.344 1.00 72.38 703 GLY A O 1
ATOM 5419 N N . ASP A 1 704 ? 6.202 10.245 -14.741 1.00 74.00 704 ASP A N 1
ATOM 5420 C CA . ASP A 1 704 ? 7.238 10.541 -13.744 1.00 74.00 704 ASP A CA 1
ATOM 5421 C C . ASP A 1 704 ? 7.269 12.014 -13.308 1.00 74.00 704 ASP A C 1
ATOM 5423 O O . ASP A 1 704 ? 8.232 12.468 -12.694 1.00 74.00 704 ASP A O 1
ATOM 5427 N N . SER A 1 705 ? 6.209 12.771 -13.611 1.00 76.62 705 SER A N 1
ATOM 5428 C CA . SER A 1 705 ? 6.107 14.174 -13.219 1.00 76.62 705 SER A CA 1
ATOM 5429 C C . SER A 1 705 ? 6.224 14.346 -11.696 1.00 76.62 705 SER A C 1
ATOM 5431 O O . SER A 1 705 ? 5.536 13.634 -10.951 1.00 76.62 705 SER A O 1
ATOM 5433 N N . PRO A 1 706 ? 6.991 15.345 -11.221 1.00 78.50 706 PRO A N 1
ATOM 5434 C CA . PRO A 1 706 ? 7.127 15.617 -9.794 1.00 78.50 706 PRO A CA 1
ATOM 5435 C C . PRO A 1 706 ? 5.882 16.270 -9.184 1.00 78.50 706 PRO A C 1
ATOM 5437 O O . PRO A 1 706 ? 5.785 16.437 -7.973 1.00 78.50 706 PRO A O 1
ATOM 5440 N N . GLU A 1 707 ? 4.912 16.674 -10.008 1.00 92.19 707 GLU A N 1
ATOM 5441 C CA . GLU A 1 707 ? 3.731 17.374 -9.522 1.00 92.19 707 GLU A CA 1
ATOM 5442 C C . GLU A 1 707 ? 2.670 16.414 -8.960 1.00 92.19 707 GLU A C 1
ATOM 5444 O O . GLU A 1 707 ? 2.287 15.424 -9.597 1.00 92.19 707 GLU A O 1
ATOM 5449 N N . SER A 1 708 ? 2.132 16.767 -7.794 1.00 97.56 708 SER A N 1
ATOM 5450 C CA . SER A 1 708 ? 1.007 16.106 -7.129 1.00 97.56 708 SER A CA 1
ATOM 5451 C C . SER A 1 708 ? 0.004 17.130 -6.585 1.00 97.56 708 SER A C 1
ATOM 5453 O O . SER A 1 708 ? 0.295 18.328 -6.529 1.00 97.56 708 SER A O 1
ATOM 5455 N N . THR A 1 709 ? -1.198 16.677 -6.216 1.00 98.44 709 THR A N 1
ATOM 5456 C CA . THR A 1 709 ? -2.281 17.540 -5.706 1.00 98.44 709 THR A CA 1
ATOM 5457 C C . THR A 1 709 ? -2.691 17.174 -4.276 1.00 98.44 709 THR A C 1
ATOM 5459 O O . THR A 1 709 ? -2.554 16.027 -3.846 1.00 98.44 709 THR A O 1
ATOM 5462 N N . THR A 1 710 ? -3.205 18.157 -3.529 1.00 98.44 710 THR A N 1
ATOM 5463 C CA . THR A 1 710 ? -3.860 17.988 -2.216 1.00 98.44 710 THR A CA 1
ATOM 5464 C C . THR A 1 710 ? -5.328 17.579 -2.339 1.00 98.44 710 THR A C 1
ATOM 5466 O O . THR A 1 710 ? -5.989 17.361 -1.326 1.00 98.44 710 THR A O 1
ATOM 5469 N N . ARG A 1 711 ? -5.869 17.530 -3.561 1.00 98.38 711 ARG A N 1
ATOM 5470 C CA . ARG A 1 711 ? -7.300 17.379 -3.831 1.00 98.38 711 ARG A CA 1
ATOM 5471 C C . ARG A 1 711 ? -7.933 16.224 -3.062 1.00 98.38 711 ARG A C 1
ATOM 5473 O O . ARG A 1 711 ? -7.472 15.088 -3.152 1.00 98.38 711 ARG A O 1
ATOM 5480 N N . PHE A 1 712 ? -9.085 16.493 -2.457 1.00 98.62 712 PHE A N 1
ATOM 5481 C CA . PHE A 1 712 ? -10.046 15.471 -2.061 1.00 98.62 712 PHE A CA 1
ATOM 5482 C C . PHE A 1 712 ? -11.425 15.847 -2.611 1.00 98.62 712 PHE A C 1
ATOM 5484 O O . PHE A 1 712 ? -12.015 16.848 -2.208 1.00 98.62 712 PHE A O 1
ATOM 5491 N N . ASN A 1 713 ? -11.959 15.044 -3.533 1.00 98.62 713 ASN A N 1
ATOM 5492 C CA . ASN A 1 713 ? -13.345 15.167 -3.978 1.00 98.62 713 ASN A CA 1
ATOM 5493 C C . ASN A 1 713 ? -14.147 13.905 -3.647 1.00 98.62 713 ASN A C 1
ATOM 5495 O O . ASN A 1 713 ? -13.615 12.795 -3.599 1.00 98.62 713 ASN A O 1
ATOM 5499 N N . VAL A 1 714 ? -15.452 14.081 -3.471 1.00 98.25 714 VAL A N 1
ATOM 5500 C CA . VAL A 1 714 ? -16.424 13.006 -3.255 1.00 98.25 714 VAL A CA 1
ATOM 5501 C C . VAL A 1 714 ? -17.498 13.100 -4.327 1.00 98.25 714 VAL A C 1
ATOM 5503 O O . VAL A 1 714 ? -17.894 14.195 -4.718 1.00 98.25 714 VAL A O 1
ATOM 5506 N N . VAL A 1 715 ? -17.973 11.961 -4.815 1.00 98.12 715 VAL A N 1
ATOM 5507 C CA . VAL A 1 715 ? -19.139 11.879 -5.698 1.00 98.12 715 VAL A CA 1
ATOM 5508 C C . VAL A 1 715 ? -20.238 11.062 -5.037 1.00 98.12 715 VAL A C 1
ATOM 5510 O O . VAL A 1 715 ? -19.961 10.017 -4.453 1.00 98.12 715 VAL A O 1
ATOM 5513 N N . ASP A 1 716 ? -21.474 11.533 -5.168 1.00 96.38 716 ASP A N 1
ATOM 5514 C CA . ASP A 1 716 ? -22.689 10.791 -4.830 1.00 96.38 716 ASP A CA 1
ATOM 5515 C C . ASP A 1 716 ? -23.256 10.096 -6.082 1.00 96.38 716 ASP A C 1
ATOM 5517 O O . ASP A 1 716 ? -23.410 10.717 -7.144 1.00 96.38 716 ASP A O 1
ATOM 5521 N N . LEU A 1 717 ? -23.516 8.791 -5.968 1.00 96.12 717 LEU A N 1
ATOM 5522 C CA . LEU A 1 717 ? -23.965 7.909 -7.046 1.00 96.12 717 LEU A CA 1
ATOM 5523 C C . LEU A 1 717 ? -25.299 7.213 -6.719 1.00 96.12 717 LEU A C 1
ATOM 5525 O O . LEU A 1 717 ? -25.708 6.313 -7.459 1.00 96.12 717 LEU A O 1
ATOM 5529 N N . ASP A 1 718 ? -26.001 7.624 -5.656 1.00 89.44 718 ASP A N 1
ATOM 5530 C CA . ASP A 1 718 ? -27.253 7.002 -5.198 1.00 89.44 718 ASP A CA 1
ATOM 5531 C C . ASP A 1 718 ? -28.433 7.180 -6.184 1.00 89.44 718 ASP A C 1
ATOM 5533 O O . ASP A 1 718 ? -29.450 6.484 -6.119 1.00 89.44 718 ASP A O 1
ATOM 5537 N N . GLY A 1 719 ? -28.286 8.092 -7.151 1.00 82.69 719 GLY A N 1
ATOM 5538 C CA . GLY A 1 719 ? -29.279 8.410 -8.176 1.00 82.69 719 GLY A CA 1
ATOM 5539 C C . GLY A 1 719 ? -30.356 9.408 -7.736 1.00 82.69 719 GLY A C 1
ATOM 5540 O O . GLY A 1 719 ? -31.271 9.690 -8.516 1.00 82.69 719 GLY A O 1
ATOM 5541 N N . SER A 1 720 ? -30.256 9.967 -6.528 1.00 81.62 720 SER A N 1
ATOM 5542 C CA . SER A 1 720 ? -31.118 11.043 -6.028 1.00 81.62 720 SER A CA 1
ATOM 5543 C C . SER A 1 720 ? -30.866 12.369 -6.756 1.00 81.62 720 SER A C 1
ATOM 5545 O O . SER A 1 720 ? -31.796 13.156 -6.976 1.00 81.62 720 SER A O 1
ATOM 5547 N N . VAL A 1 721 ? -29.625 12.585 -7.199 1.00 85.88 721 VAL A N 1
ATOM 5548 C CA . VAL A 1 721 ? -29.169 13.731 -7.993 1.00 85.88 721 VAL A CA 1
ATOM 5549 C C . VAL A 1 721 ? -28.355 13.276 -9.207 1.00 85.88 721 VAL A C 1
ATOM 5551 O O . VAL A 1 721 ? -27.972 12.115 -9.335 1.00 85.88 721 VAL A O 1
ATOM 5554 N N . ALA A 1 722 ? -28.114 14.191 -10.152 1.00 92.19 722 ALA A N 1
ATOM 5555 C CA . ALA A 1 722 ? -27.196 13.904 -11.251 1.00 92.19 722 ALA A CA 1
ATOM 5556 C C . ALA A 1 722 ? -25.767 13.775 -10.685 1.00 92.19 722 ALA A C 1
ATOM 5558 O O . ALA A 1 722 ? -25.317 14.723 -10.036 1.00 92.19 722 ALA A O 1
ATOM 5559 N N . PRO A 1 723 ? -25.062 12.658 -10.936 1.00 96.06 723 PRO A N 1
ATOM 5560 C CA . PRO A 1 723 ? -23.782 12.376 -10.301 1.00 96.06 723 PRO A CA 1
ATOM 5561 C C . PRO A 1 723 ? -22.736 13.410 -10.715 1.00 96.06 723 PRO A C 1
ATOM 5563 O O . PRO A 1 723 ? -22.543 13.696 -11.903 1.00 96.06 723 PRO A O 1
ATOM 5566 N N . ARG A 1 724 ? -22.074 13.989 -9.716 1.00 97.12 724 ARG A N 1
ATOM 5567 C CA . ARG A 1 724 ? -21.040 15.008 -9.882 1.00 97.12 724 ARG A CA 1
ATOM 5568 C C . ARG A 1 724 ? -20.103 14.976 -8.679 1.00 97.12 724 ARG A C 1
ATOM 5570 O O . ARG A 1 724 ? -20.562 14.800 -7.558 1.00 97.12 724 ARG A O 1
ATOM 5577 N N . TYR A 1 725 ? -18.818 15.193 -8.923 1.00 98.31 725 TYR A N 1
ATOM 5578 C CA . TYR A 1 725 ? -17.851 15.423 -7.857 1.00 98.31 725 TYR A CA 1
ATOM 5579 C C . TYR A 1 725 ? -18.059 16.776 -7.171 1.00 98.31 725 TYR A C 1
ATOM 5581 O O . TYR A 1 725 ? -18.302 17.796 -7.831 1.00 98.31 725 TYR A O 1
ATOM 5589 N N . GLU A 1 726 ? -17.902 16.763 -5.853 1.00 97.06 726 GLU A N 1
ATOM 5590 C CA . GLU A 1 726 ? -17.889 17.925 -4.975 1.00 97.06 726 GLU A CA 1
ATOM 5591 C C . GLU A 1 726 ? -16.618 17.928 -4.101 1.00 97.06 726 GLU A C 1
ATOM 5593 O O . GLU A 1 726 ? -16.105 16.861 -3.751 1.00 97.06 726 GLU A O 1
ATOM 5598 N N . PRO A 1 727 ? -16.069 19.106 -3.753 1.00 97.56 727 PRO A N 1
ATOM 5599 C CA . PRO A 1 727 ? -14.930 19.222 -2.840 1.00 97.56 727 PRO A CA 1
ATOM 5600 C C . PRO A 1 727 ? -15.228 18.722 -1.426 1.00 97.56 727 PRO A C 1
ATOM 5602 O O . PRO A 1 727 ? -16.251 19.071 -0.836 1.00 97.56 727 PRO A O 1
ATOM 5605 N N . ALA A 1 728 ? -14.289 17.952 -0.884 1.00 96.88 728 ALA A N 1
ATOM 5606 C CA . ALA A 1 728 ? -14.154 17.621 0.531 1.00 96.88 728 ALA A CA 1
ATOM 5607 C C . ALA A 1 728 ? -12.988 18.451 1.132 1.00 96.88 728 ALA A C 1
ATOM 5609 O O . ALA A 1 728 ? -12.453 19.325 0.444 1.00 96.88 728 ALA A O 1
ATOM 5610 N N . PRO A 1 729 ? -12.592 18.264 2.406 1.00 97.38 729 PRO A N 1
ATOM 5611 C CA . PRO A 1 729 ? -11.399 18.918 2.941 1.00 97.38 729 PRO A CA 1
ATOM 5612 C C . PRO A 1 729 ? -10.140 18.498 2.174 1.00 97.38 729 PRO A C 1
ATOM 5614 O O . PRO A 1 729 ? -9.892 17.304 2.023 1.00 97.38 729 PRO A O 1
ATOM 5617 N N . ASP A 1 730 ? -9.330 19.467 1.746 1.00 97.62 730 ASP A N 1
ATOM 5618 C CA . ASP A 1 730 ? -8.027 19.189 1.135 1.00 97.62 730 ASP A CA 1
ATOM 5619 C C . ASP A 1 730 ? -7.160 18.315 2.053 1.00 97.62 730 ASP A C 1
ATOM 5621 O O . ASP A 1 730 ? -7.113 18.514 3.274 1.00 97.62 730 ASP A O 1
ATOM 5625 N N . TYR A 1 731 ? -6.431 17.373 1.456 1.00 98.12 731 TYR A N 1
ATOM 5626 C CA . TYR A 1 731 ? -5.426 16.600 2.171 1.00 98.12 731 TYR A CA 1
ATOM 5627 C C . TYR A 1 731 ? -4.263 17.523 2.597 1.00 98.12 731 TYR A C 1
ATOM 5629 O O . TYR A 1 731 ? -3.903 18.434 1.846 1.00 98.12 731 TYR A O 1
ATOM 5637 N N . PRO A 1 732 ? -3.640 17.332 3.779 1.00 97.88 732 PRO A N 1
ATOM 5638 C CA . PRO A 1 732 ? -2.687 18.307 4.321 1.00 97.88 732 PRO A CA 1
ATOM 5639 C C . PRO A 1 732 ? -1.392 18.511 3.517 1.00 97.88 732 PRO A C 1
ATOM 5641 O O . PRO A 1 732 ? -0.692 19.494 3.766 1.00 97.88 732 PRO A O 1
ATOM 5644 N N . SER A 1 733 ? -1.061 17.612 2.583 1.00 97.69 733 SER A N 1
ATOM 5645 C CA . SER A 1 733 ? 0.066 17.765 1.651 1.00 97.69 733 SER A CA 1
ATOM 5646 C C . SER A 1 733 ? -0.293 17.256 0.252 1.00 97.69 733 SER A C 1
ATOM 5648 O O . SER A 1 733 ? -1.163 16.395 0.141 1.00 97.69 733 SER A O 1
ATOM 5650 N N . PRO A 1 734 ? 0.328 17.745 -0.834 1.00 98.12 734 PRO A N 1
ATOM 5651 C CA . PRO A 1 734 ? 0.251 17.073 -2.124 1.00 98.12 734 PRO A CA 1
ATOM 5652 C C . PRO A 1 734 ? 0.697 15.613 -1.997 1.00 98.12 734 PRO A C 1
ATOM 5654 O O . PRO A 1 734 ? 1.675 15.330 -1.305 1.00 98.12 734 PRO A O 1
ATOM 5657 N N . VAL A 1 735 ? -0.034 14.669 -2.596 1.00 98.44 735 VAL A N 1
ATOM 5658 C CA . VAL A 1 735 ? 0.247 13.248 -2.348 1.00 98.44 735 VAL A CA 1
ATOM 5659 C C . VAL A 1 735 ? -0.007 12.351 -3.551 1.00 98.44 735 VAL A C 1
ATOM 5661 O O . VAL A 1 735 ? -1.090 12.336 -4.125 1.00 98.44 735 VAL A O 1
ATOM 5664 N N . ARG A 1 736 ? 0.978 11.514 -3.873 1.00 98.19 736 ARG A N 1
ATOM 5665 C CA . ARG A 1 736 ? 0.847 10.298 -4.680 1.00 98.19 736 ARG A CA 1
ATOM 5666 C C . ARG A 1 736 ? 0.865 9.070 -3.778 1.00 98.19 736 ARG A C 1
ATOM 5668 O O . ARG A 1 736 ? 1.445 9.101 -2.698 1.00 98.19 736 ARG A O 1
ATOM 5675 N N . TYR A 1 737 ? 0.318 7.955 -4.256 1.00 98.06 737 TYR A N 1
ATOM 5676 C CA . TYR A 1 737 ? 0.457 6.635 -3.625 1.00 98.06 737 TYR A CA 1
ATOM 5677 C C . TYR A 1 737 ? -0.208 6.486 -2.243 1.00 98.06 737 TYR A C 1
ATOM 5679 O O . TYR A 1 737 ? 0.109 5.551 -1.502 1.00 98.06 737 TYR A O 1
ATOM 5687 N N . LEU A 1 738 ? -1.130 7.387 -1.893 1.00 97.75 738 LEU A N 1
ATOM 5688 C CA . LEU A 1 738 ? -1.839 7.365 -0.614 1.00 97.75 738 LEU A CA 1
ATOM 5689 C C . LEU A 1 738 ? -2.579 6.032 -0.429 1.00 97.75 738 LEU A C 1
ATOM 5691 O O . LEU A 1 738 ? -3.244 5.549 -1.344 1.00 97.75 738 LEU A O 1
ATOM 5695 N N . ASN A 1 739 ? -2.489 5.441 0.759 1.00 98.31 739 ASN A N 1
ATOM 5696 C CA . ASN A 1 739 ? -3.284 4.267 1.104 1.00 98.31 739 ASN A CA 1
ATOM 5697 C C . ASN A 1 739 ? -4.571 4.697 1.813 1.00 98.31 739 ASN A C 1
ATOM 5699 O O . ASN A 1 739 ? -4.510 5.525 2.721 1.00 98.31 739 ASN A O 1
ATOM 5703 N N . ALA A 1 740 ? -5.703 4.100 1.432 1.00 98.19 740 ALA A N 1
ATOM 5704 C CA . ALA A 1 740 ? -7.010 4.343 2.035 1.00 98.19 740 ALA A CA 1
ATOM 5705 C C . ALA A 1 740 ? -7.626 3.033 2.543 1.00 98.19 740 ALA A C 1
ATOM 5707 O O . ALA A 1 740 ? -7.720 2.062 1.788 1.00 98.19 740 ALA A O 1
ATOM 5708 N N . VAL A 1 741 ? -8.034 3.007 3.814 1.00 98.69 741 VAL A N 1
ATOM 5709 C CA . VAL A 1 741 ? -8.613 1.823 4.468 1.00 98.69 741 VAL A CA 1
ATOM 5710 C C . VAL A 1 741 ? -9.874 2.210 5.230 1.00 98.69 741 VAL A C 1
ATOM 5712 O O . VAL A 1 741 ? -9.802 2.967 6.199 1.00 98.69 741 VAL A O 1
ATOM 5715 N N . THR A 1 742 ? -11.020 1.670 4.817 1.00 98.19 742 THR A N 1
ATOM 5716 C CA . THR A 1 742 ? -12.287 1.823 5.547 1.00 98.19 742 THR A CA 1
ATOM 5717 C C . THR A 1 742 ? -12.232 1.062 6.874 1.00 98.19 742 THR A C 1
ATOM 5719 O O . THR A 1 742 ? -11.895 -0.124 6.908 1.00 98.19 742 THR A O 1
ATOM 5722 N N . LEU A 1 743 ? -12.561 1.742 7.971 1.00 98.56 743 LEU A N 1
ATOM 5723 C CA . LEU A 1 743 ? -12.561 1.202 9.326 1.00 98.56 743 LEU A CA 1
ATOM 5724 C C . LEU A 1 743 ? -13.965 0.709 9.742 1.00 98.56 743 LEU A C 1
ATOM 5726 O O . LEU A 1 743 ? -14.962 1.042 9.099 1.00 98.56 743 LEU A O 1
ATOM 5730 N N . PRO A 1 744 ? -14.071 -0.115 10.804 1.00 97.62 744 PRO A N 1
ATOM 5731 C CA . PRO A 1 744 ? -15.346 -0.631 11.308 1.00 97.62 744 PRO A CA 1
ATOM 5732 C C . PRO A 1 744 ? -16.369 0.424 11.736 1.00 97.62 744 PRO A C 1
ATOM 5734 O O . PRO A 1 744 ? -17.558 0.126 11.725 1.00 97.62 744 PRO A O 1
ATOM 5737 N N . ASP A 1 745 ? -15.904 1.604 12.145 1.00 96.88 745 ASP A N 1
ATOM 5738 C CA . ASP A 1 745 ? -16.700 2.756 12.585 1.00 96.88 745 ASP A CA 1
ATOM 5739 C C . ASP A 1 745 ? -17.062 3.701 11.428 1.00 96.88 745 ASP A C 1
ATOM 5741 O O . ASP A 1 745 ? -17.382 4.861 11.650 1.00 96.88 745 ASP A O 1
ATOM 5745 N N . ASP A 1 746 ? -16.984 3.199 10.192 1.00 97.12 746 ASP A N 1
ATOM 5746 C CA . ASP A 1 746 ? -17.230 3.899 8.926 1.00 97.12 746 ASP A CA 1
ATOM 5747 C C . ASP A 1 746 ? -16.265 5.048 8.587 1.00 97.12 746 ASP A C 1
ATOM 5749 O O . ASP A 1 746 ? -16.287 5.567 7.466 1.00 97.12 746 ASP A O 1
ATOM 5753 N N . THR A 1 747 ? -15.339 5.392 9.480 1.00 98.44 747 THR A N 1
ATOM 5754 C CA . THR A 1 747 ? -14.256 6.321 9.151 1.00 98.44 747 THR A CA 1
ATOM 5755 C C . THR A 1 747 ? -13.264 5.688 8.167 1.00 98.44 747 THR A C 1
ATOM 5757 O O . THR A 1 747 ? -13.212 4.471 7.979 1.00 98.44 747 THR A O 1
ATOM 5760 N N . THR A 1 748 ? -12.463 6.504 7.480 1.00 98.56 748 THR A N 1
ATOM 5761 C CA . THR A 1 748 ? -11.418 6.019 6.565 1.00 98.56 748 THR A CA 1
ATOM 5762 C C . THR A 1 748 ? -10.046 6.505 7.000 1.00 98.56 748 THR A C 1
ATOM 5764 O O . THR A 1 748 ? -9.795 7.707 7.051 1.00 98.56 748 THR A O 1
ATOM 5767 N N . LEU A 1 749 ? -9.128 5.571 7.247 1.00 98.81 749 LEU A N 1
ATOM 5768 C CA . LEU A 1 749 ? -7.722 5.878 7.478 1.00 98.81 749 LEU A CA 1
ATOM 5769 C C . LEU A 1 749 ? -7.033 6.194 6.146 1.00 98.81 749 LEU A C 1
ATOM 5771 O O . LEU A 1 749 ? -7.006 5.351 5.249 1.00 98.81 749 LEU A O 1
ATOM 5775 N N . LEU A 1 750 ? -6.420 7.370 6.055 1.00 98.69 750 LEU A N 1
ATOM 5776 C CA . LEU A 1 750 ? -5.583 7.804 4.939 1.00 98.69 750 LEU A CA 1
ATOM 5777 C C . LEU A 1 750 ? -4.135 7.924 5.422 1.00 98.69 750 LEU A C 1
ATOM 5779 O O . LEU A 1 750 ? -3.865 8.666 6.368 1.00 98.69 750 LEU A O 1
ATOM 5783 N N . THR A 1 751 ? -3.201 7.183 4.822 1.00 98.38 751 THR A N 1
ATOM 5784 C CA . THR A 1 751 ? -1.821 7.099 5.334 1.00 98.38 751 THR A CA 1
ATOM 5785 C C . THR A 1 751 ? -0.759 6.940 4.250 1.00 98.38 751 THR A C 1
ATOM 5787 O O . THR A 1 751 ? -0.974 6.289 3.219 1.00 98.38 751 THR A O 1
ATOM 5790 N N . GLY A 1 752 ? 0.418 7.503 4.525 1.00 97.12 752 GLY A N 1
ATOM 5791 C CA . GLY A 1 752 ? 1.592 7.412 3.670 1.00 97.12 752 GLY A CA 1
ATOM 5792 C C . GLY A 1 752 ? 1.476 8.270 2.413 1.00 97.12 752 GLY A C 1
ATOM 5793 O O . GLY A 1 752 ? 0.900 9.357 2.429 1.00 97.12 752 GLY A O 1
ATOM 5794 N N . GLY A 1 753 ? 2.041 7.758 1.326 1.00 97.94 753 GLY A N 1
ATOM 5795 C CA . GLY A 1 753 ? 2.241 8.465 0.073 1.00 97.94 753 GLY A CA 1
ATOM 5796 C C . GLY A 1 753 ? 3.567 9.225 0.015 1.00 97.94 753 GLY A C 1
ATOM 5797 O O . GLY A 1 753 ? 4.370 9.187 0.949 1.00 97.94 753 GLY A O 1
ATOM 5798 N N . SER A 1 754 ? 3.790 9.912 -1.099 1.00 98.00 754 SER A N 1
ATOM 5799 C CA . SER A 1 754 ? 4.926 10.814 -1.310 1.00 98.00 754 SER A CA 1
ATOM 5800 C C . SER A 1 754 ? 4.499 12.047 -2.099 1.00 98.00 754 SER A C 1
ATOM 5802 O O . SER A 1 754 ? 3.569 11.965 -2.904 1.00 98.00 754 SER A O 1
ATOM 5804 N N . GLU A 1 755 ? 5.161 13.183 -1.884 1.00 97.88 755 GLU A N 1
ATOM 5805 C CA . GLU A 1 755 ? 4.867 14.406 -2.651 1.00 97.88 755 GLU A CA 1
ATOM 5806 C C . GLU A 1 755 ? 5.311 14.261 -4.116 1.00 97.88 755 GLU A C 1
ATOM 5808 O O . GLU A 1 755 ? 4.619 14.731 -5.017 1.00 97.88 755 GLU A O 1
ATOM 5813 N N . ASP A 1 756 ? 6.413 13.547 -4.358 1.00 89.88 756 ASP A N 1
ATOM 5814 C CA . ASP A 1 756 ? 6.998 13.331 -5.684 1.00 89.88 756 ASP A CA 1
ATOM 5815 C C . ASP A 1 756 ? 6.800 11.875 -6.163 1.00 89.88 756 ASP A C 1
ATOM 5817 O O . ASP A 1 756 ? 6.415 10.967 -5.411 1.00 89.88 756 ASP A O 1
ATOM 5821 N N . TYR A 1 757 ? 7.048 11.626 -7.444 1.00 83.56 757 TYR A N 1
ATOM 5822 C CA . TYR A 1 757 ? 7.077 10.310 -8.057 1.00 83.56 757 TYR A CA 1
ATOM 5823 C C . TYR A 1 757 ? 8.064 9.380 -7.329 1.00 83.56 757 TYR A C 1
ATOM 5825 O O . TYR A 1 757 ? 9.243 9.679 -7.169 1.00 83.56 757 TYR A O 1
ATOM 5833 N N . ARG A 1 758 ? 7.564 8.222 -6.870 1.00 83.00 758 ARG A N 1
ATOM 5834 C CA . ARG A 1 758 ? 8.334 7.159 -6.194 1.00 83.00 758 ARG A CA 1
ATOM 5835 C C . ARG A 1 758 ? 9.270 7.653 -5.076 1.00 83.00 758 ARG A C 1
ATOM 5837 O O . ARG A 1 758 ? 10.367 7.116 -4.915 1.00 83.00 758 ARG A O 1
ATOM 5844 N N . GLY A 1 759 ? 8.833 8.646 -4.299 1.00 86.94 759 GLY A N 1
ATOM 5845 C CA . GLY A 1 759 ? 9.591 9.157 -3.154 1.00 86.94 759 GLY A CA 1
ATOM 5846 C C . GLY A 1 759 ? 10.880 9.899 -3.526 1.00 86.94 759 GLY A C 1
ATOM 5847 O O . GLY A 1 759 ? 11.781 9.993 -2.688 1.00 86.94 759 GLY A O 1
ATOM 5848 N N . ASN A 1 760 ? 10.992 10.406 -4.762 1.00 77.56 760 ASN A N 1
ATOM 5849 C CA . ASN A 1 760 ? 12.107 11.257 -5.186 1.00 77.56 760 ASN A CA 1
ATOM 5850 C C . ASN A 1 760 ? 12.292 12.449 -4.237 1.00 77.56 760 ASN A C 1
ATOM 5852 O O . ASN A 1 760 ? 11.360 12.855 -3.541 1.00 77.56 760 ASN A O 1
ATOM 5856 N N . GLU A 1 761 ? 13.519 12.964 -4.161 1.00 86.00 761 GLU A N 1
ATOM 5857 C CA . GLU A 1 761 ? 13.910 14.031 -3.226 1.00 86.00 761 GLU A CA 1
ATOM 5858 C C . GLU A 1 761 ? 13.639 13.722 -1.728 1.00 86.00 761 GLU A C 1
ATOM 5860 O O . GLU A 1 761 ? 13.526 14.636 -0.915 1.00 86.00 761 GLU A O 1
ATOM 5865 N N . GLU A 1 762 ? 13.563 12.437 -1.339 1.00 89.25 762 GLU A N 1
ATOM 5866 C CA . GLU A 1 762 ? 13.154 11.991 0.012 1.00 89.25 762 GLU A CA 1
ATOM 5867 C C . GLU A 1 762 ? 11.752 12.499 0.419 1.00 89.25 762 GLU A C 1
ATOM 5869 O O . GLU A 1 762 ? 11.503 12.825 1.580 1.00 89.25 762 GLU A O 1
ATOM 5874 N N . SER A 1 763 ? 10.818 12.541 -0.536 1.00 95.75 763 SER A N 1
ATOM 5875 C CA . SER A 1 763 ? 9.469 13.116 -0.377 1.00 95.75 763 SER A CA 1
ATOM 5876 C C . SER A 1 763 ? 8.418 12.202 0.274 1.00 95.75 763 SER A C 1
ATOM 5878 O O . SER A 1 763 ? 7.221 12.489 0.200 1.00 95.75 763 SER A O 1
ATOM 5880 N N . ASP A 1 764 ? 8.824 11.095 0.899 1.00 97.56 764 ASP A N 1
ATOM 5881 C CA . ASP A 1 764 ? 7.896 10.198 1.594 1.00 97.56 764 ASP A CA 1
ATOM 5882 C C . ASP A 1 764 ? 7.175 10.916 2.746 1.00 97.56 764 ASP A C 1
ATOM 5884 O O . ASP A 1 764 ? 7.791 11.536 3.619 1.00 97.56 764 ASP A O 1
ATOM 5888 N N . LEU A 1 765 ? 5.850 10.774 2.793 1.00 97.50 765 LEU A N 1
ATOM 5889 C CA . LEU A 1 765 ? 5.027 11.374 3.831 1.00 97.50 765 LEU A CA 1
ATOM 5890 C C . LEU A 1 765 ? 4.960 10.479 5.075 1.00 97.50 765 LEU A C 1
ATOM 5892 O O . LEU A 1 765 ? 4.544 9.316 5.042 1.00 97.50 765 LEU A O 1
ATOM 5896 N N . HIS A 1 766 ? 5.293 11.082 6.214 1.00 96.75 766 HIS A N 1
ATOM 5897 C CA . HIS A 1 766 ? 5.003 10.566 7.553 1.00 96.75 766 HIS A CA 1
ATOM 5898 C C . HIS A 1 766 ? 3.714 11.203 8.085 1.00 96.75 766 HIS A C 1
ATOM 5900 O O . HIS A 1 766 ? 3.710 11.864 9.124 1.00 96.75 766 HIS A O 1
ATOM 5906 N N . LEU A 1 767 ? 2.637 11.068 7.309 1.00 97.06 767 LEU A N 1
ATOM 5907 C CA . LEU A 1 767 ? 1.342 11.691 7.546 1.00 97.06 767 LEU A CA 1
ATOM 5908 C C . LEU A 1 767 ? 0.250 10.623 7.563 1.00 97.06 767 LEU A C 1
ATOM 5910 O O . LEU A 1 767 ? 0.204 9.726 6.722 1.00 97.06 767 LEU A O 1
ATOM 5914 N N . THR A 1 768 ? -0.626 10.708 8.558 1.00 98.44 768 THR A N 1
ATOM 5915 C CA . THR A 1 768 ? -1.793 9.840 8.691 1.00 98.44 768 THR A CA 1
ATOM 5916 C C . THR A 1 768 ? -2.964 10.675 9.186 1.00 98.44 768 THR A C 1
ATOM 5918 O O . THR A 1 768 ? -2.816 11.472 10.112 1.00 98.44 768 THR A O 1
ATOM 5921 N N . THR A 1 769 ? -4.118 10.500 8.556 1.00 98.62 769 THR A N 1
ATOM 5922 C CA . THR A 1 769 ? -5.364 11.199 8.890 1.00 98.62 769 THR A CA 1
ATOM 5923 C C . THR A 1 769 ? -6.532 10.220 8.875 1.00 98.62 769 THR A C 1
ATOM 5925 O O . THR A 1 769 ? -6.436 9.148 8.273 1.00 98.62 769 THR A O 1
ATOM 5928 N N . ILE A 1 770 ? -7.621 10.570 9.548 1.00 98.69 770 ILE A N 1
ATOM 5929 C CA . ILE A 1 770 ? -8.872 9.813 9.548 1.00 98.69 770 ILE A CA 1
ATOM 5930 C C . ILE A 1 770 ? -9.964 10.727 8.999 1.00 98.69 770 ILE A C 1
ATOM 5932 O O . ILE A 1 770 ? -10.181 11.819 9.519 1.00 98.69 770 ILE A O 1
ATOM 5936 N N . TYR A 1 771 ? -10.616 10.294 7.923 1.00 98.62 771 TYR A N 1
ATOM 5937 C CA . TYR A 1 771 ? -11.758 10.985 7.338 1.00 98.62 771 TYR A CA 1
ATOM 5938 C C . TYR A 1 771 ? -13.061 10.399 7.871 1.00 98.62 771 TYR A C 1
ATOM 5940 O O . TYR A 1 771 ? -13.283 9.192 7.763 1.00 98.62 771 TYR A O 1
ATOM 5948 N N . ASP A 1 772 ? -13.928 11.255 8.397 1.00 97.75 772 ASP A N 1
ATOM 5949 C CA . ASP A 1 772 ? -15.273 10.895 8.831 1.00 97.75 772 ASP A CA 1
ATOM 5950 C C . ASP A 1 772 ? -16.294 11.323 7.754 1.00 97.75 772 ASP A C 1
ATOM 5952 O O . ASP A 1 772 ? -16.490 12.523 7.527 1.00 97.75 772 ASP A O 1
ATOM 5956 N N . PRO A 1 773 ? -16.952 10.371 7.063 1.00 96.38 773 PRO A N 1
ATOM 5957 C CA . PRO A 1 773 ? -17.916 10.676 6.009 1.00 96.38 773 PRO A CA 1
ATOM 5958 C C . PRO A 1 773 ? -19.273 11.193 6.519 1.00 96.38 773 PRO A C 1
ATOM 5960 O O . PRO A 1 773 ? -20.062 11.695 5.706 1.00 96.38 773 PRO A O 1
ATOM 5963 N N . GLU A 1 774 ? -19.578 11.062 7.814 1.00 93.81 774 GLU A N 1
ATOM 5964 C CA . GLU A 1 774 ? -20.791 11.604 8.435 1.00 93.81 774 GLU A CA 1
ATOM 5965 C C . GLU A 1 774 ? -20.628 13.103 8.700 1.00 93.81 774 GLU A C 1
ATOM 5967 O O . GLU A 1 774 ? -21.481 13.913 8.321 1.00 93.81 774 GLU A O 1
ATOM 5972 N N . THR A 1 775 ? -19.514 13.491 9.321 1.00 95.75 775 THR A N 1
ATOM 5973 C CA . THR A 1 775 ? -19.243 14.895 9.666 1.00 95.75 775 THR A CA 1
ATOM 5974 C C . THR A 1 775 ? -18.532 15.664 8.551 1.00 95.75 775 THR A C 1
ATOM 5976 O O . THR A 1 775 ? -18.593 16.898 8.513 1.00 95.75 775 THR A O 1
ATOM 5979 N N . GLY A 1 776 ? -17.884 14.952 7.626 1.00 96.00 776 GLY A N 1
ATOM 5980 C CA . GLY A 1 776 ? -17.072 15.517 6.555 1.00 96.00 776 GLY A CA 1
ATOM 5981 C C . GLY A 1 776 ? -15.748 16.107 7.046 1.00 96.00 776 GLY A C 1
ATOM 5982 O O . GLY A 1 776 ? -15.206 16.985 6.371 1.00 96.00 776 GLY A O 1
ATOM 5983 N N . THR A 1 777 ? -15.247 15.688 8.215 1.00 96.94 777 THR A N 1
ATOM 5984 C CA . THR A 1 777 ? -13.979 16.168 8.783 1.00 96.94 777 THR A CA 1
ATOM 5985 C C . THR A 1 777 ? -12.815 15.247 8.448 1.00 96.94 777 THR A C 1
ATOM 5987 O O . THR A 1 777 ? -12.978 14.049 8.229 1.00 96.94 777 THR A O 1
ATOM 5990 N N . LEU A 1 778 ? -11.621 15.837 8.388 1.00 97.94 778 LEU A N 1
ATOM 5991 C CA . LEU A 1 778 ? -10.360 15.129 8.223 1.00 97.94 778 LEU A CA 1
ATOM 5992 C C . LEU A 1 778 ? -9.484 15.432 9.439 1.00 97.94 778 LEU A C 1
ATOM 5994 O O . LEU A 1 778 ? -8.979 16.548 9.577 1.00 97.94 778 LEU A O 1
ATOM 5998 N N . ASP A 1 779 ? -9.339 14.450 10.320 1.00 97.62 779 ASP A N 1
ATOM 5999 C CA . ASP A 1 779 ? -8.655 14.595 11.600 1.00 97.62 779 ASP A CA 1
ATOM 6000 C C . ASP A 1 779 ? -7.245 13.995 11.550 1.00 97.62 779 ASP A C 1
ATOM 6002 O O . ASP A 1 779 ? -6.989 12.994 10.878 1.00 97.62 779 ASP A O 1
ATOM 6006 N N . GLU A 1 780 ? -6.300 14.613 12.260 1.00 97.19 780 GLU A N 1
ATOM 6007 C CA . GLU A 1 780 ? -4.936 14.089 12.374 1.00 97.19 780 GLU A CA 1
ATOM 6008 C C . GLU A 1 780 ? -4.911 12.798 13.203 1.00 97.19 780 GLU A C 1
ATOM 6010 O O . GLU A 1 780 ? -5.547 12.693 14.251 1.00 97.19 780 GLU A O 1
ATOM 6015 N N . ALA A 1 781 ? -4.101 11.838 12.766 1.00 97.94 781 ALA A N 1
ATOM 6016 C CA . ALA A 1 781 ? -3.800 10.607 13.483 1.00 97.94 781 ALA A CA 1
ATOM 6017 C C . ALA A 1 781 ? -2.286 10.483 13.719 1.00 97.94 781 ALA A C 1
ATOM 6019 O O . ALA A 1 781 ? -1.486 11.303 13.264 1.00 97.94 781 ALA A O 1
ATOM 6020 N N . ALA A 1 782 ? -1.870 9.466 14.475 1.00 97.25 782 ALA A N 1
ATOM 6021 C CA . ALA A 1 782 ? -0.461 9.248 14.768 1.00 97.25 782 ALA A CA 1
ATOM 6022 C C . ALA A 1 782 ? 0.296 9.033 13.445 1.00 97.25 782 ALA A C 1
ATOM 6024 O O . ALA A 1 782 ? -0.175 8.255 12.617 1.00 97.25 782 ALA A O 1
ATOM 6025 N N . PRO A 1 783 ? 1.452 9.677 13.224 1.00 95.88 783 PRO A N 1
ATOM 6026 C CA . PRO A 1 783 ? 2.183 9.545 11.968 1.00 95.88 783 PRO A CA 1
ATOM 6027 C C . PRO A 1 783 ? 2.867 8.173 11.855 1.00 95.88 783 PRO A C 1
ATOM 6029 O O . PRO A 1 783 ? 3.413 7.659 12.839 1.00 95.88 783 PRO A O 1
ATOM 6032 N N . ASN A 1 784 ? 2.866 7.599 10.649 1.00 96.19 784 ASN A N 1
ATOM 6033 C CA . ASN A 1 784 ? 3.588 6.372 10.289 1.00 96.19 784 ASN A CA 1
ATOM 6034 C C . ASN A 1 784 ? 5.113 6.560 10.401 1.00 96.19 784 ASN A C 1
ATOM 6036 O O . ASN A 1 784 ? 5.631 7.643 10.121 1.00 96.19 784 ASN A O 1
ATOM 6040 N N . PHE A 1 785 ? 5.869 5.517 10.771 1.00 93.19 785 PHE A N 1
ATOM 6041 C CA . PHE A 1 785 ? 7.333 5.624 10.896 1.00 93.19 785 PHE A CA 1
ATOM 6042 C C . PHE A 1 785 ? 8.073 5.281 9.611 1.00 93.19 785 PHE A C 1
ATOM 6044 O O . PHE A 1 785 ? 9.211 5.720 9.434 1.00 93.19 785 PHE A O 1
ATOM 6051 N N . VAL A 1 786 ? 7.477 4.467 8.742 1.00 94.69 786 VAL A N 1
ATOM 6052 C CA . VAL A 1 786 ? 8.073 4.062 7.470 1.00 94.69 786 VAL A CA 1
ATOM 6053 C C . VAL A 1 786 ? 7.415 4.848 6.345 1.00 94.69 786 VAL A C 1
ATOM 6055 O O . VAL A 1 786 ? 6.192 4.912 6.274 1.00 94.69 786 VAL A O 1
ATOM 6058 N N . GLY A 1 787 ? 8.225 5.446 5.472 1.00 95.44 787 GLY A N 1
ATOM 6059 C CA . GLY A 1 787 ? 7.746 6.075 4.244 1.00 95.44 787 GLY A CA 1
ATOM 6060 C C . GLY A 1 787 ? 7.138 5.036 3.299 1.00 95.44 787 GLY A C 1
ATOM 6061 O O . GLY A 1 787 ? 7.709 3.961 3.094 1.00 95.44 787 GLY A O 1
ATOM 6062 N N . ARG A 1 788 ? 5.942 5.321 2.776 1.00 97.06 788 ARG A N 1
ATOM 6063 C CA . ARG A 1 788 ? 5.137 4.384 1.976 1.00 97.06 788 ARG A CA 1
ATOM 6064 C C . ARG A 1 788 ? 4.741 5.040 0.659 1.00 97.06 788 ARG A C 1
ATOM 6066 O O . ARG A 1 788 ? 3.703 5.687 0.609 1.00 97.06 788 ARG A O 1
ATOM 6073 N N . ASN A 1 789 ? 5.539 4.864 -0.389 1.00 95.56 789 ASN A N 1
ATOM 6074 C CA . ASN A 1 789 ? 5.230 5.376 -1.725 1.00 95.56 789 ASN A CA 1
ATOM 6075 C C . ASN A 1 789 ? 4.713 4.257 -2.652 1.00 95.56 789 ASN A C 1
ATOM 6077 O O . ASN A 1 789 ? 3.912 3.411 -2.251 1.00 95.56 789 ASN A O 1
ATOM 6081 N N . TYR A 1 790 ? 5.128 4.264 -3.913 1.00 93.56 790 TYR A N 1
ATOM 6082 C CA . TYR A 1 790 ? 4.817 3.247 -4.905 1.00 93.56 790 TYR A CA 1
ATOM 6083 C C . TYR A 1 790 ? 5.034 1.818 -4.379 1.00 93.56 790 TYR A C 1
ATOM 6085 O O . TYR A 1 790 ? 5.933 1.562 -3.580 1.00 93.56 790 TYR A O 1
ATOM 6093 N N . HIS A 1 791 ? 4.181 0.883 -4.806 1.00 95.62 791 HIS A N 1
ATOM 6094 C CA . HIS A 1 791 ? 4.122 -0.501 -4.308 1.00 95.62 791 HIS A CA 1
ATOM 6095 C C . HIS A 1 791 ? 3.822 -0.676 -2.805 1.00 95.62 791 HIS A C 1
ATOM 6097 O O . HIS A 1 791 ? 3.874 -1.803 -2.306 1.00 95.62 791 HIS A O 1
ATOM 6103 N N . ALA A 1 792 ? 3.477 0.389 -2.076 1.00 96.88 792 ALA A N 1
ATOM 6104 C CA . ALA A 1 792 ? 2.905 0.246 -0.745 1.00 96.88 792 ALA A CA 1
ATOM 6105 C C . ALA A 1 792 ? 1.442 -0.220 -0.810 1.00 96.88 792 ALA A C 1
ATOM 6107 O O . ALA A 1 792 ? 0.704 0.095 -1.743 1.00 96.88 792 ALA A O 1
ATOM 6108 N N . THR A 1 793 ? 1.031 -0.960 0.216 1.00 96.62 793 THR A N 1
ATOM 6109 C CA . THR A 1 793 ? -0.338 -1.456 0.393 1.00 96.62 793 THR A CA 1
ATOM 6110 C C . THR A 1 793 ? -0.766 -1.323 1.847 1.00 96.62 793 THR A C 1
ATOM 6112 O O . THR A 1 793 ? 0.069 -1.489 2.745 1.00 96.62 793 THR A O 1
ATOM 6115 N N . ALA A 1 794 ? -2.061 -1.111 2.079 1.00 98.12 794 ALA A N 1
ATOM 6116 C CA . ALA A 1 794 ? -2.667 -1.152 3.401 1.00 98.12 794 ALA A CA 1
ATOM 6117 C C . ALA A 1 794 ? -4.010 -1.890 3.396 1.00 98.12 794 ALA A C 1
ATOM 6119 O O . ALA A 1 794 ? -4.760 -1.787 2.431 1.00 98.12 794 ALA A O 1
ATOM 6120 N N . LEU A 1 795 ? -4.322 -2.615 4.472 1.00 98.31 795 LEU A N 1
ATOM 6121 C CA . LEU A 1 795 ? -5.609 -3.298 4.636 1.00 98.31 795 LEU A CA 1
ATOM 6122 C C . LEU A 1 795 ? -6.042 -3.406 6.100 1.00 98.31 795 LEU A C 1
ATOM 6124 O O . LEU A 1 795 ? -5.211 -3.410 7.012 1.00 98.31 795 LEU A O 1
ATOM 6128 N N . LEU A 1 796 ? -7.352 -3.520 6.317 1.00 98.56 796 LEU A N 1
ATOM 6129 C CA . LEU A 1 796 ? -7.947 -3.755 7.631 1.00 98.56 796 LEU A CA 1
ATOM 6130 C C . LEU A 1 796 ? -7.749 -5.216 8.061 1.00 98.56 796 LEU A C 1
ATOM 6132 O O . LEU A 1 796 ? -7.940 -6.133 7.265 1.00 98.56 796 LEU A O 1
ATOM 6136 N N . LEU A 1 797 ? -7.402 -5.441 9.327 1.00 98.12 797 LEU A N 1
ATOM 6137 C CA . LEU A 1 797 ? -7.309 -6.759 9.957 1.00 98.12 797 LEU A CA 1
ATOM 6138 C C . LEU A 1 797 ? -8.584 -7.084 10.764 1.00 98.12 797 LEU A C 1
ATOM 6140 O O . LEU A 1 797 ? -9.257 -6.172 11.249 1.00 98.12 797 LEU A O 1
ATOM 6144 N N . PRO A 1 798 ? -8.909 -8.374 10.998 1.00 95.19 798 PRO A N 1
ATOM 6145 C CA . PRO A 1 798 ? -10.137 -8.770 11.706 1.00 95.19 798 PRO A CA 1
ATOM 6146 C C . PRO A 1 798 ? -10.258 -8.287 13.161 1.00 95.19 798 PRO A C 1
ATOM 6148 O O . PRO A 1 798 ? -11.337 -8.339 13.746 1.00 95.19 798 PRO A O 1
ATOM 6151 N N . ASP A 1 799 ? -9.164 -7.849 13.781 1.00 94.00 799 ASP A N 1
ATOM 6152 C CA . ASP A 1 799 ? -9.164 -7.291 15.138 1.00 94.00 799 ASP A CA 1
ATOM 6153 C C . ASP A 1 799 ? -9.359 -5.764 15.175 1.00 94.00 799 ASP A C 1
ATOM 6155 O O . ASP A 1 799 ? -9.352 -5.165 16.255 1.00 94.00 799 ASP A O 1
ATOM 6159 N N . GLY A 1 800 ? -9.556 -5.142 14.009 1.00 95.69 800 GLY A N 1
ATOM 6160 C CA . GLY A 1 800 ? -9.746 -3.705 13.853 1.00 95.69 800 GLY A CA 1
ATOM 6161 C C . GLY A 1 800 ? -8.443 -2.910 13.756 1.00 95.69 800 GLY A C 1
ATOM 6162 O O . GLY A 1 800 ? -8.498 -1.686 13.788 1.00 95.69 800 GLY A O 1
ATOM 6163 N N . ARG A 1 801 ? -7.271 -3.548 13.662 1.00 98.19 801 ARG A N 1
ATOM 6164 C CA . ARG A 1 801 ? -6.013 -2.856 13.326 1.00 98.19 801 ARG A CA 1
ATOM 6165 C C . ARG A 1 801 ? -5.848 -2.733 11.812 1.00 98.19 801 ARG A C 1
ATOM 6167 O O . ARG A 1 801 ? -6.453 -3.490 11.061 1.00 98.19 801 ARG A O 1
ATOM 6174 N N . VAL A 1 802 ? -4.995 -1.822 11.355 1.00 98.62 802 VAL A N 1
ATOM 6175 C CA . VAL A 1 802 ? -4.639 -1.677 9.934 1.00 98.62 802 VAL A CA 1
ATOM 6176 C C . VAL A 1 802 ? -3.197 -2.111 9.723 1.00 98.62 802 VAL A C 1
ATOM 6178 O O . VAL A 1 802 ? -2.305 -1.660 10.434 1.00 98.62 802 VAL A O 1
ATOM 6181 N N . MET A 1 803 ? -2.960 -2.980 8.745 1.00 98.19 803 MET A N 1
ATOM 6182 C CA . MET A 1 803 ? -1.620 -3.358 8.303 1.00 98.19 803 MET A CA 1
ATOM 6183 C C . MET A 1 803 ? -1.184 -2.458 7.152 1.00 98.19 803 MET A C 1
ATOM 6185 O O . MET A 1 803 ? -1.955 -2.289 6.215 1.00 98.19 803 MET A O 1
ATOM 6189 N N . THR A 1 804 ? 0.057 -1.965 7.170 1.00 97.75 804 THR A N 1
ATOM 6190 C CA . THR A 1 804 ? 0.728 -1.359 6.010 1.00 97.75 804 THR A CA 1
ATOM 6191 C C . THR A 1 804 ? 2.058 -2.047 5.723 1.00 97.75 804 THR A C 1
ATOM 6193 O O . THR A 1 804 ? 2.752 -2.515 6.629 1.00 97.75 804 THR A O 1
ATOM 6196 N N . MET A 1 805 ? 2.428 -2.131 4.450 1.00 95.62 805 MET A N 1
ATOM 6197 C CA . MET A 1 805 ? 3.690 -2.730 4.013 1.00 95.62 805 MET A CA 1
ATOM 6198 C C . MET A 1 805 ? 4.057 -2.291 2.598 1.00 95.62 805 MET A C 1
ATOM 6200 O O . MET A 1 805 ? 3.238 -1.691 1.905 1.00 95.62 805 MET A O 1
ATOM 6204 N N . GLY A 1 806 ? 5.267 -2.645 2.164 1.00 94.38 806 GLY A N 1
ATOM 6205 C CA . GLY A 1 806 ? 5.787 -2.273 0.854 1.00 94.38 806 GLY A CA 1
ATOM 6206 C C . GLY A 1 806 ? 6.218 -0.810 0.803 1.00 94.38 806 GLY A C 1
ATOM 6207 O O . GLY A 1 806 ? 5.838 -0.006 1.650 1.00 94.38 806 GLY A O 1
ATOM 6208 N N . SER A 1 807 ? 7.092 -0.493 -0.137 1.00 95.12 807 SER A N 1
ATOM 6209 C CA . SER A 1 807 ? 7.485 0.849 -0.582 1.00 95.12 807 SER A CA 1
ATOM 6210 C C . SER A 1 807 ? 8.643 0.607 -1.539 1.00 95.12 807 SER A C 1
ATOM 6212 O O . SER A 1 807 ? 9.574 -0.123 -1.185 1.00 95.12 807 SER A O 1
ATOM 6214 N N . ASP A 1 808 ? 8.597 1.161 -2.739 1.00 88.00 808 ASP A N 1
ATOM 6215 C CA . ASP A 1 808 ? 9.610 0.943 -3.767 1.00 88.00 808 ASP A CA 1
ATOM 6216 C C . ASP A 1 808 ? 10.165 2.289 -4.248 1.00 88.00 808 ASP A C 1
ATOM 6218 O O . ASP A 1 808 ? 9.893 2.705 -5.384 1.00 88.00 808 ASP A O 1
ATOM 6222 N N . PRO A 1 809 ? 10.918 2.999 -3.380 1.00 84.44 809 PRO A N 1
ATOM 6223 C CA . PRO A 1 809 ? 11.487 4.287 -3.732 1.00 84.44 809 PRO A CA 1
ATOM 6224 C C . PRO A 1 809 ? 12.469 4.133 -4.891 1.00 84.44 809 PRO A C 1
ATOM 6226 O O . PRO A 1 809 ? 13.219 3.156 -4.957 1.00 84.44 809 PRO A O 1
ATOM 6229 N N . LEU A 1 810 ? 12.489 5.104 -5.800 1.00 73.38 810 LEU A N 1
ATOM 6230 C CA . LEU A 1 810 ? 13.422 5.073 -6.927 1.00 73.38 810 LEU A CA 1
ATOM 6231 C C . LEU A 1 810 ? 14.864 5.352 -6.471 1.00 73.38 810 LEU A C 1
ATOM 6233 O O . LEU A 1 810 ? 15.799 4.680 -6.916 1.00 73.38 810 LEU A O 1
ATOM 6237 N N . PHE A 1 811 ? 15.034 6.276 -5.521 1.00 70.06 811 PHE A N 1
ATOM 6238 C CA . PHE A 1 811 ? 16.324 6.672 -4.955 1.00 70.06 811 PHE A CA 1
ATOM 6239 C C . PHE A 1 811 ? 16.368 6.524 -3.428 1.00 70.06 811 PHE A C 1
ATOM 6241 O O . PHE A 1 811 ? 15.346 6.502 -2.751 1.00 70.06 811 PHE A O 1
ATOM 6248 N N . ALA A 1 812 ? 17.576 6.390 -2.876 1.00 73.31 812 ALA A N 1
ATOM 6249 C CA . ALA A 1 812 ? 17.834 6.257 -1.439 1.00 73.31 812 ALA A CA 1
ATOM 6250 C C . ALA A 1 812 ? 18.377 7.545 -0.784 1.00 73.31 812 ALA A C 1
ATOM 6252 O O . ALA A 1 812 ? 18.782 7.508 0.382 1.00 73.31 812 ALA A O 1
ATOM 6253 N N . ASP A 1 813 ? 18.492 8.638 -1.540 1.00 73.94 813 ASP A N 1
ATOM 6254 C CA . ASP A 1 813 ? 18.913 9.968 -1.086 1.00 73.94 813 ASP A CA 1
ATOM 6255 C C . ASP A 1 813 ? 18.280 11.059 -1.944 1.00 73.94 813 ASP A C 1
ATOM 6257 O O . ASP A 1 813 ? 17.993 10.835 -3.120 1.00 73.94 813 ASP A O 1
ATOM 6261 N N . ALA A 1 814 ? 18.131 12.247 -1.356 1.00 76.56 814 ALA A N 1
ATOM 6262 C CA . ALA A 1 814 ? 17.519 13.399 -2.007 1.00 76.56 814 ALA A CA 1
ATOM 6263 C C . ALA A 1 814 ? 18.340 13.929 -3.192 1.00 76.56 814 ALA A C 1
ATOM 6265 O O . ALA A 1 814 ? 17.800 14.598 -4.064 1.00 76.56 814 ALA A O 1
ATOM 6266 N N . GLU A 1 815 ? 19.645 13.643 -3.241 1.00 76.31 815 GLU A N 1
ATOM 6267 C CA . GLU A 1 815 ? 20.493 13.985 -4.385 1.00 76.31 815 GLU A CA 1
ATOM 6268 C C . GLU A 1 815 ? 20.391 12.991 -5.558 1.00 76.31 815 GLU A C 1
ATOM 6270 O O . GLU A 1 815 ? 21.093 13.175 -6.554 1.00 76.31 815 GLU A O 1
ATOM 6275 N N . GLU A 1 816 ? 19.557 11.949 -5.439 1.00 68.00 816 GLU A N 1
ATOM 6276 C CA . GLU A 1 816 ? 19.296 10.934 -6.472 1.00 68.00 816 GLU A CA 1
ATOM 6277 C C . GLU A 1 816 ? 20.559 10.187 -6.935 1.00 68.00 816 GLU A C 1
ATOM 6279 O O . GLU A 1 816 ? 20.688 9.737 -8.075 1.00 68.00 816 GLU A O 1
ATOM 6284 N N . THR A 1 817 ? 21.543 10.043 -6.041 1.00 62.94 817 THR A N 1
ATOM 6285 C CA . THR A 1 817 ? 22.842 9.443 -6.382 1.00 62.94 817 THR A CA 1
ATOM 6286 C C . THR A 1 817 ? 22.917 7.944 -6.122 1.00 62.94 817 THR A C 1
ATOM 6288 O O . THR A 1 817 ? 23.845 7.285 -6.601 1.00 62.94 817 THR A O 1
ATOM 6291 N N . ARG A 1 818 ? 21.975 7.385 -5.354 1.00 72.31 818 ARG A N 1
ATOM 6292 C CA . ARG A 1 818 ? 21.904 5.951 -5.052 1.00 72.31 818 ARG A CA 1
ATOM 6293 C C . ARG A 1 818 ? 20.506 5.423 -5.315 1.00 72.31 818 ARG A C 1
ATOM 6295 O O . ARG A 1 818 ? 19.525 6.014 -4.879 1.00 72.31 818 ARG A O 1
ATOM 6302 N N . THR A 1 819 ? 20.434 4.261 -5.951 1.00 68.12 819 THR A N 1
ATOM 6303 C CA . THR A 1 819 ? 19.181 3.535 -6.174 1.00 68.12 819 THR A CA 1
ATOM 6304 C C . THR A 1 819 ? 18.509 3.182 -4.850 1.00 68.12 819 THR A C 1
ATOM 6306 O O . THR A 1 819 ? 19.171 2.765 -3.891 1.00 68.12 819 THR A O 1
ATOM 6309 N N . GLY A 1 820 ? 17.189 3.340 -4.814 1.00 69.25 820 GLY A N 1
ATOM 6310 C CA . GLY A 1 820 ? 16.347 2.944 -3.698 1.00 69.25 820 GLY A CA 1
ATOM 6311 C C . GLY A 1 820 ? 16.379 1.439 -3.445 1.00 69.25 820 GLY A C 1
ATOM 6312 O O . GLY A 1 820 ? 16.883 0.635 -4.230 1.00 69.25 820 GLY A O 1
ATOM 6313 N N . THR A 1 821 ? 15.882 1.040 -2.281 1.00 82.88 821 THR A N 1
ATOM 6314 C CA . THR A 1 821 ? 15.718 -0.370 -1.921 1.00 82.88 821 THR A CA 1
ATOM 6315 C C . THR A 1 821 ? 14.299 -0.572 -1.435 1.00 82.88 821 THR A C 1
ATOM 6317 O O . THR A 1 821 ? 13.817 0.212 -0.621 1.00 82.88 821 THR A O 1
ATOM 6320 N N . PHE A 1 822 ? 13.665 -1.647 -1.900 1.00 88.00 822 PHE A N 1
ATOM 6321 C CA . PHE A 1 822 ? 12.315 -2.001 -1.490 1.00 88.00 822 PHE A CA 1
ATOM 6322 C C . PHE A 1 822 ? 12.215 -2.177 0.033 1.00 88.00 822 PHE A C 1
ATOM 6324 O O . PHE A 1 822 ? 12.990 -2.934 0.633 1.00 88.00 822 PHE A O 1
ATOM 6331 N N . ASP A 1 823 ? 11.233 -1.529 0.657 1.00 92.81 823 ASP A N 1
ATOM 6332 C CA . ASP A 1 823 ? 10.980 -1.652 2.087 1.00 92.81 823 ASP A CA 1
ATOM 6333 C C . ASP A 1 823 ? 10.111 -2.877 2.403 1.00 92.81 823 ASP A C 1
ATOM 6335 O O . ASP A 1 823 ? 8.944 -2.968 2.024 1.00 92.81 823 ASP A O 1
ATOM 6339 N N . THR A 1 824 ? 10.680 -3.836 3.137 1.00 93.31 824 THR A N 1
ATOM 6340 C CA . THR A 1 824 ? 9.996 -5.084 3.515 1.00 93.31 824 THR A CA 1
ATOM 6341 C C . THR A 1 824 ? 9.423 -5.064 4.935 1.00 93.31 824 THR A C 1
ATOM 6343 O O . THR A 1 824 ? 9.074 -6.124 5.458 1.00 93.31 824 THR A O 1
ATOM 6346 N N . ARG A 1 825 ? 9.435 -3.923 5.634 1.00 93.81 825 ARG A N 1
ATOM 6347 C CA . ARG A 1 825 ? 8.903 -3.827 7.001 1.00 93.81 825 ARG A CA 1
ATOM 6348 C C . ARG A 1 825 ? 7.385 -3.743 6.940 1.00 93.81 825 ARG A C 1
ATOM 6350 O O . ARG A 1 825 ? 6.836 -3.121 6.034 1.00 93.81 825 ARG A O 1
ATOM 6357 N N . ILE A 1 826 ? 6.718 -4.313 7.934 1.00 95.50 826 ILE A N 1
ATOM 6358 C CA . ILE A 1 826 ? 5.275 -4.169 8.129 1.00 95.50 826 ILE A CA 1
ATOM 6359 C C . ILE A 1 826 ? 5.068 -3.160 9.259 1.00 95.50 826 ILE A C 1
ATOM 6361 O O . ILE A 1 826 ? 5.783 -3.205 10.260 1.00 95.50 826 ILE A O 1
ATOM 6365 N N . GLU A 1 827 ? 4.111 -2.250 9.123 1.00 96.69 827 GLU A N 1
ATOM 6366 C CA . GLU A 1 827 ? 3.612 -1.462 10.250 1.00 96.69 827 GLU A CA 1
ATOM 6367 C C . GLU A 1 827 ? 2.156 -1.816 10.538 1.00 96.69 827 GLU A C 1
ATOM 6369 O O . GLU A 1 827 ? 1.386 -2.116 9.629 1.00 96.69 827 GLU A O 1
ATOM 6374 N N . ILE A 1 828 ? 1.788 -1.802 11.814 1.00 98.25 828 ILE A N 1
ATOM 6375 C CA . ILE A 1 828 ? 0.424 -2.012 12.279 1.00 98.25 828 ILE A CA 1
ATOM 6376 C C . ILE A 1 828 ? -0.034 -0.734 12.967 1.00 98.25 828 ILE A C 1
ATOM 6378 O O . ILE A 1 828 ? 0.578 -0.293 13.941 1.00 98.25 828 ILE A O 1
ATOM 6382 N N . TYR A 1 829 ? -1.114 -0.149 12.467 1.00 98.62 829 TYR A N 1
ATOM 6383 C CA . TYR A 1 829 ? -1.807 0.951 13.111 1.00 98.62 829 TYR A CA 1
ATOM 6384 C C . TYR A 1 829 ? -2.946 0.414 13.966 1.00 98.62 829 TYR A C 1
ATOM 6386 O O . TYR A 1 829 ? -3.773 -0.378 13.514 1.00 98.62 829 TYR A O 1
ATOM 6394 N N . SER A 1 830 ? -2.987 0.859 15.213 1.00 98.25 830 SER A N 1
ATOM 6395 C CA . SER A 1 830 ? -4.097 0.659 16.132 1.00 98.25 830 SER A CA 1
ATOM 6396 C C . SER A 1 830 ? -4.914 1.950 16.194 1.00 98.25 830 SER A C 1
ATOM 6398 O O . SER A 1 830 ? -4.407 2.923 16.757 1.00 98.25 830 SER A O 1
ATOM 6400 N N . PRO A 1 831 ? -6.135 1.994 15.628 1.00 98.12 831 PRO A N 1
ATOM 6401 C CA . PRO A 1 831 ? -6.961 3.200 15.652 1.00 98.12 831 PRO A CA 1
ATOM 6402 C C . PRO A 1 831 ? -7.425 3.594 17.064 1.00 98.12 831 PRO A C 1
ATOM 6404 O O . PRO A 1 831 ? -7.409 2.749 17.968 1.00 98.12 831 PRO A O 1
ATOM 6407 N N . PRO A 1 832 ? -7.869 4.852 17.267 1.00 97.38 832 PRO A N 1
ATOM 6408 C CA . PRO A 1 832 ? -8.327 5.371 18.559 1.00 97.38 832 PRO A CA 1
ATOM 6409 C C . PRO A 1 832 ? -9.333 4.475 19.293 1.00 97.38 832 PRO A C 1
ATOM 6411 O O . PRO A 1 832 ? -9.189 4.248 20.497 1.00 97.38 832 PRO A O 1
ATOM 6414 N N . TYR A 1 833 ? -10.288 3.877 18.570 1.00 96.12 833 TYR A N 1
ATOM 6415 C CA . TYR A 1 833 ? -11.312 3.000 19.150 1.00 96.12 833 TYR A CA 1
ATOM 6416 C C . TYR A 1 833 ? -10.745 1.750 19.849 1.00 96.12 833 TYR A C 1
ATOM 6418 O O . TYR A 1 833 ? -11.424 1.134 20.668 1.00 96.12 833 TYR A O 1
ATOM 6426 N N . LEU A 1 834 ? -9.495 1.348 19.574 1.00 96.06 834 LEU A N 1
ATOM 6427 C CA . LEU A 1 834 ? -8.847 0.219 20.259 1.00 96.06 834 LEU A CA 1
ATOM 6428 C C . LEU A 1 834 ? -8.347 0.581 21.664 1.00 96.06 834 LEU A C 1
ATOM 6430 O O . LEU A 1 834 ? -7.950 -0.310 22.416 1.00 96.06 834 LEU A O 1
ATOM 6434 N N . PHE A 1 835 ? -8.362 1.868 22.014 1.00 95.56 835 PHE A N 1
ATOM 6435 C CA . PHE A 1 835 ? -7.929 2.397 23.307 1.00 95.56 835 PHE A CA 1
ATOM 6436 C C . PHE A 1 835 ? -9.099 2.849 24.195 1.00 95.56 835 PHE A C 1
ATOM 6438 O O . PHE A 1 835 ? -8.870 3.482 25.232 1.00 95.56 835 PHE A O 1
ATOM 6445 N N . ALA A 1 836 ? -10.331 2.505 23.811 1.00 88.12 836 ALA A N 1
ATOM 6446 C CA . ALA A 1 836 ? -11.509 2.594 24.667 1.00 88.12 836 ALA A CA 1
ATOM 6447 C C . ALA A 1 836 ? -11.447 1.577 25.827 1.00 88.12 836 ALA A C 1
ATOM 6449 O O . ALA A 1 836 ? -10.785 0.540 25.728 1.00 88.12 836 ALA A O 1
ATOM 6450 N N . ASP A 1 837 ? -12.130 1.879 26.936 1.00 83.19 837 ASP A N 1
ATOM 6451 C CA . ASP A 1 837 ? -12.079 1.067 28.163 1.00 83.19 837 ASP A CA 1
ATOM 6452 C C . ASP A 1 837 ? -12.889 -0.242 28.060 1.00 83.19 837 ASP A C 1
ATOM 6454 O O . ASP A 1 837 ? -12.453 -1.285 28.555 1.00 83.19 837 ASP A O 1
ATOM 6458 N N . GLU A 1 838 ? -14.057 -0.201 27.414 1.00 88.25 838 GLU A N 1
ATOM 6459 C CA . GLU A 1 838 ? -14.957 -1.342 27.198 1.00 88.25 838 GLU A CA 1
ATOM 6460 C C . GLU A 1 838 ? -15.323 -1.447 25.713 1.00 88.25 838 GLU A C 1
ATOM 6462 O O . GLU A 1 838 ? -15.274 -0.459 24.986 1.00 88.25 838 GLU A O 1
ATOM 6467 N N . ARG A 1 839 ? -15.633 -2.664 25.248 1.00 90.88 839 ARG A N 1
ATOM 6468 C CA . ARG A 1 839 ? -15.977 -2.953 23.847 1.00 90.88 839 ARG A CA 1
ATOM 6469 C C . ARG A 1 839 ? -17.056 -4.032 23.792 1.00 90.88 839 ARG A C 1
ATOM 6471 O O . ARG A 1 839 ? -17.010 -4.941 24.634 1.00 90.88 839 ARG A O 1
ATOM 6478 N N . PRO A 1 840 ? -17.957 -4.017 22.800 1.00 92.12 840 PRO A N 1
ATOM 6479 C CA . PRO A 1 840 ? -18.886 -5.118 22.605 1.00 92.12 840 PRO A CA 1
ATOM 6480 C C . PRO A 1 840 ? -18.137 -6.368 22.114 1.00 92.12 840 PRO A C 1
ATOM 6482 O O . PRO A 1 840 ? -17.061 -6.289 21.514 1.00 92.12 840 PRO A O 1
ATOM 6485 N N . ALA A 1 841 ? -18.690 -7.553 22.364 1.00 93.56 841 ALA A N 1
ATOM 6486 C CA . ALA A 1 841 ? -18.085 -8.821 21.967 1.00 93.56 841 ALA A CA 1
ATOM 6487 C C . ALA A 1 841 ? -19.128 -9.796 21.420 1.00 93.56 841 ALA A C 1
ATOM 6489 O O . ALA A 1 841 ? -20.040 -10.201 22.135 1.00 93.56 841 ALA A O 1
ATOM 6490 N N . ILE A 1 842 ? -18.947 -10.234 20.171 1.00 94.56 842 ILE A N 1
ATOM 6491 C CA . ILE A 1 842 ? -19.808 -11.243 19.546 1.00 94.56 842 ILE A CA 1
ATOM 6492 C C . ILE A 1 842 ? -19.443 -12.637 20.077 1.00 94.56 842 ILE A C 1
ATOM 6494 O O . ILE A 1 842 ? -18.357 -13.177 19.801 1.00 94.56 842 ILE A O 1
ATOM 6498 N N . THR A 1 843 ? -20.369 -13.242 20.819 1.00 94.19 843 THR A N 1
ATOM 6499 C CA . THR A 1 843 ? -20.234 -14.580 21.413 1.00 94.19 843 THR A CA 1
ATOM 6500 C C . THR A 1 843 ? -20.890 -15.670 20.567 1.00 94.19 843 THR A C 1
ATOM 6502 O O . THR A 1 843 ? -20.433 -16.815 20.615 1.00 94.19 843 THR A O 1
ATOM 6505 N N . GLY A 1 844 ? -21.871 -15.319 19.728 1.00 92.81 844 GLY A N 1
ATOM 6506 C CA . GLY A 1 844 ? -22.541 -16.236 18.804 1.00 92.81 844 GLY A CA 1
ATOM 6507 C C . GLY A 1 844 ? -23.052 -15.531 17.547 1.00 92.81 844 GLY A C 1
ATOM 6508 O O . GLY A 1 844 ? -23.681 -14.486 17.636 1.00 92.81 844 GLY A O 1
ATOM 6509 N N . ALA A 1 845 ? -22.780 -16.099 16.373 1.00 95.00 845 ALA A N 1
ATOM 6510 C CA . ALA A 1 845 ? -23.299 -15.649 15.081 1.00 95.00 845 ALA A CA 1
ATOM 6511 C C . ALA A 1 845 ? -23.377 -16.851 14.118 1.00 95.00 845 ALA A C 1
ATOM 6513 O O . ALA A 1 845 ? -22.603 -17.802 14.285 1.00 95.00 845 ALA A O 1
ATOM 6514 N N . PRO A 1 846 ? -24.291 -16.851 13.133 1.00 95.44 846 PRO A N 1
ATOM 6515 C CA . PRO A 1 846 ? -24.303 -17.864 12.080 1.00 95.44 846 PRO A CA 1
ATOM 6516 C C . PRO A 1 846 ? -23.055 -17.762 11.188 1.00 95.44 846 PRO A C 1
ATOM 6518 O O . PRO A 1 846 ? -22.543 -16.673 10.956 1.00 95.44 846 PRO A O 1
ATOM 6521 N N . GLU A 1 847 ? -22.585 -18.895 10.658 1.00 94.25 847 GLU A N 1
ATOM 6522 C CA . GLU A 1 847 ? -21.465 -18.920 9.699 1.00 94.25 847 GLU A CA 1
ATOM 6523 C C . GLU A 1 847 ? -21.891 -18.498 8.285 1.00 94.25 847 GLU A C 1
ATOM 6525 O O . GLU A 1 847 ? -21.074 -17.967 7.540 1.00 94.25 847 GLU A O 1
ATOM 6530 N N . GLU A 1 848 ? -23.158 -18.713 7.922 1.00 96.94 848 GLU A N 1
ATOM 6531 C CA . GLU A 1 848 ? -23.727 -18.381 6.614 1.00 96.94 848 GLU A CA 1
ATOM 6532 C C . GLU A 1 848 ? -25.023 -17.586 6.802 1.00 96.94 848 GLU A C 1
ATOM 6534 O O . GLU A 1 848 ? -25.877 -17.950 7.618 1.00 96.94 848 GLU A O 1
ATOM 6539 N N . ILE A 1 849 ? -25.164 -16.503 6.043 1.00 96.75 849 ILE A N 1
ATOM 6540 C CA . ILE A 1 849 ? -26.324 -15.611 6.033 1.00 96.75 849 ILE A CA 1
ATOM 6541 C C . ILE A 1 849 ? -26.788 -15.373 4.596 1.00 96.75 849 ILE A C 1
ATOM 6543 O O . ILE A 1 849 ? -26.010 -15.455 3.647 1.00 96.75 849 ILE A O 1
ATOM 6547 N N . SER A 1 850 ? -28.072 -15.067 4.425 1.00 94.94 850 SER A N 1
ATOM 6548 C CA . SER A 1 850 ? -28.657 -14.782 3.112 1.00 94.94 850 SER A CA 1
ATOM 6549 C C . SER A 1 850 ? -29.042 -13.310 2.996 1.00 94.94 850 SER A C 1
ATOM 6551 O O . SER A 1 850 ? -29.583 -12.729 3.942 1.00 94.94 850 SER A O 1
ATOM 6553 N N . ARG A 1 851 ? -28.819 -12.717 1.820 1.00 94.19 851 ARG A N 1
ATOM 6554 C CA . ARG A 1 851 ? -29.315 -11.370 1.495 1.00 94.19 851 ARG A CA 1
ATOM 6555 C C . ARG A 1 851 ? -30.822 -11.255 1.736 1.00 94.19 851 ARG A C 1
ATOM 6557 O O . ARG A 1 851 ? -31.567 -12.203 1.481 1.00 94.19 851 ARG A O 1
ATOM 6564 N N . GLY A 1 852 ? -31.260 -10.113 2.261 1.00 93.75 852 GLY A N 1
ATOM 6565 C CA . GLY A 1 852 ? -32.663 -9.850 2.605 1.00 93.75 852 GLY A CA 1
ATOM 6566 C C . GLY A 1 852 ? -33.208 -10.585 3.828 1.00 93.75 852 GLY A C 1
ATOM 6567 O O . GLY A 1 852 ? -34.379 -10.420 4.169 1.00 93.75 852 GLY A O 1
ATOM 6568 N N . SER A 1 853 ? -32.403 -11.424 4.487 1.00 91.94 853 SER A N 1
ATOM 6569 C CA . SER A 1 853 ? -32.831 -12.162 5.677 1.00 91.94 853 SER A CA 1
ATOM 6570 C C . SER A 1 853 ? -32.328 -11.513 6.966 1.00 91.94 853 SER A C 1
ATOM 6572 O O . SER A 1 853 ? -31.282 -10.858 6.987 1.00 91.94 853 SER A O 1
ATOM 6574 N N . SER A 1 854 ? -33.092 -11.704 8.044 1.00 93.75 854 SER A N 1
ATOM 6575 C CA . SER A 1 854 ? -32.668 -11.366 9.403 1.00 93.75 854 SER A CA 1
ATOM 6576 C C . SER A 1 854 ? -32.043 -12.580 10.093 1.00 93.75 854 SER A C 1
ATOM 6578 O O . SER A 1 854 ? -32.455 -13.718 9.846 1.00 93.75 854 SER A O 1
ATOM 6580 N N . PHE A 1 855 ? -31.069 -12.337 10.965 1.00 94.12 855 PHE A N 1
ATOM 6581 C CA . PHE A 1 855 ? -30.397 -13.360 11.756 1.00 94.12 855 PHE A CA 1
ATOM 6582 C C . PHE A 1 855 ? -30.039 -12.849 13.155 1.00 94.12 855 PHE A C 1
ATOM 6584 O O . PHE A 1 855 ? -29.760 -11.665 13.351 1.00 94.12 855 PHE A O 1
ATOM 6591 N N . SER A 1 856 ? -30.015 -13.763 14.126 1.00 92.94 856 SER A N 1
ATOM 6592 C CA . SER A 1 856 ? -29.674 -13.454 15.515 1.00 92.94 856 SER A CA 1
ATOM 6593 C C . SER A 1 856 ? -28.161 -13.450 15.741 1.00 92.94 856 SER A C 1
ATOM 6595 O O . SER A 1 856 ? -27.448 -14.328 15.245 1.00 92.94 856 SER A O 1
ATOM 6597 N N . VAL A 1 857 ? -27.689 -12.513 16.559 1.00 93.56 857 VAL A N 1
ATOM 6598 C CA . VAL A 1 857 ? -26.303 -12.417 17.026 1.00 93.56 857 VAL A CA 1
ATOM 6599 C C . VAL A 1 857 ? -26.292 -12.242 18.536 1.00 93.56 857 VAL A C 1
ATOM 6601 O O . VAL A 1 857 ? -26.941 -11.338 19.058 1.00 93.56 857 VAL A O 1
ATOM 6604 N N . ASP A 1 858 ? -25.536 -13.088 19.228 1.00 92.81 858 ASP A N 1
ATOM 6605 C CA . ASP A 1 858 ? -25.302 -12.983 20.663 1.00 92.81 858 ASP A CA 1
ATOM 6606 C C . ASP A 1 858 ? -24.082 -12.086 20.930 1.00 92.81 858 ASP A C 1
ATOM 6608 O O . ASP A 1 858 ? -23.001 -12.284 20.364 1.00 92.81 858 ASP A O 1
ATOM 6612 N N . VAL A 1 859 ? -24.264 -11.093 21.797 1.00 91.50 859 VAL A N 1
ATOM 6613 C CA . VAL A 1 859 ? -23.336 -10.020 22.138 1.00 91.50 859 VAL A CA 1
ATOM 6614 C C . VAL A 1 859 ? -23.277 -9.827 23.657 1.00 91.50 859 VAL A C 1
ATOM 6616 O O . VAL A 1 859 ? -24.294 -9.784 24.349 1.00 91.50 859 VAL A O 1
ATOM 6619 N N . GLU A 1 860 ? -22.063 -9.669 24.174 1.00 90.88 860 GLU A N 1
ATOM 6620 C CA . GLU A 1 860 ? -21.776 -9.258 25.551 1.00 90.88 860 GLU A CA 1
ATOM 6621 C C . GLU A 1 860 ? -21.046 -7.903 25.569 1.00 90.88 860 GLU A C 1
ATOM 6623 O O . GLU A 1 860 ? -20.500 -7.472 24.554 1.00 90.88 860 GLU A O 1
ATOM 6628 N N . GLY A 1 861 ? -20.986 -7.253 26.735 1.00 86.94 861 GLY A N 1
ATOM 6629 C CA . GLY A 1 861 ? -20.300 -5.970 26.912 1.00 86.94 861 GLY A CA 1
ATOM 6630 C C . GLY A 1 861 ? -21.260 -4.786 26.821 1.00 86.94 861 GLY A C 1
ATOM 6631 O O . GLY A 1 861 ? -22.224 -4.720 27.586 1.00 86.94 861 GLY A O 1
ATOM 6632 N N . THR A 1 862 ? -20.964 -3.848 25.924 1.00 85.50 862 THR A N 1
ATOM 6633 C CA . THR A 1 862 ? -21.740 -2.622 25.707 1.00 85.50 862 THR A CA 1
ATOM 6634 C C . THR A 1 862 ? -22.989 -2.870 24.850 1.00 85.50 862 THR A C 1
ATOM 6636 O O . THR A 1 862 ? -23.136 -3.910 24.203 1.00 85.50 862 THR A O 1
ATOM 6639 N N . GLU A 1 863 ? -23.946 -1.939 24.901 1.00 86.56 863 GLU A N 1
ATOM 6640 C CA . GLU A 1 863 ? -25.164 -2.006 24.084 1.00 86.56 863 GLU A CA 1
ATOM 6641 C C . GLU A 1 863 ? -24.824 -1.760 22.612 1.00 86.56 863 GLU A C 1
ATOM 6643 O O . GLU A 1 863 ? -24.113 -0.813 22.289 1.00 86.56 863 GLU A O 1
ATOM 6648 N N . VAL A 1 864 ? -25.345 -2.605 21.722 1.00 90.62 864 VAL A N 1
ATOM 6649 C CA . VAL A 1 864 ? -25.122 -2.480 20.278 1.00 90.62 864 VAL A CA 1
ATOM 6650 C C . VAL A 1 864 ? -25.984 -1.354 19.720 1.00 90.62 864 VAL A C 1
ATOM 6652 O O . VAL A 1 864 ? -27.212 -1.443 19.751 1.00 90.62 864 VAL A O 1
ATOM 6655 N N . ALA A 1 865 ? -25.339 -0.332 19.169 1.00 91.81 865 ALA A N 1
ATOM 6656 C CA . ALA A 1 865 ? -25.989 0.720 18.398 1.00 91.81 865 ALA A CA 1
ATOM 6657 C C . ALA A 1 865 ? -26.038 0.357 16.909 1.00 91.81 865 ALA A C 1
ATOM 6659 O O . ALA A 1 865 ? -27.048 0.581 16.242 1.00 91.81 865 ALA A O 1
ATOM 6660 N N . GLU A 1 866 ? -24.962 -0.243 16.401 1.00 95.62 866 GLU A N 1
ATOM 6661 C CA . GLU A 1 866 ? -24.749 -0.424 14.971 1.00 95.62 866 GLU A CA 1
ATOM 6662 C C . GLU A 1 866 ? -24.068 -1.756 14.650 1.00 95.62 866 GLU A C 1
ATOM 6664 O O . GLU A 1 866 ? -23.432 -2.381 15.498 1.00 95.62 866 GLU A O 1
ATOM 6669 N N . ALA A 1 867 ? -24.191 -2.208 13.403 1.00 97.69 867 ALA A N 1
ATOM 6670 C CA . ALA A 1 867 ? -23.481 -3.382 12.913 1.00 97.69 867 ALA A CA 1
ATOM 6671 C C . ALA A 1 867 ? -23.037 -3.187 11.462 1.00 97.69 867 ALA A C 1
ATOM 6673 O O . ALA A 1 867 ? -23.747 -2.551 10.675 1.00 97.69 867 ALA A O 1
ATOM 6674 N N . ARG A 1 868 ? -21.869 -3.740 11.116 1.00 98.31 868 ARG A N 1
ATOM 6675 C CA . ARG A 1 868 ? -21.294 -3.696 9.765 1.00 98.31 868 ARG A CA 1
ATOM 6676 C C . ARG A 1 868 ? -20.860 -5.079 9.294 1.00 98.31 868 ARG A C 1
ATOM 6678 O O . ARG A 1 868 ? -20.323 -5.870 10.071 1.00 98.31 868 ARG A O 1
ATOM 6685 N N . LEU A 1 869 ? -21.052 -5.345 8.003 1.00 98.56 869 LEU A N 1
ATOM 6686 C CA . LEU A 1 869 ? -20.298 -6.360 7.268 1.00 98.56 869 LEU A CA 1
ATOM 6687 C C . LEU A 1 869 ? -19.193 -5.661 6.482 1.00 98.56 869 LEU A C 1
ATOM 6689 O O . LEU A 1 869 ? -19.473 -4.873 5.582 1.00 98.56 869 LEU A O 1
ATOM 6693 N N . LEU A 1 870 ? -17.945 -5.980 6.797 1.00 98.31 870 LEU A N 1
ATOM 6694 C CA . LEU A 1 870 ? -16.773 -5.435 6.122 1.00 98.31 870 LEU A CA 1
ATOM 6695 C C . LEU A 1 870 ? -16.249 -6.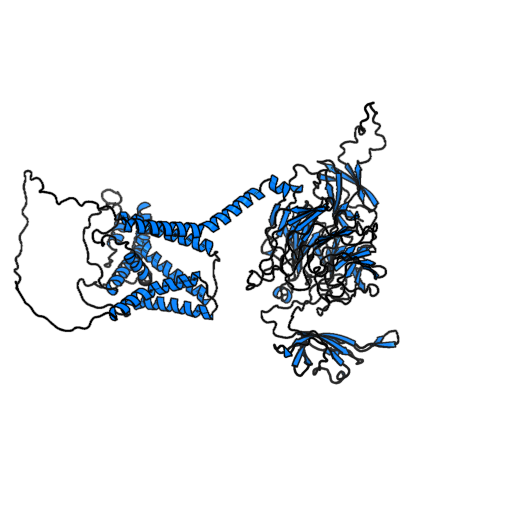479 5.134 1.00 98.31 870 LEU A C 1
ATOM 6697 O O . LEU A 1 870 ? -15.956 -7.617 5.513 1.00 98.31 870 LEU A O 1
ATOM 6701 N N . ARG A 1 871 ? -16.169 -6.122 3.851 1.00 97.88 871 ARG A N 1
ATOM 6702 C CA . ARG A 1 871 ? -15.567 -7.002 2.841 1.00 97.88 871 ARG A CA 1
ATOM 6703 C C . ARG A 1 871 ? -14.041 -6.912 2.949 1.00 97.88 871 ARG A C 1
ATOM 6705 O O . ARG A 1 871 ? -13.533 -5.793 3.019 1.00 97.88 871 ARG A O 1
ATOM 6712 N N . PRO A 1 872 ? -13.301 -8.036 2.967 1.00 97.88 872 PRO A N 1
ATOM 6713 C CA . PRO A 1 872 ? -11.847 -7.993 3.044 1.00 97.88 872 PRO A CA 1
ATOM 6714 C C . PRO A 1 872 ? -11.235 -7.311 1.819 1.00 97.88 872 PRO A C 1
ATOM 6716 O O . PRO A 1 872 ? -11.711 -7.491 0.701 1.00 97.88 872 PRO A O 1
ATOM 6719 N N . SER A 1 873 ? -10.133 -6.596 2.030 1.00 98.06 873 SER A N 1
ATOM 6720 C CA . SER A 1 873 ? -9.330 -6.009 0.957 1.00 98.06 873 SER A CA 1
ATOM 6721 C C . SER A 1 873 ? -8.550 -7.059 0.168 1.00 98.06 873 SER A C 1
ATOM 6723 O O . SER A 1 873 ? -8.055 -8.054 0.721 1.00 98.06 873 SER A O 1
ATOM 6725 N N . ALA A 1 874 ? -8.371 -6.777 -1.119 1.00 97.94 874 ALA A N 1
ATOM 6726 C CA . ALA A 1 874 ? -7.298 -7.303 -1.953 1.00 97.94 874 ALA A CA 1
ATOM 6727 C C . ALA A 1 874 ? -6.714 -6.114 -2.722 1.00 97.94 874 ALA A C 1
ATOM 6729 O O . ALA A 1 874 ? -7.337 -5.602 -3.650 1.00 97.94 874 ALA A O 1
ATOM 6730 N N . VAL A 1 875 ? -5.547 -5.642 -2.288 1.00 97.94 875 VAL A N 1
ATOM 6731 C CA . VAL A 1 875 ? -5.020 -4.321 -2.641 1.00 97.94 875 VAL A CA 1
ATOM 6732 C C . VAL A 1 875 ? -3.644 -4.415 -3.287 1.00 97.94 875 VAL A C 1
ATOM 6734 O O . VAL A 1 875 ? -2.773 -5.183 -2.867 1.00 97.94 875 VAL A O 1
ATOM 6737 N N . THR A 1 876 ? -3.444 -3.586 -4.305 1.00 97.94 876 THR A N 1
ATOM 6738 C CA . THR A 1 876 ? -2.149 -3.320 -4.928 1.00 97.94 876 THR A CA 1
ATOM 6739 C C . THR A 1 876 ? -2.206 -1.976 -5.641 1.00 97.94 876 THR A C 1
ATOM 6741 O O . THR A 1 876 ? -3.281 -1.580 -6.074 1.00 97.94 876 THR A O 1
ATOM 6744 N N . HIS A 1 877 ? -1.081 -1.270 -5.781 1.00 96.44 877 HIS A N 1
ATOM 6745 C CA . HIS A 1 877 ? -1.000 -0.035 -6.580 1.00 96.44 877 HIS A CA 1
ATOM 6746 C C . HIS A 1 877 ? -2.164 0.947 -6.327 1.00 96.44 877 HIS A C 1
ATOM 6748 O O . HIS A 1 877 ? -2.795 1.436 -7.265 1.00 96.44 877 HIS A O 1
ATOM 6754 N N . GLN A 1 878 ? -2.494 1.167 -5.046 1.00 95.19 878 GLN A N 1
ATOM 6755 C CA . GLN A 1 878 ? -3.556 2.083 -4.605 1.00 95.19 878 GLN A CA 1
ATOM 6756 C C . GLN A 1 878 ? -4.963 1.722 -5.118 1.00 95.19 878 GLN A C 1
ATOM 6758 O O . GLN A 1 878 ? -5.892 2.521 -5.026 1.00 95.19 878 GLN A O 1
ATOM 6763 N N . THR A 1 879 ? -5.129 0.495 -5.610 1.00 97.94 879 THR A N 1
ATOM 6764 C CA . THR A 1 879 ? -6.361 -0.032 -6.184 1.00 97.94 879 THR A CA 1
ATOM 6765 C C . THR A 1 879 ? -6.865 -1.192 -5.332 1.00 97.94 879 THR A C 1
ATOM 6767 O O . THR A 1 879 ? -6.185 -2.206 -5.161 1.00 97.94 879 THR A O 1
ATOM 6770 N N . ASP A 1 880 ? -8.076 -1.036 -4.803 1.00 97.88 880 ASP A N 1
ATOM 6771 C CA . ASP A 1 880 ? -8.824 -2.065 -4.082 1.00 97.88 880 ASP A CA 1
ATOM 6772 C C . ASP A 1 880 ? -10.288 -2.002 -4.540 1.00 97.88 880 ASP A C 1
ATOM 6774 O O . ASP A 1 880 ? -11.002 -1.044 -4.245 1.00 97.88 880 ASP A O 1
ATOM 6778 N N . THR A 1 881 ? -10.724 -3.005 -5.303 1.00 96.31 881 THR A N 1
ATOM 6779 C CA . THR A 1 881 ? -12.105 -3.113 -5.811 1.00 96.31 881 THR A CA 1
ATOM 6780 C C . THR A 1 881 ? -13.033 -3.857 -4.842 1.00 96.31 881 THR A C 1
ATOM 6782 O O . THR A 1 881 ? -14.246 -3.960 -5.072 1.00 96.31 881 THR A O 1
ATOM 6785 N N . GLU A 1 882 ? -12.481 -4.386 -3.747 1.00 96.38 882 GLU A N 1
ATOM 6786 C CA . GLU A 1 882 ? -13.163 -5.290 -2.832 1.00 96.38 882 GLU A CA 1
ATOM 6787 C C . GLU A 1 882 ? -13.686 -4.551 -1.600 1.00 96.38 882 GLU A C 1
ATOM 6789 O O . GLU A 1 882 ? -14.878 -4.683 -1.291 1.00 96.38 882 GLU A O 1
ATOM 6794 N N . GLN A 1 883 ? -12.833 -3.763 -0.928 1.00 97.06 883 GLN A N 1
ATOM 6795 C CA . GLN A 1 883 ? -13.173 -3.163 0.366 1.00 97.06 883 GLN A CA 1
ATOM 6796 C C . GLN A 1 883 ? -14.478 -2.361 0.324 1.00 97.06 883 GLN A C 1
ATOM 6798 O O . GLN A 1 883 ? -14.727 -1.558 -0.577 1.00 97.06 883 GLN A O 1
ATOM 6803 N N . ARG A 1 884 ? -15.334 -2.611 1.317 1.00 97.31 884 ARG A N 1
ATOM 6804 C CA . ARG A 1 884 ? -16.576 -1.869 1.564 1.00 97.31 884 ARG A CA 1
ATOM 6805 C C . ARG A 1 884 ? -17.121 -2.196 2.948 1.00 97.31 884 ARG A C 1
ATOM 6807 O O . ARG A 1 884 ? -17.022 -3.344 3.389 1.00 97.31 884 ARG A O 1
ATOM 6814 N N . SER A 1 885 ? -17.749 -1.208 3.577 1.00 98.25 885 SER A N 1
ATOM 6815 C CA . SER A 1 885 ? -18.539 -1.370 4.800 1.00 98.25 885 SER A CA 1
ATOM 6816 C C . SER A 1 885 ? -20.021 -1.372 4.453 1.00 98.25 885 SER A C 1
ATOM 6818 O O . SER A 1 885 ? -20.513 -0.435 3.829 1.00 98.25 885 SER A O 1
ATOM 6820 N N . VAL A 1 886 ? -20.731 -2.438 4.815 1.00 98.38 886 VAL A N 1
ATOM 6821 C CA . VAL A 1 886 ? -22.173 -2.580 4.602 1.00 98.38 886 VAL A CA 1
ATOM 6822 C C . VAL A 1 886 ? -22.881 -2.443 5.941 1.00 98.38 886 VAL A C 1
ATOM 6824 O O . VAL A 1 886 ? -22.702 -3.289 6.820 1.00 98.38 886 VAL A O 1
ATOM 6827 N N . ALA A 1 887 ? -23.735 -1.430 6.081 1.00 98.06 887 ALA A N 1
ATOM 6828 C CA . ALA A 1 887 ? -24.594 -1.289 7.255 1.00 98.06 887 ALA A CA 1
ATOM 6829 C C . ALA A 1 887 ? -25.640 -2.413 7.349 1.00 98.06 887 ALA A C 1
ATOM 6831 O O . ALA A 1 887 ? -26.219 -2.823 6.341 1.00 98.06 887 ALA A O 1
ATOM 6832 N N . LEU A 1 888 ? -25.886 -2.908 8.562 1.00 97.69 888 LEU A N 1
ATOM 6833 C CA . LEU A 1 888 ? -26.965 -3.849 8.858 1.00 97.69 888 LEU A CA 1
ATOM 6834 C C . LEU A 1 888 ? -28.018 -3.174 9.737 1.00 97.69 888 LEU A C 1
ATOM 6836 O O . LEU A 1 888 ? -27.674 -2.501 10.709 1.00 97.69 888 LEU A O 1
ATOM 6840 N N . ASP A 1 889 ? -29.298 -3.419 9.451 1.00 94.00 889 ASP A N 1
ATOM 6841 C CA . ASP A 1 889 ? -30.378 -2.962 10.330 1.00 94.00 889 ASP A CA 1
ATOM 6842 C C . ASP A 1 889 ? -30.300 -3.710 11.663 1.00 94.00 889 ASP A C 1
ATOM 6844 O O . ASP A 1 889 ? -30.476 -4.931 11.695 1.00 94.00 889 ASP A O 1
ATOM 6848 N N . VAL A 1 890 ? -30.106 -2.977 12.760 1.00 90.75 890 VAL A N 1
ATOM 6849 C CA . VAL A 1 890 ? -30.096 -3.525 14.121 1.00 90.75 890 VAL A CA 1
ATOM 6850 C C . VAL A 1 890 ? -31.493 -3.430 14.727 1.00 90.75 890 VAL A C 1
ATOM 6852 O O . VAL A 1 890 ? -32.110 -2.363 14.775 1.00 90.75 890 VAL A O 1
ATOM 6855 N N . ARG A 1 891 ? -32.011 -4.550 15.234 1.00 85.88 891 ARG A N 1
ATOM 6856 C CA . ARG A 1 891 ? -33.250 -4.595 16.017 1.00 85.88 891 ARG A CA 1
ATOM 6857 C C . ARG A 1 891 ? -33.024 -5.358 17.321 1.00 85.88 891 ARG A C 1
ATOM 6859 O O . ARG A 1 891 ? -32.328 -6.373 17.320 1.00 85.88 891 ARG A O 1
ATOM 6866 N N . PRO A 1 892 ? -33.651 -4.942 18.435 1.00 69.50 892 PRO A N 1
ATOM 6867 C CA . PRO A 1 892 ? -33.705 -5.781 19.626 1.00 69.50 892 PRO A CA 1
ATOM 6868 C C . PRO A 1 892 ? -34.330 -7.136 19.274 1.00 69.50 892 PRO A C 1
ATOM 6870 O O . PRO A 1 892 ? -35.340 -7.173 18.563 1.00 69.50 892 PRO A O 1
ATOM 6873 N N . ALA A 1 893 ? -33.763 -8.238 19.772 1.00 64.06 893 ALA A N 1
ATOM 6874 C CA . ALA A 1 893 ? -34.329 -9.560 19.522 1.00 64.06 893 ALA A CA 1
ATOM 6875 C C . ALA A 1 893 ? -35.797 -9.625 19.985 1.00 64.06 893 ALA A C 1
ATOM 6877 O O . ALA A 1 893 ? -36.153 -9.172 21.078 1.00 64.06 893 ALA A O 1
ATOM 6878 N N . SER A 1 894 ? -36.680 -10.173 19.142 1.00 54.72 894 SER A N 1
ATOM 6879 C CA . SER A 1 894 ? -38.104 -10.275 19.464 1.00 54.72 894 SER A CA 1
ATOM 6880 C C . SER A 1 894 ? -38.319 -11.158 20.697 1.00 54.72 894 SER A C 1
ATOM 6882 O O . SER A 1 894 ? -37.906 -12.318 20.709 1.00 54.72 894 SER A O 1
ATOM 6884 N N . CYS A 1 895 ? -39.016 -10.639 21.713 1.00 48.53 895 CYS A N 1
ATOM 6885 C CA . CYS A 1 895 ? -39.510 -11.447 22.829 1.00 48.53 895 CYS A CA 1
ATOM 6886 C C . CYS A 1 895 ? -40.298 -12.661 22.298 1.00 48.53 895 CYS A C 1
ATOM 6888 O O . CYS A 1 895 ? -41.155 -12.472 21.429 1.00 48.53 895 CYS A O 1
ATOM 6890 N N . PRO A 1 896 ? -40.116 -13.877 22.847 1.00 47.66 896 PRO A N 1
ATOM 6891 C CA . PRO A 1 896 ? -40.975 -15.011 22.519 1.00 47.66 896 PRO A CA 1
ATOM 6892 C C . PRO A 1 896 ? -42.459 -14.654 22.707 1.00 47.66 896 PRO A C 1
ATOM 6894 O O . PRO A 1 896 ? -42.827 -14.031 23.711 1.00 47.66 896 PRO A O 1
ATOM 6897 N N . GLU A 1 897 ? -43.321 -15.065 21.769 1.00 41.91 897 GLU A N 1
ATOM 6898 C CA . GLU A 1 897 ? -44.775 -14.878 21.869 1.00 41.91 897 GLU A CA 1
ATOM 6899 C C . GLU A 1 897 ? -45.303 -15.489 23.185 1.00 41.91 897 GLU A C 1
ATOM 6901 O O . GLU A 1 897 ? -45.397 -16.707 23.335 1.00 41.91 897 GLU A O 1
ATOM 6906 N N . GLY A 1 898 ? -45.628 -14.636 24.167 1.00 50.22 898 GLY A N 1
ATOM 6907 C CA . GLY A 1 898 ? -46.140 -15.053 25.482 1.00 50.22 898 GLY A CA 1
ATOM 6908 C C . GLY A 1 898 ? -45.669 -14.228 26.688 1.00 50.22 898 GLY A C 1
ATOM 6909 O O . GLY A 1 898 ? -46.241 -14.377 27.769 1.00 50.22 898 GLY A O 1
ATOM 6910 N N . ALA A 1 899 ? -44.679 -13.341 26.538 1.00 47.91 899 ALA A N 1
ATOM 6911 C CA . ALA A 1 899 ? -44.220 -12.463 27.620 1.00 47.91 899 ALA A CA 1
ATOM 6912 C C . ALA A 1 899 ? -45.199 -11.291 27.864 1.00 47.91 899 ALA A C 1
ATOM 6914 O O . ALA A 1 899 ? -45.114 -10.236 27.239 1.00 47.91 899 ALA A O 1
ATOM 6915 N N . SER A 1 900 ? -46.165 -11.466 28.771 1.00 42.84 900 SER A N 1
ATOM 6916 C CA . SER A 1 900 ? -47.090 -10.401 29.188 1.00 42.84 900 SER A CA 1
ATOM 6917 C C . SER A 1 900 ? -46.553 -9.631 30.405 1.00 42.84 900 SER A C 1
ATOM 6919 O O . SER A 1 900 ? -46.624 -10.138 31.525 1.00 42.84 900 SER A O 1
ATOM 6921 N N . GLY A 1 901 ? -46.070 -8.401 30.207 1.00 46.66 901 GLY A N 1
ATOM 6922 C CA . GLY A 1 901 ? -45.725 -7.459 31.283 1.00 46.66 901 GLY A CA 1
ATOM 6923 C C . GLY A 1 901 ? -46.859 -6.465 31.572 1.00 46.66 901 GLY A C 1
ATOM 6924 O O . GLY A 1 901 ? -47.473 -5.929 30.652 1.00 46.66 901 GLY A O 1
ATOM 6925 N N . HIS A 1 902 ? -47.175 -6.235 32.850 1.00 40.16 902 HIS A N 1
ATOM 6926 C CA . HIS A 1 902 ? -48.163 -5.245 33.298 1.00 40.16 902 HIS A CA 1
ATOM 6927 C C . HIS A 1 902 ? -47.643 -3.807 33.138 1.00 40.16 902 HIS A C 1
ATOM 6929 O O . HIS A 1 902 ? -46.572 -3.472 33.631 1.00 40.16 902 HIS A O 1
ATOM 6935 N N . THR A 1 903 ? -48.455 -2.929 32.547 1.00 38.16 903 THR A N 1
ATOM 6936 C CA . THR A 1 903 ? -48.231 -1.475 32.536 1.00 38.16 903 THR A CA 1
ATOM 6937 C C . THR A 1 903 ? -48.476 -0.880 33.927 1.00 38.16 903 THR A C 1
ATOM 6939 O O . THR A 1 903 ? -49.593 -0.983 34.445 1.00 38.16 903 THR A O 1
ATOM 6942 N N . THR A 1 904 ? -47.489 -0.208 34.522 1.00 38.16 904 THR A N 1
ATOM 6943 C CA . THR A 1 904 ? -47.726 0.746 35.620 1.00 38.16 904 THR A CA 1
ATOM 6944 C C . THR A 1 904 ? -47.965 2.151 35.061 1.00 38.16 904 THR A C 1
ATOM 6946 O O . THR A 1 904 ? -47.576 2.476 33.943 1.00 38.16 904 THR A O 1
ATOM 6949 N N . ALA A 1 905 ? -48.679 2.975 35.830 1.00 39.78 905 ALA A N 1
ATOM 6950 C CA . ALA A 1 905 ? -49.309 4.225 35.395 1.00 39.78 905 ALA A CA 1
ATOM 6951 C C . ALA A 1 905 ? -48.359 5.414 35.116 1.00 39.78 905 ALA A C 1
ATOM 6953 O O . ALA A 1 905 ? -48.850 6.520 34.905 1.00 39.78 905 ALA A O 1
ATOM 6954 N N . ASP A 1 906 ? -47.044 5.197 35.051 1.00 41.78 906 ASP A N 1
ATOM 6955 C CA . ASP A 1 906 ? -46.037 6.250 34.872 1.00 41.78 906 ASP A CA 1
ATOM 6956 C C . ASP A 1 906 ? -45.223 6.041 33.581 1.00 41.78 906 ASP A C 1
ATOM 6958 O O . ASP A 1 906 ? -44.015 5.880 33.637 1.00 41.78 906 ASP A O 1
ATOM 6962 N N . GLY A 1 907 ? -45.888 6.001 32.419 1.00 39.38 907 GLY A N 1
ATOM 6963 C CA . GLY A 1 907 ? -45.383 6.419 31.091 1.00 39.38 907 GLY A CA 1
ATOM 6964 C C . GLY A 1 907 ? -44.010 5.970 30.541 1.00 39.38 907 GLY A C 1
ATOM 6965 O O . GLY A 1 907 ? -43.662 6.418 29.453 1.00 39.38 907 GLY A O 1
ATOM 6966 N N . GLY A 1 908 ? -43.225 5.136 31.219 1.00 39.94 908 GLY A N 1
ATOM 6967 C CA . GLY A 1 908 ? -41.921 4.651 30.767 1.00 39.94 908 GLY A CA 1
ATOM 6968 C C . GLY A 1 908 ? -42.042 3.303 30.064 1.00 39.94 908 GLY A C 1
ATOM 6969 O O . GLY A 1 908 ? -42.667 2.383 30.593 1.00 39.94 908 GLY A O 1
ATOM 6970 N N . ALA A 1 909 ? -41.444 3.174 28.879 1.00 39.47 909 ALA A N 1
ATOM 6971 C CA . ALA A 1 909 ? -41.309 1.895 28.190 1.00 39.47 909 ALA A CA 1
ATOM 6972 C C . ALA A 1 909 ? -40.422 0.961 29.032 1.00 39.47 909 ALA A C 1
ATOM 6974 O O . ALA A 1 909 ? -39.211 1.144 29.104 1.00 39.47 909 ALA A O 1
ATOM 6975 N N . HIS A 1 910 ? -41.028 -0.012 29.709 1.00 44.47 910 HIS A N 1
ATOM 6976 C CA . HIS A 1 910 ? -40.306 -1.107 30.349 1.00 44.47 910 HIS A CA 1
ATOM 6977 C C . HIS A 1 910 ? -40.468 -2.349 29.473 1.00 44.47 910 HIS A C 1
ATOM 6979 O O . HIS A 1 910 ? -41.601 -2.736 29.169 1.00 44.47 910 HIS A O 1
ATOM 6985 N N . CYS A 1 911 ? -39.353 -2.961 29.056 1.00 47.06 911 CYS A N 1
ATOM 6986 C CA . CYS A 1 911 ? -39.372 -4.311 28.494 1.00 47.06 911 CYS A CA 1
ATOM 6987 C C . CYS A 1 911 ? -40.121 -5.257 29.445 1.00 47.06 911 CYS A C 1
ATOM 6989 O O . CYS A 1 911 ? -39.967 -5.131 30.663 1.00 47.06 911 CYS A O 1
ATOM 6991 N N . PRO A 1 912 ? -40.853 -6.257 28.930 1.00 46.38 912 PRO A N 1
ATOM 6992 C CA . PRO A 1 912 ? -41.332 -7.363 29.748 1.00 46.38 912 PRO A CA 1
ATOM 6993 C C . PRO A 1 912 ? -40.163 -8.055 30.470 1.00 46.38 912 PRO A C 1
ATOM 6995 O O . PRO A 1 912 ? -39.085 -8.220 29.890 1.00 46.38 912 PRO A O 1
ATOM 6998 N N . ASP A 1 913 ? -40.392 -8.482 31.716 1.00 43.69 913 ASP A N 1
ATOM 6999 C CA . ASP A 1 913 ? -39.443 -9.281 32.500 1.00 43.69 913 ASP A CA 1
ATOM 7000 C C . ASP A 1 913 ? -38.945 -10.478 31.666 1.00 43.69 913 ASP A C 1
ATOM 7002 O O . ASP A 1 913 ? -39.722 -11.366 31.310 1.00 43.69 913 ASP A O 1
ATOM 7006 N N . GLY A 1 914 ? -37.647 -10.480 31.341 1.00 45.62 914 GLY A N 1
ATOM 7007 C CA . GLY A 1 914 ? -36.979 -11.514 30.542 1.00 45.62 914 GLY A CA 1
ATOM 7008 C C . GLY A 1 914 ? -36.524 -11.099 29.136 1.00 45.62 914 GLY A C 1
ATOM 7009 O O . GLY A 1 914 ? -35.804 -11.877 28.520 1.00 45.62 914 GLY A O 1
ATOM 7010 N N . CYS A 1 915 ? -36.894 -9.910 28.636 1.00 48.53 915 CYS A N 1
ATOM 7011 C CA . CYS A 1 915 ? -36.480 -9.447 27.298 1.00 48.53 915 CYS A CA 1
ATOM 7012 C C . CYS A 1 915 ? -35.380 -8.378 27.286 1.00 48.53 915 CYS A C 1
ATOM 7014 O O . CYS A 1 915 ? -34.623 -8.289 26.328 1.00 48.53 915 CYS A O 1
ATOM 7016 N N . CYS A 1 916 ? -35.272 -7.560 28.330 1.00 44.06 916 CYS A N 1
ATOM 7017 C CA . CYS A 1 916 ? -34.158 -6.625 28.463 1.00 44.06 916 CYS A CA 1
ATOM 7018 C C . CYS A 1 916 ? -32.981 -7.375 29.116 1.00 44.06 916 CYS A C 1
ATOM 7020 O O . CYS A 1 916 ? -33.074 -7.757 30.284 1.00 44.06 916 CYS A O 1
ATOM 7022 N N . GLY A 1 917 ? -31.905 -7.610 28.357 1.00 48.25 917 GLY A N 1
ATOM 7023 C CA . GLY A 1 917 ? -30.666 -8.228 28.852 1.00 48.25 917 GLY A CA 1
ATOM 7024 C C . GLY A 1 917 ? -30.354 -9.642 28.348 1.00 48.25 917 GLY A C 1
ATOM 7025 O O . GLY A 1 917 ? -29.539 -10.312 28.973 1.00 48.25 917 GLY A O 1
ATOM 7026 N N . SER A 1 918 ? -30.968 -10.120 27.255 1.00 50.66 918 SER A N 1
ATOM 7027 C CA . SER A 1 918 ? -30.588 -11.420 26.668 1.00 50.66 918 SER A CA 1
ATOM 7028 C C . SER A 1 918 ? -29.225 -11.400 25.971 1.00 50.66 918 SER A C 1
ATOM 7030 O O . SER A 1 918 ? -28.708 -12.469 25.674 1.00 50.66 918 SER A O 1
ATOM 7032 N N . GLY A 1 919 ? -28.655 -10.213 25.720 1.00 72.94 919 GLY A N 1
ATOM 7033 C CA . GLY A 1 919 ? -27.428 -10.085 24.941 1.00 72.94 919 GLY A CA 1
ATOM 7034 C C . GLY A 1 919 ? -27.605 -10.612 23.520 1.00 72.94 919 GLY A C 1
ATOM 7035 O O . GLY A 1 919 ? -26.672 -11.170 22.985 1.00 72.94 919 GLY A O 1
ATOM 7036 N N . THR A 1 920 ? -28.794 -10.504 22.917 1.00 85.94 920 THR A N 1
ATOM 7037 C CA . THR A 1 920 ? -29.040 -10.960 21.537 1.00 85.94 920 THR A CA 1
ATOM 7038 C C . THR A 1 920 ? -29.661 -9.826 20.730 1.00 85.94 920 THR A C 1
ATOM 7040 O O . THR A 1 920 ? -30.618 -9.194 21.188 1.00 85.94 920 THR A O 1
ATOM 7043 N N . VAL A 1 921 ? -29.150 -9.593 19.524 1.00 90.00 921 VAL A N 1
ATOM 7044 C CA . VAL A 1 921 ? -29.670 -8.623 18.551 1.00 90.00 921 VAL A CA 1
ATOM 7045 C C . VAL A 1 921 ? -30.048 -9.324 17.250 1.00 90.00 921 VAL A C 1
ATOM 7047 O O . VAL A 1 921 ? -29.446 -10.327 16.881 1.00 90.00 921 VAL A O 1
ATOM 7050 N N . GLU A 1 922 ? -31.059 -8.805 16.562 1.00 93.25 922 GLU A N 1
ATOM 7051 C CA . GLU A 1 922 ? -31.433 -9.229 15.213 1.00 93.25 922 GLU A CA 1
ATOM 7052 C C . GLU A 1 922 ? -30.822 -8.263 14.202 1.00 93.25 922 GLU A C 1
ATOM 7054 O O . GLU A 1 922 ? -31.070 -7.057 14.276 1.00 93.25 922 GLU A O 1
ATOM 7059 N N . LEU A 1 923 ? -30.047 -8.793 13.259 1.00 95.31 923 LEU A N 1
ATOM 7060 C CA . LEU A 1 923 ? -29.411 -8.036 12.185 1.00 95.31 923 LEU A CA 1
ATOM 7061 C C . LEU A 1 923 ? -30.035 -8.413 10.843 1.00 95.31 923 LEU A C 1
ATOM 7063 O O . LEU A 1 923 ? -30.336 -9.584 10.629 1.00 95.31 923 LEU A O 1
ATOM 7067 N N . THR A 1 924 ? -30.226 -7.456 9.932 1.00 95.69 924 THR A N 1
ATOM 7068 C CA . THR A 1 924 ? -30.771 -7.732 8.585 1.00 95.69 924 THR A CA 1
ATOM 7069 C C . THR A 1 924 ? -29.791 -7.322 7.495 1.00 95.69 924 THR A C 1
ATOM 7071 O O . THR A 1 924 ? -29.308 -6.191 7.492 1.00 95.69 924 THR A O 1
ATOM 7074 N N . VAL A 1 925 ? -29.513 -8.246 6.571 1.00 95.25 925 VAL A N 1
ATOM 7075 C CA . VAL A 1 925 ? -28.644 -8.013 5.406 1.00 95.25 925 VAL A CA 1
ATOM 7076 C C . VAL A 1 925 ? -29.440 -7.320 4.296 1.00 95.25 925 VAL A C 1
ATOM 7078 O O . VAL A 1 925 ? -30.557 -7.770 4.022 1.00 95.25 925 VAL A O 1
ATOM 7081 N N . PRO A 1 926 ? -28.885 -6.300 3.612 1.00 94.56 926 PRO A N 1
ATOM 7082 C CA . PRO A 1 926 ? -29.483 -5.746 2.396 1.00 94.56 926 PRO A CA 1
ATOM 7083 C C . PRO A 1 926 ? -29.847 -6.819 1.356 1.00 94.56 926 PRO A C 1
ATOM 7085 O O . PRO A 1 926 ? -29.235 -7.890 1.301 1.00 94.56 926 PRO A O 1
ATOM 7088 N N . GLU A 1 927 ? -30.868 -6.550 0.542 1.00 93.62 927 GLU A N 1
ATOM 7089 C CA . GLU A 1 927 ? -31.326 -7.478 -0.505 1.00 93.62 927 GLU A CA 1
ATOM 7090 C C . GLU A 1 927 ? -30.440 -7.404 -1.757 1.00 93.62 927 GLU A C 1
ATOM 7092 O O . GLU A 1 927 ? -30.289 -8.393 -2.479 1.00 93.62 927 GLU A O 1
ATOM 7097 N N . GLU A 1 928 ? -29.841 -6.243 -2.014 1.00 91.88 928 GLU A N 1
ATOM 7098 C CA . GLU A 1 928 ? -29.110 -5.937 -3.234 1.00 91.88 928 GLU A CA 1
ATOM 7099 C C . GLU A 1 928 ? -27.713 -6.583 -3.261 1.00 91.88 928 GLU A C 1
ATOM 7101 O O . GLU A 1 928 ? -26.835 -6.290 -2.441 1.00 91.88 928 GLU A O 1
ATOM 7106 N N . GLU A 1 929 ? -27.465 -7.422 -4.273 1.00 90.44 929 GLU A N 1
ATOM 7107 C CA . GLU A 1 929 ? -26.163 -8.070 -4.488 1.00 90.44 929 GLU A CA 1
ATOM 7108 C C . GLU A 1 929 ? -25.046 -7.058 -4.795 1.00 90.44 929 GLU A C 1
ATOM 7110 O O . GLU A 1 929 ? -23.904 -7.278 -4.405 1.00 90.44 929 GLU A O 1
ATOM 7115 N N . GLY A 1 930 ? -25.346 -5.926 -5.445 1.00 91.19 930 GLY A N 1
ATOM 7116 C CA . GLY A 1 930 ? -24.342 -4.892 -5.723 1.00 91.19 930 GLY A CA 1
ATOM 7117 C C . GLY A 1 930 ? -23.766 -4.254 -4.451 1.00 91.19 930 GLY A C 1
ATOM 7118 O O . GLY A 1 930 ? -22.575 -3.940 -4.399 1.00 91.19 930 GLY A O 1
ATOM 7119 N N . LEU A 1 931 ? -24.582 -4.141 -3.395 1.00 93.50 931 LEU A N 1
ATOM 7120 C CA . LEU A 1 931 ? -24.146 -3.700 -2.065 1.00 93.50 931 LEU A CA 1
ATOM 7121 C C . LEU A 1 931 ? -23.401 -4.817 -1.323 1.00 93.50 931 LEU A C 1
ATOM 7123 O O . LEU A 1 931 ? -22.351 -4.584 -0.723 1.00 93.50 931 LEU A O 1
ATOM 7127 N N . THR A 1 932 ? -23.925 -6.044 -1.410 1.00 94.50 932 THR A N 1
ATOM 7128 C CA . THR A 1 932 ? -23.430 -7.233 -0.696 1.00 94.50 932 THR A CA 1
ATOM 7129 C C . THR A 1 932 ? -23.049 -8.385 -1.640 1.00 94.50 932 THR A C 1
ATOM 7131 O O . THR A 1 932 ? -23.723 -9.427 -1.654 1.00 94.50 932 THR A O 1
ATOM 7134 N N . PRO A 1 933 ? -21.969 -8.242 -2.443 1.00 94.19 933 PRO A N 1
ATOM 7135 C CA . PRO A 1 933 ? -21.520 -9.325 -3.313 1.00 94.19 933 PRO A CA 1
ATOM 7136 C C . PRO A 1 933 ? -21.287 -10.617 -2.528 1.00 94.19 933 PRO A C 1
ATOM 7138 O O . PRO A 1 933 ? -20.716 -10.583 -1.440 1.00 94.19 933 PRO A O 1
ATOM 7141 N N . SER A 1 934 ? -21.683 -11.772 -3.070 1.00 95.25 934 SER A N 1
ATOM 7142 C CA . SER A 1 934 ? -21.467 -13.049 -2.373 1.00 95.25 934 SER A CA 1
ATOM 7143 C C . SER A 1 934 ? -19.988 -13.250 -2.019 1.00 95.25 934 SER A C 1
ATOM 7145 O O . SER A 1 934 ? -19.086 -12.860 -2.770 1.00 95.25 934 SER A O 1
ATOM 7147 N N . GLY A 1 935 ? -19.725 -13.855 -0.864 1.00 96.00 935 GLY A N 1
ATOM 7148 C CA . GLY A 1 935 ? -18.367 -14.034 -0.357 1.00 96.00 935 GLY A CA 1
ATOM 7149 C C . GLY A 1 935 ? -18.275 -13.931 1.158 1.00 96.00 935 GLY A C 1
ATOM 7150 O O . GLY A 1 935 ? -19.277 -13.950 1.868 1.00 96.00 935 GLY A O 1
ATOM 7151 N N . TRP A 1 936 ? -17.046 -13.841 1.654 1.00 97.75 936 TRP A N 1
ATOM 7152 C CA . TRP A 1 936 ? -16.767 -13.727 3.082 1.00 97.75 936 TRP A CA 1
ATOM 7153 C C . TRP A 1 936 ? -16.677 -12.271 3.519 1.00 97.75 936 TRP A C 1
ATOM 7155 O O . TRP A 1 936 ? -16.078 -11.450 2.830 1.00 97.75 936 TRP A O 1
ATOM 7165 N N . TYR A 1 937 ? -17.229 -11.993 4.693 1.00 98.38 937 TYR A N 1
ATOM 7166 C CA . TYR A 1 937 ? -17.212 -10.695 5.351 1.00 98.38 937 TYR A CA 1
ATOM 7167 C C . TYR A 1 937 ? -16.798 -10.861 6.807 1.00 98.38 937 TYR A C 1
ATOM 7169 O O . TYR A 1 937 ? -17.056 -11.894 7.432 1.00 98.38 937 TYR A O 1
ATOM 7177 N N . THR A 1 938 ? -16.205 -9.820 7.372 1.00 97.94 938 THR A N 1
ATOM 7178 C CA . THR A 1 938 ? -16.068 -9.667 8.815 1.00 97.94 938 THR A CA 1
ATOM 7179 C C . THR A 1 938 ? -17.280 -8.908 9.356 1.00 97.94 938 THR A C 1
ATOM 7181 O O . THR A 1 938 ? -17.519 -7.754 9.013 1.00 97.94 938 THR A O 1
ATOM 7184 N N . LEU A 1 939 ? -18.071 -9.572 10.199 1.00 98.31 939 LEU A N 1
ATOM 7185 C CA . LEU A 1 939 ? -19.158 -8.989 10.975 1.00 98.31 939 LEU A CA 1
ATOM 7186 C C . LEU A 1 939 ? -18.597 -8.323 12.231 1.00 98.31 939 LEU A C 1
ATOM 7188 O O . LEU A 1 939 ? -17.912 -8.970 13.030 1.00 98.31 939 LEU A O 1
ATOM 7192 N N . VAL A 1 940 ? -18.951 -7.059 12.422 1.00 97.94 940 VAL A N 1
ATOM 7193 C CA . VAL A 1 940 ? -18.645 -6.265 13.614 1.00 97.94 940 VAL A CA 1
ATOM 7194 C C . VAL A 1 940 ? -19.922 -5.618 14.140 1.00 97.94 940 VAL A C 1
ATOM 7196 O O . VAL A 1 940 ? -20.811 -5.255 13.368 1.00 97.94 940 VAL A O 1
ATOM 7199 N N . VAL A 1 941 ? -20.007 -5.477 15.458 1.00 96.75 941 VAL A N 1
ATOM 7200 C CA . VAL A 1 941 ? -21.022 -4.654 16.126 1.00 96.75 941 VAL A CA 1
ATOM 7201 C C . VAL A 1 941 ? -20.328 -3.490 16.816 1.00 96.75 941 VAL A C 1
ATOM 7203 O O . VAL A 1 941 ? -19.208 -3.653 17.301 1.00 96.75 941 VAL A O 1
ATOM 7206 N N . LEU A 1 942 ? -20.977 -2.335 16.851 1.00 95.56 942 LEU A N 1
ATOM 7207 C CA . LEU A 1 942 ? -20.474 -1.124 17.481 1.00 95.56 942 LEU A CA 1
ATOM 7208 C C . LEU A 1 942 ? -21.450 -0.655 18.549 1.00 95.56 942 LEU A C 1
ATOM 7210 O O . LEU A 1 942 ? -22.665 -0.832 18.416 1.00 95.56 942 LEU A O 1
ATOM 7214 N N . ASP A 1 943 ? -20.912 -0.061 19.605 1.00 92.81 943 ASP A N 1
ATOM 7215 C CA . ASP A 1 943 ? -21.718 0.663 20.581 1.00 92.81 943 ASP A CA 1
ATOM 7216 C C . ASP A 1 943 ? -21.966 2.117 20.165 1.00 92.81 943 ASP A C 1
ATOM 7218 O O . ASP A 1 943 ? -21.590 2.549 19.076 1.00 92.81 943 ASP A O 1
ATOM 7222 N N . SER A 1 944 ? -22.652 2.871 21.024 1.00 90.38 944 SER A N 1
ATOM 7223 C CA . SER A 1 944 ? -23.030 4.261 20.753 1.00 90.38 944 SER A CA 1
ATOM 7224 C C . SER A 1 944 ? -21.854 5.234 20.660 1.00 90.38 944 SER A C 1
ATOM 7226 O O . SER A 1 944 ? -22.061 6.359 20.217 1.00 90.38 944 SER A O 1
ATOM 7228 N N . ASP A 1 945 ? -20.663 4.829 21.108 1.00 89.88 945 ASP A N 1
ATOM 7229 C CA . ASP A 1 945 ? -19.440 5.631 21.024 1.00 89.88 945 ASP A CA 1
ATOM 7230 C C . ASP A 1 945 ? -18.586 5.230 19.802 1.00 89.88 945 ASP A C 1
ATOM 7232 O O . ASP A 1 945 ? -17.457 5.697 19.656 1.00 89.88 945 ASP A O 1
ATOM 7236 N N . GLY A 1 946 ? -19.106 4.356 18.927 1.00 91.38 946 GLY A N 1
ATOM 7237 C CA . GLY A 1 946 ? -18.405 3.886 17.732 1.00 91.38 946 GLY A CA 1
ATOM 7238 C C . GLY A 1 946 ? -17.303 2.869 18.032 1.00 91.38 946 GLY A C 1
ATOM 7239 O O . GLY A 1 946 ? -16.433 2.641 17.195 1.00 91.38 946 GLY A O 1
ATOM 7240 N N . VAL A 1 947 ? -17.299 2.233 19.210 1.00 95.06 947 VAL A N 1
ATOM 7241 C CA . VAL A 1 947 ? -16.273 1.242 19.557 1.00 95.06 947 VAL A CA 1
ATOM 7242 C C . VAL A 1 947 ? -16.654 -0.121 18.969 1.00 95.06 947 VAL A C 1
ATOM 7244 O O . VAL A 1 947 ? -17.654 -0.713 19.387 1.00 95.06 947 VAL A O 1
ATOM 7247 N N . PRO A 1 948 ? -15.863 -0.687 18.035 1.00 96.56 948 PRO A N 1
ATOM 7248 C CA . PRO A 1 948 ? -16.232 -1.931 17.380 1.00 96.56 948 PRO A CA 1
ATOM 7249 C C . PRO A 1 948 ? -15.869 -3.148 18.231 1.00 96.56 948 PRO A C 1
ATOM 7251 O O . PRO A 1 948 ? -14.905 -3.128 19.004 1.00 96.56 948 PRO A O 1
ATOM 7254 N N . SER A 1 949 ? -16.579 -4.254 18.035 1.00 95.06 949 SER A N 1
ATOM 7255 C CA . SER A 1 949 ? -16.178 -5.569 18.529 1.00 95.06 949 SER A CA 1
ATOM 7256 C C . SER A 1 949 ? -14.997 -6.131 17.728 1.00 95.06 949 SER A C 1
ATOM 7258 O O . SER A 1 949 ? -14.813 -5.772 16.564 1.00 95.06 949 SER A O 1
ATOM 7260 N N . PRO A 1 950 ? -14.231 -7.098 18.269 1.00 92.25 950 PRO A N 1
ATOM 7261 C CA . PRO A 1 950 ? -13.469 -8.009 17.419 1.00 92.25 950 PRO A CA 1
ATOM 7262 C C . PRO A 1 950 ? -14.399 -8.660 16.388 1.00 92.25 950 PRO A C 1
ATOM 7264 O O . PRO A 1 950 ? -15.543 -8.999 16.717 1.00 92.25 950 PRO A O 1
ATOM 7267 N N . ALA A 1 951 ? -13.929 -8.837 15.156 1.00 95.12 951 ALA A N 1
ATOM 7268 C CA . ALA A 1 951 ? -14.797 -9.315 14.095 1.00 95.12 951 ALA A CA 1
ATOM 7269 C C . ALA A 1 951 ? -15.060 -10.827 14.148 1.00 95.12 951 ALA A C 1
ATOM 7271 O O . ALA A 1 951 ? -14.258 -11.622 14.650 1.00 95.12 951 ALA A O 1
ATOM 7272 N N . ARG A 1 952 ? -16.181 -11.238 13.550 1.00 96.56 952 ARG A N 1
ATOM 7273 C CA . ARG A 1 952 ? -16.511 -12.637 13.253 1.00 96.56 952 ARG A CA 1
ATOM 7274 C C . ARG A 1 952 ? -16.669 -12.829 11.755 1.00 96.56 952 ARG A C 1
ATOM 7276 O O . ARG A 1 952 ? -17.356 -12.054 11.109 1.00 96.56 952 ARG A O 1
ATOM 7283 N N . TRP A 1 953 ? -16.057 -13.867 11.203 1.00 97.31 953 TRP A N 1
ATOM 7284 C CA . TRP A 1 953 ? -16.251 -14.205 9.797 1.00 97.31 953 TRP A CA 1
ATOM 7285 C C . TRP A 1 953 ? -17.651 -14.766 9.563 1.00 97.31 953 TRP A C 1
ATOM 7287 O O . TRP A 1 953 ? -18.076 -15.675 10.277 1.00 97.31 953 TRP A O 1
ATOM 7297 N N . VAL A 1 954 ? -18.329 -14.239 8.549 1.00 97.88 954 VAL A N 1
ATOM 7298 C CA . VAL A 1 954 ? -19.615 -14.729 8.050 1.00 97.88 954 VAL A CA 1
ATOM 7299 C C . VAL A 1 954 ? -19.564 -14.810 6.529 1.00 97.88 954 VAL A C 1
ATOM 7301 O O . VAL A 1 954 ? -18.910 -14.001 5.866 1.00 97.88 954 VAL A O 1
ATOM 7304 N N . HIS A 1 955 ? -20.238 -15.801 5.965 1.00 97.81 955 HIS A N 1
ATOM 7305 C CA . HIS A 1 955 ? -20.380 -15.975 4.527 1.00 97.81 955 HIS A CA 1
ATOM 7306 C C . HIS A 1 955 ? -21.750 -15.466 4.072 1.00 97.81 955 HIS A C 1
ATOM 7308 O O . HIS A 1 955 ? -22.772 -15.843 4.640 1.00 97.81 955 HIS A O 1
ATOM 7314 N N . VAL A 1 956 ? -21.770 -14.592 3.067 1.00 96.75 956 VAL A N 1
ATOM 7315 C CA . VAL A 1 956 ? -22.997 -14.084 2.444 1.00 96.75 956 VAL A CA 1
ATOM 7316 C C . VAL A 1 956 ? -23.260 -14.883 1.171 1.00 96.75 956 VAL A C 1
ATOM 7318 O O . VAL A 1 956 ? -22.472 -14.817 0.218 1.00 96.75 956 VAL A O 1
ATOM 7321 N N . ALA A 1 957 ? -24.372 -15.623 1.166 1.00 87.81 957 ALA A N 1
ATOM 7322 C CA . ALA A 1 957 ? -24.813 -16.465 0.055 1.00 87.81 957 ALA A CA 1
ATOM 7323 C C . ALA A 1 957 ? -25.537 -15.673 -1.038 1.00 87.81 957 ALA A C 1
ATOM 7325 O O . ALA A 1 957 ? -26.540 -14.970 -0.753 1.00 87.81 957 ALA A O 1
#

pLDDT: mean 83.06, std 17.64, range [26.16, 98.81]

Radius of gyration: 43.28 Å; chains: 1; bounding box: 148×66×121 Å

Foldseek 3Di:
DPDAPCVVVLVVLVQQLDADPVPRHGDDDDDDPDPPDDDDDDPALLLVLVNVLRNLLSLLLSVVPRCVVSLVSHDPVSNVVSCVVSVPLVVLQVCLVVLLVQLLCCLQPVDDDDDDPPLVVLLVVLVVVLVVLVVVQVCCVPDDDPPPPPPDPCVVVVLVVNLSNLSSNVSNVCSVVVHDDDDDDPDDDDDDHDDCVSLPSLVVSLCSLVVSLVSSVVVVSDDDVSNVSSVVSSCSSCVVVVVSVVVVVDDDDDDDDDDDDDDDDDDDDDDDDDDDDDDDDDDDDDDDDDDDDDDDDDDDPVVVVVVVVVVVVSVVSNCVSCVVVCVVVVVVVVCVVQLPDLVQCLAFFDKDWDDQDPVPQALFLWWFQALVLKIKTFCQLNLDQVCQVVNNGWIKIARPPPRDIDIADDRHRLAQWAWDAFLARWIKTWKGFPHFDDPDVALQKFKAKKKKWAAAQAKDKDAFQFWKADPRWIKTFNGIWTFHAWDADPVRDIDTTMIMTIIITPGRDQVNAFADKDWIDGPRDDPVRPPRMTMIDHRRGSPDGFGFFAQFIWIQDSVVRHTDGFATHPFGFRQWHWFAFPPRKIKTFWGAGRRRATDQFWMWIADPVRRYIDTDPQLRADAAGQFFWAQALQRQKIWGPLAHQADDDLPGRNFTWIAGRPRRDIDTAEAFPPSQQRHQWAKDQQPQCLQVKMKTAKGGHHDQDFAIFQFIWMWGDNPPDDIYIDGFDGHPAGFGNWEWEQFFLRKIKTAWGFSGGLCALVRIDQFIWIADPVVSDIGGHHGDPDHAYASKYWWAGLQRKIKIAWGQHQAPHNVRPHGDDITSMMMITGHSLNSDPWEKAWPDDDQEDEAQDKGKTAIDIADFPWKWWFFIFTDGSSHTRTTHIHTWDKDQPDDPPPQDDDDDPPPDDDDRPPRPPRRMIMTHHHNGCSSPPWHKTWMWTGHPVSRIYRTDIHTYD

InterPro domains:
  IPR011043 Galactose oxidase/kelch, beta-propeller [SSF50965] (395-835)
  IPR013783 Immunoglobulin-like fold [G3DSA:2.60.40.10] (840-957)
  IPR014756 Immunoglobulin E-set [SSF81296] (835-956)
  IPR015202 Galactose oxidase-like, Early set domain [PF09118] (839-956)
  IPR015202 Galactose oxidase-like, Early set domain [cd02851] (834-956)
  IPR037293 Galactose oxidase, central domain superfamily [G3DSA:2.130.10.80] (345-491)
  IPR037293 Galactose oxidase, central domain superfamily [G3DSA:2.130.10.80] (521-839)
  IPR049305 GlxA-like, beta barrel domain [PF21110] (445-519)

Secondary structure (DSSP, 8-state):
----TTHHHHHHHHHHHSB-TTT-PBP-----------PPPPSSHHHHHHHHHHHHHHHHHHIIIIIHHHGGGS-HHHHHHHHHHHSHHHHHHHHHHHHHHHHHHHHHH---S----HHHHHHHHHHHHHHHHHHHHHHHTT---TTSPTT--SHHHHHHHHTTHHHHHHHHHHHHTTPPPP-----SS------GGGGHHHHHHHHHHHHHHHHHTTTT---HHHHHHHHHHHHHHHHHHHHHHHHHTTPPPP-------------------------------PPPPPPPP---PPPPHHHHHHHHHHHHHHHHHHHHHHHHHHHHHHHHHHHHHHHTSHHHHHHH-EEEEEPPPGGG-----EEEE-TTS-EEEEEET-S-HHHHHTT--EEEEE-TTT--EEEEE--S--TT-EEEE-TTS-EEEE--EEEPPP--S---S-EEEEEEEE-SSS-EEE-TT-EEEETTEEEEESS-EEEPPPEE-TTS-EE-EEEEEEEEESS-SGGG-B-S-EEEB-TTS-TTTBTTEEEEE--BBS-----EEB--EEEEETTTTEEEE-PPPSS-BBSPEEEE-GGG-EEEE--B-TTSPBPSS--EEEETTTTEEEE-GGG-----SS--EEE-TTSSEEEE-S-B---S-TTSS-S-EEEETTT--EEE-B--TTGGG-BT-EEEEPSSGGG-EEEEE--BSSTT-S-B---EEEEE-SSSS--BEEE-PPPSS--BS-EEEE-TTS-EEEE--BSSGGGGGG-B---EEEEETTTTEEEE-PPPSS---TT-EEEE-TTS-EEEE----SBSSTTS-SB------EEEEE-GGGGSS---EEEE--SEE-TT-EEEEEEESSPP-EEEEEEPPEEETTEESS-EEEEEEEEEPPPPTT--PPPPSS---PPPTTTTT--EEEEE--S-TTTS-SEEEEEEEE-TT-PBPPPEEEEE-

Organism: NCBI:txid1296565